Protein AF-0000000076351030 (afdb_homodimer)

Structure (mmCIF, N/CA/C/O backbone):
data_AF-0000000076351030-model_v1
#
loop_
_entity.id
_entity.type
_entity.pdbx_description
1 polymer Amidohydrolase
#
loop_
_atom_site.group_PDB
_atom_site.id
_atom_site.type_symbol
_atom_site.label_atom_id
_atom_site.label_alt_id
_atom_site.label_comp_id
_atom_site.label_asym_id
_atom_site.label_entity_id
_atom_site.label_seq_id
_atom_site.pdbx_PDB_ins_code
_atom_site.Cartn_x
_atom_site.Cartn_y
_atom_site.Cartn_z
_atom_site.occupancy
_atom_site.B_iso_or_equiv
_atom_site.auth_seq_id
_atom_site.auth_comp_id
_atom_site.auth_asym_id
_atom_site.auth_atom_id
_atom_site.pdbx_PDB_model_num
ATOM 1 N N . MET A 1 1 ? 6.602 28.047 38.594 1 34.94 1 MET A N 1
ATOM 2 C CA . MET A 1 1 ? 6.141 26.688 38.875 1 34.94 1 MET A CA 1
ATOM 3 C C . MET A 1 1 ? 5.016 26.297 37.938 1 34.94 1 MET A C 1
ATOM 5 O O . MET A 1 1 ? 3.975 26.953 37.875 1 34.94 1 MET A O 1
ATOM 9 N N . THR A 1 2 ? 5.062 25.938 36.656 1 45.25 2 THR A N 1
ATOM 10 C CA . THR A 1 2 ? 4.133 25.656 35.562 1 45.25 2 THR A CA 1
ATOM 11 C C . THR A 1 2 ? 2.947 24.844 36.062 1 45.25 2 THR A C 1
ATOM 13 O O . THR A 1 2 ? 3.123 23.875 36.812 1 45.25 2 THR A O 1
ATOM 16 N N . GLY A 1 3 ? 1.691 25.594 36.188 1 62.25 3 GLY A N 1
ATOM 17 C CA . GLY A 1 3 ? 0.326 25.453 36.656 1 62.25 3 GLY A CA 1
ATOM 18 C C . GLY A 1 3 ? -0.29 24.109 36.344 1 62.25 3 GLY A C 1
ATOM 19 O O . GLY A 1 3 ? 0.298 23.312 35.594 1 62.25 3 GLY A O 1
ATOM 20 N N . ASP A 1 4 ? -1.408 23.703 37.094 1 87.94 4 ASP A N 1
ATOM 21 C CA . ASP A 1 4 ? -2.316 22.562 37.188 1 87.94 4 ASP A CA 1
ATOM 22 C C . ASP A 1 4 ? -3.021 22.328 35.844 1 87.94 4 ASP A C 1
ATOM 24 O O . ASP A 1 4 ? -4 21.594 35.781 1 87.94 4 ASP A O 1
ATOM 28 N N . ARG A 1 5 ? -2.305 23.094 34.719 1 96.88 5 ARG A N 1
ATOM 29 C CA . ARG A 1 5 ? -2.977 22.938 33.438 1 96.88 5 ARG A CA 1
ATOM 30 C C . ARG A 1 5 ? -1.98 22.609 32.344 1 96.88 5 ARG A C 1
ATOM 32 O O . ARG A 1 5 ? -0.814 23 32.406 1 96.88 5 ARG A O 1
ATOM 39 N N . TYR A 1 6 ? -2.346 21.922 31.344 1 98.25 6 TYR A N 1
ATOM 40 C CA . TYR A 1 6 ? -1.533 21.562 30.188 1 98.25 6 TYR A CA 1
ATOM 41 C C . TYR A 1 6 ? -1.568 22.688 29.141 1 98.25 6 TYR A C 1
ATOM 43 O O . TYR A 1 6 ? -2.602 23.328 28.953 1 98.25 6 TYR A O 1
ATOM 51 N N . THR A 1 7 ? -0.427 23 28.547 1 98.62 7 THR A N 1
ATOM 52 C CA . THR A 1 7 ? -0.377 23.766 27.312 1 98.62 7 THR A CA 1
ATOM 53 C C . THR A 1 7 ? -0.643 22.875 26.109 1 98.62 7 THR A C 1
ATOM 55 O O . THR A 1 7 ? 0.191 22.031 25.766 1 98.62 7 THR A O 1
ATOM 58 N N . VAL A 1 8 ? -1.814 23.047 25.469 1 98.88 8 VAL A N 1
ATOM 59 C CA . VAL A 1 8 ? -2.197 22.172 24.359 1 98.88 8 VAL A CA 1
ATOM 60 C C . VAL A 1 8 ? -2.035 22.906 23.031 1 98.88 8 VAL A C 1
ATOM 62 O O . VAL A 1 8 ? -2.668 23.938 22.812 1 98.88 8 VAL A O 1
ATOM 65 N N . ILE A 1 9 ? -1.164 22.391 22.188 1 98.94 9 ILE A N 1
ATOM 66 C CA . ILE A 1 9 ? -0.937 22.875 20.828 1 98.94 9 ILE A CA 1
ATOM 67 C C . ILE A 1 9 ? -1.437 21.844 19.812 1 98.94 9 ILE A C 1
ATOM 69 O O . ILE A 1 9 ? -0.968 20.703 19.797 1 98.94 9 ILE A O 1
ATOM 73 N N . SER A 1 10 ? -2.398 22.203 19 1 98.94 10 SER A N 1
ATOM 74 C CA . SER A 1 10 ? -2.863 21.281 17.953 1 98.94 10 SER A CA 1
ATOM 75 C C . SER A 1 10 ? -1.88 21.219 16.797 1 98.94 10 SER A C 1
ATOM 77 O O . SER A 1 10 ? -1.692 22.219 16.078 1 98.94 10 SER A O 1
ATOM 79 N N . ALA A 1 11 ? -1.361 20.031 16.562 1 98.88 11 ALA A N 1
ATOM 80 C CA . ALA A 1 11 ? -0.391 19.859 15.484 1 98.88 11 ALA A CA 1
ATOM 81 C C . ALA A 1 11 ? -1.089 19.688 14.133 1 98.88 11 ALA A C 1
ATOM 83 O O . ALA A 1 11 ? -0.432 19.531 13.102 1 98.88 11 ALA A O 1
ATOM 84 N N . ASP A 1 12 ? -2.387 19.75 14.125 1 98.69 12 ASP A N 1
ATOM 85 C CA . ASP A 1 12 ? -3.164 19.562 12.906 1 98.69 12 ASP A CA 1
ATOM 86 C C . ASP A 1 12 ? -4.465 20.344 12.953 1 98.69 12 ASP A C 1
ATOM 88 O O . ASP A 1 12 ? -5.418 19.953 13.625 1 98.69 12 ASP A O 1
ATOM 92 N N . CYS A 1 13 ? -4.539 21.391 12.32 1 98 13 CYS A N 1
ATOM 93 C CA . CYS A 1 13 ? -5.719 22.188 11.992 1 98 13 CYS A CA 1
ATOM 94 C C . CYS A 1 13 ? -5.691 22.625 10.531 1 98 13 CYS A C 1
ATOM 96 O O . CYS A 1 13 ? -4.691 22.438 9.844 1 98 13 CYS A O 1
ATOM 98 N N . HIS A 1 14 ? -6.844 23.188 10.094 1 96.19 14 HIS A N 1
ATOM 99 C CA . HIS A 1 14 ? -6.945 23.531 8.68 1 96.19 14 HIS A CA 1
ATOM 100 C C . HIS A 1 14 ? -7.598 24.906 8.5 1 96.19 14 HIS A C 1
ATOM 102 O O . HIS A 1 14 ? -8.523 25.25 9.242 1 96.19 14 HIS A O 1
ATOM 108 N N . ALA A 1 15 ? -7.109 25.625 7.492 1 95.75 15 ALA A N 1
ATOM 109 C CA . ALA A 1 15 ? -7.672 26.938 7.18 1 95.75 15 ALA A CA 1
ATOM 110 C C . ALA A 1 15 ? -7.504 27.266 5.699 1 95.75 15 ALA A C 1
ATOM 112 O O . ALA A 1 15 ? -6.746 26.594 4.992 1 95.75 15 ALA A O 1
ATOM 113 N N . GLY A 1 16 ? -8.164 28.172 5.234 1 94 16 GLY A N 1
ATOM 114 C CA . GLY A 1 16 ? -8.141 28.766 3.906 1 94 16 GLY A CA 1
ATOM 115 C C . GLY A 1 16 ? -9.078 29.953 3.764 1 94 16 GLY A C 1
ATOM 116 O O . GLY A 1 16 ? -10.031 30.094 4.535 1 94 16 GLY A O 1
ATOM 117 N N . ALA A 1 17 ? -8.828 30.75 2.82 1 93.5 17 ALA A N 1
ATOM 118 C CA . ALA A 1 17 ? -9.641 31.953 2.609 1 93.5 17 ALA A CA 1
ATOM 119 C C . ALA A 1 17 ? -10.969 31.594 1.947 1 93.5 17 ALA A C 1
ATOM 121 O O . ALA A 1 17 ? -11.109 30.531 1.352 1 93.5 17 ALA A O 1
ATOM 122 N N . ASP A 1 18 ? -11.859 32.5 2.225 1 90.06 18 ASP A N 1
ATOM 123 C CA . ASP A 1 18 ? -13 32.438 1.315 1 90.06 18 ASP A CA 1
ATOM 124 C C . ASP A 1 18 ? -12.555 32.625 -0.134 1 90.06 18 ASP A C 1
ATOM 126 O O . ASP A 1 18 ? -11.625 33.406 -0.408 1 90.06 18 ASP A O 1
ATOM 130 N N . LEU A 1 19 ? -13.195 32 -1.014 1 88.56 19 LEU A N 1
ATOM 131 C CA . LEU A 1 19 ? -12.719 31.875 -2.387 1 88.56 19 LEU A CA 1
ATOM 132 C C . LEU A 1 19 ? -12.367 33.25 -2.971 1 88.56 19 LEU A C 1
ATOM 134 O O . LEU A 1 19 ? -11.258 33.438 -3.469 1 88.56 19 LEU A O 1
ATOM 138 N N . LEU A 1 20 ? -13.281 34.188 -2.861 1 91.5 20 LEU A N 1
ATOM 139 C CA . LEU A 1 20 ? -13.102 35.5 -3.52 1 91.5 20 LEU A CA 1
ATOM 140 C C . LEU A 1 20 ? -12.086 36.344 -2.771 1 91.5 20 LEU A C 1
ATOM 142 O O . LEU A 1 20 ? -11.547 37.312 -3.326 1 91.5 20 LEU A O 1
ATOM 146 N N . ASP A 1 21 ? -11.797 36 -1.557 1 94.44 21 ASP A N 1
ATOM 147 C CA . ASP A 1 21 ? -10.859 36.75 -0.735 1 94.44 21 ASP A CA 1
ATOM 148 C C . ASP A 1 21 ? -9.414 36.469 -1.148 1 94.44 21 ASP A C 1
ATOM 150 O O . ASP A 1 21 ? -8.492 37.156 -0.709 1 94.44 21 ASP A O 1
ATOM 154 N N . TYR A 1 22 ? -9.227 35.531 -2.076 1 96.06 22 TYR A N 1
ATOM 155 C CA . TYR A 1 22 ? -7.887 35.281 -2.596 1 96.06 22 TYR A CA 1
ATOM 156 C C . TYR A 1 22 ? -7.496 36.281 -3.652 1 96.06 22 TYR A C 1
ATOM 158 O O . TYR A 1 22 ? -6.316 36.438 -3.982 1 96.06 22 TYR A O 1
ATOM 166 N N . ARG A 1 23 ? -8.453 36.969 -4.203 1 97 23 ARG A N 1
ATOM 167 C CA . ARG A 1 23 ? -8.219 37.812 -5.355 1 97 23 ARG A CA 1
ATOM 168 C C . ARG A 1 23 ? -7.125 38.844 -5.062 1 97 23 ARG A C 1
ATOM 170 O O . ARG A 1 23 ? -6.207 39.031 -5.863 1 97 23 ARG A O 1
ATOM 177 N N . PRO A 1 24 ? -7.129 39.562 -3.938 1 97.69 24 PRO A N 1
ATOM 178 C CA . PRO A 1 24 ? -6.086 40.562 -3.676 1 97.69 24 PRO A CA 1
ATOM 179 C C . PRO A 1 24 ? -4.703 39.938 -3.52 1 97.69 24 PRO A C 1
ATOM 181 O O . PRO A 1 24 ? -3.695 40.656 -3.555 1 97.69 24 PRO A O 1
ATOM 184 N N . TYR A 1 25 ? -4.621 38.656 -3.289 1 98.06 25 TYR A N 1
ATOM 185 C CA . TYR A 1 25 ? -3.344 38 -3.092 1 98.06 25 TYR A CA 1
ATOM 186 C C . TYR A 1 25 ? -2.787 37.5 -4.414 1 98.06 25 TYR A C 1
ATOM 188 O O . TYR A 1 25 ? -1.656 37 -4.473 1 98.06 25 TYR A O 1
ATOM 196 N N . LEU A 1 26 ? -3.572 37.594 -5.453 1 97.75 26 LEU A N 1
ATOM 197 C CA . LEU A 1 26 ? -3.117 37.25 -6.797 1 97.75 26 LEU A CA 1
ATOM 198 C C . LEU A 1 26 ? -2.459 38.438 -7.465 1 97.75 26 LEU A C 1
ATOM 200 O O . LEU A 1 26 ? -2.879 39.594 -7.258 1 97.75 26 LEU A O 1
ATOM 204 N N . GLU A 1 27 ? -1.466 38.188 -8.328 1 96.31 27 GLU A N 1
ATOM 205 C CA . GLU A 1 27 ? -0.981 39.219 -9.211 1 96.31 27 GLU A CA 1
ATOM 206 C C . GLU A 1 27 ? -2.08 39.719 -10.148 1 96.31 27 GLU A C 1
ATOM 208 O O . GLU A 1 27 ? -2.898 38.938 -10.617 1 96.31 27 GLU A O 1
ATOM 213 N N . SER A 1 28 ? -1.987 40.969 -10.453 1 97 28 SER A N 1
ATOM 214 C CA . SER A 1 28 ? -3.059 41.594 -11.211 1 97 28 SER A CA 1
ATOM 215 C C . SER A 1 28 ? -3.256 40.938 -12.562 1 97 28 SER A C 1
ATOM 217 O O . SER A 1 28 ? -4.379 40.844 -13.07 1 97 28 SER A O 1
ATOM 219 N N . ARG A 1 29 ? -2.281 40.375 -13.109 1 96.62 29 ARG A N 1
ATOM 220 C CA . ARG A 1 29 ? -2.357 39.75 -14.43 1 96.62 29 ARG A CA 1
ATOM 221 C C . ARG A 1 29 ? -3.248 38.5 -14.398 1 96.62 29 ARG A C 1
ATOM 223 O O . ARG A 1 29 ? -3.707 38.031 -15.445 1 96.62 29 ARG A O 1
ATOM 230 N N . HIS A 1 30 ? -3.484 37.938 -13.18 1 97 30 HIS A N 1
ATOM 231 C CA . HIS A 1 30 ? -4.281 36.719 -13.07 1 97 30 HIS A CA 1
ATOM 232 C C . HIS A 1 30 ? -5.727 37.062 -12.703 1 97 30 HIS A C 1
ATOM 234 O O . HIS A 1 30 ? -6.562 36.156 -12.609 1 97 30 HIS A O 1
ATOM 240 N N . HIS A 1 31 ? -6.125 38.312 -12.539 1 97.5 31 HIS A N 1
ATOM 241 C CA . HIS A 1 31 ? -7.426 38.688 -11.992 1 97.5 31 HIS A CA 1
ATOM 242 C C . HIS A 1 31 ? -8.555 38.312 -12.945 1 97.5 31 HIS A C 1
ATOM 244 O O . HIS A 1 31 ? -9.57 37.75 -12.531 1 97.5 31 HIS A O 1
ATOM 250 N N . ASP A 1 32 ? -8.367 38.594 -14.234 1 97 32 ASP A N 1
ATOM 251 C CA . ASP A 1 32 ? -9.414 38.281 -15.195 1 97 32 ASP A CA 1
ATOM 252 C C . ASP A 1 32 ? -9.656 36.75 -15.258 1 97 32 ASP A C 1
ATOM 254 O O . ASP A 1 32 ? -10.805 36.312 -15.266 1 97 32 ASP A O 1
ATOM 258 N N . ALA A 1 33 ? -8.555 36.094 -15.305 1 96.06 33 ALA A N 1
ATOM 259 C CA . ALA A 1 33 ? -8.656 34.625 -15.336 1 96.06 33 ALA A CA 1
ATOM 260 C C . ALA A 1 33 ? -9.32 34.094 -14.062 1 96.06 33 ALA A C 1
ATOM 262 O O . ALA A 1 33 ? -10.125 33.156 -14.117 1 96.06 33 ALA A O 1
ATOM 263 N N . PHE A 1 34 ? -8.984 34.625 -12.961 1 96.62 34 PHE A N 1
ATOM 264 C CA . PHE A 1 34 ? -9.555 34.219 -11.68 1 96.62 34 PHE A CA 1
ATOM 265 C C . PHE A 1 34 ? -11.055 34.5 -11.648 1 96.62 34 PHE A C 1
ATOM 267 O O . PHE A 1 34 ? -11.836 33.656 -11.227 1 96.62 34 PHE A O 1
ATOM 274 N N . ASP A 1 35 ? -11.445 35.688 -12.078 1 96.12 35 ASP A N 1
ATOM 275 C CA . ASP A 1 35 ? -12.859 36.062 -12.094 1 96.12 35 ASP A CA 1
ATOM 276 C C . ASP A 1 35 ? -13.664 35.094 -12.969 1 96.12 35 ASP A C 1
ATOM 278 O O . ASP A 1 35 ? -14.758 34.688 -12.586 1 96.12 35 ASP A O 1
ATOM 282 N N . ALA A 1 36 ? -13.109 34.75 -14.055 1 95.25 36 ALA A N 1
ATOM 283 C CA . ALA A 1 36 ? -13.758 33.812 -14.953 1 95.25 36 ALA A CA 1
ATOM 284 C C . ALA A 1 36 ? -13.852 32.406 -14.32 1 95.25 36 ALA A C 1
ATOM 286 O O . ALA A 1 36 ? -14.898 31.766 -14.391 1 95.25 36 ALA A O 1
ATOM 287 N N . TRP A 1 37 ? -12.797 31.984 -13.711 1 93.62 37 TRP A N 1
ATOM 288 C CA . TRP A 1 37 ? -12.742 30.688 -13.055 1 93.62 37 TRP A CA 1
ATOM 289 C C . TRP A 1 37 ? -13.711 30.625 -11.875 1 93.62 37 TRP A C 1
ATOM 291 O O . TRP A 1 37 ? -14.469 29.656 -11.742 1 93.62 37 TRP A O 1
ATOM 301 N N . ALA A 1 38 ? -13.734 31.625 -11.055 1 91.44 38 ALA A N 1
ATOM 302 C CA . ALA A 1 38 ? -14.555 31.688 -9.852 1 91.44 38 ALA A CA 1
ATOM 303 C C . ALA A 1 38 ? -16.047 31.688 -10.211 1 91.44 38 ALA A C 1
ATOM 305 O O . ALA A 1 38 ? -16.875 31.156 -9.453 1 91.44 38 ALA A O 1
ATOM 306 N N . ALA A 1 39 ? -16.359 32.219 -11.336 1 90.12 39 ALA A N 1
ATOM 307 C CA . ALA A 1 39 ? -17.75 32.312 -11.773 1 90.12 39 ALA A CA 1
ATOM 308 C C . ALA A 1 39 ? -18.312 30.938 -12.094 1 90.12 39 ALA A C 1
ATOM 310 O O . ALA A 1 39 ? -19.531 30.703 -11.984 1 90.12 39 ALA A O 1
ATOM 311 N N . THR A 1 40 ? -17.484 30.031 -12.422 1 85.06 40 THR A N 1
ATOM 312 C CA . THR A 1 40 ? -17.938 28.719 -12.859 1 85.06 40 THR A CA 1
ATOM 313 C C . THR A 1 40 ? -17.594 27.656 -11.805 1 85.06 40 THR A C 1
ATOM 315 O O . THR A 1 40 ? -17.984 26.5 -11.945 1 85.06 40 THR A O 1
ATOM 318 N N . TYR A 1 41 ? -16.922 28.141 -10.797 1 79.31 41 TYR A N 1
ATOM 319 C CA . TYR A 1 41 ? -16.453 27.188 -9.812 1 79.31 41 TYR A CA 1
ATOM 320 C C . TYR A 1 41 ? -17.594 26.688 -8.938 1 79.31 41 TYR A C 1
ATOM 322 O O . TYR A 1 41 ? -18.375 27.469 -8.422 1 79.31 41 TYR A O 1
ATOM 330 N N . VAL A 1 42 ? -17.703 25.359 -8.852 1 72.62 42 VAL A N 1
ATOM 331 C CA . VAL A 1 42 ? -18.625 24.688 -7.938 1 72.62 42 VAL A CA 1
ATOM 332 C C . VAL A 1 42 ? -17.859 23.984 -6.836 1 72.62 42 VAL A C 1
ATOM 334 O O . VAL A 1 42 ? -17.062 23.078 -7.113 1 72.62 42 VAL A O 1
ATOM 337 N N . ASN A 1 43 ? -18.062 24.484 -5.609 1 67.75 43 ASN A N 1
ATOM 338 C CA . ASN A 1 43 ? -17.375 23.859 -4.473 1 67.75 43 ASN A CA 1
ATOM 339 C C . ASN A 1 43 ? -17.891 22.438 -4.227 1 67.75 43 ASN A C 1
ATOM 341 O O . ASN A 1 43 ? -19.062 22.234 -3.93 1 67.75 43 ASN A O 1
ATOM 345 N N . PRO A 1 44 ? -17.016 21.547 -4.289 1 64.19 44 PRO A N 1
ATOM 346 C CA . PRO A 1 44 ? -17.453 20.156 -4.141 1 64.19 44 PRO A CA 1
ATOM 347 C C . PRO A 1 44 ? -17.656 19.75 -2.68 1 64.19 44 PRO A C 1
ATOM 349 O O . PRO A 1 44 ? -18.156 18.672 -2.398 1 64.19 44 PRO A O 1
ATOM 352 N N . TYR A 1 45 ? -17.312 20.609 -1.755 1 64.88 45 TYR A N 1
ATOM 353 C CA . TYR A 1 45 ? -17.344 20.25 -0.34 1 64.88 45 TYR A CA 1
ATOM 354 C C . TYR A 1 45 ? -18.422 21.047 0.394 1 64.88 45 TYR A C 1
ATOM 356 O O . TYR A 1 45 ? -18.312 22.266 0.556 1 64.88 45 TYR A O 1
ATOM 364 N N . GLU A 1 46 ? -19.406 20.344 0.825 1 57.75 46 GLU A N 1
ATOM 365 C CA . GLU A 1 46 ? -20.594 20.922 1.454 1 57.75 46 GLU A CA 1
ATOM 366 C C . GLU A 1 46 ? -20.219 21.719 2.707 1 57.75 46 GLU A C 1
ATOM 368 O O . GLU A 1 46 ? -20.828 22.734 3.008 1 57.75 46 GLU A O 1
ATOM 373 N N . ASP A 1 47 ? -19.156 21.25 3.307 1 60.41 47 ASP A N 1
ATOM 374 C CA . ASP A 1 47 ? -18.781 21.906 4.559 1 60.41 47 ASP A CA 1
ATOM 375 C C . ASP A 1 47 ? -18.297 23.328 4.309 1 60.41 47 ASP A C 1
ATOM 377 O O . ASP A 1 47 ? -18.391 24.188 5.184 1 60.41 47 ASP A O 1
ATOM 381 N N . LEU A 1 48 ? -17.953 23.547 3.109 1 60.06 48 LEU A N 1
ATOM 382 C CA . LEU A 1 48 ? -17.469 24.891 2.785 1 60.06 48 LEU A CA 1
ATOM 383 C C . LEU A 1 48 ? -18.641 25.797 2.402 1 60.06 48 LEU A C 1
ATOM 385 O O . LEU A 1 48 ? -18.453 27 2.234 1 60.06 48 LEU A O 1
ATOM 389 N N . LEU A 1 49 ? -19.719 25.094 2.369 1 62.28 49 LEU A N 1
ATOM 390 C CA . LEU A 1 49 ? -20.906 25.875 2.051 1 62.28 49 LEU A CA 1
ATOM 391 C C . LEU A 1 49 ? -21.797 26.047 3.279 1 62.28 49 LEU A C 1
ATOM 393 O O . LEU A 1 49 ? -22.766 26.797 3.25 1 62.28 49 LEU A O 1
ATOM 397 N N . ALA A 1 50 ? -21.391 25.359 4.25 1 67.94 50 ALA A N 1
ATOM 398 C CA . ALA A 1 50 ? -22.203 25.375 5.461 1 67.94 50 ALA A CA 1
ATOM 399 C C . ALA A 1 50 ? -22.016 26.688 6.227 1 67.94 50 ALA A C 1
ATOM 401 O O . ALA A 1 50 ? -21.156 27.484 5.895 1 67.94 50 ALA A O 1
ATOM 402 N N . ASP A 1 51 ? -22.922 26.875 7.145 1 74.94 51 ASP A N 1
ATOM 403 C CA . ASP A 1 51 ? -22.906 28.047 8.016 1 74.94 51 ASP A CA 1
ATOM 404 C C . ASP A 1 51 ? -21.594 28.125 8.805 1 74.94 51 ASP A C 1
ATOM 406 O O . ASP A 1 51 ? -21.203 29.188 9.266 1 74.94 51 ASP A O 1
ATOM 410 N N . THR A 1 52 ? -20.891 27.016 8.734 1 82.81 52 THR A N 1
ATOM 411 C CA . THR A 1 52 ? -19.672 26.969 9.547 1 82.81 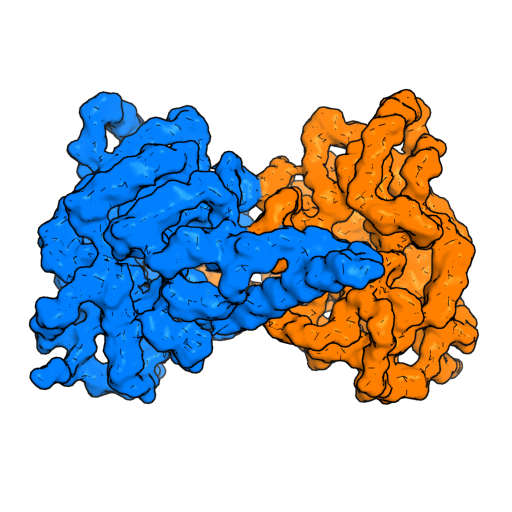52 THR A CA 1
ATOM 412 C C . THR A 1 52 ? -18.438 27.094 8.672 1 82.81 52 THR A C 1
ATOM 414 O O . THR A 1 52 ? -17.312 26.891 9.141 1 82.81 52 THR A O 1
ATOM 417 N N . ALA A 1 53 ? -18.641 27.531 7.457 1 86.5 53 ALA A N 1
ATOM 418 C CA . ALA A 1 53 ? -17.531 27.641 6.52 1 86.5 53 ALA A CA 1
ATOM 419 C C . ALA A 1 53 ? -16.5 28.656 7.008 1 86.5 53 ALA A C 1
ATOM 421 O O . ALA A 1 53 ? -15.305 28.516 6.746 1 86.5 53 ALA A O 1
ATOM 422 N N . ASP A 1 54 ? -16.953 29.672 7.773 1 91.81 54 ASP A N 1
ATOM 423 C CA . ASP A 1 54 ? -16.047 30.75 8.188 1 91.81 54 ASP A CA 1
ATOM 424 C C . ASP A 1 54 ? -15.062 30.266 9.25 1 91.81 54 ASP A C 1
ATOM 426 O O . ASP A 1 54 ? -14.094 30.953 9.562 1 91.81 54 ASP A O 1
ATOM 430 N N . ARG A 1 55 ? -15.227 29.031 9.766 1 93.5 55 ARG A N 1
ATOM 431 C CA . ARG A 1 55 ? -14.219 28.422 10.633 1 93.5 55 ARG A CA 1
ATOM 432 C C . ARG A 1 55 ? -12.875 28.312 9.922 1 93.5 55 ARG A C 1
ATOM 434 O O . ARG A 1 55 ? -11.836 28.219 10.57 1 93.5 55 ARG A O 1
ATOM 441 N N . ASN A 1 56 ? -12.922 28.438 8.641 1 93.44 56 ASN A N 1
ATOM 442 C CA . ASN A 1 56 ? -11.703 28.312 7.844 1 93.44 56 ASN A CA 1
ATOM 443 C C . ASN A 1 56 ? -10.898 29.609 7.855 1 93.44 56 ASN A C 1
ATOM 445 O O . ASN A 1 56 ? -9.672 29.594 7.691 1 93.44 56 ASN A O 1
ATOM 449 N N . TRP A 1 57 ? -11.617 30.781 8.055 1 95.06 57 TRP A N 1
ATOM 450 C CA . TRP A 1 57 ? -10.875 32.031 7.824 1 95.06 57 TRP A CA 1
ATOM 451 C C . TRP A 1 57 ? -11.188 33.062 8.898 1 95.06 57 TRP A C 1
ATOM 453 O O . TRP A 1 57 ? -10.516 34.062 9 1 95.06 57 TRP A O 1
ATOM 463 N N . ASN A 1 58 ? -12.203 32.812 9.75 1 96.06 58 ASN A N 1
ATOM 464 C CA . ASN A 1 58 ? -12.562 33.75 10.805 1 96.06 58 ASN A CA 1
ATOM 465 C C . ASN A 1 58 ? -11.672 33.594 12.031 1 96.06 58 ASN A C 1
ATOM 467 O O . ASN A 1 58 ? -11.938 32.75 12.898 1 96.06 58 ASN A O 1
ATOM 471 N N . SER A 1 59 ? -10.664 34.406 12.117 1 97.75 59 SER A N 1
ATOM 472 C CA . SER A 1 59 ? -9.609 34.281 13.117 1 97.75 59 SER A CA 1
ATOM 473 C C . SER A 1 59 ? -10.172 34.406 14.531 1 97.75 59 SER A C 1
ATOM 475 O O . SER A 1 59 ? -9.859 33.594 15.398 1 97.75 59 SER A O 1
ATOM 477 N N . ASP A 1 60 ? -11.047 35.375 14.75 1 97.75 60 ASP A N 1
ATOM 478 C CA . ASP A 1 60 ? -11.586 35.594 16.094 1 97.75 60 ASP A CA 1
ATOM 479 C C . ASP A 1 60 ? -12.43 34.406 16.547 1 97.75 60 ASP A C 1
ATOM 481 O O . ASP A 1 60 ? -12.305 33.938 17.688 1 97.75 60 ASP A O 1
ATOM 485 N N . ARG A 1 61 ? -13.227 33.969 15.672 1 96.75 61 ARG A N 1
ATOM 486 C CA . ARG A 1 61 ? -14.039 32.781 15.992 1 96.75 61 ARG A CA 1
ATOM 487 C C . ARG A 1 61 ? -13.164 31.578 16.312 1 96.75 61 ARG A C 1
ATOM 489 O O . ARG A 1 61 ? -13.406 30.875 17.297 1 96.75 61 ARG A O 1
ATOM 496 N N . ARG A 1 62 ? -12.195 31.359 15.508 1 97.19 62 ARG A N 1
ATOM 497 C CA . ARG A 1 62 ? -11.305 30.203 15.656 1 97.19 62 ARG A CA 1
ATOM 498 C C . ARG A 1 62 ? -10.57 30.25 17 1 97.19 62 ARG A C 1
ATOM 500 O O . ARG A 1 62 ? -10.5 29.25 17.703 1 97.19 62 ARG A O 1
ATOM 507 N N . ILE A 1 63 ? -10.039 31.406 17.328 1 98.25 63 ILE A N 1
ATOM 508 C CA . ILE A 1 63 ? -9.32 31.562 18.594 1 98.25 63 ILE A CA 1
ATOM 509 C C . ILE A 1 63 ? -10.258 31.25 19.766 1 98.25 63 ILE A C 1
ATOM 511 O O . ILE A 1 63 ? -9.898 30.5 20.672 1 98.25 63 ILE A O 1
ATOM 515 N N . ALA A 1 64 ? -11.484 31.766 19.688 1 98.38 64 ALA A N 1
ATOM 516 C CA . ALA A 1 64 ? -12.453 31.562 20.75 1 98.38 64 ALA A CA 1
ATOM 517 C C . ALA A 1 64 ? -12.82 30.078 20.875 1 98.38 64 ALA A C 1
ATOM 519 O O . ALA A 1 64 ? -12.867 29.531 21.984 1 98.38 64 ALA A O 1
ATOM 520 N N . GLU A 1 65 ? -13.039 29.438 19.781 1 98.19 65 GLU A N 1
ATOM 521 C CA . GLU A 1 65 ? -13.461 28.047 19.781 1 98.19 65 GLU A CA 1
ATOM 522 C C . GLU A 1 65 ? -12.32 27.125 20.203 1 98.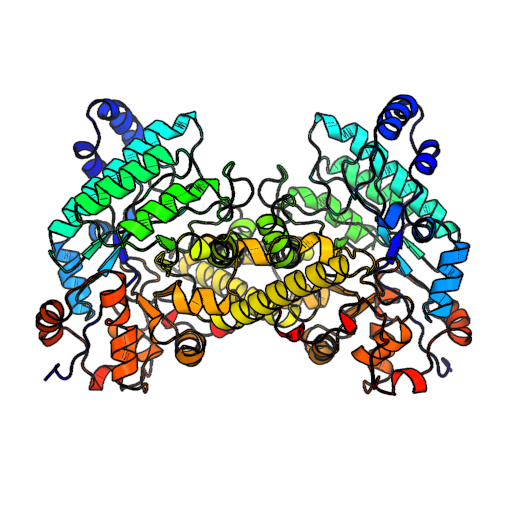19 65 GLU A C 1
ATOM 524 O O . GLU A 1 65 ? -12.539 26.156 20.938 1 98.19 65 GLU A O 1
ATOM 529 N N . LEU A 1 66 ? -11.117 27.391 19.797 1 98.62 66 LEU A N 1
ATOM 530 C CA . LEU A 1 66 ? -9.961 26.609 20.219 1 98.62 66 LEU A CA 1
ATOM 531 C C . LEU A 1 66 ? -9.711 26.766 21.719 1 98.62 66 LEU A C 1
ATOM 533 O O . LEU A 1 66 ? -9.469 25.766 22.406 1 98.62 66 LEU A O 1
ATOM 537 N N . GLU A 1 67 ? -9.859 28.016 22.219 1 98.62 67 GLU A N 1
ATOM 538 C CA . GLU A 1 67 ? -9.695 28.219 23.641 1 98.62 67 GLU A CA 1
ATOM 539 C C . GLU A 1 67 ? -10.781 27.484 24.438 1 98.62 67 GLU A C 1
ATOM 541 O O . GLU A 1 67 ? -10.5 26.906 25.484 1 98.62 67 GLU A O 1
ATOM 546 N N . ALA A 1 68 ? -11.969 27.516 23.891 1 98.44 68 ALA A N 1
ATOM 547 C CA . ALA A 1 68 ? -13.055 26.797 24.547 1 98.44 68 ALA A CA 1
ATOM 548 C C . ALA A 1 68 ? -12.742 25.297 24.656 1 98.44 68 ALA A C 1
ATOM 550 O O . ALA A 1 68 ? -13.141 24.641 25.609 1 98.44 68 ALA A O 1
ATOM 551 N N . ASP A 1 69 ? -11.984 24.766 23.688 1 98.38 69 ASP A N 1
ATOM 552 C CA . ASP A 1 69 ? -11.602 23.359 23.625 1 98.38 69 ASP A CA 1
ATOM 553 C C . ASP A 1 69 ? -10.305 23.125 24.391 1 98.38 69 ASP A C 1
ATOM 555 O O . ASP A 1 69 ? -9.812 21.984 24.469 1 98.38 69 ASP A O 1
ATOM 559 N N . GLY A 1 70 ? -9.695 24.172 24.922 1 98.56 70 GLY A N 1
ATOM 560 C CA . GLY A 1 70 ? -8.477 24.031 25.719 1 98.56 70 GLY A CA 1
ATOM 561 C C . GLY A 1 70 ? -7.215 24.094 24.891 1 98.56 70 GLY A C 1
ATOM 562 O O . GLY A 1 70 ? -6.141 23.703 25.344 1 98.56 70 GLY A O 1
ATOM 563 N N . ILE A 1 71 ? -7.297 24.547 23.641 1 98.88 71 ILE A N 1
ATOM 564 C CA . ILE A 1 71 ? -6.172 24.594 22.719 1 98.88 71 ILE A CA 1
ATOM 565 C C . ILE A 1 71 ? -5.66 26.031 22.594 1 98.88 71 ILE A C 1
ATOM 567 O O . ILE A 1 71 ? -6.441 26.969 22.406 1 98.88 71 ILE A O 1
ATOM 571 N N . VAL A 1 72 ? -4.359 26.234 22.656 1 98.88 72 VAL A N 1
ATOM 572 C CA . VAL A 1 72 ? -3.857 27.609 22.766 1 98.88 72 VAL A CA 1
ATOM 573 C C . VAL A 1 72 ? -3.139 28 21.484 1 98.88 72 VAL A C 1
ATOM 575 O O . VAL A 1 72 ? -2.9 29.172 21.234 1 98.88 72 VAL A O 1
ATOM 578 N N . ALA A 1 73 ? -2.721 27 20.703 1 98.94 73 ALA A N 1
ATOM 579 C CA . ALA A 1 73 ? -2.027 27.234 19.438 1 98.94 73 ALA A CA 1
ATOM 580 C C . ALA A 1 73 ? -2.305 26.109 18.438 1 98.94 73 ALA A C 1
ATOM 582 O O . ALA A 1 73 ? -2.783 25.047 18.812 1 98.94 73 ALA A O 1
ATOM 583 N N . GLU A 1 74 ? -2.053 26.422 17.172 1 98.88 74 GLU A N 1
ATOM 584 C CA . GLU A 1 74 ? -2.375 25.438 16.125 1 98.88 74 GLU A CA 1
ATOM 585 C C . GLU A 1 74 ? -1.367 25.5 14.984 1 98.88 74 GLU A C 1
ATOM 587 O O . GLU A 1 74 ? -0.881 26.578 14.641 1 98.88 74 GLU A O 1
ATOM 592 N N . VAL A 1 75 ? -0.988 24.328 14.508 1 98.94 75 VAL A N 1
ATOM 593 C CA . VAL A 1 75 ? -0.355 24.203 13.195 1 98.94 75 VAL A CA 1
ATOM 594 C C . VAL A 1 75 ? -1.425 24.172 12.109 1 98.94 75 VAL A C 1
ATOM 596 O O . VAL A 1 75 ? -2.369 23.375 12.18 1 98.94 75 VAL A O 1
ATOM 599 N N . VAL A 1 76 ? -1.298 25.031 11.07 1 98.56 76 VAL A N 1
ATOM 600 C CA . VAL A 1 76 ? -2.412 25.266 10.156 1 98.56 76 VAL A CA 1
ATOM 601 C C . VAL A 1 76 ? -2.074 24.75 8.766 1 98.56 76 VAL A C 1
ATOM 603 O O . VAL A 1 76 ? -1.24 25.312 8.062 1 98.56 76 VAL A O 1
ATOM 606 N N . PHE A 1 77 ? -2.717 23.656 8.383 1 97.5 77 PHE A N 1
ATOM 607 C CA . PHE A 1 77 ? -2.631 23.078 7.047 1 97.5 77 PHE A CA 1
ATOM 608 C C . PHE A 1 77 ? -3.672 23.688 6.121 1 97.5 77 PHE A C 1
ATOM 610 O O . PHE A 1 77 ? -4.68 24.234 6.586 1 97.5 77 PHE A O 1
ATOM 617 N N . PRO A 1 78 ? -3.441 23.578 4.812 1 94.25 78 PRO A N 1
ATOM 618 C CA . PRO A 1 78 ? -4.422 24.125 3.865 1 94.25 78 PRO A CA 1
ATOM 619 C C . PRO A 1 78 ? -5.73 23.328 3.859 1 94.25 78 PRO A C 1
ATOM 621 O O . PRO A 1 78 ? -5.719 22.109 4.066 1 94.25 78 PRO A O 1
ATOM 624 N N . ASN A 1 79 ? -6.824 23.953 3.572 1 88.44 79 ASN A N 1
ATOM 625 C CA . ASN A 1 79 ? -8.117 23.281 3.557 1 88.44 79 ASN A CA 1
ATOM 626 C C . ASN A 1 79 ? -8.945 23.688 2.342 1 88.44 79 ASN A C 1
ATOM 628 O O . ASN A 1 79 ? -9.539 22.828 1.677 1 88.44 79 ASN A O 1
ATOM 632 N N . THR A 1 80 ? -9.086 25.031 2.098 1 75.38 80 THR A N 1
ATOM 633 C CA . THR A 1 80 ? -9.953 25.516 1.03 1 75.38 80 THR A CA 1
ATOM 634 C C . THR A 1 80 ? -9.281 25.359 -0.33 1 75.38 80 THR A C 1
ATOM 636 O O . THR A 1 80 ? -8.148 24.875 -0.415 1 75.38 80 THR A O 1
ATOM 639 N N . ILE A 1 81 ? -9.992 25.625 -1.322 1 81.06 81 ILE A N 1
ATOM 640 C CA . ILE A 1 81 ? -9.539 25.469 -2.699 1 81.06 81 ILE A CA 1
ATOM 641 C C . ILE A 1 81 ? -8.828 26.734 -3.154 1 81.06 81 ILE A C 1
ATOM 643 O O . ILE A 1 81 ? -9.461 27.781 -3.328 1 81.06 81 ILE A O 1
ATOM 647 N N . PRO A 1 82 ? -7.5 26.609 -3.287 1 89.25 82 PRO A N 1
ATOM 648 C CA . PRO A 1 82 ? -6.824 27.781 -3.861 1 89.25 82 PRO A CA 1
ATOM 649 C C . PRO A 1 82 ? -7.289 28.094 -5.281 1 89.25 82 PRO A C 1
ATOM 651 O O . PRO A 1 82 ? -7.828 27.219 -5.965 1 89.25 82 PRO A O 1
ATOM 654 N N . PRO A 1 83 ? -7.078 29.344 -5.648 1 91.81 83 PRO A N 1
ATOM 655 C CA . PRO A 1 83 ? -7.438 29.719 -7.02 1 91.81 83 PRO A CA 1
ATOM 656 C C . PRO A 1 83 ? -6.871 28.75 -8.055 1 91.81 83 PRO A C 1
ATOM 658 O O . PRO A 1 83 ? -5.711 28.344 -7.957 1 91.81 83 PRO A O 1
ATOM 661 N N . PHE A 1 84 ? -7.766 28.328 -9 1 92.06 84 PHE A N 1
ATOM 662 C CA . PHE A 1 84 ? -7.414 27.578 -10.195 1 92.06 84 PHE A CA 1
ATOM 663 C C . PHE A 1 84 ? -7.219 26.094 -9.867 1 92.06 84 PHE A C 1
ATOM 665 O O . PHE A 1 84 ? -6.871 25.297 -10.742 1 92.06 84 PHE A O 1
ATOM 672 N N . PHE A 1 85 ? -7.426 25.688 -8.648 1 89.06 85 PHE A N 1
ATOM 673 C CA . PHE A 1 85 ? -7.348 24.281 -8.297 1 89.06 85 PHE A CA 1
ATOM 674 C C . PHE A 1 85 ? -8.664 23.578 -8.578 1 89.06 85 PHE A C 1
ATOM 676 O O . PHE A 1 85 ? -9.742 24.156 -8.391 1 89.06 85 PHE A O 1
ATOM 683 N N . PRO A 1 86 ? -8.586 22.359 -9 1 81.88 86 PRO A N 1
ATOM 684 C CA . PRO A 1 86 ? -9.812 21.609 -9.281 1 81.88 86 PRO A CA 1
ATOM 685 C C . PRO A 1 86 ? -10.477 21.062 -8.016 1 81.88 86 PRO A C 1
ATOM 687 O O . PRO A 1 86 ? -11.648 20.688 -8.039 1 81.88 86 PRO A O 1
ATOM 690 N N . SER A 1 87 ? -9.773 20.922 -7 1 78.81 87 SER A N 1
ATOM 691 C CA . SER A 1 87 ? -10.203 20.438 -5.691 1 78.81 87 SER A CA 1
ATOM 692 C C . SER A 1 87 ? -9.305 20.969 -4.582 1 78.81 87 SER A C 1
ATOM 694 O O . SER A 1 87 ? -8.43 21.812 -4.828 1 78.81 87 SER A O 1
ATOM 696 N N . ALA A 1 88 ? -9.633 20.5 -3.352 1 76.5 88 ALA A N 1
ATOM 697 C CA . ALA A 1 88 ? -8.75 20.875 -2.25 1 76.5 88 ALA A CA 1
ATOM 698 C C . ALA A 1 88 ? -7.309 20.484 -2.547 1 76.5 88 ALA A C 1
ATOM 700 O O . ALA A 1 88 ? -7.051 19.422 -3.109 1 76.5 88 ALA A O 1
ATOM 701 N N . SER A 1 89 ? -6.445 21.359 -2.203 1 73.81 89 SER A N 1
ATOM 702 C CA . SER A 1 89 ? -5.043 21.25 -2.592 1 73.81 89 SER A CA 1
ATOM 703 C C . SER A 1 89 ? -4.441 19.938 -2.127 1 73.81 89 SER A C 1
ATOM 705 O O . SER A 1 89 ? -3.609 19.344 -2.82 1 73.81 89 SER A O 1
ATOM 707 N N . LEU A 1 90 ? -4.895 19.391 -0.992 1 74.25 90 LEU A N 1
ATOM 708 C CA . LEU A 1 90 ? -4.332 18.156 -0.437 1 74.25 90 LEU A CA 1
ATOM 709 C C . LEU A 1 90 ? -4.629 16.969 -1.341 1 74.25 90 LEU A C 1
ATOM 711 O O . LEU A 1 90 ? -3.877 15.992 -1.354 1 74.25 90 LEU A O 1
ATOM 715 N N . MET A 1 91 ? -5.645 17.094 -2.17 1 76.69 91 MET A N 1
ATOM 716 C CA . MET A 1 91 ? -6.086 15.938 -2.945 1 76.69 91 MET A CA 1
ATOM 717 C C . MET A 1 91 ? -5.902 16.172 -4.438 1 76.69 91 MET A C 1
ATOM 719 O O . MET A 1 91 ? -6.082 15.266 -5.25 1 76.69 91 MET A O 1
ATOM 723 N N . ALA A 1 92 ? -5.535 17.422 -4.75 1 80.31 92 ALA A N 1
ATOM 724 C CA . ALA A 1 92 ? -5.438 17.75 -6.168 1 80.31 92 ALA A CA 1
ATOM 725 C C . ALA A 1 92 ? -4.254 17.047 -6.82 1 80.31 92 ALA A C 1
ATOM 727 O O . ALA A 1 92 ? -3.154 17.016 -6.258 1 80.31 92 ALA A O 1
ATOM 728 N N . PRO A 1 93 ? -4.465 16.469 -7.973 1 83.69 93 PRO A N 1
ATOM 729 C CA . PRO A 1 93 ? -3.332 15.883 -8.695 1 83.69 93 PRO A CA 1
ATOM 730 C C . PRO A 1 93 ? -2.334 16.938 -9.18 1 83.69 93 PRO A C 1
ATOM 732 O O . PRO A 1 93 ? -2.662 18.125 -9.234 1 83.69 93 PRO A O 1
ATOM 735 N N . ALA A 1 94 ? -1.143 16.469 -9.5 1 88.31 94 ALA A N 1
ATOM 736 C CA . ALA A 1 94 ? -0.142 17.359 -10.07 1 88.31 94 ALA A CA 1
ATOM 737 C C . ALA A 1 94 ? -0.666 18.031 -11.344 1 88.31 94 ALA A C 1
ATOM 739 O O . ALA A 1 94 ? -1.341 17.391 -12.156 1 88.31 94 ALA A O 1
ATOM 740 N N . PRO A 1 95 ? -0.402 19.297 -11.453 1 90.19 95 PRO A N 1
ATOM 741 C CA . PRO A 1 95 ? -0.873 20 -12.656 1 90.19 95 PRO A CA 1
ATOM 742 C C . PRO A 1 95 ? -0.133 19.562 -13.922 1 90.19 95 PRO A C 1
ATOM 744 O O . PRO A 1 95 ? 1.033 19.156 -13.852 1 90.19 95 PRO A O 1
ATOM 747 N N . THR A 1 96 ? -0.876 19.688 -14.984 1 88.75 96 THR A N 1
ATOM 748 C CA . THR A 1 96 ? -0.227 19.594 -16.281 1 88.75 96 THR A CA 1
ATOM 749 C C . THR A 1 96 ? 0.639 20.812 -16.562 1 88.75 96 THR A C 1
ATOM 751 O O . THR A 1 96 ? 0.615 21.781 -15.789 1 88.75 96 THR A O 1
ATOM 754 N N . ARG A 1 97 ? 1.372 20.766 -17.641 1 86.75 97 ARG A N 1
ATOM 755 C CA . ARG A 1 97 ? 2.197 21.891 -18.031 1 86.75 97 ARG A CA 1
ATOM 756 C C . ARG A 1 97 ? 1.343 23.141 -18.281 1 86.75 97 ARG A C 1
ATOM 758 O O . ARG A 1 97 ? 1.729 24.25 -17.906 1 86.75 97 ARG A O 1
ATOM 765 N N . GLU A 1 98 ? 0.157 22.922 -18.812 1 87.12 98 GLU A N 1
ATOM 766 C CA . GLU A 1 98 ? -0.743 24.016 -19.188 1 87.12 98 GLU A CA 1
ATOM 767 C C . GLU A 1 98 ? -1.36 24.656 -17.953 1 87.12 98 GLU A C 1
ATOM 769 O O . GLU A 1 98 ? -1.588 25.875 -17.922 1 87.12 98 GLU A O 1
ATOM 774 N N . GLU A 1 99 ? -1.542 23.859 -16.938 1 92.75 99 GLU A N 1
ATOM 775 C CA . GLU A 1 99 ? -2.229 24.328 -15.734 1 92.75 99 GLU A CA 1
ATOM 776 C C . GLU A 1 99 ? -1.246 24.922 -14.734 1 92.75 99 GLU A C 1
ATOM 778 O O . GLU A 1 99 ? -1.651 25.609 -13.789 1 92.75 99 GLU A O 1
ATOM 783 N N . PHE A 1 100 ? -0 24.656 -14.945 1 95.06 100 PHE A N 1
ATOM 784 C CA . PHE A 1 100 ? 1.012 24.875 -13.922 1 95.06 100 PHE A CA 1
ATOM 785 C C . PHE A 1 100 ? 1.033 26.344 -13.492 1 95.06 100 PHE A C 1
ATOM 787 O O . PHE A 1 100 ? 0.972 26.641 -12.297 1 95.06 100 PHE A O 1
ATOM 794 N N . GLU A 1 101 ? 1.057 27.234 -14.453 1 95.69 101 GLU A N 1
ATOM 795 C CA . GLU A 1 101 ? 1.24 28.641 -14.141 1 95.69 101 GLU A CA 1
ATOM 796 C C . GLU A 1 101 ? 0.081 29.188 -13.305 1 95.69 101 GLU A C 1
ATOM 798 O O . GLU A 1 101 ? 0.292 29.922 -12.336 1 95.69 101 GLU A O 1
ATOM 803 N N . GLN A 1 102 ? -1.09 28.797 -13.641 1 95.31 102 GLN A N 1
ATOM 804 C CA . GLN A 1 102 ? -2.264 29.25 -12.906 1 95.31 102 GLN A CA 1
ATOM 805 C C . GLN A 1 102 ? -2.326 28.609 -11.523 1 95.31 102 GLN A C 1
ATOM 807 O O . GLN A 1 102 ? -2.598 29.297 -10.531 1 95.31 102 GLN A O 1
ATOM 812 N N . ARG A 1 103 ? -2.062 27.359 -11.477 1 95.56 103 ARG A N 1
ATOM 813 C CA . ARG A 1 103 ? -2.057 26.656 -10.195 1 95.56 103 ARG A CA 1
ATOM 814 C C . ARG A 1 103 ? -0.982 27.219 -9.266 1 95.56 103 ARG A C 1
ATOM 816 O O . ARG A 1 103 ? -1.164 27.266 -8.047 1 95.56 103 ARG A O 1
ATOM 823 N N . TRP A 1 104 ? 0.153 27.516 -9.867 1 96.44 104 TRP A N 1
ATOM 824 C CA . TRP A 1 104 ? 1.237 28.125 -9.109 1 96.44 104 TRP A CA 1
ATOM 825 C C . TRP A 1 104 ? 0.805 29.469 -8.531 1 96.44 104 TRP A C 1
ATOM 827 O O . TRP A 1 104 ? 1.057 29.766 -7.359 1 96.44 104 TRP A O 1
ATOM 837 N N . ALA A 1 105 ? 0.13 30.266 -9.344 1 97.31 105 ALA A N 1
ATOM 838 C CA . ALA A 1 105 ? -0.362 31.562 -8.883 1 97.31 105 ALA A CA 1
ATOM 839 C C . ALA A 1 105 ? -1.351 31.391 -7.734 1 97.31 105 ALA A C 1
ATOM 841 O O . ALA A 1 105 ? -1.308 32.156 -6.758 1 97.31 105 ALA A O 1
ATOM 842 N N . GLY A 1 106 ? -2.227 30.438 -7.887 1 96.44 106 GLY A N 1
ATOM 843 C CA . GLY A 1 106 ? -3.201 30.172 -6.844 1 96.44 106 GLY A CA 1
ATOM 844 C C . GLY A 1 106 ? -2.57 29.719 -5.539 1 96.44 106 GLY A C 1
ATOM 845 O O . GLY A 1 106 ? -2.971 30.172 -4.465 1 96.44 106 GLY A O 1
ATOM 846 N N . LEU A 1 107 ? -1.645 28.891 -5.68 1 95.88 107 LEU A N 1
ATOM 847 C CA . LEU A 1 107 ? -0.938 28.375 -4.512 1 95.88 107 LEU A CA 1
ATOM 848 C C . LEU A 1 107 ? -0.19 29.5 -3.797 1 95.88 107 LEU A C 1
ATOM 850 O O . LEU A 1 107 ? -0.203 29.562 -2.566 1 95.88 107 LEU A O 1
ATOM 854 N N . ARG A 1 108 ? 0.461 30.328 -4.508 1 97.25 108 ARG A N 1
ATOM 855 C CA . ARG A 1 108 ? 1.174 31.453 -3.92 1 97.25 108 ARG A CA 1
ATOM 856 C C . ARG A 1 108 ? 0.208 32.406 -3.238 1 97.25 108 ARG A C 1
ATOM 858 O O . ARG A 1 108 ? 0.528 33 -2.197 1 97.25 108 ARG A O 1
ATOM 865 N N . ALA A 1 109 ? -0.942 32.594 -3.873 1 98 109 ALA A N 1
ATOM 866 C CA . ALA A 1 109 ? -1.969 33.438 -3.242 1 98 109 ALA A CA 1
ATOM 867 C C . ALA A 1 109 ? -2.363 32.875 -1.88 1 98 109 ALA A C 1
ATOM 869 O O . ALA A 1 109 ? -2.523 33.625 -0.915 1 98 109 ALA A O 1
ATOM 870 N N . HIS A 1 110 ? -2.523 31.578 -1.816 1 97.69 110 HIS A N 1
ATOM 871 C CA . HIS A 1 110 ? -2.854 30.953 -0.542 1 97.69 110 HIS A CA 1
ATOM 872 C C . HIS A 1 110 ? -1.742 31.172 0.481 1 97.69 110 HIS A C 1
ATOM 874 O O . HIS A 1 110 ? -2.014 31.5 1.64 1 97.69 110 HIS A O 1
ATOM 880 N N . ASN A 1 111 ? -0.474 30.953 0.08 1 98.56 111 ASN A N 1
ATOM 881 C CA . ASN A 1 111 ? 0.64 31.156 1.002 1 98.56 111 ASN A CA 1
ATOM 882 C C . ASN A 1 111 ? 0.674 32.562 1.549 1 98.56 111 ASN A C 1
ATOM 884 O O . ASN A 1 111 ? 0.921 32.781 2.738 1 98.56 111 ASN A O 1
ATOM 888 N N . ARG A 1 112 ? 0.437 33.531 0.713 1 98.5 112 ARG A N 1
ATOM 889 C CA . ARG A 1 112 ? 0.422 34.938 1.132 1 98.5 112 ARG A CA 1
ATOM 890 C C . ARG A 1 112 ? -0.725 35.188 2.102 1 98.5 112 ARG A C 1
ATOM 892 O O . ARG A 1 112 ? -0.541 35.875 3.119 1 98.5 112 ARG A O 1
ATOM 899 N N . TRP A 1 113 ? -1.851 34.656 1.765 1 98.5 113 TRP A N 1
ATOM 900 C CA . TRP A 1 113 ? -2.996 34.812 2.662 1 98.5 113 TRP A CA 1
ATOM 901 C C . TRP A 1 113 ? -2.697 34.188 4.02 1 98.5 113 TRP A C 1
ATOM 903 O O . TRP A 1 113 ? -3.004 34.75 5.062 1 98.5 113 TRP A O 1
ATOM 913 N N . LEU A 1 114 ? -2.133 32.969 4 1 98.56 114 LEU A N 1
ATOM 914 C CA . LEU A 1 114 ? -1.83 32.25 5.223 1 98.56 114 LEU A CA 1
ATOM 915 C C . LEU A 1 114 ? -0.893 33.031 6.121 1 98.56 114 LEU A C 1
ATOM 917 O O . LEU A 1 114 ? -1.036 33.031 7.344 1 98.56 114 LEU A O 1
ATOM 921 N N . ALA A 1 115 ? 0.067 33.719 5.527 1 98.75 115 ALA A N 1
ATOM 922 C CA . ALA A 1 115 ? 0.968 34.562 6.305 1 98.75 115 ALA A CA 1
ATOM 923 C C . ALA A 1 115 ? 0.195 35.656 7.055 1 98.75 115 ALA A C 1
ATOM 925 O O . ALA A 1 115 ? 0.413 35.844 8.25 1 98.75 115 ALA A O 1
ATOM 926 N N . ASP A 1 116 ? -0.714 36.281 6.355 1 98.62 116 ASP A N 1
ATOM 927 C CA . ASP A 1 116 ? -1.546 37.312 6.988 1 98.62 116 ASP A CA 1
ATOM 928 C C . ASP A 1 116 ? -2.439 36.688 8.062 1 98.62 116 ASP A C 1
ATOM 930 O O . ASP A 1 116 ? -2.619 37.281 9.133 1 98.62 116 ASP A O 1
ATOM 934 N N . PHE A 1 117 ? -2.996 35.562 7.762 1 98.44 117 PHE A N 1
ATOM 935 C CA . PHE A 1 117 ? -3.867 34.875 8.695 1 98.44 117 PHE A CA 1
ATOM 936 C C . PHE A 1 117 ? -3.121 34.531 9.984 1 98.44 117 PHE A C 1
ATOM 938 O O . PHE A 1 117 ? -3.648 34.719 11.078 1 98.44 117 PHE A O 1
ATOM 945 N N . CYS A 1 118 ? -1.913 34.031 9.867 1 98.56 118 CYS A N 1
ATOM 946 C CA . CYS A 1 118 ? -1.095 33.688 11.023 1 98.56 118 CYS A CA 1
ATOM 947 C C . CYS A 1 118 ? -0.727 34.938 11.805 1 98.56 118 CYS A C 1
ATOM 949 O O . CYS A 1 118 ? -0.714 34.938 13.039 1 98.56 118 CYS A O 1
ATOM 951 N N . ALA A 1 119 ? -0.47 36.062 11.102 1 98.12 119 ALA A N 1
ATOM 952 C CA . ALA A 1 119 ? -0.082 37.312 11.734 1 98.12 119 ALA A CA 1
ATOM 953 C C . ALA A 1 119 ? -1.229 37.906 12.562 1 98.12 119 ALA A C 1
ATOM 955 O O . ALA A 1 119 ? -1.004 38.688 13.469 1 98.12 119 ALA A O 1
ATOM 956 N N . ALA A 1 120 ? -2.432 37.469 12.297 1 98.25 120 ALA A N 1
ATOM 957 C CA . ALA A 1 120 ? -3.602 37.938 13.031 1 98.25 120 ALA A CA 1
ATOM 958 C C . ALA A 1 120 ? -3.641 37.344 14.438 1 98.25 120 ALA A C 1
ATOM 960 O O . ALA A 1 120 ? -4.371 37.844 15.305 1 98.25 120 ALA A O 1
ATOM 961 N N . ALA A 1 121 ? -2.885 36.312 14.734 1 98.12 121 ALA A N 1
ATOM 962 C CA . ALA A 1 121 ? -2.74 35.688 16.047 1 98.12 121 ALA A CA 1
ATOM 963 C C . ALA A 1 121 ? -1.276 35.375 16.359 1 98.12 121 ALA A C 1
ATOM 965 O O . ALA A 1 121 ? -0.887 34.219 16.5 1 98.12 121 ALA A O 1
ATOM 966 N N . PRO A 1 122 ? -0.536 36.469 16.547 1 96.94 122 PRO A N 1
ATOM 967 C CA . PRO A 1 122 ? 0.912 36.281 16.688 1 96.94 122 PRO A CA 1
ATOM 968 C C . PRO A 1 122 ? 1.282 35.281 17.781 1 96.94 122 PRO A C 1
ATOM 970 O O . PRO A 1 122 ? 0.774 35.375 18.906 1 96.94 122 PRO A O 1
ATOM 973 N N . GLY A 1 123 ? 2.086 34.344 17.375 1 97.75 123 GLY A N 1
ATOM 974 C CA . GLY A 1 123 ? 2.613 33.344 18.312 1 97.75 123 GLY A CA 1
ATOM 975 C C . GLY A 1 123 ? 1.696 32.156 18.516 1 97.75 123 GLY A C 1
ATOM 976 O O . GLY A 1 123 ? 2.051 31.219 19.203 1 97.75 123 GLY A O 1
ATOM 977 N N . ARG A 1 124 ? 0.553 32.156 17.859 1 98.75 124 ARG A N 1
ATOM 978 C CA . ARG A 1 124 ? -0.408 31.094 18.172 1 98.75 124 ARG A CA 1
ATOM 979 C C . ARG A 1 124 ? -0.696 30.234 16.938 1 98.75 124 ARG A C 1
ATOM 981 O O . ARG A 1 124 ? -1.479 29.281 17 1 98.75 124 ARG A O 1
ATOM 988 N N . ARG A 1 125 ? -0.057 30.609 15.797 1 98.88 125 ARG A N 1
ATOM 989 C CA . ARG A 1 125 ? -0.265 29.828 14.578 1 98.88 125 ARG A CA 1
ATOM 990 C C . ARG A 1 125 ? 1.059 29.547 13.875 1 98.88 125 ARG A C 1
ATOM 992 O O . ARG A 1 125 ? 1.916 30.438 13.781 1 98.88 125 ARG A O 1
ATOM 999 N N . ALA A 1 126 ? 1.291 28.359 13.523 1 98.88 126 ALA A N 1
ATOM 1000 C CA . ALA A 1 126 ? 2.354 27.953 12.609 1 98.88 126 ALA A CA 1
ATOM 1001 C C . ALA A 1 126 ? 1.781 27.516 11.266 1 98.88 126 ALA A C 1
ATOM 1003 O O . ALA A 1 126 ? 1.204 26.438 11.156 1 98.88 126 ALA A O 1
ATOM 1004 N N . GLY A 1 127 ? 1.929 28.359 10.242 1 98.81 127 GLY A N 1
ATOM 1005 C CA . GLY A 1 127 ? 1.346 28.078 8.945 1 98.81 127 GLY A CA 1
ATOM 1006 C C . GLY A 1 127 ? 2.191 27.156 8.094 1 98.81 127 GLY A C 1
ATOM 1007 O O . GLY A 1 127 ? 3.414 27.312 8.023 1 98.81 127 GLY A O 1
ATOM 1008 N N . VAL A 1 128 ? 1.554 26.141 7.469 1 98.69 128 VAL A N 1
ATOM 1009 C CA . VAL A 1 128 ? 2.188 25.188 6.562 1 98.69 128 VAL A CA 1
ATOM 1010 C C . VAL A 1 128 ? 1.99 25.641 5.117 1 98.69 128 VAL A C 1
ATOM 1012 O O . VAL A 1 128 ? 0.872 25.609 4.598 1 98.69 128 VAL A O 1
ATOM 1015 N N . PHE A 1 129 ? 3.074 26.062 4.512 1 98.5 129 PHE A N 1
ATOM 1016 C CA . PHE A 1 129 ? 2.969 26.609 3.166 1 98.5 129 PHE A CA 1
ATOM 1017 C C . PHE A 1 129 ? 3.068 25.516 2.119 1 98.5 129 PHE A C 1
ATOM 1019 O O . PHE A 1 129 ? 3.523 24.406 2.416 1 98.5 129 PHE A O 1
ATOM 1026 N N . GLN A 1 130 ? 2.602 25.828 0.932 1 97.25 130 GLN A N 1
ATOM 1027 C CA . GLN A 1 130 ? 2.492 24.844 -0.141 1 97.25 130 GLN A CA 1
ATOM 1028 C C . GLN A 1 130 ? 3.467 25.141 -1.273 1 97.25 130 GLN A C 1
ATOM 1030 O O . GLN A 1 130 ? 3.881 26.297 -1.445 1 97.25 130 GLN A O 1
ATOM 1035 N N . ILE A 1 131 ? 3.855 24.109 -2.018 1 97.31 131 ILE A N 1
ATOM 1036 C CA . ILE A 1 131 ? 4.641 24.219 -3.242 1 97.31 131 ILE A CA 1
ATOM 1037 C C . ILE A 1 131 ? 4.109 23.234 -4.281 1 97.31 131 ILE A C 1
ATOM 1039 O O . ILE A 1 131 ? 3.199 22.453 -3.994 1 97.31 131 ILE A O 1
ATOM 1043 N N . LEU A 1 132 ? 4.57 23.375 -5.492 1 96.06 132 LEU A N 1
ATOM 1044 C CA . LEU A 1 132 ? 4.414 22.359 -6.523 1 96.06 132 LEU A CA 1
ATOM 1045 C C . LEU A 1 132 ? 5.766 21.75 -6.895 1 96.06 132 LEU A C 1
ATOM 1047 O O . LEU A 1 132 ? 6.766 22.469 -6.98 1 96.06 132 LEU A O 1
ATOM 1051 N N . LEU A 1 133 ? 5.781 20.469 -7.086 1 96.25 133 LEU A N 1
ATOM 1052 C CA . LEU A 1 133 ? 7.031 19.75 -7.312 1 96.25 133 LEU A CA 1
ATOM 1053 C C . LEU A 1 133 ? 7.445 19.828 -8.781 1 96.25 133 LEU A C 1
ATOM 1055 O O . LEU A 1 133 ? 8.57 19.469 -9.133 1 96.25 133 LEU A O 1
ATOM 1059 N N . ASN A 1 134 ? 6.602 20.359 -9.625 1 95.38 134 ASN A N 1
ATOM 1060 C CA . ASN A 1 134 ? 6.824 20.406 -11.062 1 95.38 134 ASN A CA 1
ATOM 1061 C C . ASN A 1 134 ? 8.047 21.25 -11.414 1 95.38 134 ASN A C 1
ATOM 1063 O O . ASN A 1 134 ? 8.656 21.047 -12.469 1 95.38 134 ASN A O 1
ATOM 1067 N N . ASP A 1 135 ? 8.336 22.172 -10.68 1 96.81 135 ASP A N 1
ATOM 1068 C CA . ASP A 1 135 ? 9.469 23.078 -10.875 1 96.81 135 ASP A CA 1
ATOM 1069 C C . ASP A 1 135 ? 10.234 23.281 -9.57 1 96.81 135 ASP A C 1
ATOM 1071 O O . ASP A 1 135 ? 9.867 24.141 -8.758 1 96.81 135 ASP A O 1
ATOM 1075 N N . VAL A 1 136 ? 11.32 22.625 -9.438 1 98.06 136 VAL A N 1
ATOM 1076 C CA . VAL A 1 136 ? 12.062 22.547 -8.18 1 98.06 136 VAL A CA 1
ATOM 1077 C C . VAL A 1 136 ? 12.656 23.906 -7.84 1 98.06 136 VAL A C 1
ATOM 1079 O O . VAL A 1 136 ? 12.633 24.328 -6.684 1 98.06 136 VAL A O 1
ATOM 1082 N N . ASP A 1 137 ? 13.148 24.594 -8.828 1 98.31 137 ASP A N 1
ATOM 1083 C CA . ASP A 1 137 ? 13.734 25.906 -8.586 1 98.31 137 ASP A CA 1
ATOM 1084 C C . ASP A 1 137 ? 12.695 26.875 -8.047 1 98.31 137 ASP A C 1
ATOM 1086 O O . ASP A 1 137 ? 12.945 27.594 -7.074 1 98.31 137 ASP A O 1
ATOM 1090 N N . ARG A 1 138 ? 11.539 26.922 -8.586 1 97.94 138 ARG A N 1
ATOM 1091 C CA . ARG A 1 138 ? 10.461 27.781 -8.117 1 97.94 138 ARG A CA 1
ATOM 1092 C C . ARG A 1 138 ? 9.992 27.359 -6.727 1 97.94 138 ARG A C 1
ATOM 1094 O O . ARG A 1 138 ? 9.617 28.203 -5.91 1 97.94 138 ARG A O 1
ATOM 1101 N N . ALA A 1 139 ? 9.977 26.094 -6.559 1 98.44 139 ALA A N 1
ATOM 1102 C CA . ALA A 1 139 ? 9.609 25.594 -5.238 1 98.44 139 ALA A CA 1
ATOM 1103 C C . ALA A 1 139 ? 10.57 26.109 -4.172 1 98.44 139 ALA A C 1
ATOM 1105 O O . ALA A 1 139 ? 10.133 26.562 -3.113 1 98.44 139 ALA A O 1
ATOM 1106 N N . VAL A 1 140 ? 11.859 26.031 -4.465 1 98.81 140 VAL A N 1
ATOM 1107 C CA . VAL A 1 140 ? 12.883 26.484 -3.523 1 98.81 140 VAL A CA 1
ATOM 1108 C C . VAL A 1 140 ? 12.703 27.984 -3.258 1 98.81 140 VAL A C 1
ATOM 1110 O O . VAL A 1 140 ? 12.773 28.422 -2.109 1 98.81 140 VAL A O 1
ATOM 1113 N N . GLU A 1 141 ? 12.438 28.703 -4.301 1 98.75 141 GLU A N 1
ATOM 1114 C CA . GLU A 1 141 ? 12.203 30.141 -4.141 1 98.75 141 GLU A CA 1
ATOM 1115 C C . GLU A 1 141 ? 11 30.391 -3.236 1 98.75 141 GLU A C 1
ATOM 1117 O O . GLU A 1 141 ? 11.055 31.266 -2.361 1 98.75 141 GLU A O 1
ATOM 1122 N N . GLU A 1 142 ? 9.938 29.672 -3.412 1 98.69 142 GLU A N 1
ATOM 1123 C CA . GLU A 1 142 ? 8.719 29.859 -2.629 1 98.69 142 GLU A CA 1
ATOM 1124 C C . GLU A 1 142 ? 8.938 29.453 -1.172 1 98.69 142 GLU A C 1
ATOM 1126 O O . GLU A 1 142 ? 8.367 30.062 -0.265 1 98.69 142 GLU A O 1
ATOM 1131 N N . ILE A 1 143 ? 9.781 28.484 -0.949 1 98.88 143 ILE A N 1
ATOM 1132 C CA . ILE A 1 143 ? 10.117 28.078 0.411 1 98.88 143 ILE A CA 1
ATOM 1133 C C . ILE A 1 143 ? 10.781 29.234 1.144 1 98.88 143 ILE A C 1
ATOM 1135 O O . ILE A 1 143 ? 10.375 29.594 2.248 1 98.88 143 ILE A O 1
ATOM 1139 N N . HIS A 1 144 ? 11.758 29.828 0.494 1 98.81 144 HIS A N 1
ATOM 1140 C CA . HIS A 1 144 ? 12.453 30.953 1.104 1 98.81 144 HIS A CA 1
ATOM 1141 C C . HIS A 1 144 ? 11.492 32.125 1.355 1 98.81 144 HIS A C 1
ATOM 1143 O O . HIS A 1 144 ? 11.484 32.688 2.443 1 98.81 144 HIS A O 1
ATOM 1149 N N . ARG A 1 145 ? 10.672 32.406 0.414 1 98.69 145 ARG A N 1
ATOM 1150 C CA . ARG A 1 145 ? 9.727 33.5 0.53 1 98.69 145 ARG A CA 1
ATOM 1151 C C . ARG A 1 145 ? 8.742 33.281 1.671 1 98.69 145 ARG A C 1
ATOM 1153 O O . ARG A 1 145 ? 8.438 34.188 2.434 1 98.69 145 ARG A O 1
ATOM 1160 N N . SER A 1 146 ? 8.18 32.094 1.752 1 98.81 146 SER A N 1
ATOM 1161 C CA . SER A 1 146 ? 7.172 31.75 2.754 1 98.81 146 SER A CA 1
ATOM 1162 C C . SER A 1 146 ? 7.75 31.828 4.164 1 98.81 146 SER A C 1
ATOM 1164 O O . SER A 1 146 ? 7.113 32.344 5.078 1 98.81 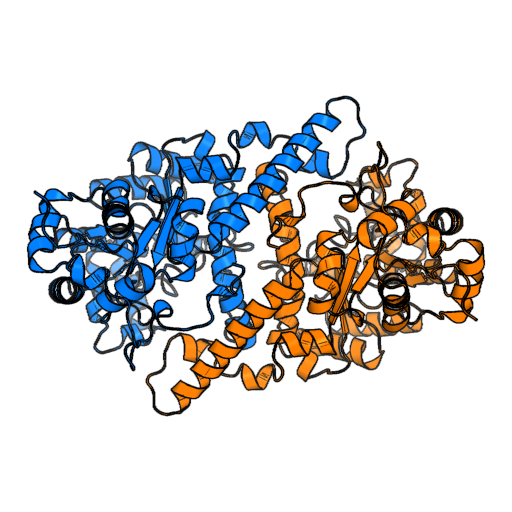146 SER A O 1
ATOM 1166 N N . VAL A 1 147 ? 8.977 31.312 4.332 1 98.69 147 VAL A N 1
ATOM 1167 C CA . VAL A 1 147 ? 9.617 31.359 5.641 1 98.69 147 VAL A CA 1
ATOM 1168 C C . VAL A 1 147 ? 9.922 32.812 6.027 1 98.69 147 VAL A C 1
ATOM 1170 O O . VAL A 1 147 ? 9.703 33.219 7.172 1 98.69 147 VAL A O 1
ATOM 1173 N N . GLU A 1 148 ? 10.391 33.625 5.07 1 98.44 148 GLU A N 1
ATOM 1174 C CA . GLU A 1 148 ? 10.648 35.031 5.312 1 98.44 148 GLU A CA 1
ATOM 1175 C C . GLU A 1 148 ? 9.367 35.781 5.703 1 98.44 148 GLU A C 1
ATOM 1177 O O . GLU A 1 148 ? 9.398 36.719 6.496 1 98.44 148 GLU A O 1
ATOM 1182 N N . ALA A 1 149 ? 8.25 35.312 5.23 1 98.5 149 ALA A N 1
ATOM 1183 C CA . ALA A 1 149 ? 6.957 35.906 5.508 1 98.5 149 ALA A CA 1
ATOM 1184 C C . ALA A 1 149 ? 6.426 35.5 6.871 1 98.5 149 ALA A C 1
ATOM 1186 O O . ALA A 1 149 ? 5.344 35.906 7.285 1 98.5 149 ALA A O 1
ATOM 1187 N N . GLY A 1 150 ? 7.098 34.594 7.555 1 98 150 GLY A N 1
ATOM 1188 C CA . GLY A 1 150 ? 6.75 34.281 8.93 1 98 150 GLY A CA 1
ATOM 1189 C C . GLY A 1 150 ? 6.035 32.938 9.055 1 98 150 GLY A C 1
ATOM 1190 O O . GLY A 1 150 ? 5.516 32.625 10.125 1 98 150 GLY A O 1
ATOM 1191 N N . LEU A 1 151 ? 5.938 32.156 8 1 98.62 151 LEU A N 1
ATOM 1192 C CA . LEU A 1 151 ? 5.297 30.859 8.07 1 98.62 151 LEU A CA 1
ATOM 1193 C C . LEU A 1 151 ? 6.262 29.812 8.617 1 98.62 151 LEU A C 1
ATOM 1195 O O . LEU A 1 151 ? 7.125 29.312 7.891 1 98.62 151 LEU A O 1
ATOM 1199 N N . THR A 1 152 ? 6.043 29.391 9.844 1 97.88 152 THR A N 1
ATOM 1200 C CA . THR A 1 152 ? 6.977 28.531 10.562 1 97.88 152 THR A CA 1
ATOM 1201 C C . THR A 1 152 ? 6.508 27.078 10.531 1 97.88 152 THR A C 1
ATOM 1203 O O . THR A 1 152 ? 7.227 26.172 10.969 1 97.88 152 THR A O 1
ATOM 1206 N N . GLY A 1 153 ? 5.289 26.828 10.016 1 98.75 153 GLY A N 1
ATOM 1207 C CA . GLY A 1 153 ? 4.746 25.484 9.984 1 98.75 153 GLY A CA 1
ATOM 1208 C C . GLY A 1 153 ? 5.473 24.578 9.016 1 98.75 153 GLY A C 1
ATOM 1209 O O . GLY A 1 153 ? 5.324 23.344 9.078 1 98.75 153 GLY A O 1
ATOM 1210 N N . GLY A 1 154 ? 6.223 25.141 8.141 1 98.56 154 GLY A N 1
ATOM 1211 C CA . GLY A 1 154 ? 7.016 24.359 7.199 1 98.56 154 GLY A CA 1
ATOM 1212 C C . GLY A 1 154 ? 6.277 24.047 5.914 1 98.56 154 GLY A C 1
ATOM 1213 O O . GLY A 1 154 ? 5.289 24.703 5.578 1 98.56 154 GLY A O 1
ATOM 1214 N N . LEU A 1 155 ? 6.84 23.094 5.18 1 98.25 155 LEU A N 1
ATOM 1215 C CA . LEU A 1 155 ? 6.398 22.734 3.836 1 98.25 155 LEU A CA 1
ATOM 1216 C C . LEU A 1 155 ? 5.301 21.672 3.887 1 98.25 155 LEU A C 1
ATOM 1218 O O . LEU A 1 155 ? 5.395 20.719 4.656 1 98.25 155 LEU A O 1
ATOM 1222 N N . MET A 1 156 ? 4.242 21.906 3.166 1 97.44 156 MET A N 1
ATOM 1223 C CA . MET A 1 156 ? 3.324 20.812 2.814 1 97.44 156 MET A CA 1
ATOM 1224 C C . MET A 1 156 ? 3.832 20.047 1.601 1 97.44 156 MET A C 1
ATOM 1226 O O . MET A 1 156 ? 3.697 20.516 0.466 1 97.44 156 MET A O 1
ATOM 1230 N N . LEU A 1 157 ? 4.348 18.875 1.816 1 97 157 LEU A N 1
ATOM 1231 C CA . LEU A 1 157 ? 4.922 18.062 0.744 1 97 157 LEU A CA 1
ATOM 1232 C C . LEU A 1 157 ? 3.83 17.359 -0.052 1 97 157 LEU A C 1
ATOM 1234 O O . LEU A 1 157 ? 3.102 16.531 0.49 1 97 157 LEU A O 1
ATOM 1238 N N . PRO A 1 158 ? 3.715 17.734 -1.327 1 93.94 158 PRO A N 1
ATOM 1239 C CA . PRO A 1 158 ? 2.771 16.969 -2.15 1 93.94 158 PRO A CA 1
ATOM 1240 C C . PRO A 1 158 ? 3.188 15.516 -2.33 1 93.94 158 PRO A C 1
ATOM 1242 O O . PRO A 1 158 ? 4.379 15.203 -2.303 1 93.94 158 PRO A O 1
ATOM 1245 N N . GLY A 1 159 ? 2.182 14.688 -2.475 1 92.94 159 GLY A N 1
ATOM 1246 C CA . GLY A 1 159 ? 2.473 13.305 -2.822 1 92.94 159 GLY A CA 1
ATOM 1247 C C . GLY A 1 159 ? 2.762 13.109 -4.297 1 92.94 159 GLY A C 1
ATOM 1248 O O . GLY A 1 159 ? 2.416 13.961 -5.121 1 92.94 159 GLY A O 1
ATOM 1249 N N . THR A 1 160 ? 3.473 12.047 -4.566 1 93.38 160 THR A N 1
ATOM 1250 C CA . THR A 1 160 ? 3.746 11.633 -5.938 1 93.38 160 THR A CA 1
ATOM 1251 C C . THR A 1 160 ? 3.354 10.172 -6.148 1 93.38 160 THR A C 1
ATOM 1253 O O . THR A 1 160 ? 4.219 9.312 -6.32 1 93.38 160 THR A O 1
ATOM 1256 N N . PRO A 1 161 ? 2.037 9.906 -6.141 1 91.94 161 PRO A N 1
ATOM 1257 C CA . PRO A 1 161 ? 1.629 8.523 -6.402 1 91.94 161 PRO A CA 1
ATOM 1258 C C . PRO A 1 161 ? 2.035 8.039 -7.793 1 91.94 161 PRO A C 1
ATOM 1260 O O . PRO A 1 161 ? 2.312 8.859 -8.68 1 91.94 161 PRO A O 1
ATOM 1263 N N . PRO A 1 162 ? 2.117 6.684 -7.957 1 90.06 162 PRO A N 1
ATOM 1264 C CA . PRO A 1 162 ? 2.373 6.184 -9.312 1 90.06 162 PRO A CA 1
ATOM 1265 C C . PRO A 1 162 ? 1.409 6.758 -10.344 1 90.06 162 PRO A C 1
ATOM 1267 O O . PRO A 1 162 ? 0.213 6.891 -10.07 1 90.06 162 PRO A O 1
ATOM 1270 N N . GLY A 1 163 ? 1.98 7.203 -11.453 1 88.06 163 GLY A N 1
ATOM 1271 C CA . GLY A 1 163 ? 1.147 7.734 -12.523 1 88.06 163 GLY A CA 1
ATOM 1272 C C . GLY A 1 163 ? 0.963 9.234 -12.445 1 88.06 163 GLY A C 1
ATOM 1273 O O . GLY A 1 163 ? 0.269 9.828 -13.273 1 88.06 163 GLY A O 1
ATOM 1274 N N . SER A 1 164 ? 1.592 9.898 -11.484 1 89.94 164 SER A N 1
ATOM 1275 C CA . SER A 1 164 ? 1.413 11.328 -11.297 1 89.94 164 SER A CA 1
ATOM 1276 C C . SER A 1 164 ? 2.137 12.125 -12.375 1 89.94 164 SER A C 1
ATOM 1278 O O . SER A 1 164 ? 1.883 13.32 -12.555 1 89.94 164 SER A O 1
ATOM 1280 N N . GLY A 1 165 ? 3.045 11.531 -13.039 1 89.5 165 GLY A N 1
ATOM 1281 C CA . GLY A 1 165 ? 3.861 12.211 -14.039 1 89.5 165 GLY A CA 1
ATOM 1282 C C . GLY A 1 165 ? 5.09 12.875 -13.445 1 89.5 165 GLY A C 1
ATOM 1283 O O . GLY A 1 165 ? 5.898 13.461 -14.172 1 89.5 165 GLY A O 1
ATOM 1284 N N . LEU A 1 166 ? 5.277 12.773 -12.141 1 93.44 166 LEU A N 1
ATOM 1285 C CA . LEU A 1 166 ? 6.422 13.336 -11.43 1 93.44 166 LEU A CA 1
ATOM 1286 C C . LEU A 1 166 ? 7.328 12.227 -10.906 1 93.44 166 LEU A C 1
ATOM 1288 O O . LEU A 1 166 ? 6.867 11.102 -10.656 1 93.44 166 LEU A O 1
ATOM 1292 N N . PRO A 1 167 ? 8.648 12.562 -10.789 1 94.12 167 PRO A N 1
ATOM 1293 C CA . PRO A 1 167 ? 9.477 11.602 -10.062 1 94.12 167 PRO A CA 1
ATOM 1294 C C . PRO A 1 167 ? 8.938 11.297 -8.664 1 94.12 167 PRO A C 1
ATOM 1296 O O . PRO A 1 167 ? 8.344 12.172 -8.023 1 94.12 167 PRO A O 1
ATOM 1299 N N . GLU A 1 168 ? 9.109 10.055 -8.258 1 95.12 168 GLU A N 1
ATOM 1300 C CA . GLU A 1 168 ? 8.688 9.719 -6.902 1 95.12 168 GLU A CA 1
ATOM 1301 C C . GLU A 1 168 ? 9.594 10.367 -5.859 1 95.12 168 GLU A C 1
ATOM 1303 O O . GLU A 1 168 ? 10.688 10.836 -6.184 1 95.12 168 GLU A O 1
ATOM 1308 N N . LEU A 1 169 ? 9.203 10.367 -4.621 1 96.81 169 LEU A N 1
ATOM 1309 C CA . LEU A 1 169 ? 9.82 11.188 -3.58 1 96.81 169 LEU A CA 1
ATOM 1310 C C . LEU A 1 169 ? 11.211 10.664 -3.232 1 96.81 169 LEU A C 1
ATOM 1312 O O . LEU A 1 169 ? 11.992 11.359 -2.574 1 96.81 169 LEU A O 1
ATOM 1316 N N . HIS A 1 170 ? 11.586 9.445 -3.674 1 96.88 170 HIS A N 1
ATOM 1317 C CA . HIS A 1 170 ? 12.93 8.938 -3.408 1 96.88 170 HIS A CA 1
ATOM 1318 C C . HIS A 1 170 ? 13.945 9.531 -4.379 1 96.88 170 HIS A C 1
ATOM 1320 O O . HIS A 1 170 ? 15.148 9.352 -4.207 1 96.88 170 HIS A O 1
ATOM 1326 N N . SER A 1 171 ? 13.508 10.25 -5.312 1 95.81 171 SER A N 1
ATOM 1327 C CA . SER A 1 171 ? 14.367 10.82 -6.348 1 95.81 171 SER A CA 1
ATOM 1328 C C . SER A 1 171 ? 15.25 11.93 -5.793 1 95.81 171 SER A C 1
ATOM 1330 O O . SER A 1 171 ? 14.797 12.742 -4.988 1 95.81 171 SER A O 1
ATOM 1332 N N . SER A 1 172 ? 16.438 12 -6.316 1 94.75 172 SER A N 1
ATOM 1333 C CA . SER A 1 172 ? 17.359 13.055 -5.914 1 94.75 172 SER A CA 1
ATOM 1334 C C . SER A 1 172 ? 17 14.383 -6.566 1 94.75 172 SER A C 1
ATOM 1336 O O . SER A 1 172 ? 17.562 15.422 -6.211 1 94.75 172 SER A O 1
ATOM 1338 N N . ALA A 1 173 ? 16.031 14.391 -7.418 1 96.44 173 ALA A N 1
ATOM 1339 C CA . ALA A 1 173 ? 15.586 15.617 -8.078 1 96.44 173 ALA A CA 1
ATOM 1340 C C . ALA A 1 173 ? 15.07 16.625 -7.066 1 96.44 173 ALA A C 1
ATOM 1342 O O . ALA A 1 173 ? 15.078 17.844 -7.324 1 96.44 173 ALA A O 1
ATOM 1343 N N . TYR A 1 174 ? 14.688 16.203 -5.91 1 98.06 174 TYR A N 1
ATOM 1344 C CA . TYR A 1 174 ? 14.039 17.062 -4.934 1 98.06 174 TYR A CA 1
ATOM 1345 C C . TYR A 1 174 ? 15.031 17.516 -3.865 1 98.06 174 TYR A C 1
ATOM 1347 O O . TYR A 1 174 ? 14.656 18.219 -2.92 1 98.06 174 TYR A O 1
ATOM 1355 N N . ASP A 1 175 ? 16.328 17.156 -4.004 1 98.25 175 ASP A N 1
ATOM 1356 C CA . ASP A 1 175 ? 17.344 17.453 -2.994 1 98.25 175 ASP A CA 1
ATOM 1357 C C . ASP A 1 175 ? 17.406 18.938 -2.682 1 98.25 175 ASP A C 1
ATOM 1359 O O . ASP A 1 175 ? 17.547 19.328 -1.523 1 98.25 175 ASP A O 1
ATOM 1363 N N . PRO A 1 176 ? 17.266 19.797 -3.734 1 98.81 176 PRO A N 1
ATOM 1364 C CA . PRO A 1 176 ? 17.297 21.234 -3.402 1 98.81 176 PRO A CA 1
ATOM 1365 C C . PRO A 1 176 ? 16.172 21.641 -2.449 1 98.81 176 PRO A C 1
ATOM 1367 O O . PRO A 1 176 ? 16.344 22.547 -1.644 1 98.81 176 PRO A O 1
ATOM 1370 N N . ILE A 1 177 ? 15.07 21 -2.535 1 98.88 177 ILE A N 1
ATOM 1371 C CA . ILE A 1 177 ? 13.938 21.281 -1.659 1 98.88 177 ILE A CA 1
ATOM 1372 C C . ILE A 1 177 ? 14.266 20.859 -0.232 1 98.88 177 ILE A C 1
ATOM 1374 O O . ILE A 1 177 ? 14.047 21.609 0.717 1 98.88 177 ILE A O 1
ATOM 1378 N N . TRP A 1 178 ? 14.867 19.625 -0.114 1 98.81 178 TRP A N 1
ATOM 1379 C CA . TRP A 1 178 ? 15.273 19.141 1.201 1 98.81 178 TRP A CA 1
ATOM 1380 C C . TRP A 1 178 ? 16.312 20.062 1.82 1 98.81 178 TRP A C 1
ATOM 1382 O O . TRP A 1 178 ? 16.219 20.406 3 1 98.81 178 TRP A O 1
ATOM 1392 N N . ALA A 1 179 ? 17.25 20.422 1.006 1 98.81 179 ALA A N 1
ATOM 1393 C CA . ALA A 1 179 ? 18.312 21.312 1.466 1 98.81 179 ALA A CA 1
ATOM 1394 C C . ALA A 1 179 ? 17.75 22.625 1.982 1 98.81 179 ALA A C 1
ATOM 1396 O O . ALA A 1 179 ? 18.156 23.109 3.045 1 98.81 179 ALA A O 1
ATOM 1397 N N . ALA A 1 180 ? 16.844 23.234 1.275 1 98.88 180 ALA A N 1
ATOM 1398 C CA . ALA A 1 180 ? 16.25 24.5 1.676 1 98.88 180 ALA A CA 1
ATOM 1399 C C . ALA A 1 180 ? 15.547 24.375 3.021 1 98.88 180 ALA A C 1
ATOM 1401 O O . ALA A 1 180 ? 15.727 25.219 3.906 1 98.88 180 ALA A O 1
ATOM 1402 N N . CYS A 1 181 ? 14.773 23.328 3.197 1 98.81 181 CYS A N 1
ATOM 1403 C CA . CYS A 1 181 ? 14.039 23.141 4.441 1 98.81 181 CYS A CA 1
ATOM 1404 C C . CYS A 1 181 ? 14.984 22.891 5.605 1 98.81 181 CYS A C 1
ATOM 1406 O O . CYS A 1 181 ? 14.797 23.453 6.691 1 98.81 181 CYS A O 1
ATOM 1408 N N . ALA A 1 182 ? 16 22.062 5.375 1 98.69 182 ALA A N 1
ATOM 1409 C CA . ALA A 1 182 ? 16.984 21.781 6.414 1 98.69 182 ALA A CA 1
ATOM 1410 C C . ALA A 1 182 ? 17.734 23.047 6.824 1 98.69 182 ALA A C 1
ATOM 1412 O O . ALA A 1 182 ? 17.875 23.328 8.016 1 98.69 182 ALA A O 1
ATOM 1413 N N . ASP A 1 183 ? 18.125 23.812 5.855 1 98.5 183 ASP A N 1
ATOM 1414 C CA . ASP A 1 183 ? 18.891 25.031 6.098 1 98.5 183 ASP A CA 1
ATOM 1415 C C . ASP A 1 183 ? 18.062 26.062 6.855 1 98.5 183 ASP A C 1
ATOM 1417 O O . ASP A 1 183 ? 18.578 26.766 7.727 1 98.5 183 ASP A O 1
ATOM 1421 N N . LEU A 1 184 ? 16.844 26.172 6.52 1 98.5 184 LEU A N 1
ATOM 1422 C CA . LEU A 1 184 ? 15.961 27.172 7.113 1 98.5 184 LEU A CA 1
ATOM 1423 C C . LEU A 1 184 ? 15.375 26.672 8.43 1 98.5 184 LEU A C 1
ATOM 1425 O O . LEU A 1 184 ? 14.75 27.438 9.164 1 98.5 184 LEU A O 1
ATOM 1429 N N . GLY A 1 185 ? 15.508 25.391 8.695 1 98.06 185 GLY A N 1
ATOM 1430 C CA . GLY A 1 185 ? 15.07 24.812 9.961 1 98.06 185 GLY A CA 1
ATOM 1431 C C . GLY A 1 185 ? 13.57 24.609 10.039 1 98.06 185 GLY A C 1
ATOM 1432 O O . GLY A 1 185 ? 12.992 24.656 11.133 1 98.06 185 GLY A O 1
ATOM 1433 N N . VAL A 1 186 ? 12.914 24.484 8.898 1 98.12 186 VAL A N 1
ATOM 1434 C CA . VAL A 1 186 ? 11.477 24.234 8.914 1 98.12 186 VAL A CA 1
ATOM 1435 C C . VAL A 1 186 ? 11.203 22.781 8.547 1 98.12 186 VAL A C 1
ATOM 1437 O O . VAL A 1 186 ? 11.938 22.188 7.758 1 98.12 186 VAL A O 1
ATOM 1440 N N . PRO A 1 187 ? 10.133 22.234 9.102 1 98.75 187 PRO A N 1
ATOM 1441 C CA . PRO A 1 187 ? 9.836 20.828 8.82 1 98.75 187 PRO A CA 1
ATOM 1442 C C . PRO A 1 187 ? 9.195 20.625 7.449 1 98.75 187 PRO A C 1
ATOM 1444 O O . PRO A 1 187 ? 8.664 21.562 6.867 1 98.75 187 PRO A O 1
ATOM 1447 N N . VAL A 1 188 ? 9.336 19.406 6.926 1 98.81 188 VAL A N 1
ATOM 1448 C CA . VAL A 1 188 ? 8.578 18.891 5.781 1 98.81 188 VAL A CA 1
ATOM 1449 C C . VAL A 1 188 ? 7.387 18.078 6.273 1 98.81 188 VAL A C 1
ATOM 1451 O O . VAL A 1 188 ? 7.555 17.016 6.887 1 98.81 188 VAL A O 1
ATOM 1454 N N . ASN A 1 189 ? 6.164 18.609 5.988 1 98.5 189 ASN A N 1
ATOM 1455 C CA . ASN A 1 189 ? 4.945 17.922 6.398 1 98.5 189 ASN A CA 1
ATOM 1456 C C . ASN A 1 189 ? 4.355 17.094 5.258 1 98.5 189 ASN A C 1
ATOM 1458 O O . ASN A 1 189 ? 4.34 17.547 4.109 1 98.5 189 ASN A O 1
ATOM 1462 N N . HIS A 1 190 ? 3.996 15.906 5.57 1 97.44 190 HIS A N 1
ATOM 1463 C CA . HIS A 1 190 ? 3.213 15.062 4.68 1 97.44 190 HIS A CA 1
ATOM 1464 C C . HIS A 1 190 ? 1.896 14.641 5.328 1 97.44 190 HIS A C 1
ATOM 1466 O O . HIS A 1 190 ? 1.891 14.07 6.418 1 97.44 190 HIS A O 1
ATOM 1472 N N . HIS A 1 191 ? 0.823 15.055 4.73 1 96.5 191 HIS A N 1
ATOM 1473 C CA . HIS A 1 191 ? -0.5 14.922 5.328 1 96.5 191 HIS A CA 1
ATOM 1474 C C . HIS A 1 191 ? -1.309 13.828 4.641 1 96.5 191 HIS A C 1
ATOM 1476 O O . HIS A 1 191 ? -1.144 13.586 3.441 1 96.5 191 HIS A O 1
ATOM 1482 N N . ALA A 1 192 ? -2.141 13.133 5.414 1 92.69 192 ALA A N 1
ATOM 1483 C CA . ALA A 1 192 ? -3.039 12.148 4.812 1 92.69 192 ALA A CA 1
ATOM 1484 C C . ALA A 1 192 ? -3.828 12.766 3.66 1 92.69 192 ALA A C 1
ATOM 1486 O O . ALA A 1 192 ? -4.188 13.945 3.705 1 92.69 192 ALA A O 1
ATOM 1487 N N . GLY A 1 193 ? -4.117 11.977 2.631 1 82.94 193 GLY A N 1
ATOM 1488 C CA . GLY A 1 193 ? -4.906 12.453 1.506 1 82.94 193 GLY A CA 1
ATOM 1489 C C . GLY A 1 193 ? -4.066 13.031 0.385 1 82.94 193 GLY A C 1
ATOM 1490 O O . GLY A 1 193 ? -4.52 13.125 -0.757 1 82.94 193 GLY A O 1
ATOM 1491 N N . SER A 1 194 ? -2.836 13.414 0.608 1 74.88 194 SER A N 1
ATOM 1492 C CA . SER A 1 194 ? -2.018 14.148 -0.349 1 74.88 194 SER A CA 1
ATOM 1493 C C . SER A 1 194 ? -1.315 13.203 -1.317 1 74.88 194 SER A C 1
ATOM 1495 O O . SER A 1 194 ? -0.758 13.641 -2.326 1 74.88 194 SER A O 1
ATOM 1497 N N . ALA A 1 195 ? -1.434 11.898 -1.112 1 84.56 195 ALA A N 1
ATOM 1498 C CA . ALA A 1 195 ? -0.509 11.047 -1.854 1 84.56 195 ALA A CA 1
ATOM 1499 C C . ALA A 1 195 ? -1.25 9.914 -2.549 1 84.56 195 ALA A C 1
ATOM 1501 O O . ALA A 1 195 ? -0.627 9.023 -3.135 1 84.56 195 ALA A O 1
ATOM 1502 N N . SER A 1 196 ? -2.506 10.023 -2.535 1 87.44 196 SER A N 1
ATOM 1503 C CA . SER A 1 196 ? -3.27 8.945 -3.148 1 87.44 196 SER A CA 1
ATOM 1504 C C . SER A 1 196 ? -3.467 9.188 -4.641 1 87.44 196 SER A C 1
ATOM 1506 O O . SER A 1 196 ? -3.48 10.336 -5.094 1 87.44 196 SER A O 1
ATOM 1508 N N . PRO A 1 197 ? -3.588 8.031 -5.363 1 86.25 197 PRO A N 1
ATOM 1509 C CA . PRO A 1 197 ? -4.16 8.211 -6.699 1 86.25 197 PRO A CA 1
ATOM 1510 C C . PRO A 1 197 ? -5.551 8.836 -6.668 1 86.25 197 PRO A C 1
ATOM 1512 O O . PRO A 1 197 ? -6.184 8.898 -5.609 1 86.25 197 PRO A O 1
ATOM 1515 N N . PRO A 1 198 ? -5.992 9.391 -7.793 1 80.38 198 PRO A N 1
ATOM 1516 C CA . PRO A 1 198 ? -7.273 10.102 -7.812 1 80.38 198 PRO A CA 1
ATOM 1517 C C . PRO A 1 198 ? -8.445 9.227 -7.367 1 80.38 198 PRO A C 1
ATOM 1519 O O . PRO A 1 198 ? -8.477 8.031 -7.684 1 80.38 198 PRO A O 1
ATOM 1522 N N . LEU A 1 199 ? -9.312 9.914 -6.684 1 78 199 LEU A N 1
ATOM 1523 C CA . LEU A 1 199 ? -10.531 9.281 -6.203 1 78 199 LEU A CA 1
ATOM 1524 C C . LEU A 1 199 ? -11.539 9.102 -7.34 1 78 199 LEU A C 1
ATOM 1526 O O . LEU A 1 199 ? -11.836 10.055 -8.062 1 78 199 LEU A O 1
ATOM 1530 N N . GLY A 1 200 ? -11.992 7.887 -7.473 1 81.31 200 GLY A N 1
ATOM 1531 C CA . GLY A 1 200 ? -13.062 7.625 -8.422 1 81.31 200 GLY A CA 1
ATOM 1532 C C . GLY A 1 200 ? -14.445 7.832 -7.836 1 81.31 200 GLY A C 1
ATOM 1533 O O . GLY A 1 200 ? -14.594 7.965 -6.621 1 81.31 200 GLY A O 1
ATOM 1534 N N . GLU A 1 201 ? -15.461 7.867 -8.633 1 83.5 201 GLU A N 1
ATOM 1535 C CA . GLU A 1 201 ? -16.812 8.203 -8.203 1 83.5 201 GLU A CA 1
ATOM 1536 C C . GLU A 1 201 ? -17.609 6.953 -7.836 1 83.5 201 GLU A C 1
ATOM 1538 O O . GLU A 1 201 ? -18.531 7.016 -7.023 1 83.5 201 GLU A O 1
ATOM 1543 N N . GLU A 1 202 ? -17.25 5.84 -8.32 1 90.38 202 GLU A N 1
ATOM 1544 C CA . GLU A 1 202 ? -17.984 4.609 -8.07 1 90.38 202 GLU A CA 1
ATOM 1545 C C . GLU A 1 202 ? -17.844 4.16 -6.621 1 90.38 202 GLU A C 1
ATOM 1547 O O . GLU A 1 202 ? -16.812 4.41 -5.992 1 90.38 202 GLU A O 1
ATOM 1552 N N . PRO A 1 203 ? -18.906 3.521 -6.086 1 91.12 203 PRO A N 1
ATOM 1553 C CA . PRO A 1 203 ? -18.844 3.053 -4.699 1 91.12 203 PRO A CA 1
ATOM 1554 C C . PRO A 1 203 ? -17.578 2.246 -4.406 1 91.12 203 PRO A C 1
ATOM 1556 O O . PRO A 1 203 ? -16.938 2.459 -3.377 1 91.12 203 PRO A O 1
ATOM 1559 N N . ALA A 1 204 ? -17.266 1.448 -5.34 1 93.94 204 ALA A N 1
ATOM 1560 C CA . ALA A 1 204 ? -16.078 0.621 -5.145 1 93.94 204 ALA A CA 1
ATOM 1561 C C . ALA A 1 204 ? -14.812 1.479 -5.066 1 93.94 204 ALA A C 1
ATOM 1563 O O . ALA A 1 204 ? -13.93 1.223 -4.246 1 93.94 204 ALA A O 1
ATOM 1564 N N . ALA A 1 205 ? -14.742 2.43 -5.93 1 93.38 205 ALA A N 1
ATOM 1565 C CA . ALA A 1 205 ? -13.578 3.311 -5.969 1 93.38 205 ALA A CA 1
ATOM 1566 C C . ALA A 1 205 ? -13.422 4.082 -4.66 1 93.38 205 ALA A C 1
ATOM 1568 O O . ALA A 1 205 ? -12.312 4.254 -4.16 1 93.38 205 ALA A O 1
ATOM 1569 N N . ARG A 1 206 ? -14.523 4.531 -4.086 1 92.31 206 ARG A N 1
ATOM 1570 C CA . ARG A 1 206 ? -14.492 5.258 -2.822 1 92.31 206 ARG A CA 1
ATOM 1571 C C . ARG A 1 206 ? -14.039 4.355 -1.681 1 92.31 206 ARG A C 1
ATOM 1573 O O . ARG A 1 206 ? -13.25 4.773 -0.829 1 92.31 206 ARG A O 1
ATOM 1580 N N . ALA A 1 207 ? -14.562 3.143 -1.703 1 94.25 207 ALA A N 1
ATOM 1581 C CA . ALA A 1 207 ? -14.156 2.184 -0.679 1 94.25 207 ALA A CA 1
ATOM 1582 C C . ALA A 1 207 ? -12.664 1.873 -0.778 1 94.25 207 ALA A C 1
ATOM 1584 O O . ALA A 1 207 ? -11.961 1.856 0.233 1 94.25 207 ALA A O 1
ATOM 1585 N N . VAL A 1 208 ? -12.18 1.63 -2.025 1 95.44 208 VAL A N 1
ATOM 1586 C CA . VAL A 1 208 ? -10.766 1.358 -2.262 1 95.44 208 VAL A CA 1
ATOM 1587 C C . VAL A 1 208 ? -9.93 2.549 -1.802 1 95.44 208 VAL A C 1
ATOM 1589 O O . VAL A 1 208 ? -8.898 2.373 -1.145 1 95.44 208 VAL A O 1
ATOM 1592 N N . PHE A 1 209 ? -10.398 3.713 -2.062 1 93.44 209 PHE A N 1
ATOM 1593 C CA . PHE A 1 209 ? -9.703 4.926 -1.643 1 93.44 209 PHE A CA 1
ATOM 1594 C C . PHE A 1 209 ? -9.578 4.98 -0.125 1 93.44 209 PHE A C 1
ATOM 1596 O O . PHE A 1 209 ? -8.508 5.266 0.404 1 93.44 209 PHE A O 1
ATOM 1603 N N . MET A 1 210 ? -10.625 4.684 0.574 1 91.81 210 MET A N 1
ATOM 1604 C CA . MET A 1 210 ? -10.633 4.742 2.033 1 91.81 210 MET A CA 1
ATOM 1605 C C . MET A 1 210 ? -9.664 3.732 2.629 1 91.81 210 MET A C 1
ATOM 1607 O O . MET A 1 210 ? -8.977 4.027 3.605 1 91.81 210 MET A O 1
ATOM 1611 N N . VAL A 1 211 ? -9.57 2.627 2.049 1 94.75 211 VAL A N 1
ATOM 1612 C CA . VAL A 1 211 ? -8.711 1.56 2.553 1 94.75 211 VAL A CA 1
ATOM 1613 C C . VAL A 1 211 ? -7.25 1.893 2.268 1 94.75 211 VAL A C 1
ATOM 1615 O O . VAL A 1 211 ? -6.371 1.617 3.09 1 94.75 211 VAL A O 1
ATOM 1618 N N . GLU A 1 212 ? -6.992 2.553 1.14 1 95.88 212 GLU A N 1
ATOM 1619 C CA . GLU A 1 212 ? -5.621 2.625 0.65 1 95.88 212 GLU A CA 1
ATOM 1620 C C . GLU A 1 212 ? -4.996 3.984 0.956 1 95.88 212 GLU A C 1
ATOM 1622 O O . GLU A 1 212 ? -3.773 4.133 0.919 1 95.88 212 GLU A O 1
ATOM 1627 N N . THR A 1 213 ? -5.789 5 1.226 1 93.31 213 THR A N 1
ATOM 1628 C CA . THR A 1 213 ? -5.316 6.379 1.267 1 93.31 213 THR A CA 1
ATOM 1629 C C . THR A 1 213 ? -4.215 6.543 2.312 1 93.31 213 THR A C 1
ATOM 1631 O O . THR A 1 213 ? -3.227 7.238 2.076 1 93.31 213 THR A O 1
ATOM 1634 N N . THR A 1 214 ? -4.348 5.91 3.451 1 93.38 214 THR A N 1
ATOM 1635 C CA . THR A 1 214 ? -3.348 6.086 4.5 1 93.38 214 THR A CA 1
ATOM 1636 C C . THR A 1 214 ? -2.035 5.414 4.105 1 93.38 214 THR A C 1
ATOM 1638 O O . THR A 1 214 ? -0.956 5.941 4.383 1 93.38 214 THR A O 1
ATOM 1641 N N . TRP A 1 215 ? -2.098 4.23 3.463 1 96.25 215 TRP A N 1
ATOM 1642 C CA . TRP A 1 215 ? -0.878 3.562 3.018 1 96.25 215 TRP A CA 1
ATOM 1643 C C . TRP A 1 215 ? -0.098 4.441 2.047 1 96.25 215 TRP A C 1
ATOM 1645 O O . TRP A 1 215 ? 1.121 4.582 2.168 1 96.25 215 TRP A O 1
ATOM 1655 N N . PHE A 1 216 ? -0.8 5.039 1.135 1 95.81 216 PHE A N 1
ATOM 1656 C CA . PHE A 1 216 ? -0.151 5.91 0.162 1 95.81 216 PHE A CA 1
ATOM 1657 C C . PHE A 1 216 ? 0.518 7.09 0.855 1 95.81 216 PHE A C 1
ATOM 1659 O O . PHE A 1 216 ? 1.583 7.543 0.43 1 95.81 216 PHE A O 1
ATOM 1666 N N . SER A 1 217 ? -0.062 7.543 1.916 1 95.56 217 SER A N 1
ATOM 1667 C CA . SER A 1 217 ? 0.517 8.656 2.656 1 95.56 217 SER A CA 1
ATOM 1668 C C . SER A 1 217 ? 1.777 8.234 3.4 1 95.56 217 SER A C 1
ATOM 1670 O O . SER A 1 217 ? 2.725 9.016 3.523 1 95.56 217 SER A O 1
ATOM 1672 N N . HIS A 1 218 ? 1.84 6.977 3.848 1 97.19 218 HIS A N 1
ATOM 1673 C CA . HIS A 1 218 ? 2.982 6.469 4.602 1 97.19 218 HIS A CA 1
ATOM 1674 C C . HIS A 1 218 ? 4.238 6.438 3.738 1 97.19 218 HIS A C 1
ATOM 1676 O O . HIS A 1 218 ? 5.355 6.465 4.262 1 97.19 218 HIS A O 1
ATOM 1682 N N . ARG A 1 219 ? 4.094 6.379 2.467 1 96.94 219 ARG A N 1
ATOM 1683 C CA . ARG A 1 219 ? 5.176 6.094 1.528 1 96.94 219 ARG A CA 1
ATOM 1684 C C . ARG A 1 219 ? 6.266 7.156 1.605 1 96.94 219 ARG A C 1
ATOM 1686 O O . ARG A 1 219 ? 7.426 6.887 1.294 1 96.94 219 ARG A O 1
ATOM 1693 N N . ALA A 1 220 ? 5.844 8.383 1.997 1 97.75 220 ALA A N 1
ATOM 1694 C CA . ALA A 1 220 ? 6.848 9.438 2.105 1 97.75 220 ALA A CA 1
ATOM 1695 C C . ALA A 1 220 ? 7.984 9.016 3.035 1 97.75 220 ALA A C 1
ATOM 1697 O O . ALA A 1 220 ? 9.148 9.352 2.795 1 97.75 220 ALA A O 1
ATOM 1698 N N . LEU A 1 221 ? 7.688 8.25 4.059 1 98.31 221 LEU A N 1
ATOM 1699 C CA . LEU A 1 221 ? 8.688 7.82 5.031 1 98.31 221 LEU A CA 1
ATOM 1700 C C . LEU A 1 221 ? 9.766 6.973 4.367 1 98.31 221 LEU A C 1
ATOM 1702 O O . LEU A 1 221 ? 10.945 7.344 4.367 1 98.31 221 LEU A O 1
ATOM 1706 N N . TRP A 1 222 ? 9.391 5.883 3.729 1 97.94 222 TRP A N 1
ATOM 1707 C CA . TRP A 1 222 ? 10.438 5 3.234 1 97.94 222 TRP A CA 1
ATOM 1708 C C . TRP A 1 222 ? 10.969 5.48 1.888 1 97.94 222 TRP A C 1
ATOM 1710 O O . TRP A 1 222 ? 12.047 5.074 1.456 1 97.94 222 TRP A O 1
ATOM 1720 N N . HIS A 1 223 ? 10.234 6.395 1.176 1 97.69 223 HIS A N 1
ATOM 1721 C CA . HIS A 1 223 ? 10.82 7.008 -0.014 1 97.69 223 HIS A CA 1
ATOM 1722 C C . HIS A 1 223 ? 11.969 7.934 0.352 1 97.69 223 HIS A C 1
ATOM 1724 O O . HIS A 1 223 ? 13.055 7.848 -0.235 1 97.69 223 HIS A O 1
ATOM 1730 N N . LEU A 1 224 ? 11.734 8.805 1.311 1 98.19 224 LEU A N 1
ATOM 1731 C CA . LEU A 1 224 ? 12.797 9.727 1.702 1 98.19 224 LEU A CA 1
ATOM 1732 C C . LEU A 1 224 ? 13.938 8.977 2.387 1 98.19 224 LEU A C 1
ATOM 1734 O O . LEU A 1 224 ? 15.109 9.297 2.168 1 98.19 224 LEU A O 1
ATOM 1738 N N . ALA A 1 225 ? 13.648 7.98 3.199 1 97.94 225 ALA A N 1
ATOM 1739 C CA . ALA A 1 225 ? 14.68 7.211 3.889 1 97.94 225 ALA A CA 1
ATOM 1740 C C . ALA A 1 225 ? 15.562 6.461 2.895 1 97.94 225 ALA A C 1
ATOM 1742 O O . ALA A 1 225 ? 16.766 6.688 2.84 1 97.94 225 ALA A O 1
ATOM 1743 N N . PHE A 1 226 ? 14.961 5.645 2.039 1 97.44 226 PHE A N 1
ATOM 1744 C CA . PHE A 1 226 ? 15.727 4.863 1.07 1 97.44 226 PHE A CA 1
ATOM 1745 C C . PHE A 1 226 ? 16.391 5.77 0.04 1 97.44 226 PHE A C 1
ATOM 1747 O O . PHE A 1 226 ? 17.453 5.453 -0.481 1 97.44 226 PHE A O 1
ATOM 1754 N N . GLY A 1 227 ? 15.758 6.914 -0.221 1 97 227 GLY A N 1
ATOM 1755 C CA . GLY A 1 227 ? 16.312 7.871 -1.164 1 97 227 GLY A CA 1
ATOM 1756 C C . GLY A 1 227 ? 17.547 8.594 -0.633 1 97 227 GLY A C 1
ATOM 1757 O O . GLY A 1 227 ? 18.219 9.305 -1.374 1 97 227 GLY A O 1
ATOM 1758 N N . GLY A 1 228 ? 17.781 8.453 0.659 1 97.38 228 GLY A N 1
ATOM 1759 C CA . GLY A 1 228 ? 19 9 1.246 1 97.38 228 GLY A CA 1
ATOM 1760 C C . GLY A 1 228 ? 18.859 10.469 1.618 1 97.38 228 GLY A C 1
ATOM 1761 O O . GLY A 1 228 ? 19.859 11.141 1.865 1 97.38 228 GLY A O 1
ATOM 1762 N N . ALA A 1 229 ? 17.688 11.016 1.606 1 97.94 229 ALA A N 1
ATOM 1763 C CA . ALA A 1 229 ? 17.484 12.43 1.917 1 97.94 229 ALA A CA 1
ATOM 1764 C C . ALA A 1 229 ? 18.078 12.789 3.277 1 97.94 229 ALA A C 1
ATOM 1766 O O . ALA A 1 229 ? 18.734 13.812 3.42 1 97.94 229 ALA A O 1
ATOM 1767 N N . PHE A 1 230 ? 17.938 11.906 4.27 1 98.12 230 PHE A N 1
ATOM 1768 C CA . PHE A 1 230 ? 18.328 12.211 5.645 1 98.12 230 PHE A CA 1
ATOM 1769 C C . PHE A 1 230 ? 19.828 12.031 5.832 1 98.12 230 PHE A C 1
ATOM 1771 O O . PHE A 1 230 ? 20.406 12.57 6.781 1 98.12 230 PHE A O 1
ATOM 1778 N N . ARG A 1 231 ? 20.406 11.211 5.012 1 97.38 231 ARG A N 1
ATOM 1779 C CA . ARG A 1 231 ? 21.875 11.125 5.008 1 97.38 231 ARG A CA 1
ATOM 1780 C C . ARG A 1 231 ? 22.484 12.406 4.441 1 97.38 231 ARG A C 1
ATOM 1782 O O . ARG A 1 231 ? 23.422 12.953 5.016 1 97.38 231 ARG A O 1
ATOM 1789 N N . ARG A 1 232 ? 21.984 12.844 3.365 1 97.62 232 ARG A N 1
ATOM 1790 C CA . ARG A 1 232 ? 22.516 14.031 2.693 1 97.62 232 ARG A CA 1
ATOM 1791 C C . ARG A 1 232 ? 22.141 15.305 3.443 1 97.62 232 ARG A C 1
ATOM 1793 O O . ARG A 1 232 ? 22.859 16.297 3.375 1 97.62 232 ARG A O 1
ATOM 1800 N N . HIS A 1 233 ? 21.016 15.32 4.168 1 98.06 233 HIS A N 1
ATOM 1801 C CA . HIS A 1 233 ? 20.516 16.453 4.957 1 98.06 233 HIS A CA 1
ATOM 1802 C C . HIS A 1 233 ? 20.125 16 6.363 1 98.06 233 HIS A C 1
ATOM 1804 O O . HIS A 1 233 ? 18.938 15.906 6.684 1 98.06 233 HIS A O 1
ATOM 1810 N N . PRO A 1 234 ? 21.016 15.836 7.273 1 97.62 234 PRO A N 1
ATOM 1811 C CA . PRO A 1 234 ? 20.781 15.219 8.578 1 97.62 234 PRO A CA 1
ATOM 1812 C C . PRO A 1 234 ? 19.859 16.047 9.469 1 97.62 234 PRO A C 1
ATOM 1814 O O . PRO A 1 234 ? 19.266 15.516 10.414 1 97.62 234 PRO A O 1
ATOM 1817 N N . ASP A 1 235 ? 19.719 17.359 9.172 1 98.12 235 ASP A N 1
ATOM 1818 C CA . ASP A 1 235 ? 18.875 18.219 10.008 1 98.12 235 ASP A CA 1
ATOM 1819 C C . ASP A 1 235 ? 17.453 18.281 9.461 1 98.12 235 ASP A C 1
ATOM 1821 O O . ASP A 1 235 ? 16.594 18.969 10.023 1 98.12 235 ASP A O 1
ATOM 1825 N N . LEU A 1 236 ? 17.203 17.594 8.32 1 98.62 236 LEU A N 1
ATOM 1826 C CA . LEU A 1 236 ? 15.859 17.562 7.742 1 98.62 236 LEU A CA 1
ATOM 1827 C C . LEU A 1 236 ? 14.883 16.859 8.664 1 98.62 236 LEU A C 1
ATOM 1829 O O . LEU A 1 236 ? 15.203 15.812 9.242 1 98.62 236 LEU A O 1
ATOM 1833 N N . ARG A 1 237 ? 13.703 17.438 8.891 1 98.81 237 ARG A N 1
ATOM 1834 C CA . ARG A 1 237 ? 12.648 16.828 9.703 1 98.81 237 ARG A CA 1
ATOM 1835 C C . ARG A 1 237 ? 11.414 16.516 8.867 1 98.81 237 ARG A C 1
ATOM 1837 O O . ARG A 1 237 ? 10.953 17.375 8.102 1 98.81 237 ARG A O 1
ATOM 1844 N N . LEU A 1 238 ? 10.938 15.281 8.984 1 98.88 238 LEU A N 1
ATOM 1845 C CA . LEU A 1 238 ? 9.719 14.844 8.328 1 98.88 238 LEU A CA 1
ATOM 1846 C C . LEU A 1 238 ? 8.594 14.6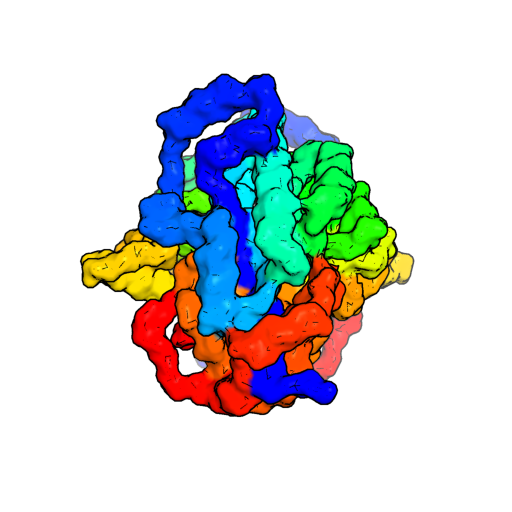33 9.344 1 98.88 238 LEU A C 1
ATOM 1848 O O . LEU A 1 238 ? 8.789 13.953 10.352 1 98.88 238 LEU A O 1
ATOM 1852 N N . VAL A 1 239 ? 7.449 15.25 9.117 1 98.88 239 VAL A N 1
ATOM 1853 C CA . VAL A 1 239 ? 6.281 15.086 9.984 1 98.88 239 VAL A CA 1
ATOM 1854 C C . VAL A 1 239 ? 5.152 14.414 9.195 1 98.88 239 VAL A C 1
ATOM 1856 O O . VAL A 1 239 ? 4.73 14.922 8.156 1 98.88 239 VAL A O 1
ATOM 1859 N N . LEU A 1 240 ? 4.707 13.281 9.656 1 98.56 240 LEU A N 1
ATOM 1860 C CA . LEU A 1 240 ? 3.596 12.555 9.055 1 98.56 240 LEU A CA 1
ATOM 1861 C C . LEU A 1 240 ? 2.303 12.812 9.82 1 98.56 240 LEU A C 1
ATOM 1863 O O . LEU A 1 240 ? 2.102 12.266 10.906 1 98.56 240 LEU A O 1
ATOM 1867 N N . THR A 1 241 ? 1.415 13.617 9.211 1 98.06 241 THR A N 1
ATOM 1868 C CA . THR A 1 241 ? 0.265 14.125 9.953 1 98.06 241 THR A CA 1
ATOM 1869 C C . THR A 1 241 ? -1.02 13.445 9.492 1 98.06 241 THR A C 1
ATOM 1871 O O . THR A 1 241 ? -1.224 13.242 8.289 1 98.06 241 THR A O 1
ATOM 1874 N N . GLU A 1 242 ? -1.882 13.086 10.445 1 97 242 GLU A N 1
ATOM 1875 C CA . GLU A 1 242 ? -3.219 12.531 10.258 1 97 242 GLU A CA 1
ATOM 1876 C C . GLU A 1 242 ? -3.168 11.211 9.5 1 97 242 GLU A C 1
ATOM 1878 O O . GLU A 1 242 ? -3.984 10.969 8.609 1 97 242 GLU A O 1
ATOM 1883 N N . GLN A 1 243 ? -2.174 10.477 9.734 1 96.06 243 GLN A N 1
ATOM 1884 C CA . GLN A 1 243 ? -2.002 9.18 9.094 1 96.06 243 GLN A CA 1
ATOM 1885 C C . GLN A 1 243 ? -2.133 8.047 10.102 1 96.06 243 GLN A C 1
ATOM 1887 O O . GLN A 1 243 ? -1.805 6.895 9.797 1 96.06 243 GLN A O 1
ATOM 1892 N N . GLY A 1 244 ? -2.57 8.414 11.297 1 95.56 244 GLY A N 1
ATOM 1893 C CA . GLY A 1 244 ? -2.461 7.457 12.391 1 95.56 244 GLY A CA 1
ATOM 1894 C C . GLY A 1 244 ? -1.039 7.277 12.883 1 95.56 244 GLY A C 1
ATOM 1895 O O . GLY A 1 244 ? -0.093 7.762 12.258 1 95.56 244 GLY A O 1
ATOM 1896 N N . SER A 1 245 ? -0.93 6.625 14.055 1 97.5 245 SER A N 1
ATOM 1897 C CA . SER A 1 245 ? 0.404 6.414 14.602 1 97.5 245 SER A CA 1
ATOM 1898 C C . SER A 1 245 ? 0.617 4.957 14.992 1 97.5 245 SER A C 1
ATOM 1900 O O . SER A 1 245 ? 1.747 4.535 15.25 1 97.5 245 SER A O 1
ATOM 1902 N N . GLY A 1 246 ? -0.455 4.18 15.031 1 96.56 246 GLY A N 1
ATOM 1903 C CA . GLY A 1 246 ? -0.38 2.795 15.469 1 96.56 246 GLY A CA 1
ATOM 1904 C C . GLY A 1 246 ? 0.439 1.92 14.531 1 96.56 246 GLY A C 1
ATOM 1905 O O . GLY A 1 246 ? 1.008 0.913 14.961 1 96.56 246 GLY A O 1
ATOM 1906 N N . TRP A 1 247 ? 0.544 2.342 13.289 1 96.81 247 TRP A N 1
ATOM 1907 C CA . TRP A 1 247 ? 1.222 1.562 12.258 1 96.81 247 TRP A CA 1
ATOM 1908 C C . TRP A 1 247 ? 2.736 1.689 12.383 1 96.81 247 TRP A C 1
ATOM 1910 O O . TRP A 1 247 ? 3.48 0.848 11.875 1 96.81 247 TRP A O 1
ATOM 1920 N N . ILE A 1 248 ? 3.279 2.662 13.047 1 98.38 248 ILE A N 1
ATOM 1921 C CA . ILE A 1 248 ? 4.66 3.119 12.938 1 98.38 248 ILE A CA 1
ATOM 1922 C C . ILE A 1 248 ? 5.605 2.039 13.461 1 98.38 248 ILE A C 1
ATOM 1924 O O . ILE A 1 248 ? 6.539 1.636 12.766 1 98.38 248 ILE A O 1
ATOM 1928 N N . PRO A 1 249 ? 5.375 1.434 14.68 1 98 249 PRO A N 1
ATOM 1929 C CA . PRO A 1 249 ? 6.344 0.444 15.156 1 98 249 PRO A CA 1
ATOM 1930 C C . PRO A 1 249 ? 6.449 -0.771 14.242 1 98 249 PRO A C 1
ATOM 1932 O O . PRO A 1 249 ? 7.555 -1.215 13.922 1 98 249 PRO A O 1
ATOM 1935 N N . GLY A 1 250 ? 5.316 -1.264 13.844 1 96.94 250 GLY A N 1
ATOM 1936 C CA . GLY A 1 250 ? 5.328 -2.424 12.969 1 96.94 250 GLY A CA 1
ATOM 1937 C C . GLY A 1 250 ? 5.98 -2.154 11.625 1 96.94 250 GLY A C 1
ATOM 1938 O O . GLY A 1 250 ? 6.754 -2.977 11.133 1 96.94 250 GLY A O 1
ATOM 1939 N N . VAL A 1 251 ? 5.73 -1.021 11.039 1 98 251 VAL A N 1
ATOM 1940 C CA . VAL A 1 251 ? 6.285 -0.671 9.742 1 98 251 VAL A CA 1
ATOM 1941 C C . VAL A 1 251 ? 7.785 -0.429 9.867 1 98 251 VAL A C 1
ATOM 1943 O O . VAL A 1 251 ? 8.562 -0.816 8.984 1 98 251 VAL A O 1
ATOM 1946 N N . LEU A 1 252 ? 8.195 0.174 10.961 1 98.31 252 LEU A N 1
ATOM 1947 C CA . LEU A 1 252 ? 9.625 0.378 11.164 1 98.31 252 LEU A CA 1
ATOM 1948 C C . LEU A 1 252 ? 10.352 -0.957 11.273 1 98.31 252 LEU A C 1
ATOM 1950 O O . LEU A 1 252 ? 11.422 -1.128 10.688 1 98.31 252 LEU A O 1
ATOM 1954 N N . ASP A 1 253 ? 9.773 -1.912 12.016 1 97.81 253 ASP A N 1
ATOM 1955 C CA . ASP A 1 253 ? 10.359 -3.244 12.094 1 97.81 253 ASP A CA 1
ATOM 1956 C C . ASP A 1 253 ? 10.5 -3.869 10.711 1 97.81 253 ASP A C 1
ATOM 1958 O O . ASP A 1 253 ? 11.539 -4.457 10.391 1 97.81 253 ASP A O 1
ATOM 1962 N N . MET A 1 254 ? 9.508 -3.762 9.914 1 97.12 254 MET A N 1
ATOM 1963 C CA . MET A 1 254 ? 9.516 -4.324 8.562 1 97.12 254 MET A CA 1
ATOM 1964 C C . MET A 1 254 ? 10.547 -3.627 7.688 1 97.12 254 MET A C 1
ATOM 1966 O O . MET A 1 254 ? 11.289 -4.285 6.953 1 97.12 254 MET A O 1
ATOM 1970 N N . LEU A 1 255 ? 10.57 -2.297 7.762 1 97.88 255 LEU A N 1
ATOM 1971 C CA . LEU A 1 255 ? 11.531 -1.548 6.961 1 97.88 255 LEU A CA 1
ATOM 1972 C C . LEU A 1 255 ? 12.961 -1.917 7.34 1 97.88 255 LEU A C 1
ATOM 1974 O O . LEU A 1 255 ? 13.828 -2.047 6.473 1 97.88 255 LEU A O 1
ATOM 1978 N N . ASP A 1 256 ? 13.203 -2.062 8.617 1 97.25 256 ASP A N 1
ATOM 1979 C CA . ASP A 1 256 ? 14.523 -2.498 9.07 1 97.25 256 ASP A CA 1
ATOM 1980 C C . ASP A 1 256 ? 14.852 -3.891 8.539 1 97.25 256 ASP A C 1
ATOM 1982 O O . ASP A 1 256 ? 15.992 -4.16 8.148 1 97.25 256 ASP A O 1
ATOM 1986 N N . TYR A 1 257 ? 13.906 -4.781 8.539 1 95.19 257 TYR A N 1
ATOM 1987 C CA . TYR A 1 257 ? 14.078 -6.129 8 1 95.19 257 TYR A CA 1
ATOM 1988 C C . TYR A 1 257 ? 14.5 -6.086 6.539 1 95.19 257 TYR A C 1
ATOM 1990 O O . TYR A 1 257 ? 15.5 -6.695 6.16 1 95.19 257 TYR A O 1
ATOM 1998 N N . TYR A 1 258 ? 13.773 -5.328 5.73 1 93.81 258 TYR A N 1
ATOM 1999 C CA . TYR A 1 258 ? 14.086 -5.254 4.305 1 93.81 258 TYR A CA 1
ATOM 2000 C C . TYR A 1 258 ? 15.438 -4.582 4.078 1 93.81 258 TYR A C 1
ATOM 2002 O O . TYR A 1 258 ? 16.234 -5.039 3.256 1 93.81 258 TYR A O 1
ATOM 2010 N N . HIS A 1 259 ? 15.641 -3.51 4.785 1 95 259 HIS A N 1
ATOM 2011 C CA . HIS A 1 259 ? 16.922 -2.83 4.676 1 95 259 HIS A CA 1
ATOM 2012 C C . HIS A 1 259 ? 18.078 -3.773 5.004 1 95 259 HIS A C 1
ATOM 2014 O O . HIS A 1 259 ? 19.031 -3.877 4.234 1 95 259 HIS A O 1
ATOM 2020 N N . GLY A 1 260 ? 18 -4.48 6.129 1 92.75 260 GLY A N 1
ATOM 2021 C CA . GLY A 1 260 ? 19.031 -5.418 6.539 1 92.75 260 GLY A CA 1
ATOM 2022 C C . GLY A 1 260 ? 19.266 -6.531 5.539 1 92.75 260 GLY A C 1
ATOM 2023 O O . GLY A 1 260 ? 20.406 -6.867 5.227 1 92.75 260 GLY A O 1
ATOM 2024 N N . ARG A 1 261 ? 18.203 -7.062 5.016 1 89.5 261 ARG A N 1
ATOM 2025 C CA . ARG A 1 261 ? 18.281 -8.156 4.055 1 89.5 261 ARG A CA 1
ATOM 2026 C C . ARG A 1 261 ? 18.938 -7.699 2.756 1 89.5 261 ARG A C 1
ATOM 2028 O O . ARG A 1 261 ? 19.797 -8.391 2.209 1 89.5 261 ARG A O 1
ATOM 2035 N N . LEU A 1 262 ? 18.547 -6.574 2.26 1 89.88 262 LEU A N 1
ATOM 2036 C CA . LEU A 1 262 ? 19.062 -6.043 1.007 1 89.88 262 LEU A CA 1
ATOM 2037 C C . LEU A 1 262 ? 20.547 -5.715 1.135 1 89.88 262 LEU A C 1
ATOM 2039 O O . LEU A 1 262 ? 21.344 -6.059 0.255 1 89.88 262 LEU A O 1
ATOM 2043 N N . VAL A 1 263 ? 20.906 -5.105 2.223 1 91.25 263 VAL A N 1
ATOM 2044 C CA . VAL A 1 263 ? 22.297 -4.734 2.453 1 91.25 263 VAL A CA 1
ATOM 2045 C C . VAL A 1 263 ? 23.156 -5.996 2.594 1 91.25 263 VAL A C 1
ATOM 2047 O O . VAL A 1 263 ? 24.234 -6.082 2.018 1 91.25 263 VAL A O 1
ATOM 2050 N N . ALA A 1 264 ? 22.656 -7.004 3.312 1 87.12 264 ALA A N 1
ATOM 2051 C CA . ALA A 1 264 ? 23.391 -8.25 3.512 1 87.12 264 ALA A CA 1
ATOM 2052 C C . ALA A 1 264 ? 23.547 -9.008 2.195 1 87.12 264 ALA A C 1
ATOM 2054 O O . ALA A 1 264 ? 24.625 -9.555 1.919 1 87.12 264 ALA A O 1
ATOM 2055 N N . ALA A 1 265 ? 22.516 -9.047 1.424 1 82.75 265 ALA A N 1
ATOM 2056 C CA . ALA A 1 265 ? 22.562 -9.75 0.147 1 82.75 265 ALA A CA 1
ATOM 2057 C C . ALA A 1 265 ? 23.562 -9.109 -0.802 1 82.75 265 ALA A C 1
ATOM 2059 O O . ALA A 1 265 ? 24.297 -9.805 -1.507 1 82.75 265 ALA A O 1
ATOM 2060 N N . ALA A 1 266 ? 23.625 -7.855 -0.841 1 83.38 266 ALA A N 1
ATOM 2061 C CA . ALA A 1 266 ? 24.547 -7.125 -1.695 1 83.38 266 ALA A CA 1
ATOM 2062 C C . ALA A 1 266 ? 26 -7.379 -1.276 1 83.38 266 ALA A C 1
ATOM 2064 O O . ALA A 1 266 ? 26.891 -7.465 -2.123 1 83.38 266 ALA A O 1
ATOM 2065 N N . ARG A 1 267 ? 26.25 -7.562 -0.067 1 80.94 267 ARG A N 1
ATOM 2066 C CA . ARG A 1 267 ? 27.594 -7.805 0.45 1 80.94 267 ARG A CA 1
ATOM 2067 C C . ARG A 1 267 ? 28.062 -9.211 0.102 1 80.94 267 ARG A C 1
ATOM 2069 O O . ARG A 1 267 ? 29.25 -9.422 -0.187 1 80.94 267 ARG A O 1
ATOM 2076 N N . ARG A 1 268 ? 27.203 -10.156 0.14 1 75.19 268 ARG A N 1
ATOM 2077 C CA . ARG A 1 268 ? 27.547 -11.539 -0.16 1 75.19 268 ARG A CA 1
ATOM 2078 C C . ARG A 1 268 ? 27.953 -11.703 -1.621 1 75.19 268 ARG A C 1
ATOM 2080 O O . ARG A 1 268 ? 28.859 -12.469 -1.937 1 75.19 268 ARG A O 1
ATOM 2087 N N . SER A 1 269 ? 27.266 -11.117 -2.508 1 67 269 SER A N 1
ATOM 2088 C CA . SER A 1 269 ? 27.594 -11.203 -3.928 1 67 269 SER A CA 1
ATOM 2089 C C . SER A 1 269 ? 28.953 -10.602 -4.219 1 67 269 SER A C 1
ATOM 2091 O O . SER A 1 269 ? 29.641 -11.031 -5.148 1 67 269 SER A O 1
ATOM 2093 N N . GLY A 1 270 ? 29.344 -9.664 -3.555 1 57.53 270 GLY A N 1
ATOM 2094 C CA . GLY A 1 270 ? 30.672 -9.086 -3.734 1 57.53 270 GLY A CA 1
ATOM 2095 C C . GLY A 1 270 ? 31.797 -10.008 -3.287 1 57.53 270 GLY A C 1
ATOM 2096 O O . GLY A 1 270 ? 32.938 -9.883 -3.754 1 57.53 270 GLY A O 1
ATOM 2097 N N . ALA A 1 271 ? 31.391 -11.016 -2.531 1 55.22 271 ALA A N 1
ATOM 2098 C CA . ALA A 1 271 ? 32.438 -11.898 -1.978 1 55.22 271 ALA A CA 1
ATOM 2099 C C . ALA A 1 271 ? 32.5 -13.203 -2.758 1 55.22 271 ALA A C 1
ATOM 2101 O O . ALA A 1 271 ? 32.781 -14.258 -2.186 1 55.22 271 ALA A O 1
ATOM 2102 N N . ASP A 1 272 ? 32.344 -13.219 -3.896 1 52.34 272 ASP A N 1
ATOM 2103 C CA . ASP A 1 272 ? 32.594 -14.367 -4.766 1 52.34 272 ASP A CA 1
ATOM 2104 C C . ASP A 1 272 ? 31.391 -15.289 -4.801 1 52.34 272 ASP A C 1
ATOM 2106 O O . ASP A 1 272 ? 31.469 -16.422 -5.289 1 52.34 272 ASP A O 1
ATOM 2110 N N . ALA A 1 273 ? 30.344 -14.984 -4.246 1 54.19 273 ALA A N 1
ATOM 2111 C CA . ALA A 1 273 ? 29.141 -15.805 -4.285 1 54.19 273 ALA A CA 1
ATOM 2112 C C . ALA A 1 273 ? 28.281 -15.453 -5.492 1 54.19 273 ALA A C 1
ATOM 2114 O O . ALA A 1 273 ? 28.375 -14.344 -6.027 1 54.19 273 ALA A O 1
ATOM 2115 N N . ALA A 1 274 ? 27.656 -16.422 -5.949 1 54.66 274 ALA A N 1
ATOM 2116 C CA . ALA A 1 274 ? 26.75 -16.25 -7.086 1 54.66 274 ALA A CA 1
ATOM 2117 C C . ALA A 1 274 ? 25.719 -15.156 -6.82 1 54.66 274 ALA A C 1
ATOM 2119 O O . ALA A 1 274 ? 25.172 -15.062 -5.719 1 54.66 274 ALA A O 1
ATOM 2120 N N . GLU A 1 275 ? 25.578 -14.18 -7.699 1 66.06 275 GLU A N 1
ATOM 2121 C CA . GLU A 1 275 ? 24.625 -13.078 -7.629 1 66.06 275 GLU A CA 1
ATOM 2122 C C . GLU A 1 275 ? 23.188 -13.594 -7.625 1 66.06 275 GLU A C 1
ATOM 2124 O O . GLU A 1 275 ? 22.828 -14.453 -8.43 1 66.06 275 GLU A O 1
ATOM 2129 N N . THR A 1 276 ? 22.5 -13.414 -6.445 1 65.44 276 THR A N 1
ATOM 2130 C CA . THR A 1 276 ? 21.078 -13.719 -6.348 1 65.44 276 THR A CA 1
ATOM 2131 C C . THR A 1 276 ? 20.234 -12.516 -6.762 1 65.44 276 THR A C 1
ATOM 2133 O O . THR A 1 276 ? 20.766 -11.414 -6.938 1 65.44 276 THR A O 1
ATOM 2136 N N . ALA A 1 277 ? 18.984 -12.727 -7.066 1 66.75 277 ALA A N 1
ATOM 2137 C CA . ALA A 1 277 ? 18.062 -11.625 -7.352 1 66.75 277 ALA A CA 1
ATOM 2138 C C . ALA A 1 277 ? 18.094 -10.594 -6.234 1 66.75 277 ALA A C 1
ATOM 2140 O O . ALA A 1 277 ? 18.156 -9.391 -6.496 1 66.75 277 ALA A O 1
ATOM 2141 N N . GLU A 1 278 ? 18.219 -11.039 -5.004 1 72.31 278 GLU A N 1
ATOM 2142 C CA . GLU A 1 278 ? 18.219 -10.133 -3.861 1 72.31 278 GLU A CA 1
ATOM 2143 C C . GLU A 1 278 ? 19.484 -9.297 -3.82 1 72.31 278 GLU A C 1
ATOM 2145 O O . GLU A 1 278 ? 19.453 -8.133 -3.43 1 72.31 278 GLU A O 1
ATOM 2150 N N . SER A 1 279 ? 20.578 -9.898 -4.207 1 75.94 279 SER A N 1
ATOM 2151 C CA . SER A 1 279 ? 21.844 -9.164 -4.211 1 75.94 279 SER A CA 1
ATOM 2152 C C . SER A 1 279 ? 21.797 -8.008 -5.207 1 75.94 279 SER A C 1
ATOM 2154 O O . SER A 1 279 ? 22.344 -6.934 -4.938 1 75.94 279 SER A O 1
ATOM 2156 N N . LYS A 1 280 ? 21.172 -8.219 -6.227 1 77.94 280 LYS A N 1
ATOM 2157 C CA . LYS A 1 280 ? 21.047 -7.176 -7.242 1 77.94 280 LYS A CA 1
ATOM 2158 C C . LYS A 1 280 ? 20.141 -6.043 -6.754 1 77.94 280 LYS A C 1
ATOM 2160 O O . LYS A 1 280 ? 20.438 -4.871 -6.992 1 77.94 280 LYS A O 1
ATOM 2165 N N . PHE A 1 281 ? 19.172 -6.352 -6.02 1 83.94 281 PHE A N 1
ATOM 2166 C CA . PHE A 1 281 ? 18.219 -5.359 -5.535 1 83.94 281 PHE A CA 1
ATOM 2167 C C . PHE A 1 281 ? 18.844 -4.484 -4.461 1 83.94 281 PHE A C 1
ATOM 2169 O O . PHE A 1 281 ? 18.5 -3.307 -4.328 1 83.94 281 PHE A O 1
ATOM 2176 N N . GLY A 1 282 ? 19.797 -5.023 -3.766 1 87.81 282 GLY A N 1
ATOM 2177 C CA . GLY A 1 282 ? 20.375 -4.301 -2.639 1 87.81 282 GLY A CA 1
ATOM 2178 C C . GLY A 1 282 ? 21.594 -3.494 -3.01 1 87.81 282 GLY A C 1
ATOM 2179 O O . GLY A 1 282 ? 22.109 -2.711 -2.201 1 87.81 282 GLY A O 1
ATOM 2180 N N . ALA A 1 283 ? 22.078 -3.678 -4.195 1 87.75 283 ALA A N 1
ATOM 2181 C CA . ALA A 1 283 ? 23.328 -3.061 -4.605 1 87.75 283 ALA A CA 1
ATOM 2182 C C . ALA A 1 283 ? 23.266 -1.541 -4.473 1 87.75 283 ALA A C 1
ATOM 2184 O O . ALA A 1 283 ? 22.359 -0.905 -5.004 1 87.75 283 ALA A O 1
ATOM 2185 N N . GLY A 1 284 ? 24.141 -0.972 -3.674 1 92 284 GLY A N 1
ATOM 2186 C CA . GLY A 1 284 ? 24.297 0.47 -3.557 1 92 284 GLY A CA 1
ATOM 2187 C C . GLY A 1 284 ? 23.422 1.073 -2.473 1 92 284 GLY A C 1
ATOM 2188 O O . GLY A 1 284 ? 23.531 2.262 -2.166 1 92 284 GLY A O 1
ATOM 2189 N N . LEU A 1 285 ? 22.578 0.317 -1.849 1 93.44 285 LEU A N 1
ATOM 2190 C CA . LEU A 1 285 ? 21.609 0.846 -0.898 1 93.44 285 LEU A CA 1
ATOM 2191 C C . LEU A 1 285 ? 22.297 1.342 0.368 1 93.44 285 LEU A C 1
ATOM 2193 O O . LEU A 1 285 ? 22 2.432 0.86 1 93.44 285 LEU A O 1
ATOM 2197 N N . ALA A 1 286 ? 23.203 0.557 0.828 1 91.44 286 ALA A N 1
ATOM 2198 C CA . ALA A 1 286 ? 23.906 0.926 2.057 1 91.44 286 ALA A CA 1
ATOM 2199 C C . ALA A 1 286 ? 24.625 2.268 1.902 1 91.44 286 ALA A C 1
ATOM 2201 O O . ALA A 1 286 ? 24.547 3.121 2.791 1 91.44 286 ALA A O 1
ATOM 2202 N N . ASP A 1 287 ? 25.219 2.432 0.822 1 92.38 287 ASP A N 1
ATOM 2203 C CA . ASP A 1 287 ? 25.953 3.67 0.564 1 92.38 287 ASP A CA 1
ATOM 2204 C C . ASP A 1 287 ? 25 4.848 0.404 1 92.38 287 ASP A C 1
ATOM 2206 O O . ASP A 1 287 ? 25.281 5.957 0.861 1 92.38 287 ASP A O 1
ATOM 2210 N N . ALA A 1 288 ? 23.906 4.645 -0.133 1 91.12 288 ALA A N 1
ATOM 2211 C CA . ALA A 1 288 ? 22.953 5.711 -0.448 1 91.12 288 ALA A CA 1
ATOM 2212 C C . ALA A 1 288 ? 22.188 6.152 0.799 1 91.12 288 ALA A C 1
ATOM 2214 O O . ALA A 1 288 ? 21.922 7.34 0.982 1 91.12 288 ALA A O 1
ATOM 2215 N N . MET A 1 289 ? 21.812 5.273 1.692 1 91.88 289 MET A N 1
ATOM 2216 C CA . MET A 1 289 ? 20.922 5.555 2.814 1 91.88 289 MET A CA 1
ATOM 2217 C C . MET A 1 289 ? 21.719 5.781 4.098 1 91.88 289 MET A C 1
ATOM 2219 O O . MET A 1 289 ? 21.359 6.633 4.914 1 91.88 289 MET A O 1
ATOM 2223 N N . GLY A 1 290 ? 22.781 5.027 4.262 1 87.06 290 GLY A N 1
ATOM 2224 C CA . GLY A 1 290 ? 23.531 5.105 5.504 1 87.06 290 GLY A CA 1
ATOM 2225 C C . GLY A 1 290 ? 22.859 4.402 6.66 1 87.06 290 GLY A C 1
ATOM 2226 O O . GLY A 1 290 ? 22.859 3.172 6.738 1 87.06 290 GLY A O 1
ATOM 2227 N N . LYS A 1 291 ? 22.094 5.266 7.512 1 89.31 291 LYS A N 1
ATOM 2228 C CA . LYS A 1 291 ? 21.406 4.746 8.688 1 89.31 291 LYS A CA 1
ATOM 2229 C C . LYS A 1 291 ? 20.188 3.906 8.289 1 89.31 291 LYS A C 1
ATOM 2231 O O . LYS A 1 291 ? 19.562 4.16 7.258 1 89.31 291 LYS A O 1
ATOM 2236 N N . GLY A 1 292 ? 19.844 2.955 9.172 1 94.38 292 GLY A N 1
ATOM 2237 C CA . GLY A 1 292 ? 18.641 2.178 8.961 1 94.38 292 GLY A CA 1
ATOM 2238 C C . GLY A 1 292 ? 17.375 2.969 9.203 1 94.38 292 GLY A C 1
ATOM 2239 O O . GLY A 1 292 ? 17.406 4.051 9.789 1 94.38 292 GLY A O 1
ATOM 2240 N N . PRO A 1 293 ? 16.266 2.449 8.812 1 97.56 293 PRO A N 1
ATOM 2241 C CA . PRO A 1 293 ? 14.984 3.158 8.883 1 97.56 293 PRO A CA 1
ATOM 2242 C C . PRO A 1 293 ? 14.609 3.568 10.305 1 97.56 293 PRO A C 1
ATOM 2244 O O . PRO A 1 293 ? 14.156 4.695 10.531 1 97.56 293 PRO A O 1
ATOM 2247 N N . SER A 1 294 ? 14.797 2.738 11.281 1 98 294 SER A N 1
ATOM 2248 C CA . SER A 1 294 ? 14.438 3.076 12.656 1 98 294 SER A CA 1
ATOM 2249 C C . SER A 1 294 ? 15.312 4.203 13.195 1 98 294 SER A C 1
ATOM 2251 O O . SER A 1 294 ? 14.844 5.043 13.969 1 98 294 SER A O 1
ATOM 2253 N N . GLU A 1 295 ? 16.547 4.176 12.836 1 97.75 295 GLU A N 1
ATOM 2254 C CA . GLU A 1 295 ? 17.438 5.27 13.234 1 97.75 295 GLU A CA 1
ATOM 2255 C C . GLU A 1 295 ? 17.016 6.578 12.578 1 97.75 295 GLU A C 1
ATOM 2257 O O . GLU A 1 295 ? 17.031 7.633 13.211 1 97.75 295 GLU A O 1
ATOM 2262 N N . VAL A 1 296 ? 16.625 6.492 11.32 1 97.94 296 VAL A N 1
ATOM 2263 C CA . VAL A 1 296 ? 16.125 7.66 10.617 1 97.94 296 VAL A CA 1
ATOM 2264 C C . VAL A 1 296 ? 14.875 8.188 11.32 1 97.94 296 VAL A C 1
ATOM 2266 O O . VAL A 1 296 ? 14.742 9.398 11.531 1 97.94 296 VAL A O 1
ATOM 2269 N N . TRP A 1 297 ? 13.992 7.281 11.672 1 98.69 297 TRP A N 1
ATOM 2270 C CA . TRP A 1 297 ? 12.797 7.695 12.398 1 98.69 297 TRP A CA 1
ATOM 2271 C C . TRP A 1 297 ? 13.164 8.43 13.688 1 98.69 297 TRP A C 1
ATOM 2273 O O . TRP A 1 297 ? 12.672 9.531 13.938 1 98.69 297 TRP A O 1
ATOM 2283 N N . ARG A 1 298 ? 14.031 7.93 14.43 1 98.12 298 ARG A N 1
ATOM 2284 C CA . ARG A 1 298 ? 14.43 8.484 15.719 1 98.12 298 ARG A CA 1
ATOM 2285 C C . ARG A 1 298 ? 15.039 9.875 15.547 1 98.12 298 ARG A C 1
ATOM 2287 O O . ARG A 1 298 ? 14.75 10.789 16.328 1 98.12 298 ARG A O 1
ATOM 2294 N N . ASP A 1 299 ? 15.773 10.023 14.516 1 98.12 299 ASP A N 1
ATOM 2295 C CA . ASP A 1 299 ? 16.594 11.227 14.414 1 98.12 299 ASP A CA 1
ATOM 2296 C C . ASP A 1 299 ? 15.875 12.32 13.625 1 98.12 299 ASP A C 1
ATOM 2298 O O . ASP A 1 299 ? 16.125 13.508 13.836 1 98.12 299 ASP A O 1
ATOM 2302 N N . ASN A 1 300 ? 14.906 11.891 12.727 1 98.69 300 ASN A N 1
ATOM 2303 C CA . ASN A 1 300 ? 14.5 12.875 11.734 1 98.69 300 ASN A CA 1
ATOM 2304 C C . ASN A 1 300 ? 12.977 12.969 11.625 1 98.69 300 ASN A C 1
ATOM 2306 O O . ASN A 1 300 ? 12.453 13.906 11.023 1 98.69 300 ASN A O 1
ATOM 2310 N N . CYS A 1 301 ? 12.234 12.07 12.219 1 98.88 301 CYS A N 1
ATOM 2311 C CA . CYS A 1 301 ? 10.82 12 11.867 1 98.88 301 CYS A CA 1
ATOM 2312 C C . CYS A 1 301 ? 9.945 12.25 13.086 1 98.88 301 CYS A C 1
ATOM 2314 O O . CYS A 1 301 ? 10.383 12.078 14.227 1 98.88 301 CYS A O 1
ATOM 2316 N N . PHE A 1 302 ? 8.719 12.711 12.867 1 98.94 302 PHE A N 1
ATOM 2317 C CA . PHE A 1 302 ? 7.684 13.008 13.844 1 98.94 302 PHE A CA 1
ATOM 2318 C C . PHE A 1 302 ? 6.305 12.633 13.305 1 98.94 302 PHE A C 1
ATOM 2320 O O . PHE A 1 302 ? 6.141 12.43 12.102 1 98.94 302 PHE A O 1
ATOM 2327 N N . VAL A 1 303 ? 5.352 12.492 14.227 1 98.81 303 VAL A N 1
ATOM 2328 C CA . VAL A 1 303 ? 3.992 12.172 13.797 1 98.81 303 VAL A CA 1
ATOM 2329 C C . VAL A 1 303 ? 3.018 13.211 14.352 1 98.81 303 VAL A C 1
ATOM 2331 O O . VAL A 1 303 ? 3.066 13.547 15.539 1 98.81 303 VAL A O 1
ATOM 2334 N N . GLY A 1 304 ? 2.293 13.875 13.414 1 98.69 304 GLY A N 1
ATOM 2335 C CA . GLY A 1 304 ? 1.083 14.578 13.805 1 98.69 304 GLY A CA 1
ATOM 2336 C C . GLY A 1 304 ? -0.098 13.656 14.039 1 98.69 304 GLY A C 1
ATOM 2337 O O . GLY A 1 304 ? -0.821 13.32 13.102 1 98.69 304 GLY A O 1
ATOM 2338 N N . ALA A 1 305 ? -0.301 13.336 15.289 1 98.19 305 ALA A N 1
ATOM 2339 C CA . ALA A 1 305 ? -1.271 12.32 15.68 1 98.19 305 ALA A CA 1
ATOM 2340 C C . ALA A 1 305 ? -2.662 12.922 15.852 1 98.19 305 ALA A C 1
ATOM 2342 O O . ALA A 1 305 ? -3.143 13.086 16.969 1 98.19 305 ALA A O 1
ATOM 2343 N N . SER A 1 306 ? -3.336 13.117 14.773 1 97.88 306 SER A N 1
ATOM 2344 C CA . SER A 1 306 ? -4.684 13.68 14.781 1 97.88 306 SER A CA 1
ATOM 2345 C C . SER A 1 306 ? -5.66 12.75 15.5 1 97.88 306 SER A C 1
ATOM 2347 O O . SER A 1 306 ? -5.742 11.562 15.18 1 97.88 306 SER A O 1
ATOM 2349 N N . PHE A 1 307 ? -6.398 13.328 16.469 1 96.88 307 PHE A N 1
ATOM 2350 C CA . PHE A 1 307 ? -7.391 12.609 17.266 1 96.88 307 PHE A CA 1
ATOM 2351 C C . PHE A 1 307 ? -6.871 11.234 17.656 1 96.88 307 PHE A C 1
ATOM 2353 O O . PHE A 1 307 ? -7.52 10.219 17.406 1 96.88 307 PHE A O 1
ATOM 2360 N N . MET A 1 308 ? -5.66 11.273 18.234 1 97.06 308 MET A N 1
ATOM 2361 C CA . MET A 1 308 ? -4.969 10.047 18.609 1 97.06 308 MET A CA 1
ATOM 2362 C C . MET A 1 308 ? -5.875 9.156 19.453 1 97.06 308 MET A C 1
ATOM 2364 O O . MET A 1 308 ? -6.574 9.641 20.359 1 97.06 308 MET A O 1
ATOM 2368 N N . ARG A 1 309 ? -5.832 7.887 19.25 1 95.38 309 ARG A N 1
ATOM 2369 C CA . ARG A 1 309 ? -6.656 6.895 19.922 1 95.38 309 ARG A CA 1
ATOM 2370 C C . ARG A 1 309 ? -5.883 6.207 21.031 1 95.38 309 ARG A C 1
ATOM 2372 O O . ARG A 1 309 ? -4.648 6.191 21.031 1 95.38 309 ARG A O 1
ATOM 2379 N N . PRO A 1 310 ? -6.672 5.605 21.922 1 94.12 310 PRO A N 1
ATOM 2380 C CA . PRO A 1 310 ? -6.027 5 23.078 1 94.12 310 PRO A CA 1
ATOM 2381 C C . PRO A 1 310 ? -5.035 3.904 22.703 1 94.12 310 PRO A C 1
ATOM 2383 O O . PRO A 1 310 ? -3.965 3.799 23.312 1 94.12 310 PRO A O 1
ATOM 2386 N N . HIS A 1 311 ? -5.383 3.09 21.75 1 94.94 311 HIS A N 1
ATOM 2387 C CA . HIS A 1 311 ? -4.488 1.997 21.391 1 94.94 311 HIS A CA 1
ATOM 2388 C C . HIS A 1 311 ? -3.201 2.523 20.766 1 94.94 311 HIS A C 1
ATOM 2390 O O . HIS A 1 311 ? -2.156 1.874 20.844 1 94.94 311 HIS A O 1
ATOM 2396 N N . GLU A 1 312 ? -3.211 3.689 20.156 1 97.19 312 GLU A N 1
ATOM 2397 C CA . GLU A 1 312 ? -2.01 4.328 19.625 1 97.19 312 GLU A CA 1
ATOM 2398 C C . GLU A 1 312 ? -1.139 4.887 20.75 1 97.19 312 GLU A C 1
ATOM 2400 O O . GLU A 1 312 ? 0.084 4.73 20.734 1 97.19 312 GLU A O 1
ATOM 2405 N N . ALA A 1 313 ? -1.809 5.523 21.688 1 97 313 ALA A N 1
ATOM 2406 C CA . ALA A 1 313 ? -1.085 6.082 22.828 1 97 313 ALA A CA 1
ATOM 2407 C C . ALA A 1 313 ? -0.351 4.988 23.594 1 97 313 ALA A C 1
ATOM 2409 O O . ALA A 1 313 ? 0.73 5.223 24.141 1 97 313 ALA A O 1
ATOM 2410 N N . ALA A 1 314 ? -0.9 3.791 23.625 1 96.69 314 ALA A N 1
ATOM 2411 C CA . ALA A 1 314 ? -0.285 2.656 24.312 1 96.69 314 ALA A CA 1
ATOM 2412 C C . ALA A 1 314 ? 1.043 2.277 23.656 1 96.69 314 ALA A C 1
ATOM 2414 O O . ALA A 1 314 ? 1.884 1.628 24.281 1 96.69 314 ALA A O 1
ATOM 2415 N N . LEU A 1 315 ? 1.293 2.744 22.438 1 97.75 315 LEU A N 1
ATOM 2416 C CA . LEU A 1 315 ? 2.506 2.404 21.703 1 97.75 315 LEU A CA 1
ATOM 2417 C C . LEU A 1 315 ? 3.512 3.551 21.75 1 97.75 315 LEU A C 1
ATOM 2419 O O . LEU A 1 315 ? 4.527 3.521 21.047 1 97.75 315 LEU A O 1
ATOM 2423 N N . ARG A 1 316 ? 3.311 4.516 22.594 1 98.25 316 ARG A N 1
ATOM 2424 C CA . ARG A 1 316 ? 4.07 5.762 22.594 1 98.25 316 ARG A CA 1
ATOM 2425 C C . ARG A 1 316 ? 5.559 5.492 22.797 1 98.25 316 ARG A C 1
ATOM 2427 O O . ARG A 1 316 ? 6.402 6.18 22.219 1 98.25 316 ARG A O 1
ATOM 2434 N N . ASP A 1 317 ? 5.902 4.473 23.531 1 98.06 317 ASP A N 1
ATOM 2435 C CA . ASP A 1 317 ? 7.309 4.168 23.766 1 98.06 317 ASP A CA 1
ATOM 2436 C C . ASP A 1 317 ? 7.984 3.645 22.5 1 98.06 317 ASP A C 1
ATOM 2438 O O . ASP A 1 317 ? 9.125 4 22.203 1 98.06 317 ASP A O 1
ATOM 2442 N N . ARG A 1 318 ? 7.258 2.855 21.781 1 97.88 318 ARG A N 1
ATOM 2443 C CA . ARG A 1 318 ? 7.809 2.281 20.562 1 97.88 318 ARG A CA 1
ATOM 2444 C C . ARG A 1 318 ? 7.852 3.318 19.438 1 97.88 318 ARG A C 1
ATOM 2446 O O . ARG A 1 318 ? 8.75 3.291 18.594 1 97.88 318 ARG A O 1
ATOM 2453 N N . ILE A 1 319 ? 6.926 4.219 19.469 1 98.56 319 ILE A N 1
ATOM 2454 C CA . ILE A 1 319 ? 6.887 5.285 18.469 1 98.56 319 ILE A CA 1
ATOM 2455 C C . ILE A 1 319 ? 7.969 6.316 18.781 1 98.56 319 ILE A C 1
ATOM 2457 O O . ILE A 1 319 ? 8.656 6.801 17.875 1 98.56 319 ILE A O 1
ATOM 2461 N N . GLY A 1 320 ? 8.211 6.613 19.969 1 98.56 320 GLY A N 1
ATOM 2462 C CA . GLY A 1 320 ? 9 7.715 20.484 1 98.56 320 GLY A CA 1
ATOM 2463 C C . GLY A 1 320 ? 8.164 8.82 21.109 1 98.56 320 GLY A C 1
ATOM 2464 O O . GLY A 1 320 ? 7.445 9.531 20.391 1 98.56 320 GLY A O 1
ATOM 2465 N N . LEU A 1 321 ? 8.312 8.945 22.344 1 97.94 321 LEU A N 1
ATOM 2466 C CA . LEU A 1 321 ? 7.523 9.914 23.094 1 97.94 321 LEU A CA 1
ATOM 2467 C C . LEU A 1 321 ? 7.746 11.328 22.562 1 97.94 321 LEU A C 1
ATOM 2469 O O . LEU A 1 321 ? 6.797 12.109 22.453 1 97.94 321 LEU A O 1
ATOM 2473 N N . ASP A 1 322 ? 8.906 11.578 22.234 1 98.44 322 ASP A N 1
ATOM 2474 C CA . ASP A 1 322 ? 9.266 12.93 21.812 1 98.44 322 ASP A CA 1
ATOM 2475 C C . ASP A 1 322 ? 8.914 13.156 20.344 1 98.44 322 ASP A C 1
ATOM 2477 O O . ASP A 1 322 ? 9.156 14.234 19.797 1 98.44 322 ASP A O 1
ATOM 2481 N N . LYS A 1 323 ? 8.297 12.117 19.719 1 98.81 323 LYS A N 1
ATOM 2482 C CA . LYS A 1 323 ? 7.969 12.203 18.297 1 98.81 323 LYS A CA 1
ATOM 2483 C C . LYS A 1 323 ? 6.48 12.461 18.094 1 98.81 323 LYS A C 1
ATOM 2485 O O . LYS A 1 323 ? 6.051 12.797 16.984 1 98.81 323 LYS A O 1
ATOM 2490 N N . ILE A 1 324 ? 5.668 12.344 19.094 1 98.88 324 ILE A N 1
ATOM 2491 C CA . ILE A 1 324 ? 4.215 12.352 18.984 1 98.88 324 ILE A CA 1
ATOM 2492 C C . ILE A 1 324 ? 3.682 13.75 19.266 1 98.88 324 ILE A C 1
ATOM 2494 O O . ILE A 1 324 ? 3.953 14.32 20.328 1 98.88 324 ILE A O 1
ATOM 2498 N N . MET A 1 325 ? 2.926 14.281 18.344 1 98.94 325 MET A N 1
ATOM 2499 C CA . MET A 1 325 ? 2.271 15.578 18.484 1 98.94 325 MET A CA 1
ATOM 2500 C C . MET A 1 325 ? 0.769 15.461 18.25 1 98.94 325 MET A C 1
ATOM 2502 O O . MET A 1 325 ? 0.331 15.18 17.141 1 98.94 325 MET A O 1
ATOM 2506 N N . TRP A 1 326 ? -0.001 15.695 19.25 1 98.81 326 TRP A N 1
ATOM 2507 C CA . TRP A 1 326 ? -1.452 15.586 19.156 1 98.81 326 TRP A CA 1
ATOM 2508 C C . TRP A 1 326 ? -2.021 16.688 18.266 1 98.81 326 TRP A C 1
ATOM 2510 O O . TRP A 1 326 ? -1.519 17.812 18.266 1 98.81 326 TRP A O 1
ATOM 2520 N N . GLY A 1 327 ? -3.096 16.359 17.531 1 98.81 327 GLY A N 1
ATOM 2521 C CA . GLY A 1 327 ? -3.811 17.328 16.719 1 98.81 327 GLY A CA 1
ATOM 2522 C C . GLY A 1 327 ? -5.316 17.156 16.781 1 98.81 327 GLY A C 1
ATOM 2523 O O . GLY A 1 327 ? -5.824 16.031 16.828 1 98.81 327 GLY A O 1
ATOM 2524 N N . SER A 1 328 ? -6.047 18.25 16.703 1 98.44 328 SER A N 1
ATOM 2525 C CA . SER A 1 328 ? -7.5 18.234 16.812 1 98.44 328 SER A CA 1
ATOM 2526 C C . SER A 1 328 ? -8.164 18.047 15.461 1 98.44 328 SER A C 1
ATOM 2528 O O . SER A 1 328 ? -9.312 17.594 15.383 1 98.44 328 SER A O 1
ATOM 2530 N N . ASP A 1 329 ? -7.5 18.5 14.398 1 96.75 329 ASP A N 1
ATOM 2531 C CA . ASP A 1 329 ? -8.008 18.453 13.031 1 96.75 329 ASP A CA 1
ATOM 2532 C C . ASP A 1 329 ? -9.141 19.469 12.836 1 96.75 329 ASP A C 1
ATOM 2534 O O . ASP A 1 329 ? -9.992 19.297 11.969 1 96.75 329 ASP A O 1
ATOM 2538 N N . TYR A 1 330 ? -9.148 20.516 13.633 1 96 330 TYR A N 1
ATOM 2539 C CA . TYR A 1 330 ? -10.094 21.609 13.461 1 96 330 TYR A CA 1
ATOM 2540 C C . TYR A 1 330 ? -9.922 22.281 12.102 1 96 330 TYR A C 1
ATOM 2542 O O . TYR A 1 330 ? -8.797 22.531 11.664 1 96 330 TYR A O 1
ATOM 2550 N N . PRO A 1 331 ? -11.023 22.531 11.414 1 93.38 331 PRO A N 1
ATOM 2551 C CA . PRO A 1 331 ? -12.422 22.453 11.844 1 93.38 331 PRO A CA 1
ATOM 2552 C C . PRO A 1 331 ? -13.148 21.266 11.242 1 93.38 331 PRO A C 1
ATOM 2554 O O . PRO A 1 331 ? -14.383 21.281 11.125 1 93.38 331 PRO A O 1
ATOM 2557 N N . HIS A 1 332 ? -12.492 20.25 10.852 1 89.94 332 HIS A N 1
ATOM 2558 C CA . HIS A 1 332 ? -13.117 19.125 10.156 1 89.94 332 HIS A CA 1
ATOM 2559 C C . HIS A 1 332 ? -14.094 18.391 11.062 1 89.94 332 HIS A C 1
ATOM 2561 O O . HIS A 1 332 ? -13.883 18.328 12.281 1 89.94 332 HIS A O 1
ATOM 2567 N N . ASP A 1 333 ? -15.078 17.766 10.461 1 84.88 333 ASP A N 1
ATOM 2568 C CA . ASP A 1 333 ? -16.078 17 11.188 1 84.88 333 ASP A CA 1
ATOM 2569 C C . ASP A 1 333 ? -15.438 15.82 11.922 1 84.88 333 ASP A C 1
ATOM 2571 O O . ASP A 1 333 ? -15.906 15.414 12.984 1 84.88 333 ASP A O 1
ATOM 2575 N N . GLU A 1 334 ? -14.453 15.312 11.297 1 87.69 334 GLU A N 1
ATOM 2576 C CA . GLU A 1 334 ? -13.797 14.164 11.914 1 87.69 334 GLU A CA 1
ATOM 2577 C C . GLU A 1 334 ? -12.859 14.602 13.039 1 87.69 334 GLU A C 1
ATOM 2579 O O . GLU A 1 334 ? -12.305 13.758 13.75 1 87.69 334 GLU A O 1
ATOM 2584 N N . GLY A 1 335 ? -12.656 15.898 13.188 1 93.56 335 GLY A N 1
ATOM 2585 C CA . GLY A 1 335 ? -11.844 16.422 14.273 1 93.56 335 GLY A CA 1
ATOM 2586 C C . GLY A 1 335 ? -12.5 16.266 15.633 1 93.56 335 GLY A C 1
ATOM 2587 O O . GLY A 1 335 ? -13.57 15.664 15.75 1 93.56 335 GLY A O 1
ATOM 2588 N N . THR A 1 336 ? -11.898 16.766 16.656 1 97.25 336 THR A N 1
ATOM 2589 C CA . THR A 1 336 ? -12.352 16.5 18.016 1 97.25 336 THR A CA 1
ATOM 2590 C C . THR A 1 336 ? -13.242 17.641 18.516 1 97.25 336 THR A C 1
ATOM 2592 O O . THR A 1 336 ? -13.883 17.531 19.562 1 97.25 336 THR A O 1
ATOM 2595 N N . TYR A 1 337 ? -13.242 18.75 17.766 1 96 337 TYR A N 1
ATOM 2596 C CA . TYR A 1 337 ? -14.125 19.828 18.188 1 96 337 TYR A CA 1
ATOM 2597 C C . TYR A 1 337 ? -15.586 19.391 18.141 1 96 337 TYR A C 1
ATOM 2599 O O . TYR A 1 337 ? -16.016 18.703 17.219 1 96 337 TYR A O 1
ATOM 2607 N N . PRO A 1 338 ? -16.391 19.781 19.078 1 97 338 PRO A N 1
ATOM 2608 C CA . PRO A 1 338 ? -16.094 20.594 20.266 1 97 338 PRO A CA 1
ATOM 2609 C C . PRO A 1 338 ? -15.742 19.75 21.5 1 97 338 PRO A C 1
ATOM 2611 O O . PRO A 1 338 ? -15.93 20.203 22.625 1 97 338 PRO A O 1
ATOM 2614 N N . TYR A 1 339 ? -15.25 18.594 21.281 1 98 339 TYR A N 1
ATOM 2615 C CA . TYR A 1 339 ? -15 17.656 22.375 1 98 339 TYR A CA 1
ATOM 2616 C C . TYR A 1 339 ? -13.516 17.328 22.484 1 98 339 TYR A C 1
ATOM 2618 O O . TYR A 1 339 ? -13.148 16.172 22.719 1 98 339 TYR A O 1
ATOM 2626 N N . SER A 1 340 ? -12.648 18.297 22.281 1 98.38 340 SER A N 1
ATOM 2627 C CA . SER A 1 340 ? -11.211 18.047 22.297 1 98.38 340 SER A CA 1
ATOM 2628 C C . SER A 1 340 ? -10.75 17.609 23.688 1 98.38 340 SER A C 1
ATOM 2630 O O . SER A 1 340 ? -9.883 16.734 23.812 1 98.38 340 SER A O 1
ATOM 2632 N N . ARG A 1 341 ? -11.312 18.203 24.75 1 97.75 341 ARG A N 1
ATOM 2633 C CA . ARG A 1 341 ? -10.953 17.812 26.109 1 97.75 341 ARG A CA 1
ATOM 2634 C C . ARG A 1 341 ? -11.305 16.344 26.359 1 97.75 341 ARG A C 1
ATOM 2636 O O . ARG A 1 341 ? -10.508 15.602 26.938 1 97.75 341 ARG A O 1
ATOM 2643 N N . GLU A 1 342 ? -12.461 15.945 25.922 1 97.75 342 GLU A N 1
ATOM 2644 C CA . GLU A 1 342 ? -12.875 14.547 26.031 1 97.75 342 GLU A CA 1
ATOM 2645 C C . GLU A 1 342 ? -11.977 13.641 25.203 1 97.75 342 GLU A C 1
ATOM 2647 O O . GLU A 1 342 ? -11.617 12.539 25.641 1 97.75 342 GLU A O 1
ATOM 2652 N N . GLY A 1 343 ? -11.648 14.141 24 1 97.75 343 GLY A N 1
ATOM 2653 C CA . GLY A 1 343 ? -10.734 13.375 23.172 1 97.75 343 GLY A CA 1
ATOM 2654 C C . GLY A 1 343 ? -9.383 13.141 23.828 1 97.75 343 GLY A C 1
ATOM 2655 O O . GLY A 1 343 ? -8.836 12.039 23.75 1 97.75 343 GLY A O 1
ATOM 2656 N N . LEU A 1 344 ? -8.867 14.156 24.469 1 98.25 344 LEU A N 1
ATOM 2657 C CA . LEU A 1 344 ? -7.594 14.039 25.172 1 98.25 344 LEU A CA 1
ATOM 2658 C C . LEU A 1 344 ? -7.707 13.047 26.328 1 98.25 344 LEU A C 1
ATOM 2660 O O . LEU A 1 344 ? -6.789 12.258 26.562 1 98.25 344 LEU A O 1
ATOM 2664 N N . ARG A 1 345 ? -8.828 13.047 27 1 97.62 345 ARG A N 1
ATOM 2665 C CA . ARG A 1 345 ? -9.039 12.117 28.094 1 97.62 345 ARG A CA 1
ATOM 2666 C C . ARG A 1 345 ? -9.078 10.672 27.609 1 97.62 345 ARG A C 1
ATOM 2668 O O . ARG A 1 345 ? -8.508 9.781 28.234 1 97.62 345 ARG A O 1
ATOM 2675 N N . VAL A 1 346 ? -9.711 10.492 26.5 1 96.19 346 VAL A N 1
ATOM 2676 C CA . VAL A 1 346 ? -9.805 9.156 25.922 1 96.19 346 VAL A CA 1
ATOM 2677 C C . VAL A 1 346 ? -8.406 8.633 25.609 1 96.19 346 VAL A C 1
ATOM 2679 O O . VAL A 1 346 ? -8.086 7.477 25.891 1 96.19 346 VAL A O 1
ATOM 2682 N N . ALA A 1 347 ? -7.578 9.469 25.125 1 95.94 347 ALA A N 1
ATOM 2683 C CA . ALA A 1 347 ? -6.285 9.047 24.594 1 95.94 347 ALA A CA 1
ATOM 2684 C C . ALA A 1 347 ? -5.242 8.945 25.703 1 95.94 347 ALA A C 1
ATOM 2686 O O . ALA A 1 347 ? -4.363 8.078 25.656 1 95.94 347 ALA A O 1
ATOM 2687 N N . TYR A 1 348 ? -5.332 9.812 26.75 1 96.94 348 TYR A N 1
ATOM 2688 C CA . TYR A 1 348 ? -4.121 10.016 27.531 1 96.94 348 TYR A CA 1
ATOM 2689 C C . TYR A 1 348 ? -4.395 9.773 29.016 1 96.94 348 TYR A C 1
ATOM 2691 O O . TYR A 1 348 ? -3.465 9.75 29.828 1 96.94 348 TYR A O 1
ATOM 2699 N N . ALA A 1 349 ? -5.645 9.57 29.406 1 96.19 349 ALA A N 1
ATOM 2700 C CA . ALA A 1 349 ? -5.953 9.422 30.828 1 96.19 349 ALA A CA 1
ATOM 2701 C C . ALA A 1 349 ? -5.094 8.328 31.469 1 96.19 349 ALA A C 1
ATOM 2703 O O . ALA A 1 349 ? -4.945 7.242 30.906 1 96.19 349 ALA A O 1
ATOM 2704 N N . GLY A 1 350 ? -4.516 8.711 32.625 1 92.5 350 GLY A N 1
ATOM 2705 C CA . GLY A 1 350 ? -3.758 7.727 33.375 1 92.5 350 GLY A CA 1
ATOM 2706 C C . GLY A 1 350 ? -2.279 7.719 33.031 1 92.5 350 GLY A C 1
ATOM 2707 O O . GLY A 1 350 ? -1.484 7.055 33.688 1 92.5 350 GLY A O 1
ATOM 2708 N N . LEU A 1 351 ? -1.868 8.422 32.062 1 96.44 351 LEU A N 1
ATOM 2709 C CA . LEU A 1 351 ? -0.457 8.492 31.703 1 96.44 351 LEU A CA 1
ATOM 2710 C C . LEU A 1 351 ? 0.277 9.508 32.562 1 96.44 351 LEU A C 1
ATOM 2712 O O . LEU A 1 351 ? -0.348 10.383 33.156 1 96.44 351 LEU A O 1
ATOM 2716 N N . PRO A 1 352 ? 1.575 9.367 32.625 1 96.62 352 PRO A N 1
ATOM 2717 C CA . PRO A 1 352 ? 2.35 10.344 33.406 1 96.62 352 PRO A CA 1
ATOM 2718 C C . PRO A 1 352 ? 2.211 11.766 32.875 1 96.62 352 PRO A C 1
ATOM 2720 O O . PRO A 1 352 ? 2.203 11.969 31.641 1 96.62 352 PRO A O 1
ATOM 2723 N N . ARG A 1 353 ? 2.105 12.688 33.781 1 96.5 353 ARG A N 1
ATOM 2724 C CA . ARG A 1 353 ? 1.853 14.094 33.469 1 96.5 353 ARG A CA 1
ATOM 2725 C C . ARG A 1 353 ? 2.883 14.625 32.469 1 96.5 353 ARG A C 1
ATOM 2727 O O . ARG A 1 353 ? 2.535 15.336 31.531 1 96.5 353 ARG A O 1
ATOM 2734 N N . ASP A 1 354 ? 4.156 14.258 32.688 1 97.19 354 ASP A N 1
ATOM 2735 C CA . ASP A 1 354 ? 5.219 14.773 31.844 1 97.19 354 ASP A CA 1
ATOM 2736 C C . ASP A 1 354 ? 5.098 14.227 30.422 1 97.19 354 ASP A C 1
ATOM 2738 O O . ASP A 1 354 ? 5.418 14.922 29.453 1 97.19 354 ASP A O 1
ATOM 2742 N N . GLU A 1 355 ? 4.664 13 30.281 1 98.12 355 GLU A N 1
ATOM 2743 C CA . GLU A 1 355 ? 4.465 12.406 28.953 1 98.12 355 GLU A CA 1
ATOM 2744 C C . GLU A 1 355 ? 3.293 13.062 28.234 1 98.12 355 GLU A C 1
ATOM 2746 O O . GLU A 1 355 ? 3.391 13.375 27.047 1 98.12 355 GLU A O 1
ATOM 2751 N N . ILE A 1 356 ? 2.238 13.289 28.984 1 98.12 356 ILE A N 1
ATOM 2752 C CA . ILE A 1 356 ? 1.084 13.969 28.391 1 98.12 356 ILE A CA 1
ATOM 2753 C C . ILE A 1 356 ? 1.484 15.359 27.922 1 98.12 356 ILE A C 1
ATOM 2755 O O . ILE A 1 356 ? 1.195 15.75 26.797 1 98.12 356 ILE A O 1
ATOM 2759 N N . ALA A 1 357 ? 2.182 16.094 28.75 1 98.25 357 ALA A N 1
ATOM 2760 C CA . ALA A 1 357 ? 2.609 17.453 28.438 1 98.25 357 ALA A CA 1
ATOM 2761 C C . ALA A 1 357 ? 3.451 17.484 27.172 1 98.25 357 ALA A C 1
ATOM 2763 O O . ALA A 1 357 ? 3.299 18.375 26.328 1 98.25 357 ALA A O 1
ATOM 2764 N N . ALA A 1 358 ? 4.293 16.484 27.016 1 98.56 358 ALA A N 1
ATOM 2765 C CA . ALA A 1 358 ? 5.129 16.391 25.828 1 98.56 358 ALA A CA 1
ATOM 2766 C C . ALA A 1 358 ? 4.281 16.156 24.578 1 98.56 358 ALA A C 1
ATOM 2768 O O . ALA A 1 358 ? 4.414 16.875 23.578 1 98.56 358 ALA A O 1
ATOM 2769 N N . MET A 1 359 ? 3.352 15.281 24.609 1 98.75 359 MET A N 1
ATOM 2770 C CA . MET A 1 359 ? 2.607 14.836 23.438 1 98.75 359 MET A CA 1
ATOM 2771 C C . MET A 1 359 ? 1.555 15.859 23.047 1 98.75 359 MET A C 1
ATOM 2773 O O . MET A 1 35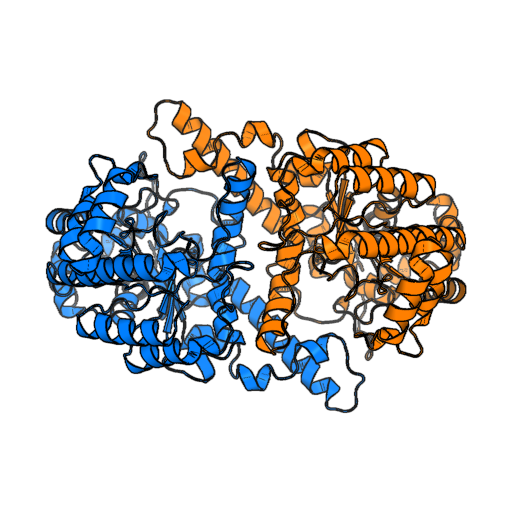9 ? 1.276 16.047 21.859 1 98.75 359 MET A O 1
ATOM 2777 N N . VAL A 1 360 ? 1.024 16.609 24.016 1 98.62 360 VAL A N 1
ATOM 2778 C CA . VAL A 1 360 ? -0.119 17.469 23.688 1 98.62 360 VAL A CA 1
ATOM 2779 C C . VAL A 1 360 ? 0.357 18.875 23.391 1 98.62 360 VAL A C 1
ATOM 2781 O O . VAL A 1 360 ? -0.409 19.703 22.875 1 98.62 360 VAL A O 1
ATOM 2784 N N . GLY A 1 361 ? 1.685 19.172 23.688 1 98.62 361 GLY A N 1
ATOM 2785 C CA . GLY A 1 361 ? 2.129 20.531 23.453 1 98.62 361 GLY A CA 1
ATOM 2786 C C . GLY A 1 361 ? 3.629 20.656 23.25 1 98.62 361 GLY A C 1
ATOM 2787 O O . GLY A 1 361 ? 4.086 21.219 22.266 1 98.62 361 GLY A O 1
ATOM 2788 N N . GLY A 1 362 ? 4.402 20.031 24.094 1 98.75 362 GLY A N 1
ATOM 2789 C CA . GLY A 1 362 ? 5.844 20.219 24.141 1 98.75 362 GLY A CA 1
ATOM 2790 C C . GLY A 1 362 ? 6.527 19.859 22.828 1 98.75 362 GLY A C 1
ATOM 2791 O O . GLY A 1 362 ? 7.363 20.609 22.328 1 98.75 362 GLY A O 1
ATOM 2792 N N . ASN A 1 363 ? 6.188 18.734 22.297 1 98.88 363 ASN A N 1
ATOM 2793 C CA . ASN A 1 363 ? 6.82 18.281 21.062 1 98.88 363 ASN A CA 1
ATOM 2794 C C . ASN A 1 363 ? 6.484 19.188 19.891 1 98.88 363 ASN A C 1
ATOM 2796 O O . ASN A 1 363 ? 7.367 19.547 19.109 1 98.88 363 ASN A O 1
ATOM 2800 N N . ALA A 1 364 ? 5.219 19.609 19.812 1 98.88 364 ALA A N 1
ATOM 2801 C CA . ALA A 1 364 ? 4.828 20.516 18.734 1 98.88 364 ALA A CA 1
ATOM 2802 C C . ALA A 1 364 ? 5.547 21.859 18.875 1 98.88 364 ALA A C 1
ATOM 2804 O O . ALA A 1 364 ? 5.953 22.453 17.875 1 98.88 364 ALA A O 1
ATOM 2805 N N . ALA A 1 365 ? 5.688 22.312 20.094 1 98.81 365 ALA A N 1
ATOM 2806 C CA . ALA A 1 365 ? 6.398 23.578 20.328 1 98.81 365 ALA A CA 1
ATOM 2807 C C . ALA A 1 365 ? 7.836 23.484 19.812 1 98.81 365 ALA A C 1
ATOM 2809 O O . ALA A 1 365 ? 8.328 24.406 19.156 1 98.81 365 ALA A O 1
ATOM 2810 N N . ARG A 1 366 ? 8.469 22.391 20.078 1 98.38 366 ARG A N 1
ATOM 2811 C CA . ARG A 1 366 ? 9.852 22.188 19.672 1 98.38 366 ARG A CA 1
ATOM 2812 C C . ARG A 1 366 ? 9.969 22.109 18.156 1 98.38 366 ARG A C 1
ATOM 2814 O O . ARG A 1 366 ? 10.836 22.75 17.562 1 98.38 366 ARG A O 1
ATOM 2821 N N . VAL A 1 367 ? 9.109 21.438 17.5 1 98.69 367 VAL A N 1
ATOM 2822 C CA . VAL A 1 367 ? 9.203 21.141 16.078 1 98.69 367 VAL A CA 1
ATOM 2823 C C . VAL A 1 367 ? 8.836 22.375 15.266 1 98.69 367 VAL A C 1
ATOM 2825 O O . VAL A 1 367 ? 9.469 22.688 14.25 1 98.69 367 VAL A O 1
ATOM 2828 N N . TYR A 1 368 ? 7.848 23.172 15.781 1 98.75 368 TYR A N 1
ATOM 2829 C CA . TYR A 1 368 ? 7.293 24.234 14.961 1 98.75 368 TYR A CA 1
ATOM 2830 C C . TYR A 1 368 ? 7.703 25.609 15.492 1 98.75 368 TYR A C 1
ATOM 2832 O O . TYR A 1 368 ? 7.371 26.641 14.898 1 98.75 368 TYR A O 1
ATOM 2840 N N . GLY A 1 369 ? 8.352 25.656 16.641 1 97.88 369 GLY A N 1
ATOM 2841 C CA . GLY A 1 369 ? 8.961 26.891 17.141 1 97.88 369 GLY A CA 1
ATOM 2842 C C . GLY A 1 369 ? 7.996 27.734 17.938 1 97.88 369 GLY A C 1
ATOM 2843 O O . GLY A 1 369 ? 8.055 28.969 17.875 1 97.88 369 GLY A O 1
ATOM 2844 N N . PHE A 1 370 ? 7.113 27.156 18.688 1 98.69 370 PHE A N 1
ATOM 2845 C CA . PHE A 1 370 ? 6.219 27.906 19.562 1 98.69 370 PHE A CA 1
ATOM 2846 C C . PHE A 1 370 ? 6.922 28.281 20.859 1 98.69 370 PHE A C 1
ATOM 2848 O O . PHE A 1 370 ? 7.766 27.516 21.359 1 98.69 370 PHE A O 1
ATOM 2855 N N . ASP A 1 371 ? 6.566 29.422 21.406 1 98.38 371 ASP A N 1
ATOM 2856 C CA . ASP A 1 371 ? 7.062 29.875 22.703 1 98.38 371 ASP A CA 1
ATOM 2857 C C . ASP A 1 371 ? 6.188 29.344 23.844 1 98.38 371 ASP A C 1
ATOM 2859 O O . ASP A 1 371 ? 5.129 29.906 24.125 1 98.38 371 ASP A O 1
ATOM 2863 N N . LEU A 1 372 ? 6.633 28.406 24.562 1 97.75 372 LEU A N 1
ATOM 2864 C CA . LEU A 1 372 ? 5.836 27.719 25.562 1 97.75 372 LEU A CA 1
ATOM 2865 C C . LEU A 1 372 ? 5.551 28.641 26.75 1 97.75 372 LEU A C 1
ATOM 2867 O O . LEU A 1 372 ? 4.512 28.5 27.406 1 97.75 372 LEU A O 1
ATOM 2871 N N . GLU A 1 373 ? 6.457 29.547 27.031 1 97.06 373 GLU A N 1
ATOM 2872 C CA . GLU A 1 373 ? 6.219 30.469 28.125 1 97.06 373 GLU A CA 1
ATOM 2873 C C . GLU A 1 373 ? 5.047 31.391 27.828 1 97.06 373 GLU A C 1
ATOM 2875 O O . GLU A 1 373 ? 4.152 31.578 28.656 1 97.06 373 GLU A O 1
ATOM 2880 N N . ARG A 1 374 ? 5.078 31.891 26.688 1 97.31 374 ARG A N 1
ATOM 2881 C CA . ARG A 1 374 ? 4.004 32.781 26.266 1 97.31 374 ARG A CA 1
ATOM 2882 C C . ARG A 1 374 ? 2.678 32.031 26.172 1 97.31 374 ARG A C 1
ATOM 2884 O O . ARG A 1 374 ? 1.646 32.531 26.641 1 97.31 374 ARG A O 1
ATOM 2891 N N . LEU A 1 375 ? 2.719 30.859 25.562 1 98.44 375 LEU A N 1
ATOM 2892 C CA . LEU A 1 375 ? 1.504 30.062 25.422 1 98.44 375 LEU A CA 1
ATOM 2893 C C . LEU A 1 375 ? 1.014 29.578 26.781 1 98.44 375 LEU A C 1
ATOM 2895 O O . LEU A 1 375 ? -0.187 29.375 26.969 1 98.44 375 LEU A O 1
ATOM 2899 N N . GLY A 1 376 ? 1.94 29.406 27.688 1 97.62 376 GLY A N 1
ATOM 2900 C CA . GLY A 1 376 ? 1.597 28.984 29.047 1 97.62 376 GLY A CA 1
ATOM 2901 C C . GLY A 1 376 ? 0.697 29.969 29.766 1 97.62 376 GLY A C 1
ATOM 2902 O O . GLY A 1 376 ? -0.151 29.578 30.562 1 97.62 376 GLY A O 1
ATOM 2903 N N . GLU A 1 377 ? 0.871 31.234 29.469 1 97.25 377 GLU A N 1
ATOM 2904 C CA . GLU A 1 377 ? 0.019 32.25 30.062 1 97.25 377 GLU A CA 1
ATOM 2905 C C . GLU A 1 377 ? -1.432 32.094 29.609 1 97.25 377 GLU A C 1
ATOM 2907 O O . GLU A 1 377 ? -2.354 32.281 30.406 1 97.25 377 GLU A O 1
ATOM 2912 N N . ILE A 1 378 ? -1.592 31.781 28.406 1 97.94 378 ILE A N 1
ATOM 2913 C CA . ILE A 1 378 ? -2.936 31.531 27.891 1 97.94 378 ILE A CA 1
ATOM 2914 C C . ILE A 1 378 ? -3.477 30.234 28.469 1 97.94 378 ILE A C 1
ATOM 2916 O O . ILE A 1 378 ? -4.633 30.156 28.891 1 97.94 378 ILE A O 1
ATOM 2920 N N . ALA A 1 379 ? -2.643 29.219 28.516 1 98.38 379 ALA A N 1
ATOM 2921 C CA . ALA A 1 379 ? -3.021 27.891 29.016 1 98.38 379 ALA A CA 1
ATOM 2922 C C . ALA A 1 379 ? -3.467 27.969 30.469 1 98.38 379 ALA A C 1
ATOM 2924 O O . ALA A 1 379 ? -4.348 27.219 30.891 1 98.38 379 ALA A O 1
ATOM 2925 N N . ALA A 1 380 ? -2.873 28.875 31.188 1 97.31 380 ALA A N 1
ATOM 2926 C CA . ALA A 1 380 ? -3.234 29.031 32.594 1 97.31 380 ALA A CA 1
ATOM 2927 C C . ALA A 1 380 ? -4.707 29.406 32.75 1 97.31 380 ALA A C 1
ATOM 2929 O O . ALA A 1 380 ? -5.316 29.156 33.781 1 97.31 380 ALA A O 1
ATOM 2930 N N . ARG A 1 381 ? -5.258 29.906 31.672 1 97.12 381 ARG A N 1
ATOM 2931 C CA . ARG A 1 381 ? -6.652 30.328 31.703 1 97.12 381 ARG A CA 1
ATOM 2932 C C . ARG A 1 381 ? -7.562 29.281 31.078 1 97.12 381 ARG A C 1
ATOM 2934 O O . ARG A 1 381 ? -8.672 29.047 31.562 1 97.12 381 ARG A O 1
ATOM 2941 N N . VAL A 1 382 ? -7.066 28.562 30.047 1 98 382 VAL A N 1
ATOM 2942 C CA . VAL A 1 382 ? -8.055 27.844 29.25 1 98 382 VAL A CA 1
ATOM 2943 C C . VAL A 1 382 ? -7.629 26.375 29.109 1 98 382 VAL A C 1
ATOM 2945 O O . VAL A 1 382 ? -8.422 25.531 28.688 1 98 382 VAL A O 1
ATOM 2948 N N . GLY A 1 383 ? -6.406 26.047 29.391 1 98.31 383 GLY A N 1
ATOM 2949 C CA . GLY A 1 383 ? -5.938 24.672 29.219 1 98.31 383 GLY A CA 1
ATOM 2950 C C . GLY A 1 383 ? -6.625 23.688 30.125 1 98.31 383 GLY A C 1
ATOM 2951 O O . GLY A 1 383 ? -7.121 24.062 31.203 1 98.31 383 GLY A O 1
ATOM 2952 N N . PRO A 1 384 ? -6.676 22.469 29.688 1 98.06 384 PRO A N 1
ATOM 2953 C CA . PRO A 1 384 ? -7.219 21.453 30.609 1 98.06 384 PRO A CA 1
ATOM 2954 C C . PRO A 1 384 ? -6.359 21.266 31.859 1 98.06 384 PRO A C 1
ATOM 2956 O O . PRO A 1 384 ? -5.129 21.344 31.781 1 98.06 384 PRO A O 1
ATOM 2959 N N . THR A 1 385 ? -7.012 20.969 32.969 1 97.12 385 THR A N 1
ATOM 2960 C CA . THR A 1 385 ? -6.273 20.719 34.188 1 97.12 385 THR A CA 1
ATOM 2961 C C . THR A 1 385 ? -5.68 19.312 34.188 1 97.12 385 THR A C 1
ATOM 2963 O O . THR A 1 385 ? -6.164 18.422 33.469 1 97.12 385 THR A O 1
ATOM 2966 N N . VAL A 1 386 ? -4.664 19.172 34.969 1 95.88 386 VAL A N 1
ATOM 2967 C CA . VAL A 1 386 ? -4.062 17.859 35.188 1 95.88 386 VAL A CA 1
ATOM 2968 C C . VAL A 1 386 ? -5.109 16.891 35.688 1 95.88 386 VAL A C 1
ATOM 2970 O O . VAL A 1 386 ? -5.191 15.742 35.219 1 95.88 386 VAL A O 1
ATOM 2973 N N . GLY A 1 387 ? -5.949 17.281 36.625 1 95.12 387 GLY A N 1
ATOM 2974 C CA . GLY A 1 387 ? -7.008 16.438 37.156 1 95.12 387 GLY A CA 1
ATOM 2975 C C . GLY A 1 387 ? -8.023 16.016 36.125 1 95.12 387 GLY A C 1
ATOM 2976 O O . GLY A 1 387 ? -8.5 14.883 36.125 1 95.12 387 GLY A O 1
ATOM 2977 N N . GLU A 1 388 ? -8.297 16.906 35.25 1 95.19 388 GLU A N 1
ATOM 2978 C CA . GLU A 1 388 ? -9.25 16.641 34.188 1 95.19 388 GLU A CA 1
ATOM 2979 C C . GLU A 1 388 ? -8.758 15.531 33.281 1 95.19 388 GLU A C 1
ATOM 2981 O O . GLU A 1 388 ? -9.5 14.594 32.969 1 95.19 388 GLU A O 1
ATOM 2986 N N . LEU A 1 389 ? -7.5 15.602 32.812 1 95.75 389 LEU A N 1
ATOM 2987 C CA . LEU A 1 389 ? -6.984 14.633 31.859 1 95.75 389 LEU A CA 1
ATOM 2988 C C . LEU A 1 389 ? -6.609 13.328 32.562 1 95.75 389 LEU A C 1
ATOM 2990 O O . LEU A 1 389 ? -6.418 12.305 31.891 1 95.75 389 LEU A O 1
ATOM 2994 N N . ASP A 1 390 ? -6.582 13.352 33.812 1 94.5 390 ASP A N 1
ATOM 2995 C CA . ASP A 1 390 ? -6.273 12.133 34.562 1 94.5 390 ASP A CA 1
ATOM 2996 C C . ASP A 1 390 ? -7.5 11.234 34.688 1 94.5 390 ASP A C 1
ATOM 2998 O O . ASP A 1 390 ? -7.375 10.047 35 1 94.5 390 ASP A O 1
ATOM 3002 N N . GLU A 1 391 ? -8.656 11.789 34.5 1 94.06 391 GLU A N 1
ATOM 3003 C CA . GLU A 1 391 ? -9.898 11.031 34.625 1 94.06 391 GLU A CA 1
ATOM 3004 C C . GLU A 1 391 ? -10.312 10.43 33.281 1 94.06 391 GLU A C 1
ATOM 3006 O O . GLU A 1 391 ? -10.617 11.156 32.344 1 94.06 391 GLU A O 1
ATOM 3011 N N . PRO A 1 392 ? -10.414 9.109 33.25 1 94.44 392 PRO A N 1
ATOM 3012 C CA . PRO A 1 392 ? -10.867 8.484 32 1 94.44 392 PRO A CA 1
ATOM 3013 C C . PRO A 1 392 ? -12.281 8.898 31.625 1 94.44 392 PRO A C 1
ATOM 3015 O O . PRO A 1 392 ? -13.133 9.109 32.5 1 94.44 392 PRO A O 1
ATOM 3018 N N . LEU A 1 393 ? -12.484 9 30.328 1 94.62 393 LEU A N 1
ATOM 3019 C CA . LEU A 1 393 ? -13.82 9.297 29.828 1 94.62 393 LEU A CA 1
ATOM 3020 C C . LEU A 1 393 ? -14.727 8.078 29.953 1 94.62 393 LEU A C 1
ATOM 3022 O O . LEU A 1 393 ? -14.391 7 29.469 1 94.62 393 LEU A O 1
ATOM 3026 N N . LYS A 1 394 ? -15.844 8.18 30.578 1 92.12 394 LYS A N 1
ATOM 3027 C CA . LYS A 1 394 ? -16.75 7.062 30.828 1 92.12 394 LYS A CA 1
ATOM 3028 C C . LYS A 1 394 ? -17.609 6.773 29.594 1 92.12 394 LYS A C 1
ATOM 3030 O O . LYS A 1 394 ? -17.781 5.617 29.203 1 92.12 394 LYS A O 1
ATOM 3035 N N . GLU A 1 395 ? -18.172 7.855 28.984 1 94.12 395 GLU A N 1
ATOM 3036 C CA . GLU A 1 395 ? -19.016 7.746 27.797 1 94.12 395 GLU A CA 1
ATOM 3037 C C . GLU A 1 395 ? -18.672 8.82 26.781 1 94.12 395 GLU A C 1
ATOM 3039 O O . GLU A 1 395 ? -18.469 9.984 27.125 1 94.12 395 GLU A O 1
ATOM 3044 N N . PRO A 1 396 ? -18.609 8.375 25.578 1 94.25 396 PRO A N 1
ATOM 3045 C CA . PRO A 1 396 ? -18.375 9.398 24.547 1 94.25 396 PRO A CA 1
ATOM 3046 C C . PRO A 1 396 ? -19.562 10.344 24.375 1 94.25 396 PRO A C 1
ATOM 3048 O O . PRO A 1 396 ? -20.719 9.945 24.609 1 94.25 396 PRO A O 1
ATOM 3051 N N . PRO A 1 397 ? -19.219 11.555 24 1 95 397 PRO A N 1
ATOM 3052 C CA . PRO A 1 397 ? -20.344 12.414 23.656 1 95 397 PRO A CA 1
ATOM 3053 C C . PRO A 1 397 ? -21.203 11.844 22.531 1 95 397 PRO A C 1
ATOM 3055 O O . PRO A 1 397 ? -20.672 11.336 21.547 1 95 397 PRO A O 1
ATOM 3058 N N . ALA A 1 398 ? -22.5 11.945 22.656 1 90.94 398 ALA A N 1
ATOM 3059 C CA . ALA A 1 398 ? -23.453 11.266 21.781 1 90.94 398 ALA A CA 1
ATOM 3060 C C . ALA A 1 398 ? -23.359 11.797 20.359 1 90.94 398 ALA A C 1
ATOM 3062 O O . ALA A 1 398 ? -23.594 11.062 19.391 1 90.94 398 ALA A O 1
ATOM 3063 N N . ASP A 1 399 ? -23.016 13.031 20.219 1 89.44 399 ASP A N 1
ATOM 3064 C CA . ASP A 1 399 ? -23.047 13.633 18.891 1 89.44 399 ASP A CA 1
ATOM 3065 C C . ASP A 1 399 ? -21.625 13.812 18.344 1 89.44 399 ASP A C 1
ATOM 3067 O O . ASP A 1 399 ? -21.422 14.539 17.359 1 89.44 399 ASP A O 1
ATOM 3071 N N . ALA A 1 400 ? -20.656 13.18 19.016 1 91.06 400 ALA A N 1
ATOM 3072 C CA . ALA A 1 400 ? -19.281 13.289 18.531 1 91.06 400 ALA A CA 1
ATOM 3073 C C . ALA A 1 400 ? -19.094 12.516 17.234 1 91.06 400 ALA A C 1
ATOM 3075 O O . ALA A 1 400 ? -19.641 11.422 17.062 1 91.06 400 ALA A O 1
ATOM 3076 N N . THR A 1 401 ? -18.281 13.039 16.312 1 86.38 401 THR A N 1
ATOM 3077 C CA . THR A 1 401 ? -18.078 12.414 15.016 1 86.38 401 THR A CA 1
ATOM 3078 C C . THR A 1 401 ? -16.641 11.93 14.867 1 86.38 401 THR A C 1
ATOM 3080 O O . THR A 1 401 ? -16.328 11.141 13.969 1 86.38 401 THR A O 1
ATOM 3083 N N . SER A 1 402 ? -15.789 12.359 15.766 1 92.06 402 SER A N 1
ATOM 3084 C CA . SER A 1 402 ? -14.375 12.008 15.672 1 92.06 402 SER A CA 1
ATOM 3085 C C . SER A 1 402 ? -14.164 10.508 15.867 1 92.06 402 SER A C 1
ATOM 3087 O O . SER A 1 402 ? -14.75 9.906 16.766 1 92.06 402 SER A O 1
ATOM 3089 N N . PRO A 1 403 ? -13.258 9.945 15.07 1 89.88 403 PRO A N 1
ATOM 3090 C CA . PRO A 1 403 ? -12.945 8.523 15.203 1 89.88 403 PRO A CA 1
ATOM 3091 C C . PRO A 1 403 ? -12.336 8.172 16.562 1 89.88 403 PRO A C 1
ATOM 3093 O O . PRO A 1 403 ? -12.289 7 16.938 1 89.88 403 PRO A O 1
ATOM 3096 N N . VAL A 1 404 ? -11.883 9.172 17.312 1 94.5 404 VAL A N 1
ATOM 3097 C CA . VAL A 1 404 ? -11.281 8.906 18.609 1 94.5 404 VAL A CA 1
ATOM 3098 C C . VAL A 1 404 ? -12.32 8.297 19.547 1 94.5 404 VAL A C 1
ATOM 3100 O O . VAL A 1 404 ? -11.984 7.547 20.469 1 94.5 404 VAL A O 1
ATOM 3103 N N . PHE A 1 405 ? -13.594 8.508 19.234 1 93.56 405 PHE A N 1
ATOM 3104 C CA . PHE A 1 405 ? -14.672 8.047 20.109 1 93.56 405 PHE A CA 1
ATOM 3105 C C . PHE A 1 405 ? -15.281 6.762 19.578 1 93.56 405 PHE A C 1
ATOM 3107 O O . PHE A 1 405 ? -16.188 6.199 20.188 1 93.56 405 PHE A O 1
ATOM 3114 N N . ALA A 1 406 ? -14.805 6.34 18.422 1 86.25 406 ALA A N 1
ATOM 3115 C CA . ALA A 1 406 ? -15.336 5.129 17.781 1 86.25 406 ALA A CA 1
ATOM 3116 C C . ALA A 1 406 ? -14.5 3.908 18.156 1 86.25 406 ALA A C 1
ATOM 3118 O O . ALA A 1 406 ? -13.273 3.998 18.266 1 86.25 406 ALA A O 1
ATOM 3119 N N . ALA A 1 407 ? -15.18 2.775 18.266 1 82.44 407 ALA A N 1
ATOM 3120 C CA . ALA A 1 407 ? -14.492 1.531 18.594 1 82.44 407 ALA A CA 1
ATOM 3121 C C . ALA A 1 407 ? -13.984 0.822 17.344 1 82.44 407 ALA A C 1
ATOM 3123 O O . ALA A 1 407 ? -14.438 1.115 16.234 1 82.44 407 ALA A O 1
ATOM 3124 N N . GLY A 1 408 ? -12.992 0.022 17.531 1 87 408 GLY A N 1
ATOM 3125 C CA . GLY A 1 408 ? -12.656 -0.952 16.5 1 87 408 GLY A CA 1
ATOM 3126 C C . GLY A 1 408 ? -11.484 -0.521 15.633 1 87 408 GLY A C 1
ATOM 3127 O O . GLY A 1 408 ? -11.008 -1.292 14.797 1 87 408 GLY A O 1
ATOM 3128 N N . GLY A 1 409 ? -10.969 0.667 15.766 1 87.75 409 GLY A N 1
ATOM 3129 C CA . GLY A 1 409 ? -9.914 1.174 14.898 1 87.75 409 GLY A CA 1
ATOM 3130 C C . GLY A 1 409 ? -8.578 0.493 15.133 1 87.75 409 GLY A C 1
ATOM 3131 O O . GLY A 1 409 ? -7.672 0.602 14.305 1 87.75 409 GLY A O 1
ATOM 3132 N N . ALA A 1 410 ? -8.492 -0.308 16.141 1 90.38 410 ALA A N 1
ATOM 3133 C CA . ALA A 1 410 ? -7.234 -0.948 16.516 1 90.38 410 ALA A CA 1
ATOM 3134 C C . ALA A 1 410 ? -6.867 -2.051 15.523 1 90.38 410 ALA A C 1
ATOM 3136 O O . ALA A 1 410 ? -5.715 -2.49 15.469 1 90.38 410 ALA A O 1
ATOM 3137 N N . VAL A 1 411 ? -7.789 -2.467 14.703 1 91.75 411 VAL A N 1
ATOM 3138 C CA . VAL A 1 411 ? -7.547 -3.578 13.789 1 91.75 411 VAL A CA 1
ATOM 3139 C C . VAL A 1 411 ? -6.84 -3.07 12.539 1 91.75 411 VAL A C 1
ATOM 3141 O O . VAL A 1 411 ? -6.383 -3.863 11.711 1 91.75 411 VAL A O 1
ATOM 3144 N N . ARG A 1 412 ? -6.715 -1.777 12.336 1 91.88 412 ARG A N 1
ATOM 3145 C CA . ARG A 1 412 ? -6.086 -1.224 11.141 1 91.88 412 ARG A CA 1
ATOM 3146 C C . ARG A 1 412 ? -4.613 -1.605 11.07 1 91.88 412 ARG A C 1
ATOM 3148 O O . ARG A 1 412 ? -3.854 -1.348 12.008 1 91.88 412 ARG A O 1
ATOM 3155 N N . VAL A 1 413 ? -4.242 -2.186 9.891 1 92.25 413 VAL A N 1
ATOM 3156 C CA . VAL A 1 413 ? -2.869 -2.635 9.68 1 92.25 413 VAL A CA 1
ATOM 3157 C C . VAL A 1 413 ? -2.01 -1.463 9.211 1 92.25 413 VAL A C 1
ATOM 3159 O O . VAL A 1 413 ? -0.807 -1.42 9.484 1 92.25 413 VAL A O 1
ATOM 3162 N N . TRP A 1 414 ? -2.596 -0.658 8.445 1 93 414 TRP A N 1
ATOM 3163 C CA . TRP A 1 414 ? -1.962 0.593 8.047 1 93 414 TRP A CA 1
ATOM 3164 C C . TRP A 1 414 ? -2.93 1.764 8.188 1 93 414 TRP A C 1
ATOM 3166 O O . TRP A 1 414 ? -4.141 1.565 8.281 1 93 414 TRP A O 1
ATOM 3176 N N . MET B 1 1 ? -6.227 -47.656 1.935 1 35 1 MET B N 1
ATOM 3177 C CA . MET B 1 1 ? -5.711 -47.031 3.152 1 35 1 MET B CA 1
ATOM 3178 C C . MET B 1 1 ? -4.582 -46.062 2.832 1 35 1 MET B C 1
ATOM 3180 O O . MET B 1 1 ? -3.58 -46.438 2.225 1 35 1 MET B O 1
ATOM 3184 N N . THR B 1 2 ? -4.652 -44.844 2.377 1 46.19 2 THR B N 1
ATOM 3185 C CA . THR B 1 2 ? -3.732 -43.781 1.932 1 46.19 2 THR B CA 1
ATOM 3186 C C . THR B 1 2 ? -2.514 -43.719 2.846 1 46.19 2 THR B C 1
ATOM 3188 O O . THR B 1 2 ? -2.648 -43.719 4.07 1 46.19 2 THR B O 1
ATOM 3191 N N . GLY B 1 3 ? -1.314 -44.344 2.314 1 63.03 3 GLY B N 1
ATOM 3192 C CA . GLY B 1 3 ? 0.041 -44.656 2.73 1 63.03 3 GLY B CA 1
ATOM 3193 C C . GLY B 1 3 ? 0.682 -43.562 3.57 1 63.03 3 GLY B C 1
ATOM 3194 O O . GLY B 1 3 ? 0.099 -42.5 3.762 1 63.03 3 GLY B O 1
ATOM 3195 N N . ASP B 1 4 ? 1.785 -43.938 4.344 1 87.94 4 ASP B N 1
ATOM 3196 C CA . ASP B 1 4 ? 2.693 -43.281 5.285 1 87.94 4 ASP B CA 1
ATOM 3197 C C . ASP B 1 4 ? 3.396 -42.094 4.633 1 87.94 4 ASP B C 1
ATOM 3199 O O . ASP B 1 4 ? 4.363 -41.562 5.18 1 87.94 4 ASP B O 1
ATOM 3203 N N . ARG B 1 5 ? 2.691 -41.688 3.352 1 96.88 5 ARG B N 1
ATOM 3204 C CA . ARG B 1 5 ? 3.361 -40.594 2.662 1 96.88 5 ARG B CA 1
ATOM 3205 C C . ARG B 1 5 ? 2.361 -39.5 2.246 1 96.88 5 ARG B C 1
ATOM 3207 O O . ARG B 1 5 ? 1.197 -39.812 1.977 1 96.88 5 ARG B O 1
ATOM 3214 N N . TYR B 1 6 ? 2.723 -38.312 2.176 1 98.25 6 TYR B N 1
ATOM 3215 C CA . TYR B 1 6 ? 1.905 -37.188 1.73 1 98.25 6 TYR B CA 1
ATOM 3216 C C . TYR B 1 6 ? 1.936 -37.031 0.212 1 98.25 6 TYR B C 1
ATOM 3218 O O . TYR B 1 6 ? 2.967 -37.281 -0.417 1 98.25 6 TYR B O 1
ATOM 3226 N N . THR B 1 7 ? 0.792 -36.781 -0.396 1 98.62 7 THR B N 1
ATOM 3227 C CA . THR B 1 7 ? 0.736 -36.281 -1.767 1 98.62 7 THR B CA 1
ATOM 3228 C C . THR B 1 7 ? 0.997 -34.781 -1.807 1 98.62 7 THR B C 1
ATOM 3230 O O . THR B 1 7 ? 0.16 -34 -1.369 1 98.62 7 THR B O 1
ATOM 3233 N N . VAL B 1 8 ? 2.166 -34.375 -2.352 1 98.88 8 VAL B N 1
ATOM 3234 C CA . VAL B 1 8 ? 2.545 -32.969 -2.348 1 98.88 8 VAL B CA 1
ATOM 3235 C C . VAL B 1 8 ? 2.369 -32.375 -3.746 1 98.88 8 VAL B C 1
ATOM 3237 O O . VAL B 1 8 ? 2.994 -32.844 -4.703 1 98.88 8 VAL B O 1
ATOM 3240 N N . ILE B 1 9 ? 1.5 -31.391 -3.867 1 98.94 9 ILE B N 1
ATOM 3241 C CA . ILE B 1 9 ? 1.264 -30.641 -5.09 1 98.94 9 ILE B CA 1
ATOM 3242 C C . ILE B 1 9 ? 1.761 -29.203 -4.906 1 98.94 9 ILE B C 1
ATOM 3244 O O . ILE B 1 9 ? 1.293 -28.484 -4.016 1 98.94 9 ILE B O 1
ATOM 3248 N N . SER B 1 10 ? 2.717 -28.781 -5.703 1 98.94 10 SER B N 1
ATOM 3249 C CA . SER B 1 10 ? 3.178 -27.406 -5.633 1 98.94 10 SER B CA 1
ATOM 3250 C C . SER B 1 10 ? 2.189 -26.453 -6.301 1 98.94 10 SER B C 1
ATOM 3252 O O . SER B 1 10 ? 1.993 -26.5 -7.516 1 98.94 10 SER B O 1
ATOM 3254 N N . ALA B 1 11 ? 1.668 -25.531 -5.512 1 98.88 11 ALA B N 1
ATOM 3255 C CA . ALA B 1 11 ? 0.692 -24.578 -6.031 1 98.88 11 ALA B CA 1
ATOM 3256 C C . ALA B 1 11 ? 1.384 -23.422 -6.738 1 98.88 11 ALA B C 1
ATOM 3258 O O . ALA B 1 11 ? 0.722 -22.5 -7.242 1 98.88 11 ALA B O 1
ATOM 3259 N N . ASP B 1 12 ? 2.68 -23.438 -6.801 1 98.69 12 ASP B N 1
ATOM 3260 C CA . ASP B 1 12 ? 3.451 -22.359 -7.414 1 98.69 12 ASP B CA 1
ATOM 3261 C C . ASP B 1 12 ? 4.75 -22.891 -8.016 1 98.69 12 ASP B C 1
ATOM 3263 O O . ASP B 1 12 ? 5.703 -23.188 -7.285 1 98.69 12 ASP B O 1
ATOM 3267 N N . CYS B 1 13 ? 4.824 -23.031 -9.219 1 98 13 CYS B N 1
ATOM 3268 C CA . CYS B 1 13 ? 6 -23.266 -10.055 1 98 13 CYS B CA 1
ATOM 3269 C C . CYS B 1 13 ? 5.965 -22.406 -11.305 1 98 13 CYS B C 1
ATOM 3271 O O . CYS B 1 13 ? 4.965 -21.75 -11.578 1 98 13 CYS B O 1
ATOM 3273 N N . HIS B 1 14 ? 7.109 -22.406 -12.008 1 96.19 14 HIS B N 1
ATOM 3274 C CA . HIS B 1 14 ? 7.203 -21.516 -13.164 1 96.19 14 HIS B CA 1
ATOM 3275 C C . HIS B 1 14 ? 7.855 -22.219 -14.352 1 96.19 14 HIS B C 1
ATOM 3277 O O . HIS B 1 14 ? 8.781 -23.016 -14.172 1 96.19 14 HIS B O 1
ATOM 3283 N N . ALA B 1 15 ? 7.367 -21.875 -15.539 1 95.81 15 ALA B N 1
ATOM 3284 C CA . ALA B 1 15 ? 7.926 -22.438 -16.766 1 95.81 15 ALA B CA 1
ATOM 3285 C C . ALA B 1 15 ? 7.746 -21.484 -17.938 1 95.81 15 ALA B C 1
ATOM 3287 O O . ALA B 1 15 ? 6.984 -20.516 -17.859 1 95.81 15 ALA B O 1
ATOM 3288 N N . GLY B 1 16 ? 8.406 -21.672 -18.938 1 94 16 GLY B N 1
ATOM 3289 C CA . GLY B 1 16 ? 8.367 -21 -20.234 1 94 16 GLY B CA 1
ATOM 3290 C C . GLY B 1 16 ? 9.305 -21.625 -21.25 1 94 16 GLY B C 1
ATOM 3291 O O . GLY B 1 16 ? 10.266 -22.297 -20.891 1 94 16 GLY B O 1
ATOM 3292 N N . ALA B 1 17 ? 9.047 -21.391 -22.469 1 93.56 17 ALA B N 1
ATOM 3293 C CA . ALA B 1 17 ? 9.859 -21.969 -23.531 1 93.56 17 ALA B CA 1
ATOM 3294 C C . ALA B 1 17 ? 11.188 -21.219 -23.672 1 93.56 17 ALA B C 1
ATOM 3296 O O . ALA B 1 17 ? 11.328 -20.094 -23.203 1 93.56 17 ALA B O 1
ATOM 3297 N N . ASP B 1 18 ? 12.078 -21.984 -24.219 1 90.06 18 ASP B N 1
ATOM 3298 C CA . ASP B 1 18 ? 13.211 -21.234 -24.734 1 90.06 18 ASP B CA 1
ATOM 3299 C C . ASP B 1 18 ? 12.766 -20.219 -25.781 1 90.06 18 ASP B C 1
ATOM 3301 O O . ASP B 1 18 ? 11.828 -20.469 -26.547 1 90.06 18 ASP B O 1
ATOM 3305 N N . LEU B 1 19 ? 13.398 -19.141 -25.844 1 88.56 19 LEU B N 1
ATOM 3306 C CA . LEU B 1 19 ? 12.922 -17.984 -26.594 1 88.56 19 LEU B CA 1
ATOM 3307 C C . LEU B 1 19 ? 12.562 -18.359 -28.016 1 88.56 19 LEU B C 1
ATOM 3309 O O . LEU B 1 19 ? 11.453 -18.094 -28.484 1 88.56 19 LEU B O 1
ATOM 3313 N N . LEU B 1 20 ? 13.469 -19.047 -28.703 1 91.5 20 LEU B N 1
ATOM 3314 C CA . LEU B 1 20 ? 13.289 -19.328 -30.125 1 91.5 20 LEU B CA 1
ATOM 3315 C C . LEU B 1 20 ? 12.273 -20.453 -30.328 1 91.5 20 LEU B C 1
ATOM 3317 O O . LEU B 1 20 ? 11.734 -20.609 -31.422 1 91.5 20 LEU B O 1
ATOM 3321 N N . ASP B 1 21 ? 11.992 -21.188 -29.297 1 94.38 21 ASP B N 1
ATOM 3322 C CA . ASP B 1 21 ? 11.055 -22.297 -29.391 1 94.38 21 ASP B CA 1
ATOM 3323 C C . ASP B 1 21 ? 9.609 -21.812 -29.422 1 94.38 21 ASP B C 1
ATOM 3325 O O . ASP B 1 21 ? 8.695 -22.594 -29.688 1 94.38 21 ASP B O 1
ATOM 3329 N N . TYR B 1 22 ? 9.422 -20.5 -29.266 1 96 22 TYR B N 1
ATOM 3330 C CA . TYR B 1 22 ? 8.078 -19.938 -29.359 1 96 22 TYR B CA 1
ATOM 3331 C C . TYR B 1 22 ? 7.684 -19.75 -30.828 1 96 22 TYR B C 1
ATOM 3333 O O . TYR B 1 22 ? 6.504 -19.578 -31.141 1 96 22 TYR B O 1
ATOM 3341 N N . ARG B 1 23 ? 8.625 -19.719 -31.703 1 96.94 23 ARG B N 1
ATOM 3342 C CA . ARG B 1 23 ? 8.391 -19.344 -33.094 1 96.94 23 ARG B CA 1
ATOM 3343 C C . ARG B 1 23 ? 7.297 -20.219 -33.719 1 96.94 23 ARG B C 1
ATOM 3345 O O . ARG B 1 23 ? 6.375 -19.703 -34.344 1 96.94 23 ARG B O 1
ATOM 3352 N N . PRO B 1 24 ? 7.301 -21.531 -33.562 1 97.69 24 PRO B N 1
ATOM 3353 C CA . PRO B 1 24 ? 6.258 -22.359 -34.188 1 97.69 24 PRO B CA 1
ATOM 3354 C C . PRO B 1 24 ? 4.875 -22.109 -33.594 1 97.69 24 PRO B C 1
ATOM 3356 O O . PRO B 1 24 ? 3.867 -22.531 -34.156 1 97.69 24 PRO B O 1
ATOM 3359 N N . TYR B 1 25 ? 4.801 -21.5 -32.469 1 98 25 TYR B N 1
ATOM 3360 C CA . TYR B 1 25 ? 3.523 -21.25 -31.797 1 98 25 TYR B CA 1
ATOM 3361 C C . TYR B 1 25 ? 2.961 -19.891 -32.219 1 98 25 TYR B C 1
ATOM 3363 O O . TYR B 1 25 ? 1.83 -19.547 -31.859 1 98 25 TYR B O 1
ATOM 3371 N N . LEU B 1 26 ? 3.746 -19.141 -32.938 1 97.75 26 LEU B N 1
ATOM 3372 C CA . LEU B 1 26 ? 3.285 -17.875 -33.5 1 97.75 26 LEU B CA 1
ATOM 3373 C C . LEU B 1 26 ? 2.621 -18.094 -34.844 1 97.75 26 LEU B C 1
ATOM 3375 O O . LEU B 1 26 ? 3.039 -18.953 -35.625 1 97.75 26 LEU B O 1
ATOM 3379 N N . GLU B 1 27 ? 1.623 -17.25 -35.156 1 96.31 27 GLU B N 1
ATOM 3380 C CA . GLU B 1 27 ? 1.132 -17.219 -36.531 1 96.31 27 GLU B CA 1
ATOM 3381 C C . GLU B 1 27 ? 2.227 -16.781 -37.5 1 96.31 27 GLU B C 1
ATOM 3383 O O . GLU B 1 27 ? 3.041 -15.914 -37.188 1 96.31 27 GLU B O 1
ATOM 3388 N N . SER B 1 28 ? 2.127 -17.312 -38.656 1 97 28 SER B N 1
ATOM 3389 C CA . SER B 1 28 ? 3.193 -17.109 -39.656 1 97 28 SER B CA 1
ATOM 3390 C C . SER B 1 28 ? 3.387 -15.625 -39.969 1 97 28 SER B C 1
ATOM 3392 O O . SER B 1 28 ? 4.508 -15.188 -40.219 1 97 28 SER B O 1
ATOM 3394 N N . ARG B 1 29 ? 2.406 -14.859 -39.844 1 96.75 29 ARG B N 1
ATOM 3395 C CA . ARG B 1 29 ? 2.477 -13.438 -40.188 1 96.75 29 ARG B CA 1
ATOM 3396 C C . ARG B 1 29 ? 3.365 -12.695 -39.188 1 96.75 29 ARG B C 1
ATOM 3398 O O . ARG B 1 29 ? 3.816 -11.578 -39.469 1 96.75 29 ARG B O 1
ATOM 3405 N N . HIS B 1 30 ? 3.609 -13.297 -38 1 97 30 HIS B N 1
ATOM 3406 C CA . HIS B 1 30 ? 4.41 -12.625 -37 1 97 30 HIS B CA 1
ATOM 3407 C C . HIS B 1 30 ? 5.859 -13.102 -37.031 1 97 30 HIS B C 1
ATOM 3409 O O . HIS B 1 30 ? 6.695 -12.617 -36.25 1 97 30 HIS B O 1
ATOM 3415 N N . HIS B 1 31 ? 6.254 -14.023 -37.906 1 97.5 31 HIS B N 1
ATOM 3416 C CA . HIS B 1 31 ? 7.555 -14.68 -37.875 1 97.5 31 HIS B CA 1
ATOM 3417 C C . HIS B 1 31 ? 8.68 -13.695 -38.156 1 97.5 31 HIS B C 1
ATOM 3419 O O . HIS B 1 31 ? 9.695 -13.672 -37.469 1 97.5 31 HIS B O 1
ATOM 3425 N N . ASP B 1 32 ? 8.484 -12.859 -39.188 1 97 32 ASP B N 1
ATOM 3426 C CA . ASP B 1 32 ? 9.531 -11.898 -39.531 1 97 32 ASP B CA 1
ATOM 3427 C C . ASP B 1 32 ? 9.773 -10.914 -38.375 1 97 32 ASP B C 1
ATOM 3429 O O . ASP B 1 32 ? 10.922 -10.625 -38.031 1 97 32 ASP B O 1
ATOM 3433 N N . ALA B 1 33 ? 8.664 -10.445 -37.875 1 96.06 33 ALA B N 1
ATOM 3434 C CA . ALA B 1 33 ? 8.773 -9.523 -36.75 1 96.06 33 ALA B CA 1
ATOM 3435 C C . ALA B 1 33 ? 9.438 -10.188 -35.562 1 96.06 33 ALA B C 1
ATOM 3437 O O . ALA B 1 33 ? 10.25 -9.57 -34.875 1 96.06 33 ALA B O 1
ATOM 3438 N N . PHE B 1 34 ? 9.109 -11.398 -35.281 1 96.62 34 PHE B N 1
ATOM 3439 C CA . PHE B 1 34 ? 9.688 -12.148 -34.188 1 96.62 34 PHE B CA 1
ATOM 3440 C C . PHE B 1 34 ? 11.188 -12.336 -34.375 1 96.62 34 PHE B C 1
ATOM 3442 O O . PHE B 1 34 ? 11.977 -12.125 -33.469 1 96.62 34 PHE B O 1
ATOM 3449 N N . ASP B 1 35 ? 11.578 -12.734 -35.594 1 96.12 35 ASP B N 1
ATOM 3450 C CA . ASP B 1 35 ? 12.992 -12.945 -35.875 1 96.12 35 ASP B CA 1
ATOM 3451 C C . ASP B 1 35 ? 13.797 -11.656 -35.688 1 96.12 35 ASP B C 1
ATOM 3453 O O . ASP B 1 35 ? 14.891 -11.688 -35.125 1 96.12 35 ASP B O 1
ATOM 3457 N N . ALA B 1 36 ? 13.227 -10.586 -36.094 1 95.25 36 ALA B N 1
ATOM 3458 C CA . ALA B 1 36 ? 13.875 -9.289 -35.906 1 95.25 36 ALA B CA 1
ATOM 3459 C C . ALA B 1 36 ? 13.977 -8.93 -34.406 1 95.25 36 ALA B C 1
ATOM 3461 O O . ALA B 1 36 ? 15.023 -8.477 -33.938 1 95.25 36 ALA B O 1
ATOM 3462 N N . TRP B 1 37 ? 12.93 -9.156 -33.719 1 93.56 37 TRP B N 1
ATOM 3463 C CA . TRP B 1 37 ? 12.875 -8.867 -32.281 1 93.56 37 TRP B CA 1
ATOM 3464 C C . TRP B 1 37 ? 13.852 -9.75 -31.5 1 93.56 37 TRP B C 1
ATOM 3466 O O . TRP B 1 37 ? 14.617 -9.258 -30.672 1 93.56 37 TRP B O 1
ATOM 3476 N N . ALA B 1 38 ? 13.883 -11.016 -31.781 1 91.38 38 ALA B N 1
ATOM 3477 C CA . ALA B 1 38 ? 14.719 -11.992 -31.094 1 91.38 38 ALA B CA 1
ATOM 3478 C C . ALA B 1 38 ? 16.203 -11.711 -31.328 1 91.38 38 ALA B C 1
ATOM 3480 O O . ALA B 1 38 ? 17.031 -11.977 -30.453 1 91.38 38 ALA B O 1
ATOM 3481 N N . ALA B 1 39 ? 16.5 -11.164 -32.438 1 90.12 39 ALA B N 1
ATOM 3482 C CA . ALA B 1 39 ? 17.891 -10.867 -32.781 1 90.12 39 ALA B CA 1
ATOM 3483 C C . ALA B 1 39 ? 18.453 -9.766 -31.906 1 90.12 39 ALA B C 1
ATOM 3485 O O . ALA B 1 39 ? 19.672 -9.711 -31.672 1 90.12 39 ALA B O 1
ATOM 3486 N N . THR B 1 40 ? 17.625 -8.945 -31.391 1 85 40 THR B N 1
ATOM 3487 C CA . THR B 1 40 ? 18.094 -7.793 -30.625 1 85 40 THR B CA 1
ATOM 3488 C C . THR B 1 40 ? 17.766 -7.961 -29.141 1 85 40 THR B C 1
ATOM 3490 O O . THR B 1 40 ? 18.156 -7.141 -28.312 1 85 40 THR B O 1
ATOM 3493 N N . TYR B 1 41 ? 17.094 -9.047 -28.906 1 79.25 41 TYR B N 1
ATOM 3494 C CA . TYR B 1 41 ? 16.609 -9.211 -27.547 1 79.25 41 TYR B CA 1
ATOM 3495 C C . TYR B 1 41 ? 17.75 -9.586 -26.609 1 79.25 41 TYR B C 1
ATOM 3497 O O . TYR B 1 41 ? 18.547 -10.484 -26.906 1 79.25 41 TYR B O 1
ATOM 3505 N N . VAL B 1 42 ? 17.875 -8.836 -25.516 1 72.5 42 VAL B N 1
ATOM 3506 C CA . VAL B 1 42 ? 18.812 -9.141 -24.438 1 72.5 42 VAL B CA 1
ATOM 3507 C C . VAL B 1 42 ? 18.031 -9.57 -23.188 1 72.5 42 VAL B C 1
ATOM 3509 O O . VAL B 1 42 ? 17.25 -8.789 -22.641 1 72.5 42 VAL B O 1
ATOM 3512 N N . ASN B 1 43 ? 18.234 -10.844 -22.828 1 67.75 43 ASN B N 1
ATOM 3513 C CA . ASN B 1 43 ? 17.562 -11.352 -21.641 1 67.75 43 ASN B CA 1
ATOM 3514 C C . ASN B 1 43 ? 18.078 -10.672 -20.375 1 67.75 43 ASN B C 1
ATOM 3516 O O . ASN B 1 43 ? 19.266 -10.781 -20.047 1 67.75 43 ASN B O 1
ATOM 3520 N N . PRO B 1 44 ? 17.203 -10.055 -19.703 1 64.19 44 PRO B N 1
ATOM 3521 C CA . PRO B 1 44 ? 17.656 -9.305 -18.516 1 64.19 44 PRO B CA 1
ATOM 3522 C C . PRO B 1 44 ? 17.859 -10.203 -17.297 1 64.19 44 PRO B C 1
ATOM 3524 O O . PRO B 1 44 ? 18.375 -9.75 -16.281 1 64.19 44 PRO B O 1
ATOM 3527 N N . TYR B 1 45 ? 17.516 -11.477 -17.391 1 65.19 45 TYR B N 1
ATOM 3528 C CA . TYR B 1 45 ? 17.562 -12.367 -16.25 1 65.19 45 TYR B CA 1
ATOM 3529 C C . TYR B 1 45 ? 18.641 -13.43 -16.406 1 65.19 45 TYR B C 1
ATOM 3531 O O . TYR B 1 45 ? 18.531 -14.312 -17.266 1 65.19 45 TYR B O 1
ATOM 3539 N N . GLU B 1 46 ? 19.625 -13.32 -15.602 1 58 46 GLU B N 1
ATOM 3540 C CA . GLU B 1 46 ? 20.812 -14.172 -15.68 1 58 46 GLU B CA 1
ATOM 3541 C C . GLU B 1 46 ? 20.438 -15.648 -15.508 1 58 46 GLU B C 1
ATOM 3543 O O . GLU B 1 46 ? 21.047 -16.516 -16.125 1 58 46 GLU B O 1
ATOM 3548 N N . ASP B 1 47 ? 19.391 -15.828 -14.773 1 61.03 47 ASP B N 1
ATOM 3549 C CA . ASP B 1 47 ? 19.031 -17.219 -14.5 1 61.03 47 ASP B CA 1
ATOM 3550 C C . ASP B 1 47 ? 18.516 -17.906 -15.766 1 61.03 47 ASP B C 1
ATOM 3552 O O . ASP B 1 47 ? 18.625 -19.125 -15.898 1 61.03 47 ASP B O 1
ATOM 3556 N N . LEU B 1 48 ? 18.156 -17.094 -16.672 1 60.78 48 LEU B N 1
ATOM 3557 C CA . LEU B 1 48 ? 17.656 -17.672 -17.922 1 60.78 48 LEU B CA 1
ATOM 3558 C C . LEU B 1 48 ? 18.812 -17.938 -18.891 1 60.78 48 LEU B C 1
ATOM 3560 O O . LEU B 1 48 ? 18.625 -18.562 -19.938 1 60.78 48 LEU B O 1
ATOM 3564 N N . LEU B 1 49 ? 19.906 -17.469 -18.375 1 63.25 49 LEU B N 1
ATOM 3565 C CA . LEU B 1 49 ? 21.094 -17.688 -19.203 1 63.25 49 LEU B CA 1
ATOM 3566 C C . LEU B 1 49 ? 22 -18.766 -18.578 1 63.25 49 LEU B C 1
ATOM 3568 O O . LEU B 1 49 ? 22.969 -19.203 -19.188 1 63.25 49 LEU B O 1
ATOM 3572 N N . ALA B 1 50 ? 21.578 -19.109 -17.438 1 68.44 50 ALA B N 1
ATOM 3573 C CA . ALA B 1 50 ? 22.406 -20.062 -16.703 1 68.44 50 ALA B CA 1
ATOM 3574 C C . ALA B 1 50 ? 22.234 -21.469 -17.25 1 68.44 50 ALA B C 1
ATOM 3576 O O . ALA B 1 50 ? 21.359 -21.719 -18.078 1 68.44 50 ALA B O 1
ATOM 3577 N N . ASP B 1 51 ? 23.141 -22.312 -16.828 1 75.88 51 ASP B N 1
ATOM 3578 C CA . ASP B 1 51 ? 23.125 -23.719 -17.219 1 75.88 51 ASP B CA 1
ATOM 3579 C C . ASP B 1 51 ? 21.828 -24.391 -16.781 1 75.88 51 ASP B C 1
ATOM 3581 O O . ASP B 1 51 ? 21.438 -25.406 -17.344 1 75.88 51 ASP B O 1
ATOM 3585 N N . THR B 1 52 ? 21.141 -23.656 -15.922 1 82.88 52 THR B N 1
ATOM 3586 C CA . THR B 1 52 ? 19.938 -24.281 -15.383 1 82.88 52 THR B CA 1
ATOM 3587 C C . THR B 1 52 ? 18.688 -23.672 -16.016 1 82.88 52 THR B C 1
ATOM 3589 O O . THR B 1 52 ? 17.578 -23.922 -15.562 1 82.88 52 THR B O 1
ATOM 3592 N N . ALA B 1 53 ? 18.891 -22.984 -17.109 1 86.69 53 ALA B N 1
ATOM 3593 C CA . ALA B 1 53 ? 17.766 -22.328 -17.766 1 86.69 53 ALA B CA 1
ATOM 3594 C C . ALA B 1 53 ? 16.734 -23.344 -18.266 1 86.69 53 ALA B C 1
ATOM 3596 O O . ALA B 1 53 ? 15.539 -23.047 -18.297 1 86.69 53 ALA B O 1
ATOM 3597 N N . ASP B 1 54 ? 17.172 -24.562 -18.578 1 91.75 54 ASP B N 1
ATOM 3598 C CA . ASP B 1 54 ? 16.281 -25.562 -19.172 1 91.75 54 ASP B CA 1
ATOM 3599 C C . ASP B 1 54 ? 15.305 -26.094 -18.125 1 91.75 54 ASP B C 1
ATOM 3601 O O . ASP B 1 54 ? 14.336 -26.781 -18.484 1 91.75 54 ASP B O 1
ATOM 3605 N N . ARG B 1 55 ? 15.477 -25.75 -16.844 1 93.69 55 ARG B N 1
ATOM 3606 C CA . ARG B 1 55 ? 14.477 -26.062 -15.828 1 93.69 55 ARG B CA 1
ATOM 3607 C C . ARG B 1 55 ? 13.125 -25.438 -16.172 1 93.69 55 ARG B C 1
ATOM 3609 O O . ARG B 1 55 ? 12.094 -25.891 -15.688 1 93.69 55 ARG B O 1
ATOM 3616 N N . ASN B 1 56 ? 13.172 -24.5 -17.047 1 93.56 56 ASN B N 1
ATOM 3617 C CA . ASN B 1 56 ? 11.945 -23.812 -17.453 1 93.56 56 ASN B CA 1
ATOM 3618 C C . ASN B 1 56 ? 11.141 -24.625 -18.453 1 93.56 56 ASN B C 1
ATOM 3620 O O . ASN B 1 56 ? 9.922 -24.484 -18.531 1 93.56 56 ASN B O 1
ATOM 3624 N N . TRP B 1 57 ? 11.852 -25.5 -19.25 1 95.12 57 TRP B N 1
ATOM 3625 C CA . TRP B 1 57 ? 11.109 -26.078 -20.359 1 95.12 57 TRP B CA 1
ATOM 3626 C C . TRP B 1 57 ? 11.43 -27.562 -20.516 1 95.12 57 TRP B C 1
ATOM 3628 O O . TRP B 1 57 ? 10.758 -28.281 -21.266 1 95.12 57 TRP B O 1
ATOM 3638 N N . ASN B 1 58 ? 12.445 -28.078 -19.797 1 96.06 58 ASN B N 1
ATOM 3639 C CA . ASN B 1 58 ? 12.812 -29.484 -19.891 1 96.06 58 ASN B CA 1
ATOM 3640 C C . ASN B 1 58 ? 11.922 -30.359 -19 1 96.06 58 ASN B C 1
ATOM 3642 O O . ASN B 1 58 ? 12.195 -30.516 -17.812 1 96.06 58 ASN B O 1
ATOM 3646 N N . SER B 1 59 ? 10.914 -30.938 -19.578 1 97.75 59 SER B N 1
ATOM 3647 C CA . SER B 1 59 ? 9.867 -31.641 -18.859 1 97.75 59 SER B CA 1
ATOM 3648 C C . SER B 1 59 ? 10.438 -32.812 -18.078 1 97.75 59 SER B C 1
ATOM 3650 O O . SER B 1 59 ? 10.125 -33 -16.891 1 97.75 59 SER B O 1
ATOM 3652 N N . ASP B 1 60 ? 11.312 -33.594 -18.688 1 97.75 60 ASP B N 1
ATOM 3653 C CA . ASP B 1 60 ? 11.859 -34.781 -18.047 1 97.75 60 ASP B CA 1
ATOM 3654 C C . ASP B 1 60 ? 12.711 -34.406 -16.828 1 97.75 60 ASP B C 1
ATOM 3656 O O . ASP B 1 60 ? 12.594 -35 -15.766 1 97.75 60 ASP B O 1
ATOM 3660 N N . ARG B 1 61 ? 13.5 -33.438 -17.031 1 96.75 61 ARG B N 1
ATOM 3661 C CA . ARG B 1 61 ? 14.32 -32.969 -15.922 1 96.75 61 ARG B CA 1
ATOM 3662 C C . ARG B 1 61 ? 13.453 -32.469 -14.773 1 96.75 61 ARG B C 1
ATOM 3664 O O . ARG B 1 61 ? 13.695 -32.812 -13.609 1 96.75 61 ARG B O 1
ATOM 3671 N N . ARG B 1 62 ? 12.484 -31.688 -15.094 1 97.12 62 ARG B N 1
ATOM 3672 C CA . ARG B 1 62 ? 11.594 -31.094 -14.102 1 97.12 62 ARG B CA 1
ATOM 3673 C C . ARG B 1 62 ? 10.867 -32.188 -13.305 1 97.12 62 ARG B C 1
ATOM 3675 O O . ARG B 1 62 ? 10.805 -32.125 -12.078 1 97.12 62 ARG B O 1
ATOM 3682 N N . ILE B 1 63 ? 10.328 -33.156 -13.992 1 98.19 63 ILE B N 1
ATOM 3683 C CA . ILE B 1 63 ? 9.617 -34.25 -13.328 1 98.19 63 ILE B CA 1
ATOM 3684 C C . ILE B 1 63 ? 10.562 -34.969 -12.359 1 98.19 63 ILE B C 1
ATOM 3686 O O . ILE B 1 63 ? 10.211 -35.219 -11.203 1 98.19 63 ILE B O 1
ATOM 3690 N N . ALA B 1 64 ? 11.789 -35.219 -12.82 1 98.38 64 ALA B N 1
ATOM 3691 C CA . ALA B 1 64 ? 12.766 -35.938 -12 1 98.38 64 ALA B CA 1
ATOM 3692 C C . ALA B 1 64 ? 13.141 -35.125 -10.766 1 98.38 64 ALA B C 1
ATOM 3694 O O . ALA B 1 64 ? 13.18 -35.656 -9.656 1 98.38 64 ALA B O 1
ATOM 3695 N N . GLU B 1 65 ? 13.352 -33.875 -10.945 1 98.19 65 GLU B N 1
ATOM 3696 C CA . GLU B 1 65 ? 13.781 -33 -9.844 1 98.19 65 GLU B CA 1
ATOM 3697 C C . GLU B 1 65 ? 12.641 -32.75 -8.859 1 98.19 65 GLU B C 1
ATOM 3699 O O . GLU B 1 65 ? 12.859 -32.719 -7.645 1 98.19 65 GLU B O 1
ATOM 3704 N N . LEU B 1 66 ? 11.43 -32.594 -9.32 1 98.62 66 LEU B N 1
ATOM 3705 C CA . LEU B 1 66 ? 10.281 -32.438 -8.438 1 98.62 66 LEU B CA 1
ATOM 3706 C C . LEU B 1 66 ? 10.039 -33.719 -7.629 1 98.62 66 LEU B C 1
ATOM 3708 O O . LEU B 1 66 ? 9.797 -33.656 -6.422 1 98.62 66 LEU B O 1
ATOM 3712 N N . GLU B 1 67 ? 10.18 -34.875 -8.305 1 98.62 67 GLU B N 1
ATOM 3713 C CA . GLU B 1 67 ? 10.023 -36.125 -7.578 1 98.62 67 GLU B CA 1
ATOM 3714 C C . GLU B 1 67 ? 11.109 -36.312 -6.516 1 98.62 67 GLU B C 1
ATOM 3716 O O . GLU B 1 67 ? 10.836 -36.781 -5.41 1 98.62 67 GLU B O 1
ATOM 3721 N N . ALA B 1 68 ? 12.305 -35.906 -6.871 1 98.44 68 ALA B N 1
ATOM 3722 C CA . ALA B 1 68 ? 13.391 -35.969 -5.895 1 98.44 68 ALA B CA 1
ATOM 3723 C C . ALA B 1 68 ? 13.078 -35.125 -4.668 1 98.44 68 ALA B C 1
ATOM 3725 O O . ALA B 1 68 ? 13.477 -35.438 -3.551 1 98.44 68 ALA B O 1
ATOM 3726 N N . ASP B 1 69 ? 12.32 -34.031 -4.844 1 98.38 69 ASP B N 1
ATOM 3727 C CA . ASP B 1 69 ? 11.938 -33.125 -3.771 1 98.38 69 ASP B CA 1
ATOM 3728 C C . ASP B 1 69 ? 10.633 -33.562 -3.105 1 98.38 69 ASP B C 1
ATOM 3730 O O . ASP B 1 69 ? 10.148 -32.906 -2.182 1 98.38 69 ASP B O 1
ATOM 3734 N N . GLY B 1 70 ? 10.031 -34.625 -3.6 1 98.56 70 GLY B N 1
ATOM 3735 C CA . GLY B 1 70 ? 8.82 -35.188 -3 1 98.56 70 GLY B CA 1
ATOM 3736 C C . GLY B 1 70 ? 7.551 -34.562 -3.559 1 98.56 70 GLY B C 1
ATOM 3737 O O . GLY B 1 70 ? 6.48 -34.688 -2.961 1 98.56 70 GLY B O 1
ATOM 3738 N N . ILE B 1 71 ? 7.629 -33.875 -4.688 1 98.88 71 ILE B N 1
ATOM 3739 C CA . ILE B 1 71 ? 6.5 -33.156 -5.293 1 98.88 71 ILE B CA 1
ATOM 3740 C C . ILE B 1 71 ? 5.984 -33.969 -6.492 1 98.88 71 ILE B C 1
ATOM 3742 O O . ILE B 1 71 ? 6.766 -34.375 -7.352 1 98.88 71 ILE B O 1
ATOM 3746 N N . VAL B 1 72 ? 4.691 -34.156 -6.602 1 98.81 72 VAL B N 1
ATOM 3747 C CA . VAL B 1 72 ? 4.188 -35.094 -7.605 1 98.81 72 VAL B CA 1
ATOM 3748 C C . VAL B 1 72 ? 3.463 -34.312 -8.703 1 98.81 72 VAL B C 1
ATOM 3750 O O . VAL B 1 72 ? 3.219 -34.875 -9.789 1 98.81 72 VAL B O 1
ATOM 3753 N N . ALA B 1 73 ? 3.043 -33.094 -8.414 1 98.88 73 ALA B N 1
ATOM 3754 C CA . ALA B 1 73 ? 2.34 -32.25 -9.375 1 98.88 73 ALA B CA 1
ATOM 3755 C C . ALA B 1 73 ? 2.613 -30.781 -9.117 1 98.88 73 ALA B C 1
ATOM 3757 O O . ALA B 1 73 ? 3.096 -30.406 -8.039 1 98.88 73 ALA B O 1
ATOM 3758 N N . GLU B 1 74 ? 2.354 -29.969 -10.133 1 98.88 74 GLU B N 1
ATOM 3759 C CA . GLU B 1 74 ? 2.674 -28.547 -10.023 1 98.88 74 GLU B CA 1
ATOM 3760 C C . GLU B 1 74 ? 1.659 -27.688 -10.773 1 98.88 74 GLU B C 1
ATOM 3762 O O . GLU B 1 74 ? 1.17 -28.094 -11.836 1 98.88 74 GLU B O 1
ATOM 3767 N N . VAL B 1 75 ? 1.278 -26.578 -10.148 1 98.94 75 VAL B N 1
ATOM 3768 C CA . VAL B 1 75 ? 0.641 -25.484 -10.859 1 98.94 75 VAL B CA 1
ATOM 3769 C C . VAL B 1 75 ? 1.706 -24.609 -11.516 1 98.94 75 VAL B C 1
ATOM 3771 O O . VAL B 1 75 ? 2.652 -24.172 -10.852 1 98.94 75 VAL B O 1
ATOM 3774 N N . VAL B 1 76 ? 1.567 -24.328 -12.828 1 98.56 76 VAL B N 1
ATOM 3775 C CA . VAL B 1 76 ? 2.678 -23.766 -13.586 1 98.56 76 VAL B CA 1
ATOM 3776 C C . VAL B 1 76 ? 2.334 -22.344 -14.031 1 98.56 76 VAL B C 1
ATOM 3778 O O . VAL B 1 76 ? 1.494 -22.141 -14.914 1 98.56 76 VAL B O 1
ATOM 3781 N N . PHE B 1 77 ? 2.979 -21.359 -13.422 1 97.5 77 PHE B N 1
ATOM 3782 C CA . PHE B 1 77 ? 2.889 -19.953 -13.797 1 97.5 77 PHE B CA 1
ATOM 3783 C C . PHE B 1 77 ? 3.924 -19.609 -14.859 1 97.5 77 PHE B C 1
ATOM 3785 O O . PHE B 1 77 ? 4.938 -20.297 -14.992 1 97.5 77 PHE B O 1
ATOM 3792 N N . PRO B 1 78 ? 3.682 -18.516 -15.586 1 94.19 78 PRO B N 1
ATOM 3793 C CA . PRO B 1 78 ? 4.656 -18.109 -16.594 1 94.19 78 PRO B CA 1
ATOM 3794 C C . PRO B 1 78 ? 5.965 -17.594 -15.984 1 94.19 78 PRO B C 1
ATOM 3796 O O . PRO B 1 78 ? 5.957 -17 -14.898 1 94.19 78 PRO B O 1
ATOM 3799 N N . ASN B 1 79 ? 7.062 -17.766 -16.641 1 88.44 79 ASN B N 1
ATOM 3800 C CA . ASN B 1 79 ? 8.359 -17.328 -16.141 1 88.44 79 ASN B CA 1
ATOM 3801 C C . ASN B 1 79 ? 9.18 -16.625 -17.219 1 88.44 79 ASN B C 1
ATOM 3803 O O . ASN B 1 79 ? 9.789 -15.586 -16.969 1 88.44 79 ASN B O 1
ATOM 3807 N N . THR B 1 80 ? 9.305 -17.266 -18.438 1 75.12 80 THR B N 1
ATOM 3808 C CA . THR B 1 80 ? 10.164 -16.719 -19.484 1 75.12 80 THR B CA 1
ATOM 3809 C C . THR B 1 80 ? 9.492 -15.555 -20.188 1 75.12 80 THR B C 1
ATOM 3811 O O . THR B 1 80 ? 8.367 -15.18 -19.844 1 75.12 80 THR B O 1
ATOM 3814 N N . ILE B 1 81 ? 10.203 -14.945 -21.016 1 80.88 81 ILE B N 1
ATOM 3815 C CA . ILE B 1 81 ? 9.75 -13.766 -21.75 1 80.88 81 ILE B CA 1
ATOM 3816 C C . ILE B 1 81 ? 9.031 -14.203 -23.016 1 80.88 81 ILE B C 1
ATOM 3818 O O . ILE B 1 81 ? 9.664 -14.703 -23.953 1 80.88 81 ILE B O 1
ATOM 3822 N N . PRO B 1 82 ? 7.711 -14.016 -23 1 89.25 82 PRO B N 1
ATOM 3823 C CA . PRO B 1 82 ? 7.031 -14.297 -24.281 1 89.25 82 PRO B CA 1
ATOM 3824 C C . PRO B 1 82 ? 7.488 -13.375 -25.406 1 89.25 82 PRO B C 1
ATOM 3826 O O . PRO B 1 82 ? 8.031 -12.297 -25.141 1 89.25 82 PRO B O 1
ATOM 3829 N N . PRO B 1 83 ? 7.273 -13.867 -26.609 1 91.75 83 PRO B N 1
ATOM 3830 C CA . PRO B 1 83 ? 7.625 -13.023 -27.75 1 91.75 83 PRO B CA 1
ATOM 3831 C C . PRO B 1 83 ? 7.059 -11.609 -27.641 1 91.75 83 PRO B C 1
ATOM 3833 O O . PRO B 1 83 ? 5.898 -11.438 -27.25 1 91.75 83 PRO B O 1
ATOM 3836 N N . PHE B 1 84 ? 7.941 -10.602 -27.891 1 92 84 PHE B N 1
ATOM 3837 C CA . PHE B 1 84 ? 7.586 -9.195 -28.047 1 92 84 PHE B CA 1
ATOM 3838 C C . PHE B 1 84 ? 7.398 -8.539 -26.688 1 92 84 PHE B C 1
ATOM 3840 O O . PHE B 1 84 ? 7.047 -7.359 -26.594 1 92 84 PHE B O 1
ATOM 3847 N N . PHE B 1 85 ? 7.602 -9.25 -25.609 1 89 85 PHE B N 1
ATOM 3848 C CA . PHE B 1 85 ? 7.527 -8.656 -24.281 1 89 85 PHE B CA 1
ATOM 3849 C C . PHE B 1 85 ? 8.844 -7.992 -23.906 1 89 85 PHE B C 1
ATOM 3851 O O . PHE B 1 85 ? 9.922 -8.492 -24.25 1 89 85 PHE B O 1
ATOM 3858 N N . PRO B 1 86 ? 8.766 -6.906 -23.203 1 81.62 86 PRO B N 1
ATOM 3859 C CA . PRO B 1 86 ? 9.992 -6.219 -22.797 1 81.62 86 PRO B CA 1
ATOM 3860 C C . PRO B 1 86 ? 10.664 -6.879 -21.594 1 81.62 86 PRO B C 1
ATOM 3862 O O . PRO B 1 86 ? 11.836 -6.613 -21.297 1 81.62 86 PRO B O 1
ATOM 3865 N N . SER B 1 87 ? 9.961 -7.586 -20.844 1 78.62 87 SER B N 1
ATOM 3866 C CA . SER B 1 87 ? 10.398 -8.312 -19.656 1 78.62 87 SER B CA 1
ATOM 3867 C C . SER B 1 87 ? 9.5 -9.508 -19.375 1 78.62 87 SER B C 1
ATOM 3869 O O . SER B 1 87 ? 8.625 -9.836 -20.188 1 78.62 87 SER B O 1
ATOM 3871 N N . ALA B 1 88 ? 9.836 -10.172 -18.25 1 76.31 88 ALA B N 1
ATOM 3872 C CA . ALA B 1 88 ? 8.953 -11.273 -17.844 1 76.31 88 ALA B CA 1
ATOM 3873 C C . ALA B 1 88 ? 7.512 -10.797 -17.719 1 76.31 88 ALA B C 1
ATOM 3875 O O . ALA B 1 88 ? 7.25 -9.695 -17.234 1 76.31 88 ALA B O 1
ATOM 3876 N N . SER B 1 89 ? 6.656 -11.617 -18.188 1 73.44 89 SER B N 1
ATOM 3877 C CA . SER B 1 89 ? 5.25 -11.25 -18.328 1 73.44 89 SER B CA 1
ATOM 3878 C C . SER B 1 89 ? 4.656 -10.797 -17 1 73.44 89 SER B C 1
ATOM 3880 O O . SER B 1 89 ? 3.822 -9.883 -16.969 1 73.44 89 SER B O 1
ATOM 3882 N N . LEU B 1 90 ? 5.113 -11.344 -15.883 1 74.25 90 LEU B N 1
ATOM 3883 C CA . LEU B 1 90 ? 4.555 -11.023 -14.57 1 74.25 90 LEU B CA 1
ATOM 3884 C C . LEU B 1 90 ? 4.852 -9.57 -14.195 1 74.25 90 LEU B C 1
ATOM 3886 O O . LEU B 1 90 ? 4.105 -8.961 -13.43 1 74.25 90 LEU B O 1
ATOM 3890 N N . MET B 1 91 ? 5.863 -8.992 -14.812 1 76.62 91 MET B N 1
ATOM 3891 C CA . MET B 1 91 ? 6.309 -7.668 -14.391 1 76.62 91 MET B CA 1
ATOM 3892 C C . MET B 1 91 ? 6.121 -6.652 -15.516 1 76.62 91 MET B C 1
ATOM 3894 O O . MET B 1 91 ? 6.305 -5.449 -15.305 1 76.62 91 MET B O 1
ATOM 3898 N N . ALA B 1 92 ? 5.742 -7.176 -16.672 1 80.31 92 ALA B N 1
ATOM 3899 C CA . ALA B 1 92 ? 5.633 -6.277 -17.812 1 80.31 92 ALA B CA 1
ATOM 3900 C C . ALA B 1 92 ? 4.449 -5.328 -17.656 1 80.31 92 ALA B C 1
ATOM 3902 O O . ALA B 1 92 ? 3.354 -5.75 -17.281 1 80.31 92 ALA B O 1
ATOM 3903 N N . PRO B 1 93 ? 4.656 -4.059 -17.922 1 83.62 93 PRO B N 1
ATOM 3904 C CA . PRO B 1 93 ? 3.521 -3.133 -17.922 1 83.62 93 PRO B CA 1
ATOM 3905 C C . PRO B 1 93 ? 2.52 -3.414 -19.031 1 83.62 93 PRO B C 1
ATOM 3907 O O . PRO B 1 93 ? 2.846 -4.109 -20 1 83.62 93 PRO B O 1
ATOM 3910 N N . ALA B 1 94 ? 1.322 -2.869 -18.859 1 88.31 94 ALA B N 1
ATOM 3911 C CA . ALA B 1 94 ? 0.317 -2.98 -19.922 1 88.31 94 ALA B CA 1
ATOM 3912 C C . ALA B 1 94 ? 0.834 -2.4 -21.234 1 88.31 94 ALA B C 1
ATOM 3914 O O . ALA B 1 94 ? 1.505 -1.366 -21.234 1 88.31 94 ALA B O 1
ATOM 3915 N N . PRO B 1 95 ? 0.571 -3.1 -22.297 1 90.12 95 PRO B N 1
ATOM 3916 C CA . PRO B 1 95 ? 1.032 -2.588 -23.594 1 90.12 95 PRO B CA 1
ATOM 3917 C C . PRO B 1 95 ? 0.285 -1.33 -24.031 1 90.12 95 PRO B C 1
ATOM 3919 O O . PRO B 1 95 ? -0.879 -1.143 -23.672 1 90.12 95 PRO B O 1
ATOM 3922 N N . THR B 1 96 ? 1.024 -0.571 -24.797 1 88.69 96 THR B N 1
ATOM 3923 C CA . THR B 1 96 ? 0.366 0.512 -25.516 1 88.69 96 THR B CA 1
ATOM 3924 C C . THR B 1 96 ? -0.502 -0.039 -26.641 1 88.69 96 THR B C 1
ATOM 3926 O O . THR B 1 96 ? -0.474 -1.238 -26.922 1 88.69 96 THR B O 1
ATOM 3929 N N . ARG B 1 97 ? -1.242 0.836 -27.266 1 86.88 97 ARG B N 1
ATOM 3930 C CA . ARG B 1 97 ? -2.072 0.442 -28.391 1 86.88 97 ARG B CA 1
ATOM 3931 C C . ARG B 1 97 ? -1.22 -0.13 -29.516 1 86.88 97 ARG B C 1
ATOM 3933 O O . ARG B 1 97 ? -1.605 -1.11 -30.156 1 86.88 97 ARG B O 1
ATOM 3940 N N . GLU B 1 98 ? -0.033 0.427 -29.688 1 87.19 98 GLU B N 1
ATOM 3941 C CA . GLU B 1 98 ? 0.864 0.044 -30.781 1 87.19 98 GLU B CA 1
ATOM 3942 C C . GLU B 1 98 ? 1.487 -1.325 -30.531 1 87.19 98 GLU B C 1
ATOM 3944 O O . GLU B 1 98 ? 1.706 -2.098 -31.469 1 87.19 98 GLU B O 1
ATOM 3949 N N . GLU B 1 99 ? 1.681 -1.63 -29.281 1 92.81 99 GLU B N 1
ATOM 3950 C CA . GLU B 1 99 ? 2.375 -2.857 -28.891 1 92.81 99 GLU B CA 1
ATOM 3951 C C . GLU B 1 99 ? 1.396 -4.02 -28.734 1 92.81 99 GLU B C 1
ATOM 3953 O O . GLU B 1 99 ? 1.806 -5.18 -28.703 1 92.81 99 GLU B O 1
ATOM 3958 N N . PHE B 1 100 ? 0.147 -3.686 -28.672 1 95.06 100 PHE B N 1
ATOM 3959 C CA . PHE B 1 100 ? -0.861 -4.629 -28.203 1 95.06 100 PHE B CA 1
ATOM 3960 C C . PHE B 1 100 ? -0.884 -5.875 -29.078 1 95.06 100 PHE B C 1
ATOM 3962 O O . PHE B 1 100 ? -0.82 -7 -28.578 1 95.06 100 PHE B O 1
ATOM 3969 N N . GLU B 1 101 ? -0.911 -5.672 -30.359 1 95.69 101 GLU B N 1
ATOM 3970 C CA . GLU B 1 101 ? -1.096 -6.797 -31.281 1 95.69 101 GLU B CA 1
ATOM 3971 C C . GLU B 1 101 ? 0.066 -7.781 -31.188 1 95.69 101 GLU B C 1
ATOM 3973 O O . GLU B 1 101 ? -0.142 -8.992 -31.156 1 95.69 101 GLU B O 1
ATOM 3978 N N . GLN B 1 102 ? 1.236 -7.27 -31.109 1 95.31 102 GLN B N 1
ATOM 3979 C CA . GLN B 1 102 ? 2.412 -8.133 -31.016 1 95.31 102 GLN B CA 1
ATOM 3980 C C . GLN B 1 102 ? 2.486 -8.812 -29.656 1 95.31 102 GLN B C 1
ATOM 3982 O O . GLN B 1 102 ? 2.768 -10.016 -29.578 1 95.31 102 GLN B O 1
ATOM 3987 N N . ARG B 1 103 ? 2.221 -8.078 -28.641 1 95.56 103 ARG B N 1
ATOM 3988 C CA . ARG B 1 103 ? 2.225 -8.656 -27.297 1 95.56 103 ARG B CA 1
ATOM 3989 C C . ARG B 1 103 ? 1.151 -9.734 -27.172 1 95.56 103 ARG B C 1
ATOM 3991 O O . ARG B 1 103 ? 1.346 -10.727 -26.453 1 95.56 103 ARG B O 1
ATOM 3998 N N . TRP B 1 104 ? 0.012 -9.438 -27.75 1 96.5 104 TRP B N 1
ATOM 3999 C CA . TRP B 1 104 ? -1.069 -10.414 -27.766 1 96.5 104 TRP B CA 1
ATOM 4000 C C . TRP B 1 104 ? -0.636 -11.703 -28.469 1 96.5 104 TRP B C 1
ATOM 4002 O O . TRP B 1 104 ? -0.879 -12.805 -27.953 1 96.5 104 TRP B O 1
ATOM 4012 N N . ALA B 1 105 ? 0.035 -11.555 -29.594 1 97.38 105 ALA B N 1
ATOM 4013 C CA . ALA B 1 105 ? 0.529 -12.719 -30.328 1 97.38 105 ALA B CA 1
ATOM 4014 C C . ALA B 1 105 ? 1.524 -13.516 -29.484 1 97.38 105 ALA B C 1
ATOM 4016 O O . ALA B 1 105 ? 1.482 -14.742 -29.469 1 97.38 105 ALA B O 1
ATOM 4017 N N . GLY B 1 106 ? 2.408 -12.805 -28.844 1 96.44 106 GLY B N 1
ATOM 4018 C CA . GLY B 1 106 ? 3.389 -13.453 -27.984 1 96.44 106 GLY B CA 1
ATOM 4019 C C . GLY B 1 106 ? 2.766 -14.195 -26.828 1 96.44 106 GLY B C 1
ATOM 4020 O O . GLY B 1 106 ? 3.174 -15.32 -26.516 1 96.44 106 GLY B O 1
ATOM 4021 N N . LEU B 1 107 ? 1.833 -13.578 -26.25 1 95.88 107 LEU B N 1
ATOM 4022 C CA . LEU B 1 107 ? 1.135 -14.18 -25.125 1 95.88 107 LEU B CA 1
ATOM 4023 C C . LEU B 1 107 ? 0.391 -15.438 -25.547 1 95.88 107 LEU B C 1
ATOM 4025 O O . LEU B 1 107 ? 0.412 -16.453 -24.844 1 95.88 107 LEU B O 1
ATOM 4029 N N . ARG B 1 108 ? -0.262 -15.391 -26.641 1 97.25 108 ARG B N 1
ATOM 4030 C CA . ARG B 1 108 ? -0.975 -16.562 -27.156 1 97.25 108 ARG B CA 1
ATOM 4031 C C . ARG B 1 108 ? -0.007 -17.688 -27.5 1 97.25 108 ARG B C 1
ATOM 4033 O O . ARG B 1 108 ? -0.322 -18.859 -27.297 1 97.25 108 ARG B O 1
ATOM 4040 N N . ALA B 1 109 ? 1.139 -17.297 -28.047 1 97.94 109 ALA B N 1
ATOM 4041 C CA . ALA B 1 109 ? 2.166 -18.297 -28.297 1 97.94 109 ALA B CA 1
ATOM 4042 C C . ALA B 1 109 ? 2.566 -19.016 -27.016 1 97.94 109 ALA B C 1
ATOM 4044 O O . ALA B 1 109 ? 2.727 -20.25 -27.016 1 97.94 109 ALA B O 1
ATOM 4045 N N . HIS B 1 110 ? 2.73 -18.281 -25.969 1 97.69 110 HIS B N 1
ATOM 4046 C CA . HIS B 1 110 ? 3.066 -18.891 -24.688 1 97.69 110 HIS B CA 1
ATOM 4047 C C . HIS B 1 110 ? 1.961 -19.828 -24.219 1 97.69 110 HIS B C 1
ATOM 4049 O O . HIS B 1 110 ? 2.238 -20.938 -23.766 1 97.69 110 HIS B O 1
ATOM 4055 N N . ASN B 1 111 ? 0.686 -19.391 -24.297 1 98.5 111 ASN B N 1
ATOM 4056 C CA . ASN B 1 111 ? -0.424 -20.234 -23.875 1 98.5 111 ASN B CA 1
ATOM 4057 C C . ASN B 1 111 ? -0.458 -21.547 -24.641 1 98.5 111 ASN B C 1
ATOM 4059 O O . ASN B 1 111 ? -0.698 -22.609 -24.078 1 98.5 111 ASN B O 1
ATOM 4063 N N . ARG B 1 112 ? -0.227 -21.469 -25.922 1 98.5 112 ARG B N 1
ATOM 4064 C CA . ARG B 1 112 ? -0.212 -22.672 -26.766 1 98.5 112 ARG B CA 1
ATOM 4065 C C . ARG B 1 112 ? 0.938 -23.594 -26.375 1 98.5 112 ARG B C 1
ATOM 4067 O O . ARG B 1 112 ? 0.757 -24.812 -26.281 1 98.5 112 ARG B O 1
ATOM 4074 N N . TRP B 1 113 ? 2.068 -23 -26.172 1 98.5 113 TRP B N 1
ATOM 4075 C CA . TRP B 1 113 ? 3.215 -23.781 -25.719 1 98.5 113 TRP B CA 1
ATOM 4076 C C . TRP B 1 113 ? 2.924 -24.469 -24.391 1 98.5 113 TRP B C 1
ATOM 4078 O O . TRP B 1 113 ? 3.238 -25.641 -24.203 1 98.5 113 TRP B O 1
ATOM 4088 N N . LEU B 1 114 ? 2.365 -23.719 -23.469 1 98.56 114 LEU B N 1
ATOM 4089 C CA . LEU B 1 114 ? 2.068 -24.219 -22.125 1 98.56 114 LEU B CA 1
ATOM 4090 C C . LEU B 1 114 ? 1.136 -25.422 -22.188 1 98.56 114 LEU B C 1
ATOM 4092 O O . LEU B 1 114 ? 1.287 -26.375 -21.422 1 98.56 114 LEU B O 1
ATOM 4096 N N . ALA B 1 115 ? 0.168 -25.359 -23.078 1 98.69 115 ALA B N 1
ATOM 4097 C CA . ALA B 1 115 ? -0.729 -26.5 -23.266 1 98.69 115 ALA B CA 1
ATOM 4098 C C . ALA B 1 115 ? 0.047 -27.766 -23.656 1 98.69 115 ALA B C 1
ATOM 4100 O O . ALA B 1 115 ? -0.164 -28.828 -23.078 1 98.69 115 ALA B O 1
ATOM 4101 N N . ASP B 1 116 ? 0.954 -27.609 -24.594 1 98.62 116 ASP B N 1
ATOM 4102 C CA . ASP B 1 116 ? 1.787 -28.734 -25.016 1 98.62 116 ASP B CA 1
ATOM 4103 C C . ASP B 1 116 ? 2.688 -29.203 -23.859 1 98.62 116 ASP B C 1
ATOM 4105 O O . ASP B 1 116 ? 2.867 -30.406 -23.672 1 98.62 116 ASP B O 1
ATOM 4109 N N . PHE B 1 117 ? 3.24 -28.266 -23.172 1 98.44 117 PHE B N 1
ATOM 4110 C CA . PHE B 1 117 ? 4.117 -28.562 -22.047 1 98.44 117 PHE B CA 1
ATOM 4111 C C . PHE B 1 117 ? 3.377 -29.359 -20.984 1 98.44 117 PHE B C 1
ATOM 4113 O O . PHE B 1 117 ? 3.906 -30.344 -20.453 1 98.44 117 PHE B O 1
ATOM 4120 N N . CYS B 1 118 ? 2.17 -28.953 -20.641 1 98.5 118 CYS B N 1
ATOM 4121 C CA . CYS B 1 118 ? 1.355 -29.672 -19.656 1 98.5 118 CYS B CA 1
ATOM 4122 C C . CYS B 1 118 ? 0.99 -31.062 -20.156 1 98.5 118 CYS B C 1
ATOM 4124 O O . CYS B 1 118 ? 0.982 -32.031 -19.391 1 98.5 118 CYS B O 1
ATOM 4126 N N . ALA B 1 119 ? 0.732 -31.188 -21.469 1 98.12 119 ALA B N 1
ATOM 4127 C CA . ALA B 1 119 ? 0.346 -32.469 -22.062 1 98.12 119 ALA B CA 1
ATOM 4128 C C . ALA B 1 119 ? 1.495 -33.469 -22.016 1 98.12 119 ALA B C 1
ATOM 4130 O O . ALA B 1 119 ? 1.275 -34.688 -22.078 1 98.12 119 ALA B O 1
ATOM 4131 N N . ALA B 1 120 ? 2.699 -33 -21.844 1 98.19 120 ALA B N 1
ATOM 4132 C CA . ALA B 1 120 ? 3.873 -33.875 -21.766 1 98.19 120 ALA B CA 1
ATOM 4133 C C . ALA B 1 120 ? 3.92 -34.594 -20.438 1 98.19 120 ALA B C 1
ATOM 4135 O O . ALA B 1 120 ? 4.656 -35.594 -20.281 1 98.19 120 ALA B O 1
ATOM 4136 N N . ALA B 1 121 ? 3.17 -34.188 -19.406 1 98.12 121 ALA B N 1
ATOM 4137 C CA . ALA B 1 121 ? 3.033 -34.844 -18.109 1 98.12 121 ALA B CA 1
ATOM 4138 C C . ALA B 1 121 ? 1.57 -34.906 -17.672 1 98.12 121 ALA B C 1
ATOM 4140 O O . ALA B 1 121 ? 1.185 -34.281 -16.672 1 98.12 121 ALA B O 1
ATOM 4141 N N . PRO B 1 122 ? 0.824 -35.719 -18.406 1 96.94 122 PRO B N 1
ATOM 4142 C CA . PRO B 1 122 ? -0.623 -35.719 -18.172 1 96.94 122 PRO B CA 1
ATOM 4143 C C . PRO B 1 122 ? -0.986 -35.969 -16.703 1 96.94 122 PRO B C 1
ATOM 4145 O O . PRO B 1 122 ? -0.471 -36.875 -16.094 1 96.94 122 PRO B O 1
ATOM 4148 N N . GLY B 1 123 ? -1.798 -35.031 -16.203 1 97.69 123 GLY B N 1
ATOM 4149 C CA . GLY B 1 123 ? -2.32 -35.156 -14.859 1 97.69 123 GLY B CA 1
ATOM 4150 C C . GLY B 1 123 ? -1.399 -34.594 -13.805 1 97.69 123 GLY B C 1
ATOM 4151 O O . GLY B 1 123 ? -1.75 -34.531 -12.625 1 97.69 123 GLY B O 1
ATOM 4152 N N . ARG B 1 124 ? -0.257 -34.062 -14.195 1 98.75 124 ARG B N 1
ATOM 4153 C CA . ARG B 1 124 ? 0.708 -33.656 -13.188 1 98.75 124 ARG B CA 1
ATOM 4154 C C . ARG B 1 124 ? 0.989 -32.156 -13.281 1 98.75 124 ARG B C 1
ATOM 4156 O O . ARG B 1 124 ? 1.774 -31.625 -12.5 1 98.75 124 ARG B O 1
ATOM 4163 N N . ARG B 1 125 ? 0.345 -31.5 -14.289 1 98.88 125 ARG B N 1
ATOM 4164 C CA . ARG B 1 125 ? 0.549 -30.047 -14.43 1 98.88 125 ARG B CA 1
ATOM 4165 C C . ARG B 1 125 ? -0.777 -29.328 -14.641 1 98.88 125 ARG B C 1
ATOM 4167 O O . ARG B 1 125 ? -1.634 -29.797 -15.391 1 98.88 125 ARG B O 1
ATOM 4174 N N . ALA B 1 126 ? -1.012 -28.328 -13.906 1 98.88 126 ALA B N 1
ATOM 4175 C CA . ALA B 1 126 ? -2.078 -27.359 -14.156 1 98.88 126 ALA B CA 1
ATOM 4176 C C . ALA B 1 126 ? -1.512 -26.031 -14.648 1 98.88 126 ALA B C 1
ATOM 4178 O O . ALA B 1 126 ? -0.938 -25.266 -13.875 1 98.88 126 ALA B O 1
ATOM 4179 N N . GLY B 1 127 ? -1.66 -25.75 -15.938 1 98.81 127 GLY B N 1
ATOM 4180 C CA . GLY B 1 127 ? -1.084 -24.562 -16.531 1 98.81 127 GLY B CA 1
ATOM 4181 C C . GLY B 1 127 ? -1.933 -23.328 -16.328 1 98.81 127 GLY B C 1
ATOM 4182 O O . GLY B 1 127 ? -3.154 -23.359 -16.484 1 98.81 127 GLY B O 1
ATOM 4183 N N . VAL B 1 128 ? -1.305 -22.203 -15.922 1 98.69 128 VAL B N 1
ATOM 4184 C CA . VAL B 1 128 ? -1.941 -20.906 -15.734 1 98.69 128 VAL B CA 1
ATOM 4185 C C . VAL B 1 128 ? -1.751 -20.047 -16.984 1 98.69 128 VAL B C 1
ATOM 4187 O O . VAL B 1 128 ? -0.635 -19.609 -17.281 1 98.69 128 VAL B O 1
ATOM 4190 N N . PHE B 1 129 ? -2.83 -19.828 -17.688 1 98.5 129 PHE B N 1
ATOM 4191 C CA . PHE B 1 129 ? -2.732 -19.109 -18.953 1 98.5 129 PHE B CA 1
ATOM 4192 C C . PHE B 1 129 ? -2.834 -17.609 -18.734 1 98.5 129 PHE B C 1
ATOM 4194 O O . PHE B 1 129 ? -3.285 -17.156 -17.688 1 98.5 129 PHE B O 1
ATOM 4201 N N . GLN B 1 130 ? -2.381 -16.875 -19.719 1 97.19 130 GLN B N 1
ATOM 4202 C CA . GLN B 1 130 ? -2.273 -15.422 -19.609 1 97.19 130 GLN B CA 1
ATOM 4203 C C . GLN B 1 130 ? -3.254 -14.727 -20.562 1 97.19 130 GLN B C 1
ATOM 4205 O O . GLN B 1 130 ? -3.672 -15.305 -21.562 1 97.19 130 GLN B O 1
ATOM 4210 N N . ILE B 1 131 ? -3.639 -13.508 -20.219 1 97.31 131 ILE B N 1
ATOM 4211 C CA . ILE B 1 131 ? -4.43 -12.609 -21.047 1 97.31 131 ILE B CA 1
ATOM 4212 C C . ILE B 1 131 ? -3.898 -11.188 -20.922 1 97.31 131 ILE B C 1
ATOM 4214 O O . ILE B 1 131 ? -2.982 -10.922 -20.141 1 97.31 131 ILE B O 1
ATOM 4218 N N . LEU B 1 132 ? -4.367 -10.32 -21.781 1 96.12 132 LEU B N 1
ATOM 4219 C CA . LEU B 1 132 ? -4.219 -8.875 -21.625 1 96.12 132 LEU B CA 1
ATOM 4220 C C . LEU B 1 132 ? -5.57 -8.219 -21.375 1 96.12 132 LEU B C 1
ATOM 4222 O O . LEU B 1 132 ? -6.57 -8.594 -21.984 1 96.12 132 LEU B O 1
ATOM 4226 N N . LEU B 1 133 ? -5.598 -7.277 -20.484 1 96.19 133 LEU B N 1
ATOM 4227 C CA . LEU B 1 133 ? -6.844 -6.66 -20.062 1 96.19 133 LEU B CA 1
ATOM 4228 C C . LEU B 1 133 ? -7.27 -5.562 -21.031 1 96.19 133 LEU B C 1
ATOM 4230 O O . LEU B 1 133 ? -8.398 -5.066 -20.953 1 96.19 133 LEU B O 1
ATOM 4234 N N . ASN B 1 134 ? -6.422 -5.219 -21.969 1 95.31 134 ASN B N 1
ATOM 4235 C CA . ASN B 1 134 ? -6.66 -4.117 -22.891 1 95.31 134 ASN B CA 1
ATOM 4236 C C . ASN B 1 134 ? -7.891 -4.363 -23.766 1 95.31 134 ASN B C 1
ATOM 4238 O O . ASN B 1 134 ? -8.508 -3.42 -24.25 1 95.31 134 ASN B O 1
ATOM 4242 N N . ASP B 1 135 ? -8.172 -5.516 -24.047 1 96.81 135 ASP B N 1
ATOM 4243 C CA . ASP B 1 135 ? -9.305 -5.93 -24.859 1 96.81 135 ASP B CA 1
ATOM 4244 C C . ASP B 1 135 ? -10.062 -7.082 -24.219 1 96.81 135 ASP B C 1
ATOM 4246 O O . ASP B 1 135 ? -9.688 -8.25 -24.375 1 96.81 135 ASP B O 1
ATOM 4250 N N . VAL B 1 136 ? -11.148 -6.781 -23.594 1 98.06 136 VAL B N 1
ATOM 4251 C CA . VAL B 1 136 ? -11.875 -7.723 -22.75 1 98.06 136 VAL B CA 1
ATOM 4252 C C . VAL B 1 136 ? -12.469 -8.836 -23.6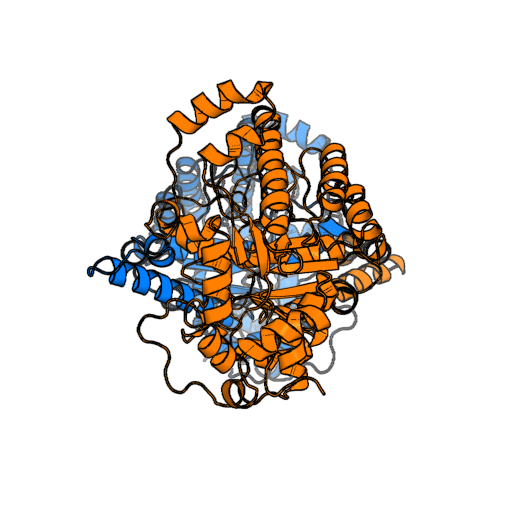09 1 98.06 136 VAL B C 1
ATOM 4254 O O . VAL B 1 136 ? -12.438 -10.008 -23.234 1 98.06 136 VAL B O 1
ATOM 4257 N N . ASP B 1 137 ? -12.969 -8.484 -24.75 1 98.31 137 ASP B N 1
ATOM 4258 C CA . ASP B 1 137 ? -13.562 -9.492 -25.641 1 98.31 137 ASP B CA 1
ATOM 4259 C C . ASP B 1 137 ? -12.516 -10.516 -26.078 1 98.31 137 ASP B C 1
ATOM 4261 O O . ASP B 1 137 ? -12.766 -11.719 -26.031 1 98.31 137 ASP B O 1
ATOM 4265 N N . ARG B 1 138 ? -11.359 -10.109 -26.453 1 97.94 138 ARG B N 1
ATOM 4266 C CA . ARG B 1 138 ? -10.281 -11.016 -26.844 1 97.94 138 ARG B CA 1
ATOM 4267 C C . ARG B 1 138 ? -9.805 -11.844 -25.656 1 97.94 138 ARG B C 1
ATOM 4269 O O . ARG B 1 138 ? -9.43 -13.008 -25.812 1 97.94 138 ARG B O 1
ATOM 4276 N N . ALA B 1 139 ? -9.789 -11.188 -24.547 1 98.44 139 ALA B N 1
ATOM 4277 C CA . ALA B 1 139 ? -9.414 -11.914 -23.328 1 98.44 139 ALA B CA 1
ATOM 4278 C C . ALA B 1 139 ? -10.367 -13.078 -23.078 1 98.44 139 ALA B C 1
ATOM 4280 O O . ALA B 1 139 ? -9.93 -14.195 -22.781 1 98.44 139 ALA B O 1
ATOM 4281 N N . VAL B 1 140 ? -11.664 -12.797 -23.188 1 98.81 140 VAL B N 1
ATOM 4282 C CA . VAL B 1 140 ? -12.68 -13.82 -22.953 1 98.81 140 VAL B CA 1
ATOM 4283 C C . VAL B 1 140 ? -12.508 -14.953 -23.969 1 98.81 140 VAL B C 1
ATOM 4285 O O . VAL B 1 140 ? -12.57 -16.125 -23.594 1 98.81 140 VAL B O 1
ATOM 4288 N N . GLU B 1 141 ? -12.25 -14.586 -25.188 1 98.75 141 GLU B N 1
ATOM 4289 C CA . GLU B 1 141 ? -12.008 -15.602 -26.203 1 98.75 141 GLU B CA 1
ATOM 4290 C C . GLU B 1 141 ? -10.805 -16.469 -25.859 1 98.75 141 GLU B C 1
ATOM 4292 O O . GLU B 1 141 ? -10.852 -17.688 -25.984 1 98.75 141 GLU B O 1
ATOM 4297 N N . GLU B 1 142 ? -9.75 -15.875 -25.406 1 98.62 142 GLU B N 1
ATOM 4298 C CA . GLU B 1 142 ? -8.523 -16.594 -25.078 1 98.62 142 GLU B CA 1
ATOM 4299 C C . GLU B 1 142 ? -8.734 -17.5 -23.859 1 98.62 142 GLU B C 1
ATOM 4301 O O . GLU B 1 142 ? -8.156 -18.578 -23.781 1 98.62 142 GLU B O 1
ATOM 4306 N N . ILE B 1 143 ? -9.562 -17.062 -22.938 1 98.88 143 ILE B N 1
ATOM 4307 C CA . ILE B 1 143 ? -9.898 -17.891 -21.781 1 98.88 143 ILE B CA 1
ATOM 4308 C C . ILE B 1 143 ? -10.562 -19.188 -22.234 1 98.88 143 ILE B C 1
ATOM 4310 O O . ILE B 1 143 ? -10.141 -20.266 -21.828 1 98.88 143 ILE B O 1
ATOM 4314 N N . HIS B 1 144 ? -11.539 -19.047 -23.094 1 98.81 144 HIS B N 1
ATOM 4315 C CA . HIS B 1 144 ? -12.234 -20.219 -23.594 1 98.81 144 HIS B CA 1
ATOM 4316 C C . HIS B 1 144 ? -11.273 -21.141 -24.359 1 98.81 144 HIS B C 1
ATOM 4318 O O . HIS B 1 144 ? -11.266 -22.344 -24.141 1 98.81 144 HIS B O 1
ATOM 4324 N N . ARG B 1 145 ? -10.453 -20.562 -25.172 1 98.69 145 ARG B N 1
ATOM 4325 C CA . ARG B 1 145 ? -9.516 -21.344 -25.969 1 98.69 145 ARG B CA 1
ATOM 4326 C C . ARG B 1 145 ? -8.523 -22.094 -25.094 1 98.69 145 ARG B C 1
ATOM 4328 O O . ARG B 1 145 ? -8.211 -23.25 -25.344 1 98.69 145 ARG B O 1
ATOM 4335 N N . SER B 1 146 ? -7.965 -21.422 -24.109 1 98.75 146 SER B N 1
ATOM 4336 C CA . SER B 1 146 ? -6.957 -22 -23.219 1 98.75 146 SER B CA 1
ATOM 4337 C C . SER B 1 146 ? -7.527 -23.156 -22.406 1 98.75 146 SER B C 1
ATOM 4339 O O . SER B 1 146 ? -6.887 -24.188 -22.25 1 98.75 146 SER B O 1
ATOM 4341 N N . VAL B 1 147 ? -8.75 -22.969 -21.906 1 98.69 147 VAL B N 1
ATOM 4342 C CA . VAL B 1 147 ? -9.391 -24.031 -21.125 1 98.69 147 VAL B CA 1
ATOM 4343 C C . VAL B 1 147 ? -9.688 -25.219 -22.016 1 98.69 147 VAL B C 1
ATOM 4345 O O . VAL B 1 147 ? -9.469 -26.375 -21.625 1 98.69 147 VAL B O 1
ATOM 4348 N N . GLU B 1 148 ? -10.164 -24.969 -23.234 1 98.38 148 GLU B N 1
ATOM 4349 C CA . GLU B 1 148 ? -10.422 -26.047 -24.203 1 98.38 148 GLU B CA 1
ATOM 4350 C C . GLU B 1 148 ? -9.141 -26.797 -24.547 1 98.38 148 GLU B C 1
ATOM 4352 O O . GLU B 1 148 ? -9.172 -28 -24.781 1 98.38 148 GLU B O 1
ATOM 4357 N N . ALA B 1 149 ? -8.023 -26.141 -24.469 1 98.5 149 ALA B N 1
ATOM 4358 C CA . ALA B 1 149 ? -6.73 -26.734 -24.781 1 98.5 149 ALA B CA 1
ATOM 4359 C C . ALA B 1 149 ? -6.191 -27.531 -23.609 1 98.5 149 ALA B C 1
ATOM 4361 O O . ALA B 1 149 ? -5.105 -28.109 -23.688 1 98.5 149 ALA B O 1
ATOM 4362 N N . GLY B 1 150 ? -6.859 -27.531 -22.484 1 97.94 150 GLY B N 1
ATOM 4363 C CA . GLY B 1 150 ? -6.508 -28.391 -21.375 1 97.94 150 GLY B CA 1
ATOM 4364 C C . GLY B 1 150 ? -5.793 -27.672 -20.25 1 97.94 150 GLY B C 1
ATOM 4365 O O . GLY B 1 150 ? -5.262 -28.312 -19.328 1 97.94 150 GLY B O 1
ATOM 4366 N N . LEU B 1 151 ? -5.695 -26.359 -20.297 1 98.62 151 LEU B N 1
ATOM 4367 C CA . LEU B 1 151 ? -5.051 -25.609 -19.234 1 98.62 151 LEU B CA 1
ATOM 4368 C C . LEU B 1 151 ? -6.008 -25.391 -18.062 1 98.62 151 LEU B C 1
ATOM 4370 O O . LEU B 1 151 ? -6.871 -24.516 -18.125 1 98.62 151 LEU B O 1
ATOM 4374 N N . THR B 1 152 ? -5.789 -26.094 -16.969 1 97.88 152 THR B N 1
ATOM 4375 C CA . THR B 1 152 ? -6.719 -26.109 -15.852 1 97.88 152 THR B CA 1
ATOM 4376 C C . THR B 1 152 ? -6.246 -25.188 -14.734 1 97.88 152 THR B C 1
ATOM 4378 O O . THR B 1 152 ? -6.961 -24.969 -13.758 1 97.88 152 THR B O 1
ATOM 4381 N N . GLY B 1 153 ? -5.027 -24.641 -14.875 1 98.75 153 GLY B N 1
ATOM 4382 C CA . GLY B 1 153 ? -4.477 -23.781 -13.844 1 98.75 153 GLY B CA 1
ATOM 4383 C C . GLY B 1 153 ? -5.207 -22.453 -13.719 1 98.75 153 GLY B C 1
ATOM 4384 O O . GLY B 1 153 ? -5.059 -21.75 -12.727 1 98.75 153 GLY B O 1
ATOM 4385 N N . GLY B 1 154 ? -5.961 -22.125 -14.719 1 98.56 154 GLY B N 1
ATOM 4386 C CA . GLY B 1 154 ? -6.758 -20.906 -14.68 1 98.56 154 GLY B CA 1
ATOM 4387 C C . GLY B 1 154 ? -6.023 -19.703 -15.234 1 98.56 154 GLY B C 1
ATOM 4388 O O . GLY B 1 154 ? -5.043 -19.844 -15.969 1 98.56 154 GLY B O 1
ATOM 4389 N N . LEU B 1 155 ? -6.582 -18.531 -14.938 1 98.19 155 LEU B N 1
ATOM 4390 C CA . LEU B 1 155 ? -6.145 -17.25 -15.492 1 98.19 155 LEU B CA 1
ATOM 4391 C C . LEU B 1 155 ? -5.047 -16.641 -14.633 1 98.19 155 LEU B C 1
ATOM 4393 O O . LEU B 1 155 ? -5.133 -16.656 -13.398 1 98.19 155 LEU B O 1
ATOM 4397 N N . MET B 1 156 ? -3.99 -16.203 -15.258 1 97.38 156 MET B N 1
ATOM 4398 C CA . MET B 1 156 ? -3.074 -15.258 -14.633 1 97.38 156 MET B CA 1
ATOM 4399 C C . MET B 1 156 ? -3.586 -13.828 -14.773 1 97.38 156 MET B C 1
ATOM 4401 O O . MET B 1 156 ? -3.459 -13.227 -15.844 1 97.38 156 MET B O 1
ATOM 4405 N N . LEU B 1 157 ? -4.102 -13.273 -13.719 1 97 157 LEU B N 1
ATOM 4406 C CA . LEU B 1 157 ? -4.684 -11.938 -13.758 1 97 157 LEU B CA 1
ATOM 4407 C C . LEU B 1 157 ? -3.594 -10.875 -13.703 1 97 157 LEU B C 1
ATOM 4409 O O . LEU B 1 157 ? -2.855 -10.781 -12.719 1 97 157 LEU B O 1
ATOM 4413 N N . PRO B 1 158 ? -3.488 -10.102 -14.781 1 93.94 158 PRO B N 1
ATOM 4414 C CA . PRO B 1 158 ? -2.547 -8.977 -14.703 1 93.94 158 PRO B CA 1
ATOM 4415 C C . PRO B 1 158 ? -2.957 -7.934 -13.672 1 93.94 158 PRO B C 1
ATOM 4417 O O . PRO B 1 158 ? -4.148 -7.766 -13.391 1 93.94 158 PRO B O 1
ATOM 4420 N N . GLY B 1 159 ? -1.964 -7.305 -13.109 1 92.94 159 GLY B N 1
ATOM 4421 C CA . GLY B 1 159 ? -2.25 -6.176 -12.242 1 92.94 159 GLY B CA 1
ATOM 4422 C C . GLY B 1 159 ? -2.547 -4.895 -13 1 92.94 159 GLY B C 1
ATOM 4423 O O . GLY B 1 159 ? -2.201 -4.773 -14.172 1 92.94 159 GLY B O 1
ATOM 4424 N N . THR B 1 160 ? -3.252 -4.031 -12.328 1 93.31 160 THR B N 1
ATOM 4425 C CA . THR B 1 160 ? -3.533 -2.699 -12.859 1 93.31 160 THR B CA 1
ATOM 4426 C C . THR B 1 160 ? -3.137 -1.627 -11.844 1 93.31 160 THR B C 1
ATOM 4428 O O . THR B 1 160 ? -4 -0.958 -11.273 1 93.31 160 THR B O 1
ATOM 4431 N N . PRO B 1 161 ? -1.822 -1.464 -11.641 1 91.94 161 PRO B N 1
ATOM 4432 C CA . PRO B 1 161 ? -1.411 -0.4 -10.719 1 91.94 161 PRO B CA 1
ATOM 4433 C C . PRO B 1 161 ? -1.83 0.988 -11.195 1 91.94 161 PRO B C 1
ATOM 4435 O O . PRO B 1 161 ? -2.117 1.176 -12.383 1 91.94 161 PRO B O 1
ATOM 4438 N N . PRO B 1 162 ? -1.904 1.963 -10.242 1 90 162 PRO B N 1
ATOM 4439 C CA . PRO B 1 162 ? -2.176 3.332 -10.68 1 90 162 PRO B CA 1
ATOM 4440 C C . PRO B 1 162 ? -1.226 3.797 -11.781 1 90 162 PRO B C 1
ATOM 4442 O O . PRO B 1 162 ? -0.026 3.512 -11.727 1 90 162 PRO B O 1
ATOM 4445 N N . GLY B 1 163 ? -1.813 4.387 -12.82 1 88 163 GLY B N 1
ATOM 4446 C CA . GLY B 1 163 ? -0.995 4.906 -13.906 1 88 163 GLY B CA 1
ATOM 4447 C C . GLY B 1 163 ? -0.809 3.918 -15.039 1 88 163 GLY B C 1
ATOM 4448 O O . GLY B 1 163 ? -0.124 4.211 -16.016 1 88 163 GLY B O 1
ATOM 4449 N N . SER B 1 164 ? -1.425 2.752 -14.953 1 89.88 164 SER B N 1
ATOM 4450 C CA . SER B 1 164 ? -1.243 1.717 -15.969 1 89.88 164 SER B CA 1
ATOM 4451 C C . SER B 1 164 ? -1.976 2.07 -17.25 1 89.88 164 SER B C 1
ATOM 4453 O O . SER B 1 164 ? -1.724 1.472 -18.297 1 89.88 164 SER B O 1
ATOM 4455 N N . GLY B 1 165 ? -2.889 2.951 -17.188 1 89.38 165 GLY B N 1
ATOM 4456 C CA . GLY B 1 165 ? -3.715 3.307 -18.328 1 89.38 165 GLY B CA 1
ATOM 4457 C C . GLY B 1 165 ? -4.938 2.424 -18.484 1 89.38 165 GLY B C 1
ATOM 4458 O O . GLY B 1 165 ? -5.75 2.627 -19.391 1 89.38 165 GLY B O 1
ATOM 4459 N N . LEU B 1 166 ? -5.117 1.46 -17.594 1 93.38 166 LEU B N 1
ATOM 4460 C CA . LEU B 1 166 ? -6.258 0.554 -17.594 1 93.38 166 LEU B CA 1
ATOM 4461 C C . LEU B 1 166 ? -7.156 0.821 -16.375 1 93.38 166 LEU B C 1
ATOM 4463 O O . LEU B 1 166 ? -6.691 1.323 -15.359 1 93.38 166 LEU B O 1
ATOM 4467 N N . PRO B 1 167 ? -8.469 0.522 -16.562 1 94.12 167 PRO B N 1
ATOM 4468 C CA . PRO B 1 167 ? -9.297 0.54 -15.359 1 94.12 167 PRO B CA 1
ATOM 4469 C C . PRO B 1 167 ? -8.742 -0.363 -14.258 1 94.12 167 PRO B C 1
ATOM 4471 O O . PRO B 1 167 ? -8.141 -1.399 -14.547 1 94.12 167 PRO B O 1
ATOM 4474 N N . GLU B 1 168 ? -8.906 0.084 -13.031 1 95.06 168 GLU B N 1
ATOM 4475 C CA . GLU B 1 168 ? -8.477 -0.768 -11.93 1 95.06 168 GLU B CA 1
ATOM 4476 C C . GLU B 1 168 ? -9.383 -1.988 -11.789 1 95.06 168 GLU B C 1
ATOM 4478 O O . GLU B 1 168 ? -10.477 -2.027 -12.352 1 95.06 168 GLU B O 1
ATOM 4483 N N . LEU B 1 169 ? -8.992 -2.957 -11.023 1 96.81 169 LEU B N 1
ATOM 4484 C CA . LEU B 1 169 ? -9.602 -4.281 -11.008 1 96.81 169 LEU B CA 1
ATOM 4485 C C . LEU B 1 169 ? -10.992 -4.234 -10.383 1 96.81 169 LEU B C 1
ATOM 4487 O O . LEU B 1 169 ? -11.766 -5.18 -10.508 1 96.81 169 LEU B O 1
ATOM 4491 N N . HIS B 1 170 ? -11.359 -3.131 -9.695 1 96.88 170 HIS B N 1
ATOM 4492 C CA . HIS B 1 170 ? -12.695 -3.027 -9.125 1 96.88 170 HIS B CA 1
ATOM 4493 C C . HIS B 1 170 ? -13.719 -2.635 -10.188 1 96.88 170 HIS B C 1
ATOM 4495 O O . HIS B 1 170 ? -14.922 -2.652 -9.93 1 96.88 170 HIS B O 1
ATOM 4501 N N . SER B 1 171 ? -13.289 -2.357 -11.336 1 95.81 171 SER B N 1
ATOM 4502 C CA . SER B 1 171 ? -14.156 -1.9 -12.422 1 95.81 171 SER B CA 1
ATOM 4503 C C . SER B 1 171 ? -15.039 -3.033 -12.938 1 95.81 171 SER B C 1
ATOM 4505 O O . SER B 1 171 ? -14.578 -4.168 -13.078 1 95.81 171 SER B O 1
ATOM 4507 N N . SER B 1 172 ? -16.234 -2.666 -13.305 1 94.81 172 SER B N 1
ATOM 4508 C CA . SER B 1 172 ? -17.156 -3.639 -13.875 1 94.81 172 SER B CA 1
ATOM 4509 C C . SER B 1 172 ? -16.812 -3.951 -15.328 1 94.81 172 SER B C 1
ATOM 4511 O O . SER B 1 172 ? -17.375 -4.875 -15.922 1 94.81 172 SER B O 1
ATOM 4513 N N . ALA B 1 173 ? -15.836 -3.285 -15.867 1 96.44 173 ALA B N 1
ATOM 4514 C CA . ALA B 1 173 ? -15.398 -3.521 -17.234 1 96.44 173 ALA B CA 1
ATOM 4515 C C . ALA B 1 173 ? -14.875 -4.945 -17.406 1 96.44 173 ALA B C 1
ATOM 4517 O O . ALA B 1 173 ? -14.891 -5.484 -18.516 1 96.44 173 ALA B O 1
ATOM 4518 N N . TYR B 1 174 ? -14.492 -5.578 -16.359 1 98.06 174 TYR B N 1
ATOM 4519 C CA . TYR B 1 174 ? -13.836 -6.883 -16.438 1 98.06 174 TYR B CA 1
ATOM 4520 C C . TYR B 1 174 ? -14.82 -8 -16.125 1 98.06 174 TYR B C 1
ATOM 4522 O O . TYR B 1 174 ? -14.445 -9.18 -16.094 1 98.06 174 TYR B O 1
ATOM 4530 N N . ASP B 1 175 ? -16.109 -7.684 -15.93 1 98.25 175 ASP B N 1
ATOM 4531 C CA . ASP B 1 175 ? -17.125 -8.656 -15.523 1 98.25 175 ASP B CA 1
ATOM 4532 C C . ASP B 1 175 ? -17.188 -9.828 -16.5 1 98.25 175 ASP B C 1
ATOM 4534 O O . ASP B 1 175 ? -17.328 -10.977 -16.094 1 98.25 175 ASP B O 1
ATOM 4538 N N . PRO B 1 176 ? -17.062 -9.523 -17.828 1 98.81 176 PRO B N 1
ATOM 4539 C CA . PRO B 1 176 ? -17.094 -10.664 -18.75 1 98.81 176 PRO B CA 1
ATOM 4540 C C . PRO B 1 176 ? -15.969 -11.664 -18.484 1 98.81 176 PRO B C 1
ATOM 4542 O O . PRO B 1 176 ? -16.141 -12.867 -18.688 1 98.81 176 PRO B O 1
ATOM 4545 N N . ILE B 1 177 ? -14.844 -11.203 -18.047 1 98.88 177 ILE B N 1
ATOM 4546 C CA . ILE B 1 177 ? -13.711 -12.062 -17.734 1 98.88 177 ILE B CA 1
ATOM 4547 C C . ILE B 1 177 ? -14.039 -12.914 -16.5 1 98.88 177 ILE B C 1
ATOM 4549 O O . ILE B 1 177 ? -13.812 -14.125 -16.516 1 98.88 177 ILE B O 1
ATOM 4553 N N . TRP B 1 178 ? -14.633 -12.242 -15.461 1 98.81 178 TRP B N 1
ATOM 4554 C CA . TRP B 1 178 ? -15.031 -12.969 -14.266 1 98.81 178 TRP B CA 1
ATOM 4555 C C . TRP B 1 178 ? -16.078 -14.031 -14.594 1 98.81 178 TRP B C 1
ATOM 4557 O O . TRP B 1 178 ? -15.977 -15.172 -14.133 1 98.81 178 TRP B O 1
ATOM 4567 N N . ALA B 1 179 ? -17.016 -13.633 -15.391 1 98.81 179 ALA B N 1
ATOM 4568 C CA . ALA B 1 179 ? -18.078 -14.539 -15.789 1 98.81 179 ALA B CA 1
ATOM 4569 C C . ALA B 1 179 ? -17.516 -15.766 -16.5 1 98.81 179 ALA B C 1
ATOM 4571 O O . ALA B 1 179 ? -17.906 -16.906 -16.219 1 98.81 179 ALA B O 1
ATOM 4572 N N . ALA B 1 180 ? -16.625 -15.586 -17.422 1 98.88 180 ALA B N 1
ATOM 4573 C CA . ALA B 1 180 ? -16.016 -16.688 -18.172 1 98.88 180 ALA B CA 1
ATOM 4574 C C . ALA B 1 180 ? -15.305 -17.656 -17.234 1 98.88 180 ALA B C 1
ATOM 4576 O O . ALA B 1 180 ? -15.484 -18.875 -17.344 1 98.88 180 ALA B O 1
ATOM 4577 N N . CYS B 1 181 ? -14.531 -17.141 -16.312 1 98.81 181 CYS B N 1
ATOM 4578 C CA . CYS B 1 181 ? -13.781 -17.984 -15.391 1 98.81 181 CYS B CA 1
ATOM 4579 C C . CYS B 1 181 ? -14.727 -18.766 -14.477 1 98.81 181 CYS B C 1
ATOM 4581 O O . CYS B 1 181 ? -14.531 -19.953 -14.234 1 98.81 181 CYS B O 1
ATOM 4583 N N . ALA B 1 182 ? -15.75 -18.062 -13.961 1 98.69 182 ALA B N 1
ATOM 4584 C CA . ALA B 1 182 ? -16.734 -18.703 -13.094 1 98.69 182 ALA B CA 1
ATOM 4585 C C . ALA B 1 182 ? -17.469 -19.812 -13.836 1 98.69 182 ALA B C 1
ATOM 4587 O O . ALA B 1 182 ? -17.609 -20.922 -13.312 1 98.69 182 ALA B O 1
ATOM 4588 N N . ASP B 1 183 ? -17.875 -19.531 -15.031 1 98.5 183 ASP B N 1
ATOM 4589 C CA . ASP B 1 183 ? -18.641 -20.484 -15.828 1 98.5 183 ASP B CA 1
ATOM 4590 C C . ASP B 1 183 ? -17.812 -21.719 -16.172 1 98.5 183 ASP B C 1
ATOM 4592 O O . ASP B 1 183 ? -18.328 -22.828 -16.172 1 98.5 183 ASP B O 1
ATOM 4596 N N . LEU B 1 184 ? -16.578 -21.516 -16.453 1 98.5 184 LEU B N 1
ATOM 4597 C CA . LEU B 1 184 ? -15.703 -22.594 -16.891 1 98.5 184 LEU B CA 1
ATOM 4598 C C . LEU B 1 184 ? -15.109 -23.312 -15.68 1 98.5 184 LEU B C 1
ATOM 4600 O O . LEU B 1 184 ? -14.477 -24.375 -15.828 1 98.5 184 LEU B O 1
ATOM 4604 N N . GLY B 1 185 ? -15.234 -22.734 -14.516 1 98.06 185 GLY B N 1
ATOM 4605 C CA . GLY B 1 185 ? -14.797 -23.375 -13.281 1 98.06 185 GLY B CA 1
ATOM 4606 C C . GLY B 1 185 ? -13.297 -23.297 -13.086 1 98.06 185 GLY B C 1
ATOM 4607 O O . GLY B 1 185 ? -12.711 -24.172 -12.438 1 98.06 185 GLY B O 1
ATOM 4608 N N . VAL B 1 186 ? -12.648 -22.312 -13.688 1 98.12 186 VAL B N 1
ATOM 4609 C CA . VAL B 1 186 ? -11.211 -22.172 -13.492 1 98.12 186 VAL B CA 1
ATOM 4610 C C . VAL B 1 186 ? -10.93 -20.984 -12.578 1 98.12 186 VAL B C 1
ATOM 4612 O O . VAL B 1 186 ? -11.672 -20 -12.594 1 98.12 186 VAL B O 1
ATOM 4615 N N . PRO B 1 187 ? -9.859 -21.078 -11.797 1 98.75 187 PRO B N 1
ATOM 4616 C CA . PRO B 1 187 ? -9.562 -19.984 -10.875 1 98.75 187 PRO B CA 1
ATOM 4617 C C . PRO B 1 187 ? -8.922 -18.781 -11.57 1 98.75 187 PRO B C 1
ATOM 4619 O O . PRO B 1 187 ? -8.398 -18.906 -12.68 1 98.75 187 PRO B O 1
ATOM 4622 N N . VAL B 1 188 ? -9.055 -17.609 -10.945 1 98.75 188 VAL B N 1
ATOM 4623 C CA . VAL B 1 188 ? -8.312 -16.391 -11.258 1 98.75 188 VAL B CA 1
ATOM 4624 C C . VAL B 1 188 ? -7.113 -16.266 -10.32 1 98.75 188 VAL B C 1
ATOM 4626 O O . VAL B 1 188 ? -7.277 -16.094 -9.109 1 98.75 188 VAL B O 1
ATOM 4629 N N . ASN B 1 189 ? -5.895 -16.375 -10.914 1 98.5 189 ASN B N 1
ATOM 4630 C CA . ASN B 1 189 ? -4.672 -16.266 -10.125 1 98.5 189 ASN B CA 1
ATOM 4631 C C . ASN B 1 189 ? -4.082 -14.859 -10.188 1 98.5 189 ASN B C 1
ATOM 4633 O O . ASN B 1 189 ? -4.07 -14.234 -11.25 1 98.5 189 ASN B O 1
ATOM 4637 N N . HIS B 1 190 ? -3.729 -14.367 -9.062 1 97.44 190 HIS B N 1
ATOM 4638 C CA . HIS B 1 190 ? -2.947 -13.141 -8.953 1 97.44 190 HIS B CA 1
ATOM 4639 C C . HIS B 1 190 ? -1.626 -13.391 -8.234 1 97.44 190 HIS B C 1
ATOM 4641 O O . HIS B 1 190 ? -1.615 -13.891 -7.105 1 97.44 190 HIS B O 1
ATOM 4647 N N . HIS B 1 191 ? -0.557 -13.18 -8.93 1 96.5 191 HIS B N 1
ATOM 4648 C CA . HIS B 1 191 ? 0.77 -13.555 -8.453 1 96.5 191 HIS B CA 1
ATOM 4649 C C . HIS B 1 191 ? 1.572 -12.336 -8.023 1 96.5 191 HIS B C 1
ATOM 4651 O O . HIS B 1 191 ? 1.39 -11.242 -8.57 1 96.5 191 HIS B O 1
ATOM 4657 N N . ALA B 1 192 ? 2.412 -12.508 -7.008 1 92.69 192 ALA B N 1
ATOM 4658 C CA . ALA B 1 192 ? 3.305 -11.422 -6.609 1 92.69 192 ALA B CA 1
ATOM 4659 C C . ALA B 1 192 ? 4.082 -10.883 -7.809 1 92.69 192 ALA B C 1
ATOM 4661 O O . ALA B 1 192 ? 4.438 -11.641 -8.719 1 92.69 192 ALA B O 1
ATOM 4662 N N . GLY B 1 193 ? 4.363 -9.594 -7.82 1 82.88 193 GLY B N 1
ATOM 4663 C CA . GLY B 1 193 ? 5.141 -8.992 -8.891 1 82.88 193 GLY B CA 1
ATOM 4664 C C . GLY B 1 193 ? 4.285 -8.469 -10.031 1 82.88 193 GLY B C 1
ATOM 4665 O O . GLY B 1 193 ? 4.723 -7.613 -10.805 1 82.88 193 GLY B O 1
ATOM 4666 N N . SER B 1 194 ? 3.066 -8.898 -10.195 1 75.12 194 SER B N 1
ATOM 4667 C CA . SER B 1 194 ? 2.234 -8.609 -11.359 1 75.12 194 SER B CA 1
ATOM 4668 C C . SER B 1 194 ? 1.544 -7.254 -11.219 1 75.12 194 SER B C 1
ATOM 4670 O O . SER B 1 194 ? 1.025 -6.711 -12.195 1 75.12 194 SER B O 1
ATOM 4672 N N . ALA B 1 195 ? 1.642 -6.629 -10.078 1 84.69 195 ALA B N 1
ATOM 4673 C CA . ALA B 1 195 ? 0.725 -5.508 -9.867 1 84.69 195 ALA B CA 1
ATOM 4674 C C . ALA B 1 195 ? 1.474 -4.262 -9.406 1 84.69 195 ALA B C 1
ATOM 4676 O O . ALA B 1 195 ? 0.856 -3.254 -9.055 1 84.69 195 ALA B O 1
ATOM 4677 N N . SER B 1 196 ? 2.727 -4.344 -9.508 1 87.69 196 SER B N 1
ATOM 4678 C CA . SER B 1 196 ? 3.498 -3.195 -9.039 1 87.69 196 SER B CA 1
ATOM 4679 C C . SER B 1 196 ? 3.693 -2.172 -10.156 1 87.69 196 SER B C 1
ATOM 4681 O O . SER B 1 196 ? 3.713 -2.529 -11.336 1 87.69 196 SER B O 1
ATOM 4683 N N . PRO B 1 197 ? 3.812 -0.885 -9.703 1 86.44 197 PRO B N 1
ATOM 4684 C CA . PRO B 1 197 ? 4.375 0.055 -10.672 1 86.44 197 PRO B CA 1
ATOM 4685 C C . PRO B 1 197 ? 5.77 -0.354 -11.148 1 86.44 197 PRO B C 1
ATOM 4687 O O . PRO B 1 197 ? 6.406 -1.214 -10.539 1 86.44 197 PRO B O 1
ATOM 4690 N N . PRO B 1 198 ? 6.203 0.181 -12.281 1 80.56 198 PRO B N 1
ATOM 4691 C CA . PRO B 1 198 ? 7.484 -0.237 -12.859 1 80.56 198 PRO B CA 1
ATOM 4692 C C . PRO B 1 198 ? 8.656 -0.029 -11.898 1 80.56 198 PRO B C 1
ATOM 4694 O O . PRO B 1 198 ? 8.688 0.961 -11.164 1 80.56 198 PRO B O 1
ATOM 4697 N N . LEU B 1 199 ? 9.523 -0.994 -12.008 1 78.06 199 LEU B N 1
ATOM 4698 C CA . LEU B 1 199 ? 10.75 -0.966 -11.219 1 78.06 199 LEU B CA 1
ATOM 4699 C C . LEU B 1 199 ? 11.742 0.039 -11.789 1 78.06 199 LEU B C 1
ATOM 4701 O O . LEU B 1 199 ? 12.023 0.022 -12.992 1 78.06 199 LEU B O 1
ATOM 4705 N N . GLY B 1 200 ? 12.219 0.894 -10.922 1 81.62 200 GLY B N 1
ATOM 4706 C CA . GLY B 1 200 ? 13.281 1.8 -11.312 1 81.62 200 GLY B CA 1
ATOM 4707 C C . GLY B 1 200 ? 14.672 1.211 -11.109 1 81.62 200 GLY B C 1
ATOM 4708 O O . GLY B 1 200 ? 14.82 0.18 -10.453 1 81.62 200 GLY B O 1
ATOM 4709 N N . GLU B 1 201 ? 15.68 1.806 -11.648 1 83.81 201 GLU B N 1
ATOM 4710 C CA . GLU B 1 201 ? 17.031 1.263 -11.648 1 83.81 201 GLU B CA 1
ATOM 4711 C C . GLU B 1 201 ? 17.828 1.748 -10.445 1 83.81 201 GLU B C 1
ATOM 4713 O O . GLU B 1 201 ? 18.766 1.074 -9.992 1 83.81 201 GLU B O 1
ATOM 4718 N N . GLU B 1 202 ? 17.469 2.816 -9.875 1 90.62 202 GLU B N 1
ATOM 4719 C CA . GLU B 1 202 ? 18.219 3.385 -8.758 1 90.62 202 GLU B CA 1
ATOM 4720 C C . GLU B 1 202 ? 18.078 2.527 -7.504 1 90.62 202 GLU B C 1
ATOM 4722 O O . GLU B 1 202 ? 17.047 1.878 -7.305 1 90.62 202 GLU B O 1
ATOM 4727 N N . PRO B 1 203 ? 19.141 2.51 -6.676 1 91.38 203 PRO B N 1
ATOM 4728 C CA . PRO B 1 203 ? 19.078 1.711 -5.449 1 91.38 203 PRO B CA 1
ATOM 4729 C C . PRO B 1 203 ? 17.828 1.979 -4.629 1 91.38 203 PRO B C 1
ATOM 4731 O O . PRO B 1 203 ? 17.188 1.038 -4.152 1 91.38 203 PRO B O 1
ATOM 4734 N N . ALA B 1 204 ? 17.5 3.211 -4.578 1 94.19 204 ALA B N 1
ATOM 4735 C CA . ALA B 1 204 ? 16.328 3.57 -3.807 1 94.19 204 ALA B CA 1
ATOM 4736 C C . ALA B 1 204 ? 15.062 2.971 -4.422 1 94.19 204 ALA B C 1
ATOM 4738 O O . ALA B 1 204 ? 14.18 2.484 -3.707 1 94.19 204 ALA B O 1
ATOM 4739 N N . ALA B 1 205 ? 14.977 3.049 -5.703 1 93.56 205 ALA B N 1
ATOM 4740 C CA . ALA B 1 205 ? 13.805 2.529 -6.41 1 93.56 205 ALA B CA 1
ATOM 4741 C C . ALA B 1 205 ? 13.664 1.025 -6.199 1 93.56 205 ALA B C 1
ATOM 4743 O O . ALA B 1 205 ? 12.555 0.523 -6.012 1 93.56 205 ALA B O 1
ATOM 4744 N N . ARG B 1 206 ? 14.766 0.307 -6.207 1 92.44 206 ARG B N 1
ATOM 4745 C CA . ARG B 1 206 ? 14.742 -1.137 -5.996 1 92.44 206 ARG B CA 1
ATOM 4746 C C . ARG B 1 206 ? 14.289 -1.475 -4.578 1 92.44 206 ARG B C 1
ATOM 4748 O O . ARG B 1 206 ? 13.508 -2.404 -4.375 1 92.44 206 ARG B O 1
ATOM 4755 N N . ALA B 1 207 ? 14.812 -0.704 -3.641 1 94.38 207 ALA B N 1
ATOM 4756 C CA . ALA B 1 207 ? 14.406 -0.913 -2.252 1 94.38 207 ALA B CA 1
ATOM 4757 C C . ALA B 1 207 ? 12.914 -0.646 -2.066 1 94.38 207 ALA B C 1
ATOM 4759 O O . ALA B 1 207 ? 12.219 -1.431 -1.425 1 94.38 207 ALA B O 1
ATOM 4760 N N . VAL B 1 208 ? 12.43 0.482 -2.641 1 95.5 208 VAL B N 1
ATOM 4761 C CA . VAL B 1 208 ? 11.016 0.832 -2.572 1 95.5 208 VAL B CA 1
ATOM 4762 C C . VAL B 1 208 ? 10.18 -0.27 -3.219 1 95.5 208 VAL B C 1
ATOM 4764 O O . VAL B 1 208 ? 9.148 -0.679 -2.672 1 95.5 208 VAL B O 1
ATOM 4767 N N . PHE B 1 209 ? 10.648 -0.784 -4.301 1 93.5 209 PHE B N 1
ATOM 4768 C CA . PHE B 1 209 ? 9.961 -1.865 -4.992 1 93.5 209 PHE B CA 1
ATOM 4769 C C . PHE B 1 209 ? 9.836 -3.09 -4.094 1 93.5 209 PHE B C 1
ATOM 4771 O O . PHE B 1 209 ? 8.766 -3.686 -3.988 1 93.5 209 PHE B O 1
ATOM 4778 N N . MET B 1 210 ? 10.883 -3.457 -3.434 1 91.88 210 MET B N 1
ATOM 4779 C CA . MET B 1 210 ? 10.898 -4.641 -2.576 1 91.88 210 MET B CA 1
ATOM 4780 C C . MET B 1 210 ? 9.922 -4.48 -1.411 1 91.88 210 MET B C 1
ATOM 4782 O O . MET B 1 210 ? 9.234 -5.434 -1.038 1 91.88 210 MET B O 1
ATOM 4786 N N . VAL B 1 211 ? 9.836 -3.342 -0.898 1 94.81 211 VAL B N 1
ATOM 4787 C CA . VAL B 1 211 ? 8.977 -3.078 0.256 1 94.81 211 VAL B CA 1
ATOM 4788 C C . VAL B 1 211 ? 7.516 -3.061 -0.179 1 94.81 211 VAL B C 1
ATOM 4790 O O . VAL B 1 211 ? 6.641 -3.541 0.546 1 94.81 211 VAL B O 1
ATOM 4793 N N . GLU B 1 212 ? 7.254 -2.58 -1.386 1 95.88 212 GLU B N 1
ATOM 4794 C CA . GLU B 1 212 ? 5.879 -2.242 -1.74 1 95.88 212 GLU B CA 1
ATOM 4795 C C . GLU B 1 212 ? 5.254 -3.324 -2.615 1 95.88 212 GLU B C 1
ATOM 4797 O O . GLU B 1 212 ? 4.027 -3.393 -2.748 1 95.88 212 GLU B O 1
ATOM 4802 N N . THR B 1 213 ? 6.043 -4.16 -3.26 1 93.44 213 THR B N 1
ATOM 4803 C CA . THR B 1 213 ? 5.566 -5.051 -4.312 1 93.44 213 THR B CA 1
ATOM 4804 C C . THR B 1 213 ? 4.477 -5.977 -3.783 1 93.44 213 THR B C 1
ATOM 4806 O O . THR B 1 213 ? 3.482 -6.23 -4.469 1 93.44 213 THR B O 1
ATOM 4809 N N . THR B 1 214 ? 4.621 -6.48 -2.578 1 93.38 214 THR B N 1
ATOM 4810 C CA . THR B 1 214 ? 3.629 -7.414 -2.055 1 93.38 214 THR B CA 1
ATOM 4811 C C . THR B 1 214 ? 2.312 -6.695 -1.766 1 93.38 214 THR B C 1
ATOM 4813 O O . THR B 1 214 ? 1.234 -7.246 -2.008 1 93.38 214 THR B O 1
ATOM 4816 N N . TRP B 1 215 ? 2.375 -5.457 -1.244 1 96.19 215 TRP B N 1
ATOM 4817 C CA . TRP B 1 215 ? 1.153 -4.699 -0.988 1 96.19 215 TRP B CA 1
ATOM 4818 C C . TRP B 1 215 ? 0.365 -4.484 -2.275 1 96.19 215 TRP B C 1
ATOM 4820 O O . TRP B 1 215 ? -0.854 -4.672 -2.303 1 96.19 215 TRP B O 1
ATOM 4830 N N . PHE B 1 216 ? 1.06 -4.137 -3.311 1 95.81 216 PHE B N 1
ATOM 4831 C CA . PHE B 1 216 ? 0.401 -3.914 -4.594 1 95.81 216 PHE B CA 1
ATOM 4832 C C . PHE B 1 216 ? -0.268 -5.191 -5.086 1 95.81 216 PHE B C 1
ATOM 4834 O O . PHE B 1 216 ? -1.338 -5.145 -5.695 1 95.81 216 PHE B O 1
ATOM 4841 N N . SER B 1 217 ? 0.32 -6.301 -4.789 1 95.56 217 SER B N 1
ATOM 4842 C CA . SER B 1 217 ? -0.259 -7.574 -5.203 1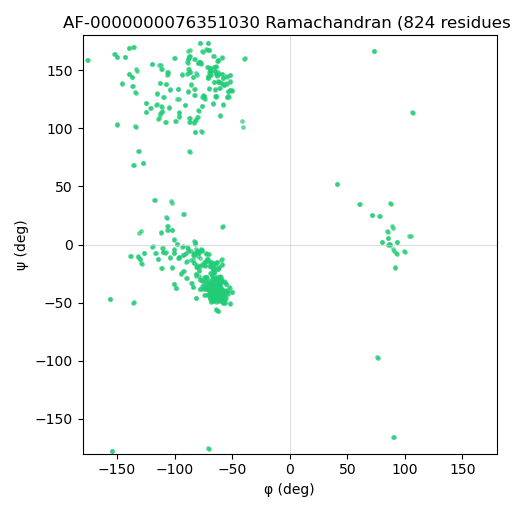 95.56 217 SER B CA 1
ATOM 4843 C C . SER B 1 217 ? -1.515 -7.898 -4.402 1 95.56 217 SER B C 1
ATOM 4845 O O . SER B 1 217 ? -2.463 -8.484 -4.934 1 95.56 217 SER B O 1
ATOM 4847 N N . HIS B 1 218 ? -1.575 -7.473 -3.135 1 97.19 218 HIS B N 1
ATOM 4848 C CA . HIS B 1 218 ? -2.715 -7.75 -2.268 1 97.19 218 HIS B CA 1
ATOM 4849 C C . HIS B 1 218 ? -3.975 -7.055 -2.775 1 97.19 218 HIS B C 1
ATOM 4851 O O . HIS B 1 218 ? -5.09 -7.48 -2.465 1 97.19 218 HIS B O 1
ATOM 4857 N N . ARG B 1 219 ? -3.836 -6.023 -3.516 1 96.88 219 ARG B N 1
ATOM 4858 C CA . ARG B 1 219 ? -4.922 -5.113 -3.867 1 96.88 219 ARG B CA 1
ATOM 4859 C C . ARG B 1 219 ? -6.012 -5.836 -4.648 1 96.88 219 ARG B C 1
ATOM 4861 O O . ARG B 1 219 ? -7.176 -5.426 -4.625 1 96.88 219 ARG B O 1
ATOM 4868 N N . ALA B 1 220 ? -5.586 -6.902 -5.367 1 97.75 220 ALA B N 1
ATOM 4869 C CA . ALA B 1 220 ? -6.59 -7.645 -6.125 1 97.75 220 ALA B CA 1
ATOM 4870 C C . ALA B 1 220 ? -7.719 -8.117 -5.215 1 97.75 220 ALA B C 1
ATOM 4872 O O . ALA B 1 220 ? -8.883 -8.148 -5.625 1 97.75 220 ALA B O 1
ATOM 4873 N N . LEU B 1 221 ? -7.418 -8.445 -3.98 1 98.31 221 LEU B N 1
ATOM 4874 C CA . LEU B 1 221 ? -8.406 -8.945 -3.037 1 98.31 221 LEU B CA 1
ATOM 4875 C C . LEU B 1 221 ? -9.492 -7.906 -2.777 1 98.31 221 LEU B C 1
ATOM 4877 O O . LEU B 1 221 ? -10.672 -8.141 -3.061 1 98.31 221 LEU B O 1
ATOM 4881 N N . TRP B 1 222 ? -9.117 -6.727 -2.322 1 97.94 222 TRP B N 1
ATOM 4882 C CA . TRP B 1 222 ? -10.164 -5.793 -1.931 1 97.94 222 TRP B CA 1
ATOM 4883 C C . TRP B 1 222 ? -10.703 -5.035 -3.141 1 97.94 222 TRP B C 1
ATOM 4885 O O . TRP B 1 222 ? -11.781 -4.449 -3.086 1 97.94 222 TRP B O 1
ATOM 4895 N N . HIS B 1 223 ? -9.977 -5.043 -4.305 1 97.69 223 HIS B N 1
ATOM 4896 C CA . HIS B 1 223 ? -10.562 -4.492 -5.523 1 97.69 223 HIS B CA 1
ATOM 4897 C C . HIS B 1 223 ? -11.719 -5.355 -6.016 1 97.69 223 HIS B C 1
ATOM 4899 O O . HIS B 1 223 ? -12.805 -4.84 -6.305 1 97.69 223 HIS B O 1
ATOM 4905 N N . LEU B 1 224 ? -11.477 -6.645 -6.102 1 98.19 224 LEU B N 1
ATOM 4906 C CA . LEU B 1 224 ? -12.539 -7.523 -6.578 1 98.19 224 LEU B CA 1
ATOM 4907 C C . LEU B 1 224 ? -13.68 -7.605 -5.566 1 98.19 224 LEU B C 1
ATOM 4909 O O . LEU B 1 224 ? -14.852 -7.633 -5.941 1 98.19 224 LEU B O 1
ATOM 4913 N N . ALA B 1 225 ? -13.375 -7.617 -4.281 1 97.88 225 ALA B N 1
ATOM 4914 C CA . ALA B 1 225 ? -14.398 -7.688 -3.244 1 97.88 225 ALA B CA 1
ATOM 4915 C C . ALA B 1 225 ? -15.289 -6.445 -3.268 1 97.88 225 ALA B C 1
ATOM 4917 O O . ALA B 1 225 ? -16.5 -6.543 -3.471 1 97.88 225 ALA B O 1
ATOM 4918 N N . PHE B 1 226 ? -14.695 -5.266 -3.152 1 97.31 226 PHE B N 1
ATOM 4919 C CA . PHE B 1 226 ? -15.453 -4.023 -3.135 1 97.31 226 PHE B CA 1
ATOM 4920 C C . PHE B 1 226 ? -16.125 -3.775 -4.484 1 97.31 226 PHE B C 1
ATOM 4922 O O . PHE B 1 226 ? -17.188 -3.17 -4.551 1 97.31 226 PHE B O 1
ATOM 4929 N N . GLY B 1 227 ? -15.5 -4.273 -5.547 1 96.94 227 GLY B N 1
ATOM 4930 C CA . GLY B 1 227 ? -16.062 -4.125 -6.879 1 96.94 227 GLY B CA 1
ATOM 4931 C C . GLY B 1 227 ? -17.281 -4.988 -7.113 1 96.94 227 GLY B C 1
ATOM 4932 O O . GLY B 1 227 ? -17.953 -4.852 -8.133 1 96.94 227 GLY B O 1
ATOM 4933 N N . GLY B 1 228 ? -17.516 -5.922 -6.203 1 97.31 228 GLY B N 1
ATOM 4934 C CA . GLY B 1 228 ? -18.734 -6.723 -6.27 1 97.31 228 GLY B CA 1
ATOM 4935 C C . GLY B 1 228 ? -18.594 -7.926 -7.188 1 97.31 228 GLY B C 1
ATOM 4936 O O . GLY B 1 228 ? -19.594 -8.539 -7.555 1 97.31 228 GLY B O 1
ATOM 4937 N N . ALA B 1 229 ? -17.438 -8.25 -7.637 1 97.94 229 ALA B N 1
ATOM 4938 C CA . ALA B 1 229 ? -17.219 -9.375 -8.555 1 97.94 229 ALA B CA 1
ATOM 4939 C C . ALA B 1 229 ? -17.812 -10.664 -7.984 1 97.94 229 ALA B C 1
ATOM 4941 O O . ALA B 1 229 ? -18.484 -11.414 -8.695 1 97.94 229 ALA B O 1
ATOM 4942 N N . PHE B 1 230 ? -17.672 -10.898 -6.676 1 98.12 230 PHE B N 1
ATOM 4943 C CA . PHE B 1 230 ? -18.047 -12.164 -6.059 1 98.12 230 PHE B CA 1
ATOM 4944 C C . PHE B 1 230 ? -19.547 -12.203 -5.797 1 98.12 230 PHE B C 1
ATOM 4946 O O . PHE B 1 230 ? -20.125 -13.281 -5.617 1 98.12 230 PHE B O 1
ATOM 4953 N N . ARG B 1 231 ? -20.141 -11.047 -5.652 1 97.38 231 ARG B N 1
ATOM 4954 C CA . ARG B 1 231 ? -21.594 -11 -5.586 1 97.38 231 ARG B CA 1
ATOM 4955 C C . ARG B 1 231 ? -22.219 -11.344 -6.934 1 97.38 231 ARG B C 1
ATOM 4957 O O . ARG B 1 231 ? -23.156 -12.141 -7.004 1 97.38 231 ARG B O 1
ATOM 4964 N N . ARG B 1 232 ? -21.703 -10.773 -7.953 1 97.62 232 ARG B N 1
ATOM 4965 C CA . ARG B 1 232 ? -22.25 -10.984 -9.297 1 97.62 232 ARG B CA 1
ATOM 4966 C C . ARG B 1 232 ? -21.875 -12.359 -9.828 1 97.62 232 ARG B C 1
ATOM 4968 O O . ARG B 1 232 ? -22.594 -12.93 -10.656 1 97.62 232 ARG B O 1
ATOM 4975 N N . HIS B 1 233 ? -20.75 -12.945 -9.406 1 98.06 233 HIS B N 1
ATOM 4976 C CA . HIS B 1 233 ? -20.25 -14.258 -9.797 1 98.06 233 HIS B CA 1
ATOM 4977 C C . HIS B 1 233 ? -19.859 -15.086 -8.578 1 98.06 233 HIS B C 1
ATOM 4979 O O . HIS B 1 233 ? -18.672 -15.273 -8.312 1 98.06 233 HIS B O 1
ATOM 4985 N N . PRO B 1 234 ? -20.75 -15.703 -7.883 1 97.62 234 PRO B N 1
ATOM 4986 C CA . PRO B 1 234 ? -20.5 -16.344 -6.586 1 97.62 234 PRO B CA 1
ATOM 4987 C C . PRO B 1 234 ? -19.578 -17.547 -6.691 1 97.62 234 PRO B C 1
ATOM 4989 O O . PRO B 1 234 ? -18.984 -17.969 -5.695 1 97.62 234 PRO B O 1
ATOM 4992 N N . ASP B 1 235 ? -19.422 -18.141 -7.898 1 98.12 235 ASP B N 1
ATOM 4993 C CA . ASP B 1 235 ? -18.594 -19.328 -8.062 1 98.12 235 ASP B CA 1
ATOM 4994 C C . ASP B 1 235 ? -17.172 -18.938 -8.461 1 98.12 235 ASP B C 1
ATOM 4996 O O . ASP B 1 235 ? -16.312 -19.797 -8.648 1 98.12 235 ASP B O 1
ATOM 5000 N N . LEU B 1 236 ? -16.922 -17.609 -8.633 1 98.62 236 LEU B N 1
ATOM 5001 C CA . LEU B 1 236 ? -15.586 -17.125 -8.977 1 98.62 236 LEU B CA 1
ATOM 5002 C C . LEU B 1 236 ? -14.594 -17.406 -7.852 1 98.62 236 LEU B C 1
ATOM 5004 O O . LEU B 1 236 ? -14.914 -17.203 -6.676 1 98.62 236 LEU B O 1
ATOM 5008 N N . ARG B 1 237 ? -13.422 -17.938 -8.164 1 98.75 237 ARG B N 1
ATOM 5009 C CA . ARG B 1 237 ? -12.367 -18.203 -7.191 1 98.75 237 ARG B CA 1
ATOM 5010 C C . ARG B 1 237 ? -11.133 -17.344 -7.473 1 98.75 237 ARG B C 1
ATOM 5012 O O . ARG B 1 237 ? -10.672 -17.266 -8.617 1 98.75 237 ARG B O 1
ATOM 5019 N N . LEU B 1 238 ? -10.656 -16.688 -6.434 1 98.88 238 LEU B N 1
ATOM 5020 C CA . LEU B 1 238 ? -9.43 -15.883 -6.5 1 98.88 238 LEU B CA 1
ATOM 5021 C C . LEU B 1 238 ? -8.305 -16.547 -5.707 1 98.88 238 LEU B C 1
ATOM 5023 O O . LEU B 1 238 ? -8.5 -16.922 -4.547 1 98.88 238 LEU B O 1
ATOM 5027 N N . VAL B 1 239 ? -7.164 -16.75 -6.336 1 98.88 239 VAL B N 1
ATOM 5028 C CA . VAL B 1 239 ? -5.992 -17.328 -5.676 1 98.88 239 VAL B CA 1
ATOM 5029 C C . VAL B 1 239 ? -4.863 -16.297 -5.645 1 98.88 239 VAL B C 1
ATOM 5031 O O . VAL B 1 239 ? -4.445 -15.789 -6.688 1 98.88 239 VAL B O 1
ATOM 5034 N N . LEU B 1 240 ? -4.418 -15.945 -4.473 1 98.56 240 LEU B N 1
ATOM 5035 C CA . LEU B 1 240 ? -3.305 -15.023 -4.285 1 98.56 240 LEU B CA 1
ATOM 5036 C C . LEU B 1 240 ? -2.008 -15.781 -4.016 1 98.56 240 LEU B C 1
ATOM 5038 O O . LEU B 1 240 ? -1.802 -16.297 -2.916 1 98.56 240 LEU B O 1
ATOM 5042 N N . THR B 1 241 ? -1.124 -15.812 -5.023 1 98.06 241 THR B N 1
ATOM 5043 C CA . THR B 1 241 ? 0.029 -16.703 -4.965 1 98.06 241 THR B CA 1
ATOM 5044 C C . THR B 1 241 ? 1.312 -15.914 -4.723 1 98.06 241 THR B C 1
ATOM 5046 O O . THR B 1 241 ? 1.511 -14.852 -5.312 1 98.06 241 THR B O 1
ATOM 5049 N N . GLU B 1 242 ? 2.176 -16.438 -3.854 1 97 242 GLU B N 1
ATOM 5050 C CA . GLU B 1 242 ? 3.512 -15.938 -3.535 1 97 242 GLU B CA 1
ATOM 5051 C C . GLU B 1 242 ? 3.459 -14.523 -2.971 1 97 242 GLU B C 1
ATOM 5053 O O . GLU B 1 242 ? 4.273 -13.672 -3.336 1 97 242 GLU B O 1
ATOM 5058 N N . GLN B 1 243 ? 2.463 -14.258 -2.246 1 96.06 243 GLN B N 1
ATOM 5059 C CA . GLN B 1 243 ? 2.291 -12.945 -1.626 1 96.06 243 GLN B CA 1
ATOM 5060 C C . GLN B 1 243 ? 2.428 -13.039 -0.108 1 96.06 243 GLN B C 1
ATOM 5062 O O . GLN B 1 243 ? 2.094 -12.086 0.606 1 96.06 243 GLN B O 1
ATOM 5067 N N . GLY B 1 244 ? 2.881 -14.203 0.338 1 95.56 244 GLY B N 1
ATOM 5068 C CA . GLY B 1 244 ? 2.779 -14.461 1.766 1 95.56 244 GLY B CA 1
ATOM 5069 C C . GLY B 1 244 ? 1.36 -14.742 2.223 1 95.56 244 GLY B C 1
ATOM 5070 O O . GLY B 1 244 ? 0.409 -14.555 1.46 1 95.56 244 GLY B O 1
ATOM 5071 N N . SER B 1 245 ? 1.253 -15.25 3.459 1 97.5 245 SER B N 1
ATOM 5072 C CA . SER B 1 245 ? -0.078 -15.555 3.971 1 97.5 245 SER B CA 1
ATOM 5073 C C . SER B 1 245 ? -0.29 -14.953 5.355 1 97.5 245 SER B C 1
ATOM 5075 O O . SER B 1 245 ? -1.419 -14.898 5.848 1 97.5 245 SER B O 1
ATOM 5077 N N . GLY B 1 246 ? 0.786 -14.492 5.992 1 96.56 246 GLY B N 1
ATOM 5078 C CA . GLY B 1 246 ? 0.712 -13.977 7.348 1 96.56 246 GLY B CA 1
ATOM 5079 C C . GLY B 1 246 ? -0.111 -12.711 7.457 1 96.56 246 GLY B C 1
ATOM 5080 O O . GLY B 1 246 ? -0.677 -12.422 8.516 1 96.56 246 GLY B O 1
ATOM 5081 N N . TRP B 1 247 ? -0.223 -11.992 6.348 1 96.81 247 TRP B N 1
ATOM 5082 C CA . TRP B 1 247 ? -0.906 -10.703 6.32 1 96.81 247 TRP B CA 1
ATOM 5083 C C . TRP B 1 247 ? -2.42 -10.891 6.301 1 96.81 247 TRP B C 1
ATOM 5085 O O . TRP B 1 247 ? -3.168 -9.969 6.648 1 96.81 247 TRP B O 1
ATOM 5095 N N . ILE B 1 248 ? -2.959 -12.016 5.957 1 98.38 248 ILE B N 1
ATOM 5096 C CA . ILE B 1 248 ? -4.34 -12.219 5.539 1 98.38 248 ILE B CA 1
ATOM 5097 C C . ILE B 1 248 ? -5.281 -11.961 6.711 1 98.38 248 ILE B C 1
ATOM 5099 O O . ILE B 1 248 ? -6.219 -11.172 6.602 1 98.38 248 ILE B O 1
ATOM 5103 N N . PRO B 1 249 ? -5.043 -12.547 7.945 1 98 249 PRO B N 1
ATOM 5104 C CA . PRO B 1 249 ? -6.008 -12.305 9.023 1 98 249 PRO B CA 1
ATOM 5105 C C . PRO B 1 249 ? -6.117 -10.836 9.406 1 98 249 PRO B C 1
ATOM 5107 O O . PRO B 1 249 ? -7.223 -10.312 9.555 1 98 249 PRO B O 1
ATOM 5110 N N . GLY B 1 250 ? -4.988 -10.211 9.539 1 96.94 250 GLY B N 1
ATOM 5111 C CA . GLY B 1 250 ? -5 -8.805 9.906 1 96.94 250 GLY B CA 1
ATOM 5112 C C . GLY B 1 250 ? -5.66 -7.918 8.867 1 96.94 250 GLY B C 1
ATOM 5113 O O . GLY B 1 250 ? -6.434 -7.023 9.211 1 96.94 250 GLY B O 1
ATOM 5114 N N . VAL B 1 251 ? -5.406 -8.172 7.613 1 98 251 VAL B N 1
ATOM 5115 C CA . VAL B 1 251 ? -5.969 -7.363 6.535 1 98 251 VAL B CA 1
ATOM 5116 C C . VAL B 1 251 ? -7.469 -7.617 6.426 1 98 251 VAL B C 1
ATOM 5118 O O . VAL B 1 251 ? -8.25 -6.691 6.184 1 98 251 VAL B O 1
ATOM 5121 N N . LEU B 1 252 ? -7.875 -8.852 6.633 1 98.31 252 LEU B N 1
ATOM 5122 C CA . LEU B 1 252 ? -9.305 -9.148 6.609 1 98.31 252 LEU B CA 1
ATOM 5123 C C . LEU B 1 252 ? -10.031 -8.398 7.719 1 98.31 252 LEU B C 1
ATOM 5125 O O . LEU B 1 252 ? -11.109 -7.84 7.496 1 98.31 252 LEU B O 1
ATOM 5129 N N . ASP B 1 253 ? -9.445 -8.383 8.93 1 97.81 253 ASP B N 1
ATOM 5130 C CA . ASP B 1 253 ? -10.039 -7.621 10.023 1 97.81 253 ASP B CA 1
ATOM 5131 C C . ASP B 1 253 ? -10.18 -6.145 9.656 1 97.81 253 ASP B C 1
ATOM 5133 O O . ASP B 1 253 ? -11.219 -5.531 9.922 1 97.81 253 ASP B O 1
ATOM 5137 N N . MET B 1 254 ? -9.18 -5.586 9.078 1 97.12 254 MET B N 1
ATOM 5138 C CA . MET B 1 254 ? -9.195 -4.184 8.68 1 97.12 254 MET B CA 1
ATOM 5139 C C . MET B 1 254 ? -10.234 -3.93 7.598 1 97.12 254 MET B C 1
ATOM 5141 O O . MET B 1 254 ? -10.977 -2.947 7.664 1 97.12 254 MET B O 1
ATOM 5145 N N . LEU B 1 255 ? -10.266 -4.812 6.602 1 97.88 255 LEU B N 1
ATOM 5146 C CA . LEU B 1 255 ? -11.227 -4.648 5.52 1 97.88 255 LEU B CA 1
ATOM 5147 C C . LEU B 1 255 ? -12.656 -4.723 6.051 1 97.88 255 LEU B C 1
ATOM 5149 O O . LEU B 1 255 ? -13.523 -3.963 5.617 1 97.88 255 LEU B O 1
ATOM 5153 N N . ASP B 1 256 ? -12.891 -5.637 6.957 1 97.25 256 ASP B N 1
ATOM 5154 C CA . ASP B 1 256 ? -14.211 -5.727 7.586 1 97.25 256 ASP B CA 1
ATOM 5155 C C . ASP B 1 256 ? -14.539 -4.445 8.352 1 97.25 256 ASP B C 1
ATOM 5157 O O . ASP B 1 256 ? -15.68 -3.977 8.328 1 97.25 256 ASP B O 1
ATOM 5161 N N . TYR B 1 257 ? -13.594 -3.887 9.047 1 95.19 257 TYR B N 1
ATOM 5162 C CA . TYR B 1 257 ? -13.758 -2.633 9.773 1 95.19 257 TYR B CA 1
ATOM 5163 C C . TYR B 1 257 ? -14.188 -1.512 8.836 1 95.19 257 TYR B C 1
ATOM 5165 O O . TYR B 1 257 ? -15.195 -0.838 9.078 1 95.19 257 TYR B O 1
ATOM 5173 N N . TYR B 1 258 ? -13.469 -1.35 7.73 1 93.75 258 TYR B N 1
ATOM 5174 C CA . TYR B 1 258 ? -13.789 -0.282 6.789 1 93.75 258 TYR B CA 1
ATOM 5175 C C . TYR B 1 258 ? -15.141 -0.522 6.129 1 93.75 258 TYR B C 1
ATOM 5177 O O . TYR B 1 258 ? -15.938 0.405 5.977 1 93.75 258 TYR B O 1
ATOM 5185 N N . HIS B 1 259 ? -15.359 -1.738 5.723 1 94.94 259 HIS B N 1
ATOM 5186 C CA . HIS B 1 259 ? -16.641 -2.076 5.129 1 94.94 259 HIS B CA 1
ATOM 5187 C C . HIS B 1 259 ? -17.797 -1.749 6.078 1 94.94 259 HIS B C 1
ATOM 5189 O O . HIS B 1 259 ? -18.75 -1.087 5.688 1 94.94 259 HIS B O 1
ATOM 5195 N N . GLY B 1 260 ? -17.703 -2.195 7.324 1 92.69 260 GLY B N 1
ATOM 5196 C CA . GLY B 1 260 ? -18.734 -1.938 8.32 1 92.69 260 GLY B CA 1
ATOM 5197 C C . GLY B 1 260 ? -18.953 -0.461 8.57 1 92.69 260 GLY B C 1
ATOM 5198 O O . GLY B 1 260 ? -20.109 -0.01 8.648 1 92.69 260 GLY B O 1
ATOM 5199 N N . ARG B 1 261 ? -17.891 0.275 8.672 1 89.44 261 ARG B N 1
ATOM 5200 C CA . ARG B 1 261 ? -17.984 1.708 8.93 1 89.44 261 ARG B CA 1
ATOM 5201 C C . ARG B 1 261 ? -18.641 2.439 7.77 1 89.44 261 ARG B C 1
ATOM 5203 O O . ARG B 1 261 ? -19.5 3.297 7.977 1 89.44 261 ARG B O 1
ATOM 5210 N N . LEU B 1 262 ? -18.25 2.139 6.574 1 89.81 262 LEU B N 1
ATOM 5211 C CA . LEU B 1 262 ? -18.781 2.791 5.383 1 89.81 262 LEU B CA 1
ATOM 5212 C C . LEU B 1 262 ? -20.266 2.48 5.211 1 89.81 262 LEU B C 1
ATOM 5214 O O . LEU B 1 262 ? -21.062 3.381 4.938 1 89.81 262 LEU B O 1
ATOM 5218 N N . VAL B 1 263 ? -20.625 1.253 5.41 1 91.25 263 VAL B N 1
ATOM 5219 C CA . VAL B 1 263 ? -22.016 0.838 5.27 1 91.25 263 VAL B CA 1
ATOM 5220 C C . VAL B 1 263 ? -22.859 1.504 6.352 1 91.25 263 VAL B C 1
ATOM 5222 O O . VAL B 1 263 ? -23.953 2.006 6.07 1 91.25 263 VAL B O 1
ATOM 5225 N N . ALA B 1 264 ? -22.359 1.564 7.582 1 87.12 264 ALA B N 1
ATOM 5226 C CA . ALA B 1 264 ? -23.078 2.18 8.688 1 87.12 264 ALA B CA 1
ATOM 5227 C C . ALA B 1 264 ? -23.25 3.68 8.461 1 87.12 264 ALA B C 1
ATOM 5229 O O . ALA B 1 264 ? -24.328 4.234 8.727 1 87.12 264 ALA B O 1
ATOM 5230 N N . ALA B 1 265 ? -22.219 4.312 8.016 1 82.69 265 ALA B N 1
ATOM 5231 C CA . ALA B 1 265 ? -22.266 5.754 7.777 1 82.69 265 ALA B CA 1
ATOM 5232 C C . ALA B 1 265 ? -23.281 6.094 6.688 1 82.69 265 ALA B C 1
ATOM 5234 O O . ALA B 1 265 ? -24.016 7.078 6.801 1 82.69 265 ALA B O 1
ATOM 5235 N N . ALA B 1 266 ? -23.344 5.348 5.676 1 83.5 266 ALA B N 1
ATOM 5236 C CA . ALA B 1 266 ? -24.281 5.559 4.578 1 83.5 266 ALA B CA 1
ATOM 5237 C C . ALA B 1 266 ? -25.719 5.383 5.047 1 83.5 266 ALA B C 1
ATOM 5239 O O . ALA B 1 266 ? -26.625 6.098 4.594 1 83.5 266 ALA B O 1
ATOM 5240 N N . ARG B 1 267 ? -25.953 4.543 5.945 1 81 267 ARG B N 1
ATOM 5241 C CA . ARG B 1 267 ? -27.297 4.281 6.465 1 81 267 ARG B CA 1
ATOM 5242 C C . ARG B 1 267 ? -27.766 5.426 7.352 1 81 267 ARG B C 1
ATOM 5244 O O . ARG B 1 267 ? -28.953 5.777 7.34 1 81 267 ARG B O 1
ATOM 5251 N N . ARG B 1 268 ? -26.906 5.984 8.109 1 75.56 268 ARG B N 1
ATOM 5252 C CA . ARG B 1 268 ? -27.25 7.082 9.008 1 75.56 268 ARG B CA 1
ATOM 5253 C C . ARG B 1 268 ? -27.672 8.32 8.227 1 75.56 268 ARG B C 1
ATOM 5255 O O . ARG B 1 268 ? -28.578 9.039 8.633 1 75.56 268 ARG B O 1
ATOM 5262 N N . SER B 1 269 ? -26.984 8.664 7.211 1 66.94 269 SER B N 1
ATOM 5263 C CA . SER B 1 269 ? -27.312 9.836 6.402 1 66.94 269 SER B CA 1
ATOM 5264 C C . SER B 1 269 ? -28.688 9.68 5.75 1 66.94 269 SER B C 1
ATOM 5266 O O . SER B 1 269 ? -29.391 10.672 5.523 1 66.94 269 SER B O 1
ATOM 5268 N N . GLY B 1 270 ? -29.062 8.586 5.426 1 57.78 270 GLY B N 1
ATOM 5269 C CA . GLY B 1 270 ? -30.391 8.367 4.867 1 57.78 270 GLY B CA 1
ATOM 5270 C C . GLY B 1 270 ? -31.5 8.578 5.871 1 57.78 270 GLY B C 1
ATOM 5271 O O . GLY B 1 270 ? -32.656 8.875 5.492 1 57.78 270 GLY B O 1
ATOM 5272 N N . ALA B 1 271 ? -31.109 8.609 7.145 1 55.28 271 ALA B N 1
ATOM 5273 C CA . ALA B 1 271 ? -32.125 8.711 8.18 1 55.28 271 ALA B CA 1
ATOM 5274 C C . ALA B 1 271 ? -32.219 10.133 8.727 1 55.28 271 ALA B C 1
ATOM 5276 O O . ALA B 1 271 ? -32.438 10.336 9.922 1 55.28 271 ALA B O 1
ATOM 5277 N N . ASP B 1 272 ? -32.062 11.031 8.023 1 52.12 272 ASP B N 1
ATOM 5278 C CA . ASP B 1 272 ? -32.312 12.422 8.391 1 52.12 272 ASP B CA 1
ATOM 5279 C C . ASP B 1 272 ? -31.109 13.039 9.078 1 52.12 272 ASP B C 1
ATOM 5281 O O . ASP B 1 272 ? -31.203 14.125 9.656 1 52.12 272 ASP B O 1
ATOM 5285 N N . ALA B 1 273 ? -30.062 12.422 9.172 1 54.03 273 ALA B N 1
ATOM 5286 C CA . ALA B 1 273 ? -28.859 12.969 9.789 1 54.03 273 ALA B CA 1
ATOM 5287 C C . ALA B 1 273 ? -28 13.695 8.758 1 54.03 273 ALA B C 1
ATOM 5289 O O . ALA B 1 273 ? -28.109 13.43 7.555 1 54.03 273 ALA B O 1
ATOM 5290 N N . ALA B 1 274 ? -27.375 14.68 9.227 1 54.28 274 ALA B N 1
ATOM 5291 C CA . ALA B 1 274 ? -26.469 15.469 8.391 1 54.28 274 ALA B CA 1
ATOM 5292 C C . ALA B 1 274 ? -25.453 14.578 7.688 1 54.28 274 ALA B C 1
ATOM 5294 O O . ALA B 1 274 ? -24.891 13.656 8.297 1 54.28 274 ALA B O 1
ATOM 5295 N N . GLU B 1 275 ? -25.297 14.648 6.375 1 66.06 275 GLU B N 1
ATOM 5296 C CA . GLU B 1 275 ? -24.344 13.914 5.547 1 66.06 275 GLU B CA 1
ATOM 5297 C C . GLU B 1 275 ? -22.906 14.234 5.949 1 66.06 275 GLU B C 1
ATOM 5299 O O . GLU B 1 275 ? -22.547 15.398 6.117 1 66.06 275 GLU B O 1
ATOM 5304 N N . THR B 1 276 ? -22.234 13.195 6.547 1 65.19 276 THR B N 1
ATOM 5305 C CA . THR B 1 276 ? -20.812 13.305 6.844 1 65.19 276 THR B CA 1
ATOM 5306 C C . THR B 1 276 ? -19.969 12.891 5.637 1 65.19 276 THR B C 1
ATOM 5308 O O . THR B 1 276 ? -20.5 12.344 4.668 1 65.19 276 THR B O 1
ATOM 5311 N N . ALA B 1 277 ? -18.719 13.266 5.617 1 66.75 277 ALA B N 1
ATOM 5312 C CA . ALA B 1 277 ? -17.812 12.812 4.574 1 66.75 277 ALA B CA 1
ATOM 5313 C C . ALA B 1 277 ? -17.828 11.289 4.453 1 66.75 277 ALA B C 1
ATOM 5315 O O . ALA B 1 277 ? -17.891 10.75 3.346 1 66.75 277 ALA B O 1
ATOM 5316 N N . GLU B 1 278 ? -17.953 10.609 5.562 1 72.19 278 GLU B N 1
ATOM 5317 C CA . GLU B 1 278 ? -17.938 9.148 5.559 1 72.19 278 GLU B CA 1
ATOM 5318 C C . GLU B 1 278 ? -19.219 8.594 4.934 1 72.19 278 GLU B C 1
ATOM 5320 O O . GLU B 1 278 ? -19.188 7.559 4.258 1 72.19 278 GLU B O 1
ATOM 5325 N N . SER B 1 279 ? -20.297 9.266 5.168 1 75.81 279 SER B N 1
ATOM 5326 C CA . SER B 1 279 ? -21.562 8.805 4.594 1 75.81 279 SER B CA 1
ATOM 5327 C C . SER B 1 279 ? -21.531 8.875 3.068 1 75.81 279 SER B C 1
ATOM 5329 O O . SER B 1 279 ? -22.062 7.992 2.395 1 75.81 279 SER B O 1
ATOM 5331 N N . LYS B 1 280 ? -20.906 9.82 2.605 1 77.94 280 LYS B N 1
ATOM 5332 C CA . LYS B 1 280 ? -20.797 9.961 1.158 1 77.94 280 LYS B CA 1
ATOM 5333 C C . LYS B 1 280 ? -19.891 8.883 0.57 1 77.94 280 LYS B C 1
ATOM 5335 O O . LYS B 1 280 ? -20.188 8.336 -0.497 1 77.94 280 LYS B O 1
ATOM 5340 N N . PHE B 1 281 ? -18.906 8.5 1.26 1 83.81 281 PHE B N 1
ATOM 5341 C CA . PHE B 1 281 ? -17.953 7.508 0.782 1 83.81 281 PHE B CA 1
ATOM 5342 C C . PHE B 1 281 ? -18.578 6.121 0.767 1 83.81 281 PHE B C 1
ATOM 5344 O O . PHE B 1 281 ? -18.234 5.285 -0.071 1 83.81 281 PHE B O 1
ATOM 5351 N N . GLY B 1 282 ? -19.531 5.91 1.629 1 87.69 282 GLY B N 1
ATOM 5352 C CA . GLY B 1 282 ? -20.109 4.578 1.765 1 87.69 282 GLY B CA 1
ATOM 5353 C C . GLY B 1 282 ? -21.328 4.363 0.907 1 87.69 282 GLY B C 1
ATOM 5354 O O . GLY B 1 282 ? -21.828 3.242 0.792 1 87.69 282 GLY B O 1
ATOM 5355 N N . ALA B 1 283 ? -21.812 5.395 0.316 1 87.56 283 ALA B N 1
ATOM 5356 C CA . ALA B 1 283 ? -23.078 5.332 -0.419 1 87.56 283 ALA B CA 1
ATOM 5357 C C . ALA B 1 283 ? -23.016 4.285 -1.527 1 87.56 283 ALA B C 1
ATOM 5359 O O . ALA B 1 283 ? -22.094 4.309 -2.359 1 87.56 283 ALA B O 1
ATOM 5360 N N . GLY B 1 284 ? -23.891 3.303 -1.475 1 91.81 284 GLY B N 1
ATOM 5361 C CA . GLY B 1 284 ? -24.047 2.314 -2.531 1 91.81 284 GLY B CA 1
ATOM 5362 C C . GLY B 1 284 ? -23.156 1.095 -2.336 1 91.81 284 GLY B C 1
ATOM 5363 O O . GLY B 1 284 ? -23.281 0.116 -3.078 1 91.81 284 GLY B O 1
ATOM 5364 N N . LEU B 1 285 ? -22.328 1.077 -1.357 1 93.31 285 LEU B N 1
ATOM 5365 C CA . LEU B 1 285 ? -21.344 0.006 -1.187 1 93.31 285 LEU B CA 1
ATOM 5366 C C . LEU B 1 285 ? -22.031 -1.297 -0.791 1 93.31 285 LEU B C 1
ATOM 5368 O O . LEU B 1 285 ? -21.734 -2.357 -1.342 1 93.31 285 LEU B O 1
ATOM 5372 N N . ALA B 1 286 ? -22.938 -1.174 0.111 1 91.31 286 ALA B N 1
ATOM 5373 C CA . ALA B 1 286 ? -23.641 -2.369 0.583 1 91.31 286 ALA B CA 1
ATOM 5374 C C . ALA B 1 286 ? -24.344 -3.08 -0.565 1 91.31 286 ALA B C 1
ATOM 5376 O O . ALA B 1 286 ? -24.281 -4.305 -0.683 1 91.31 286 ALA B O 1
ATOM 5377 N N . ASP B 1 287 ? -24.953 -2.334 -1.366 1 92.25 287 ASP B N 1
ATOM 5378 C CA . ASP B 1 287 ? -25.672 -2.898 -2.494 1 92.25 287 ASP B CA 1
ATOM 5379 C C . ASP B 1 287 ? -24.719 -3.5 -3.523 1 92.25 287 ASP B C 1
ATOM 5381 O O . ASP B 1 287 ? -25.016 -4.547 -4.109 1 92.25 287 ASP B O 1
ATOM 5385 N N . ALA B 1 288 ? -23.641 -2.949 -3.693 1 90.94 288 ALA B N 1
ATOM 5386 C CA . ALA B 1 288 ? -22.688 -3.359 -4.727 1 90.94 288 ALA B CA 1
ATOM 5387 C C . ALA B 1 288 ? -21.922 -4.609 -4.305 1 90.94 288 ALA B C 1
ATOM 5389 O O . ALA B 1 288 ? -21.656 -5.488 -5.125 1 90.94 288 ALA B O 1
ATOM 5390 N N . MET B 1 289 ? -21.547 -4.754 -3.066 1 91.75 289 MET B N 1
ATOM 5391 C CA . MET B 1 289 ? -20.656 -5.809 -2.598 1 91.75 289 MET B CA 1
ATOM 5392 C C . MET B 1 289 ? -21.438 -6.953 -1.978 1 91.75 289 MET B C 1
ATOM 5394 O O . MET B 1 289 ? -21.078 -8.117 -2.131 1 91.75 289 MET B O 1
ATOM 5398 N N . GLY B 1 290 ? -22.484 -6.621 -1.275 1 86.94 290 GLY B N 1
ATOM 5399 C CA . GLY B 1 290 ? -23.234 -7.645 -0.563 1 86.94 290 GLY B CA 1
ATOM 5400 C C . GLY B 1 290 ? -22.547 -8.117 0.704 1 86.94 290 GLY B C 1
ATOM 5401 O O . GLY B 1 290 ? -22.547 -7.41 1.716 1 86.94 290 GLY B O 1
ATOM 5402 N N . LYS B 1 291 ? -21.797 -9.328 0.548 1 89.25 291 LYS B N 1
ATOM 5403 C CA . LYS B 1 291 ? -21.094 -9.93 1.684 1 89.25 291 LYS B CA 1
ATOM 5404 C C . LYS B 1 291 ? -19.891 -9.102 2.086 1 89.25 291 LYS B C 1
ATOM 5406 O O . LYS B 1 291 ? -19.266 -8.453 1.242 1 89.25 291 LYS B O 1
ATOM 5411 N N . GLY B 1 292 ? -19.531 -9.195 3.377 1 94.44 292 GLY B N 1
ATOM 5412 C CA . GLY B 1 292 ? -18.328 -8.539 3.848 1 94.44 292 GLY B CA 1
ATOM 5413 C C . GLY B 1 292 ? -17.062 -9.227 3.379 1 94.44 292 GLY B C 1
ATOM 5414 O O . GLY B 1 292 ? -17.094 -10.359 2.898 1 94.44 292 GLY B O 1
ATOM 5415 N N . PRO B 1 293 ? -15.945 -8.594 3.541 1 97.56 293 PRO B N 1
ATOM 5416 C CA . PRO B 1 293 ? -14.672 -9.086 3.021 1 97.56 293 PRO B CA 1
ATOM 5417 C C . PRO B 1 293 ? -14.297 -10.453 3.582 1 97.56 293 PRO B C 1
ATOM 5419 O O . PRO B 1 293 ? -13.844 -11.328 2.836 1 97.56 293 PRO B O 1
ATOM 5422 N N . SER B 1 294 ? -14.469 -10.711 4.852 1 98 294 SER B N 1
ATOM 5423 C CA . SER B 1 294 ? -14.117 -12 5.438 1 98 294 SER B CA 1
ATOM 5424 C C . SER B 1 294 ? -14.992 -13.117 4.887 1 98 294 SER B C 1
ATOM 5426 O O . SER B 1 294 ? -14.523 -14.25 4.707 1 98 294 SER B O 1
ATOM 5428 N N . GLU B 1 295 ? -16.234 -12.82 4.688 1 97.69 295 GLU B N 1
ATOM 5429 C CA . GLU B 1 295 ? -17.109 -13.812 4.078 1 97.69 295 GLU B CA 1
ATOM 5430 C C . GLU B 1 295 ? -16.703 -14.109 2.641 1 97.69 295 GLU B C 1
ATOM 5432 O O . GLU B 1 295 ? -16.719 -15.258 2.211 1 97.69 295 GLU B O 1
ATOM 5437 N N . VAL B 1 296 ? -16.312 -13.078 1.929 1 97.94 296 VAL B N 1
ATOM 5438 C CA . VAL B 1 296 ? -15.812 -13.25 0.571 1 97.94 296 VAL B CA 1
ATOM 5439 C C . VAL B 1 296 ? -14.562 -14.125 0.592 1 97.94 296 VAL B C 1
ATOM 5441 O O . VAL B 1 296 ? -14.43 -15.047 -0.222 1 97.94 296 VAL B O 1
ATOM 5444 N N . TRP B 1 297 ? -13.672 -13.844 1.519 1 98.62 297 TRP B N 1
ATOM 5445 C CA . TRP B 1 297 ? -12.477 -14.664 1.64 1 98.62 297 TRP B CA 1
ATOM 5446 C C . TRP B 1 297 ? -12.844 -16.125 1.864 1 98.62 297 TRP B C 1
ATOM 5448 O O . TRP B 1 297 ? -12.352 -17.016 1.155 1 98.62 297 TRP B O 1
ATOM 5458 N N . ARG B 1 298 ? -13.703 -16.391 2.729 1 98.12 298 ARG B N 1
ATOM 5459 C CA . ARG B 1 298 ? -14.109 -17.75 3.094 1 98.12 298 ARG B CA 1
ATOM 5460 C C . ARG B 1 298 ? -14.719 -18.484 1.902 1 98.12 298 ARG B C 1
ATOM 5462 O O . ARG B 1 298 ? -14.422 -19.656 1.668 1 98.12 298 ARG B O 1
ATOM 5469 N N . ASP B 1 299 ? -15.453 -17.766 1.147 1 98.12 299 ASP B N 1
ATOM 5470 C CA . ASP B 1 299 ? -16.281 -18.438 0.145 1 98.12 299 ASP B CA 1
ATOM 5471 C C . ASP B 1 299 ? -15.562 -18.5 -1.202 1 98.12 299 ASP B C 1
ATOM 5473 O O . ASP B 1 299 ? -15.812 -19.391 -2.004 1 98.12 299 ASP B O 1
ATOM 5477 N N . ASN B 1 300 ? -14.594 -17.516 -1.43 1 98.69 300 ASN B N 1
ATOM 5478 C CA . ASN B 1 300 ? -14.188 -17.359 -2.822 1 98.69 300 ASN B CA 1
ATOM 5479 C C . ASN B 1 300 ? -12.672 -17.328 -2.967 1 98.69 300 ASN B C 1
ATOM 5481 O O . ASN B 1 300 ? -12.148 -17.438 -4.078 1 98.69 300 ASN B O 1
ATOM 5485 N N . CYS B 1 301 ? -11.922 -17.234 -1.896 1 98.88 301 CYS B N 1
ATOM 5486 C CA . CYS B 1 301 ? -10.508 -16.906 -2.07 1 98.88 301 CYS B CA 1
ATOM 5487 C C . CYS B 1 301 ? -9.625 -18.016 -1.518 1 98.88 301 CYS B C 1
ATOM 5489 O O . CYS B 1 301 ? -10.062 -18.812 -0.677 1 98.88 301 CYS B O 1
ATOM 5491 N N . PHE B 1 302 ? -8.406 -18.125 -2.014 1 98.94 302 PHE B N 1
ATOM 5492 C CA . PHE B 1 302 ? -7.367 -19.078 -1.645 1 98.94 302 PHE B CA 1
ATOM 5493 C C . PHE B 1 302 ? -5.992 -18.422 -1.691 1 98.94 302 PHE B C 1
ATOM 5495 O O . PHE B 1 302 ? -5.832 -17.344 -2.275 1 98.94 302 PHE B O 1
ATOM 5502 N N . VAL B 1 303 ? -5.031 -19.047 -1.013 1 98.81 303 VAL B N 1
ATOM 5503 C CA . VAL B 1 303 ? -3.676 -18.516 -1.034 1 98.81 303 VAL B CA 1
ATOM 5504 C C . VAL B 1 303 ? -2.701 -19.578 -1.508 1 98.81 303 VAL B C 1
ATOM 5506 O O . VAL B 1 303 ? -2.742 -20.719 -1.032 1 98.81 303 VAL B O 1
ATOM 5509 N N . GLY B 1 304 ? -1.984 -19.25 -2.617 1 98.69 304 GLY B N 1
ATOM 5510 C CA . GLY B 1 304 ? -0.773 -20 -2.93 1 98.69 304 GLY B CA 1
ATOM 5511 C C . GLY B 1 304 ? 0.409 -19.609 -2.066 1 98.69 304 GLY B C 1
ATOM 5512 O O . GLY B 1 304 ? 1.126 -18.656 -2.385 1 98.69 304 GLY B O 1
ATOM 5513 N N . ALA B 1 305 ? 0.619 -20.391 -1.04 1 98.25 305 ALA B N 1
ATOM 5514 C CA . ALA B 1 305 ? 1.595 -20.062 -0.004 1 98.25 305 ALA B CA 1
ATOM 5515 C C . ALA B 1 305 ? 2.984 -20.562 -0.38 1 98.25 305 ALA B C 1
ATOM 5517 O O . ALA B 1 305 ? 3.465 -21.562 0.176 1 98.25 305 ALA B O 1
ATOM 5518 N N . SER B 1 306 ? 3.652 -19.844 -1.21 1 97.88 306 SER B N 1
ATOM 5519 C CA . SER B 1 306 ? 5 -20.203 -1.646 1 97.88 306 SER B CA 1
ATOM 5520 C C . SER B 1 306 ? 5.98 -20.188 -0.477 1 97.88 306 SER B C 1
ATOM 5522 O O . SER B 1 306 ? 6.062 -19.203 0.26 1 97.88 306 SER B O 1
ATOM 5524 N N . PHE B 1 307 ? 6.715 -21.297 -0.327 1 96.94 307 PHE B N 1
ATOM 5525 C CA . PHE B 1 307 ? 7.711 -21.484 0.725 1 96.94 307 PHE B CA 1
ATOM 5526 C C . PHE B 1 307 ? 7.195 -20.938 2.053 1 96.94 307 PHE B C 1
ATOM 5528 O O . PHE B 1 307 ? 7.848 -20.109 2.684 1 96.94 307 PHE B O 1
ATOM 5535 N N . MET B 1 308 ? 5.984 -21.422 2.379 1 97.12 308 MET B N 1
ATOM 5536 C CA . MET B 1 308 ? 5.297 -20.953 3.584 1 97.12 308 MET B CA 1
ATOM 5537 C C . MET B 1 308 ? 6.207 -21.062 4.801 1 97.12 308 MET B C 1
ATOM 5539 O O . MET B 1 308 ? 6.902 -22.062 4.977 1 97.12 308 MET B O 1
ATOM 5543 N N . ARG B 1 309 ? 6.172 -20.094 5.664 1 95.5 309 ARG B N 1
ATOM 5544 C CA . ARG B 1 309 ? 7.004 -20 6.859 1 95.5 309 ARG B CA 1
ATOM 5545 C C . ARG B 1 309 ? 6.234 -20.453 8.102 1 95.5 309 ARG B C 1
ATOM 5547 O O . ARG B 1 309 ? 5.004 -20.438 8.109 1 95.5 309 ARG B O 1
ATOM 5554 N N . PRO B 1 310 ? 7.023 -20.781 9.102 1 94.25 310 PRO B N 1
ATOM 5555 C CA . PRO B 1 310 ? 6.383 -21.328 10.305 1 94.25 310 PRO B CA 1
ATOM 5556 C C . PRO B 1 310 ? 5.395 -20.344 10.938 1 94.25 310 PRO B C 1
ATOM 5558 O O . PRO B 1 310 ? 4.324 -20.75 11.391 1 94.25 310 PRO B O 1
ATOM 5561 N N . HIS B 1 311 ? 5.75 -19.094 10.992 1 95 311 HIS B N 1
ATOM 5562 C CA . HIS B 1 311 ? 4.859 -18.125 11.625 1 95 311 HIS B CA 1
ATOM 5563 C C . HIS B 1 311 ? 3.566 -17.969 10.836 1 95 311 HIS B C 1
ATOM 5565 O O . HIS B 1 311 ? 2.523 -17.625 11.398 1 95 311 HIS B O 1
ATOM 5571 N N . GLU B 1 312 ? 3.572 -18.219 9.547 1 97.19 312 GLU B N 1
ATOM 5572 C CA . GLU B 1 312 ? 2.367 -18.188 8.719 1 97.19 312 GLU B CA 1
ATOM 5573 C C . GLU B 1 312 ? 1.499 -19.422 8.969 1 97.19 312 GLU B C 1
ATOM 5575 O O . GLU B 1 312 ? 0.277 -19.312 9.094 1 97.19 312 GLU B O 1
ATOM 5580 N N . ALA B 1 313 ? 2.17 -20.547 9.047 1 97.06 313 ALA B N 1
ATOM 5581 C CA . ALA B 1 313 ? 1.449 -21.797 9.32 1 97.06 313 ALA B CA 1
ATOM 5582 C C . ALA B 1 313 ? 0.722 -21.719 10.664 1 97.06 313 ALA B C 1
ATOM 5584 O O . ALA B 1 313 ? -0.358 -22.297 10.82 1 97.06 313 ALA B O 1
ATOM 5585 N N . ALA B 1 314 ? 1.271 -21 11.625 1 96.62 314 ALA B N 1
ATOM 5586 C CA . ALA B 1 314 ? 0.665 -20.844 12.938 1 96.62 314 ALA B CA 1
ATOM 5587 C C . ALA B 1 314 ? -0.665 -20.094 12.844 1 96.62 314 ALA B C 1
ATOM 5589 O O . ALA B 1 314 ? -1.498 -20.188 13.75 1 96.62 314 ALA B O 1
ATOM 5590 N N . LEU B 1 315 ? -0.921 -19.422 11.719 1 97.75 315 LEU B N 1
ATOM 5591 C CA . LEU B 1 315 ? -2.137 -18.641 11.531 1 97.75 315 LEU B CA 1
ATOM 5592 C C . LEU B 1 315 ? -3.143 -19.391 10.664 1 97.75 315 LEU B C 1
ATOM 5594 O O . LEU B 1 315 ? -4.16 -18.828 10.258 1 97.75 315 LEU B O 1
ATOM 5598 N N . ARG B 1 316 ? -2.938 -20.656 10.422 1 98.31 316 ARG B N 1
ATOM 5599 C CA . ARG B 1 316 ? -3.699 -21.438 9.453 1 98.31 316 ARG B CA 1
ATOM 5600 C C . ARG B 1 316 ? -5.188 -21.422 9.789 1 98.31 316 ARG B C 1
ATOM 5602 O O . ARG B 1 316 ? -6.035 -21.406 8.898 1 98.31 316 ARG B O 1
ATOM 5609 N N . ASP B 1 317 ? -5.52 -21.359 11.047 1 98 317 ASP B N 1
ATOM 5610 C CA . ASP B 1 317 ? -6.922 -21.375 11.445 1 98 317 ASP B CA 1
ATOM 5611 C C . ASP B 1 317 ? -7.605 -20.062 11.078 1 98 317 ASP B C 1
ATOM 5613 O O . ASP B 1 317 ? -8.75 -20.047 10.625 1 98 317 ASP B O 1
ATOM 5617 N N . ARG B 1 318 ? -6.887 -19.016 11.234 1 97.88 318 ARG B N 1
ATOM 5618 C CA . ARG B 1 318 ? -7.441 -17.688 10.93 1 97.88 318 ARG B CA 1
ATOM 5619 C C . ARG B 1 318 ? -7.492 -17.453 9.422 1 97.88 318 ARG B C 1
ATOM 5621 O O . ARG B 1 318 ? -8.391 -16.781 8.93 1 97.88 318 ARG B O 1
ATOM 5628 N N . ILE B 1 319 ? -6.562 -18.031 8.734 1 98.56 319 ILE B N 1
ATOM 5629 C CA . ILE B 1 319 ? -6.527 -17.922 7.277 1 98.56 319 ILE B CA 1
ATOM 5630 C C . ILE B 1 319 ? -7.609 -18.812 6.664 1 98.56 319 ILE B C 1
ATOM 5632 O O . ILE B 1 319 ? -8.297 -18.391 5.723 1 98.56 319 ILE B O 1
ATOM 5636 N N . GLY B 1 320 ? -7.848 -19.906 7.18 1 98.56 320 GLY B N 1
ATOM 5637 C CA . GLY B 1 320 ? -8.641 -21 6.629 1 98.56 320 GLY B CA 1
ATOM 5638 C C . GLY B 1 320 ? -7.797 -22.156 6.148 1 98.56 320 GLY B C 1
ATOM 5639 O O . GLY B 1 320 ? -7.074 -22.047 5.16 1 98.56 320 GLY B O 1
ATOM 5640 N N . LEU B 1 321 ? -7.949 -23.234 6.82 1 97.88 321 LEU B N 1
ATOM 5641 C CA . LEU B 1 321 ? -7.152 -24.406 6.52 1 97.88 321 LEU B CA 1
ATOM 5642 C C . LEU B 1 321 ? -7.379 -24.875 5.082 1 97.88 321 LEU B C 1
ATOM 5644 O O . LEU B 1 321 ? -6.434 -25.266 4.398 1 97.88 321 LEU B O 1
ATOM 5648 N N . ASP B 1 322 ? -8.539 -24.766 4.688 1 98.44 322 ASP B N 1
ATOM 5649 C CA . ASP B 1 322 ? -8.906 -25.281 3.369 1 98.44 322 ASP B CA 1
ATOM 5650 C C . ASP B 1 322 ? -8.562 -24.266 2.277 1 98.44 322 ASP B C 1
ATOM 5652 O O . ASP B 1 322 ? -8.805 -24.516 1.095 1 98.44 322 ASP B O 1
ATOM 5656 N N . LYS B 1 323 ? -7.941 -23.125 2.707 1 98.81 323 LYS B N 1
ATOM 5657 C CA . LYS B 1 323 ? -7.625 -22.062 1.757 1 98.81 323 LYS B CA 1
ATOM 5658 C C . LYS B 1 323 ? -6.137 -22.047 1.419 1 98.81 323 LYS B C 1
ATOM 5660 O O . LYS B 1 323 ? -5.715 -21.391 0.468 1 98.81 323 LYS B O 1
ATOM 5665 N N . ILE B 1 324 ? -5.324 -22.781 2.127 1 98.88 324 ILE B N 1
ATOM 5666 C CA . ILE B 1 324 ? -3.871 -22.688 2.045 1 98.88 324 ILE B CA 1
ATOM 5667 C C . ILE B 1 324 ? -3.338 -23.781 1.121 1 98.88 324 ILE B C 1
ATOM 5669 O O . ILE B 1 324 ? -3.605 -24.969 1.33 1 98.88 324 ILE B O 1
ATOM 5673 N N . MET B 1 325 ? -2.594 -23.391 0.128 1 98.94 325 MET B N 1
ATOM 5674 C CA . MET B 1 325 ? -1.943 -24.297 -0.807 1 98.94 325 MET B CA 1
ATOM 5675 C C . MET B 1 325 ? -0.442 -24.047 -0.867 1 98.94 325 MET B C 1
ATOM 5677 O O . MET B 1 325 ? -0.009 -22.984 -1.34 1 98.94 325 MET B O 1
ATOM 5681 N N . TRP B 1 326 ? 0.333 -24.969 -0.435 1 98.81 326 TRP B N 1
ATOM 5682 C CA . TRP B 1 326 ? 1.784 -24.812 -0.416 1 98.81 326 TRP B CA 1
ATOM 5683 C C . TRP B 1 326 ? 2.348 -24.797 -1.833 1 98.81 326 TRP B C 1
ATOM 5685 O O . TRP B 1 326 ? 1.844 -25.5 -2.715 1 98.81 326 TRP B O 1
ATOM 5695 N N . GLY B 1 327 ? 3.416 -24.016 -2.033 1 98.81 327 GLY B N 1
ATOM 5696 C CA . GLY B 1 327 ? 4.125 -23.984 -3.301 1 98.81 327 GLY B CA 1
ATOM 5697 C C . GLY B 1 327 ? 5.633 -23.922 -3.141 1 98.81 327 GLY B C 1
ATOM 5698 O O . GLY B 1 327 ? 6.145 -23.266 -2.229 1 98.81 327 GLY B O 1
ATOM 5699 N N . SER B 1 328 ? 6.363 -24.531 -4.055 1 98.44 328 SER B N 1
ATOM 5700 C CA . SER B 1 328 ? 7.82 -24.609 -3.977 1 98.44 328 SER B CA 1
ATOM 5701 C C . SER B 1 328 ? 8.484 -23.422 -4.668 1 98.44 328 SER B C 1
ATOM 5703 O O . SER B 1 328 ? 9.633 -23.078 -4.371 1 98.44 328 SER B O 1
ATOM 5705 N N . ASP B 1 329 ? 7.801 -22.875 -5.676 1 96.75 329 ASP B N 1
ATOM 5706 C CA . ASP B 1 329 ? 8.305 -21.781 -6.492 1 96.75 329 ASP B CA 1
ATOM 5707 C C . ASP B 1 329 ? 9.438 -22.25 -7.41 1 96.75 329 ASP B C 1
ATOM 5709 O O . ASP B 1 329 ? 10.289 -21.453 -7.816 1 96.75 329 ASP B O 1
ATOM 5713 N N . TYR B 1 330 ? 9.453 -23.516 -7.734 1 96 330 TYR B N 1
ATOM 5714 C CA . TYR B 1 330 ? 10.398 -24.062 -8.703 1 96 330 TYR B CA 1
ATOM 5715 C C . TYR B 1 330 ? 10.219 -23.406 -10.07 1 96 330 TYR B C 1
ATOM 5717 O O . TYR B 1 330 ? 9.094 -23.219 -10.531 1 96 330 TYR B O 1
ATOM 5725 N N . PRO B 1 331 ? 11.305 -23.031 -10.703 1 93.5 331 PRO B N 1
ATOM 5726 C CA . PRO B 1 331 ? 12.711 -23.312 -10.383 1 93.5 331 PRO B CA 1
ATOM 5727 C C . PRO B 1 331 ? 13.438 -22.094 -9.82 1 93.5 331 PRO B C 1
ATOM 5729 O O . PRO B 1 331 ? 14.664 -22.016 -9.906 1 93.5 331 PRO B O 1
ATOM 5732 N N . HIS B 1 332 ? 12.773 -21.172 -9.273 1 90 332 HIS B N 1
ATOM 5733 C CA . HIS B 1 332 ? 13.398 -19.922 -8.828 1 90 332 HIS B CA 1
ATOM 5734 C C . HIS B 1 332 ? 14.375 -20.172 -7.688 1 90 332 HIS B C 1
ATOM 5736 O O . HIS B 1 332 ? 14.172 -21.094 -6.879 1 90 332 HIS B O 1
ATOM 5742 N N . ASP B 1 333 ? 15.359 -19.312 -7.582 1 84.88 333 ASP B N 1
ATOM 5743 C CA . ASP B 1 333 ? 16.375 -19.406 -6.527 1 84.88 333 ASP B CA 1
ATOM 5744 C C . ASP B 1 333 ? 15.734 -19.25 -5.148 1 84.88 333 ASP B C 1
ATOM 5746 O O . ASP B 1 333 ? 16.203 -19.828 -4.168 1 84.88 333 ASP B O 1
ATOM 5750 N N . GLU B 1 334 ? 14.742 -18.453 -5.129 1 87.75 334 GLU B N 1
ATOM 5751 C CA . GLU B 1 334 ? 14.102 -18.219 -3.84 1 87.75 334 GLU B CA 1
ATOM 5752 C C . GLU B 1 334 ? 13.164 -19.375 -3.477 1 87.75 334 GLU B C 1
ATOM 5754 O O . GLU B 1 334 ? 12.617 -19.406 -2.373 1 87.75 334 GLU B O 1
ATOM 5759 N N . GLY B 1 335 ? 12.961 -20.297 -4.402 1 93.62 335 GLY B N 1
ATOM 5760 C CA . GLY B 1 335 ? 12.148 -21.469 -4.121 1 93.62 335 GLY B CA 1
ATOM 5761 C C . GLY B 1 335 ? 12.82 -22.438 -3.168 1 93.62 335 GLY B C 1
ATOM 5762 O O . GLY B 1 335 ? 13.891 -22.156 -2.633 1 93.62 335 GLY B O 1
ATOM 5763 N N . THR B 1 336 ? 12.219 -23.562 -2.92 1 97.31 336 THR B N 1
ATOM 5764 C CA . THR B 1 336 ? 12.68 -24.469 -1.882 1 97.31 336 THR B CA 1
ATOM 5765 C C . THR B 1 336 ? 13.57 -25.562 -2.477 1 97.31 336 THR B C 1
ATOM 5767 O O . THR B 1 336 ? 14.219 -26.312 -1.743 1 97.31 336 THR B O 1
ATOM 5770 N N . TYR B 1 337 ? 13.57 -25.656 -3.801 1 96.06 337 TYR B N 1
ATOM 5771 C CA . TYR B 1 337 ? 14.453 -26.641 -4.402 1 96.06 337 TYR B CA 1
ATOM 5772 C C . TYR B 1 337 ? 15.914 -26.344 -4.09 1 96.06 337 TYR B C 1
ATOM 5774 O O . TYR B 1 337 ? 16.328 -25.188 -4.125 1 96.06 337 TYR B O 1
ATOM 5782 N N . PRO B 1 338 ? 16.719 -27.312 -3.807 1 97 338 PRO B N 1
ATOM 5783 C CA . PRO B 1 338 ? 16.422 -28.75 -3.711 1 97 338 PRO B CA 1
ATOM 5784 C C . PRO B 1 338 ? 16.078 -29.188 -2.289 1 97 338 PRO B C 1
ATOM 5786 O O . PRO B 1 338 ? 16.266 -30.359 -1.936 1 97 338 PRO B O 1
ATOM 5789 N N . TYR B 1 339 ? 15.594 -28.297 -1.515 1 98 339 TYR B N 1
ATOM 5790 C CA . TYR B 1 339 ? 15.352 -28.578 -0.104 1 98 339 TYR B CA 1
ATOM 5791 C C . TYR B 1 339 ? 13.867 -28.469 0.229 1 98 339 TYR B C 1
ATOM 5793 O O . TYR B 1 339 ? 13.5 -27.938 1.285 1 98 339 TYR B O 1
ATOM 5801 N N . SER B 1 340 ? 12.984 -28.906 -0.651 1 98.38 340 SER B N 1
ATOM 5802 C CA . SER B 1 340 ? 11.547 -28.781 -0.434 1 98.38 340 SER B CA 1
ATOM 5803 C C . SER B 1 340 ? 11.094 -29.594 0.768 1 98.38 340 SER B C 1
ATOM 5805 O O . SER B 1 340 ? 10.234 -29.156 1.536 1 98.38 340 SER B O 1
ATOM 5807 N N . ARG B 1 341 ? 11.672 -30.797 0.955 1 97.75 341 ARG B N 1
ATOM 5808 C CA . ARG B 1 341 ? 11.32 -31.625 2.105 1 97.75 341 ARG B CA 1
ATOM 5809 C C . ARG B 1 341 ? 11.68 -30.922 3.412 1 97.75 341 ARG B C 1
ATOM 5811 O O . ARG B 1 341 ? 10.883 -30.906 4.352 1 97.75 341 ARG B O 1
ATOM 5818 N N . GLU B 1 342 ? 12.836 -30.328 3.461 1 97.75 342 GLU B N 1
ATOM 5819 C CA . GLU B 1 342 ? 13.25 -29.547 4.621 1 97.75 342 GLU B CA 1
ATOM 5820 C C . GLU B 1 342 ? 12.344 -28.328 4.82 1 97.75 342 GLU B C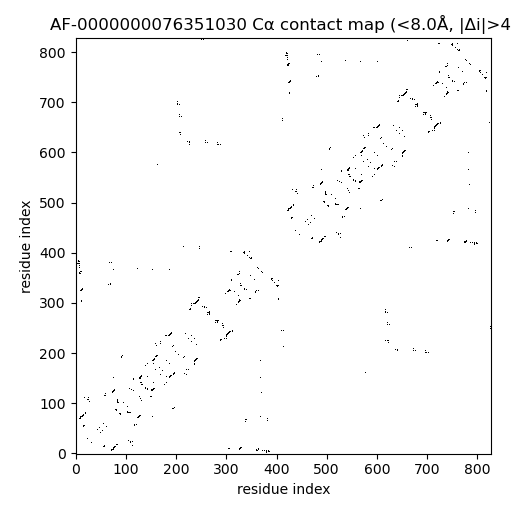 1
ATOM 5822 O O . GLU B 1 342 ? 11.992 -27.984 5.953 1 97.75 342 GLU B O 1
ATOM 5827 N N . GLY B 1 343 ? 12 -27.688 3.689 1 97.75 343 GLY B N 1
ATOM 5828 C CA . GLY B 1 343 ? 11.086 -26.562 3.779 1 97.75 343 GLY B CA 1
ATOM 5829 C C . GLY B 1 343 ? 9.734 -26.938 4.371 1 97.75 343 GLY B C 1
ATOM 5830 O O . GLY B 1 343 ? 9.188 -26.203 5.191 1 97.75 343 GLY B O 1
ATOM 5831 N N . LEU B 1 344 ? 9.227 -28.078 3.982 1 98.25 344 LEU B N 1
ATOM 5832 C CA . LEU B 1 344 ? 7.957 -28.562 4.52 1 98.25 344 LEU B CA 1
ATOM 5833 C C . LEU B 1 344 ? 8.078 -28.844 6.012 1 98.25 344 LEU B C 1
ATOM 5835 O O . LEU B 1 344 ? 7.16 -28.547 6.777 1 98.25 344 LEU B O 1
ATOM 5839 N N . ARG B 1 345 ? 9.203 -29.375 6.422 1 97.62 345 ARG B N 1
ATOM 5840 C CA . ARG B 1 345 ? 9.422 -29.656 7.836 1 97.62 345 ARG B CA 1
ATOM 5841 C C . ARG B 1 345 ? 9.453 -28.375 8.656 1 97.62 345 ARG B C 1
ATOM 5843 O O . ARG B 1 345 ? 8.883 -28.312 9.742 1 97.62 345 ARG B O 1
ATOM 5850 N N . VAL B 1 346 ? 10.078 -27.406 8.117 1 96.19 346 VAL B N 1
ATOM 5851 C CA . VAL B 1 346 ? 10.172 -26.109 8.805 1 96.19 346 VAL B CA 1
ATOM 5852 C C . VAL B 1 346 ? 8.773 -25.547 9.023 1 96.19 346 VAL B C 1
ATOM 5854 O O . VAL B 1 346 ? 8.461 -25.047 10.109 1 96.19 346 VAL B O 1
ATOM 5857 N N . ALA B 1 347 ? 7.941 -25.688 8.078 1 95.94 347 ALA B N 1
ATOM 5858 C CA . ALA B 1 347 ? 6.648 -25.016 8.078 1 95.94 347 ALA B CA 1
ATOM 5859 C C . ALA B 1 347 ? 5.609 -25.828 8.852 1 95.94 347 ALA B C 1
ATOM 5861 O O . ALA B 1 347 ? 4.738 -25.25 9.516 1 95.94 347 ALA B O 1
ATOM 5862 N N . TYR B 1 348 ? 5.711 -27.172 8.812 1 97 348 TYR B N 1
ATOM 5863 C CA . TYR B 1 348 ? 4.504 -27.922 9.148 1 97 348 TYR B CA 1
ATOM 5864 C C . TYR B 1 348 ? 4.781 -28.938 10.258 1 97 348 TYR B C 1
ATOM 5866 O O . TYR B 1 348 ? 3.854 -29.547 10.781 1 97 348 TYR B O 1
ATOM 5874 N N . ALA B 1 349 ? 6.043 -29.109 10.656 1 96.25 349 ALA B N 1
ATOM 5875 C CA . ALA B 1 349 ? 6.355 -30.125 11.648 1 96.25 349 ALA B CA 1
ATOM 5876 C C . ALA B 1 349 ? 5.5 -29.953 12.898 1 96.25 349 ALA B C 1
ATOM 5878 O O . ALA B 1 349 ? 5.348 -28.844 13.406 1 96.25 349 ALA B O 1
ATOM 5879 N N . GLY B 1 350 ? 4.914 -31.094 13.312 1 92.69 350 GLY B N 1
ATOM 5880 C CA . GLY B 1 350 ? 4.16 -31.078 14.555 1 92.69 350 GLY B CA 1
ATOM 5881 C C . GLY B 1 350 ? 2.682 -30.812 14.352 1 92.69 350 GLY B C 1
ATOM 5882 O O . GLY B 1 350 ? 1.893 -30.922 15.289 1 92.69 350 GLY B O 1
ATOM 5883 N N . LEU B 1 351 ? 2.266 -30.484 13.211 1 96.5 351 LEU B N 1
ATOM 5884 C CA . LEU B 1 351 ? 0.852 -30.25 12.938 1 96.5 351 LEU B CA 1
ATOM 5885 C C . LEU B 1 351 ? 0.12 -31.562 12.68 1 96.5 351 LEU B C 1
ATOM 5887 O O . LEU B 1 351 ? 0.747 -32.562 12.367 1 96.5 351 LEU B O 1
ATOM 5891 N N . PRO B 1 352 ? -1.176 -31.531 12.836 1 96.62 352 PRO B N 1
ATOM 5892 C CA . PRO B 1 352 ? -1.948 -32.75 12.547 1 96.62 352 PRO B CA 1
ATOM 5893 C C . PRO B 1 352 ? -1.812 -33.219 11.102 1 96.62 352 PRO B C 1
ATOM 5895 O O . PRO B 1 352 ? -1.811 -32.375 10.188 1 96.62 352 PRO B O 1
ATOM 5898 N N . ARG B 1 353 ? -1.706 -34.5 10.945 1 96.5 353 ARG B N 1
ATOM 5899 C CA . ARG B 1 353 ? -1.458 -35.125 9.648 1 96.5 353 ARG B CA 1
ATOM 5900 C C . ARG B 1 353 ? -2.492 -34.688 8.617 1 96.5 353 ARG B C 1
ATOM 5902 O O . ARG B 1 353 ? -2.15 -34.375 7.473 1 96.5 353 ARG B O 1
ATOM 5909 N N . ASP B 1 354 ? -3.76 -34.625 9.055 1 97.19 354 ASP B N 1
ATOM 5910 C CA . ASP B 1 354 ? -4.828 -34.281 8.125 1 97.19 354 ASP B CA 1
ATOM 5911 C C . ASP B 1 354 ? -4.715 -32.812 7.668 1 97.19 354 ASP B C 1
ATOM 5913 O O . ASP B 1 354 ? -5.035 -32.5 6.523 1 97.19 354 ASP B O 1
ATOM 5917 N N . GLU B 1 355 ? -4.281 -31.953 8.539 1 98.12 355 GLU B N 1
ATOM 5918 C CA . GLU B 1 355 ? -4.086 -30.547 8.18 1 98.12 355 GLU B CA 1
ATOM 5919 C C . GLU B 1 355 ? -2.92 -30.391 7.211 1 98.12 355 GLU B C 1
ATOM 5921 O O . GLU B 1 355 ? -3.023 -29.656 6.23 1 98.12 355 GLU B O 1
ATOM 5926 N N . ILE B 1 356 ? -1.856 -31.109 7.5 1 98.12 356 ILE B N 1
ATOM 5927 C CA . ILE B 1 356 ? -0.707 -31.062 6.605 1 98.12 356 ILE B CA 1
ATOM 5928 C C . ILE B 1 356 ? -1.109 -31.562 5.219 1 98.12 356 ILE B C 1
ATOM 5930 O O . ILE B 1 356 ? -0.823 -30.922 4.211 1 98.12 356 ILE B O 1
ATOM 5934 N N . ALA B 1 357 ? -1.804 -32.688 5.168 1 98.25 357 ALA B N 1
ATOM 5935 C CA . ALA B 1 357 ? -2.232 -33.281 3.904 1 98.25 357 ALA B CA 1
ATOM 5936 C C . ALA B 1 357 ? -3.08 -32.281 3.096 1 98.25 357 ALA B C 1
ATOM 5938 O O . ALA B 1 357 ? -2.932 -32.188 1.876 1 98.25 357 ALA B O 1
ATOM 5939 N N . ALA B 1 358 ? -3.928 -31.547 3.787 1 98.56 358 ALA B N 1
ATOM 5940 C CA . ALA B 1 358 ? -4.766 -30.562 3.115 1 98.56 358 ALA B CA 1
ATOM 5941 C C . ALA B 1 358 ? -3.924 -29.438 2.527 1 98.56 358 ALA B C 1
ATOM 5943 O O . ALA B 1 358 ? -4.062 -29.094 1.351 1 98.56 358 ALA B O 1
ATOM 5944 N N . MET B 1 359 ? -2.992 -28.922 3.232 1 98.75 359 MET B N 1
ATOM 5945 C CA . MET B 1 359 ? -2.25 -27.719 2.854 1 98.75 359 MET B CA 1
ATOM 5946 C C . MET B 1 359 ? -1.201 -28.047 1.794 1 98.75 359 MET B C 1
ATOM 5948 O O . MET B 1 359 ? -0.932 -27.234 0.912 1 98.75 359 MET B O 1
ATOM 5952 N N . VAL B 1 360 ? -0.661 -29.281 1.807 1 98.62 360 VAL B N 1
ATOM 5953 C CA . VAL B 1 360 ? 0.479 -29.547 0.936 1 98.62 360 VAL B CA 1
ATOM 5954 C C . VAL B 1 360 ? -0.003 -30.188 -0.365 1 98.62 360 VAL B C 1
ATOM 5956 O O . VAL B 1 360 ? 0.758 -30.297 -1.33 1 98.62 360 VAL B O 1
ATOM 5959 N N . GLY B 1 361 ? -1.334 -30.609 -0.395 1 98.62 361 GLY B N 1
ATOM 5960 C CA . GLY B 1 361 ? -1.781 -31.266 -1.611 1 98.62 361 GLY B CA 1
ATOM 5961 C C . GLY B 1 361 ? -3.281 -31.188 -1.817 1 98.62 361 GLY B C 1
ATOM 5962 O O . GLY B 1 361 ? -3.746 -30.766 -2.879 1 98.62 361 GLY B O 1
ATOM 5963 N N . GLY B 1 362 ? -4.043 -31.469 -0.805 1 98.75 362 GLY B N 1
ATOM 5964 C CA . GLY B 1 362 ? -5.484 -31.609 -0.917 1 98.75 362 GLY B CA 1
ATOM 5965 C C . GLY B 1 362 ? -6.176 -30.359 -1.439 1 98.75 362 GLY B C 1
ATOM 5966 O O . GLY B 1 362 ? -7.016 -30.453 -2.338 1 98.75 362 GLY B O 1
ATOM 5967 N N . ASN B 1 363 ? -5.844 -29.25 -0.893 1 98.88 363 ASN B N 1
ATOM 5968 C CA . ASN B 1 363 ? -6.484 -28 -1.299 1 98.88 363 ASN B CA 1
ATOM 5969 C C . ASN B 1 363 ? -6.16 -27.656 -2.75 1 98.88 363 ASN B C 1
ATOM 5971 O O . ASN B 1 363 ? -7.047 -27.266 -3.512 1 98.88 363 ASN B O 1
ATOM 5975 N N . ALA B 1 364 ? -4.891 -27.844 -3.123 1 98.88 364 ALA B N 1
ATOM 5976 C CA . ALA B 1 364 ? -4.508 -27.562 -4.508 1 98.88 364 ALA B CA 1
ATOM 5977 C C . ALA B 1 364 ? -5.227 -28.5 -5.473 1 98.88 364 ALA B C 1
ATOM 5979 O O . ALA B 1 364 ? -5.641 -28.094 -6.555 1 98.88 364 ALA B O 1
ATOM 5980 N N . ALA B 1 365 ? -5.363 -29.75 -5.078 1 98.81 365 ALA B N 1
ATOM 5981 C CA . ALA B 1 365 ? -6.074 -30.703 -5.922 1 98.81 365 ALA B CA 1
ATOM 5982 C C . ALA B 1 365 ? -7.516 -30.266 -6.16 1 98.81 365 ALA B C 1
ATOM 5984 O O . ALA B 1 365 ? -8.016 -30.328 -7.289 1 98.81 365 ALA B O 1
ATOM 5985 N N . ARG B 1 366 ? -8.141 -29.797 -5.133 1 98.38 366 ARG B N 1
ATOM 5986 C CA . ARG B 1 366 ? -9.531 -29.344 -5.227 1 98.38 366 ARG B CA 1
ATOM 5987 C C . ARG B 1 366 ? -9.648 -28.109 -6.102 1 98.38 366 ARG B C 1
ATOM 5989 O O . ARG B 1 366 ? -10.523 -28.047 -6.973 1 98.38 366 ARG B O 1
ATOM 5996 N N . VAL B 1 367 ? -8.805 -27.172 -5.977 1 98.69 367 VAL B N 1
ATOM 5997 C CA . VAL B 1 367 ? -8.906 -25.875 -6.633 1 98.69 367 VAL B CA 1
ATOM 5998 C C . VAL B 1 367 ? -8.539 -26.016 -8.109 1 98.69 367 VAL B C 1
ATOM 6000 O O . VAL B 1 367 ? -9.18 -25.406 -8.969 1 98.69 367 VAL B O 1
ATOM 6003 N N . TYR B 1 368 ? -7.543 -26.891 -8.414 1 98.75 368 TYR B N 1
ATOM 6004 C CA . TYR B 1 368 ? -7 -26.906 -9.766 1 98.75 368 TYR B CA 1
ATOM 6005 C C . TYR B 1 368 ? -7.406 -28.188 -10.5 1 98.75 368 TYR B C 1
ATOM 6007 O O . TYR B 1 368 ? -7.086 -28.344 -11.68 1 98.75 368 TYR B O 1
ATOM 6015 N N . GLY B 1 369 ? -8.047 -29.125 -9.82 1 97.88 369 GLY B N 1
ATOM 6016 C CA . GLY B 1 369 ? -8.656 -30.266 -10.469 1 97.88 369 GLY B CA 1
ATOM 6017 C C . GLY B 1 369 ? -7.695 -31.422 -10.648 1 97.88 369 GLY B C 1
ATOM 6018 O O . GLY B 1 369 ? -7.75 -32.125 -11.656 1 97.88 369 GLY B O 1
ATOM 6019 N N . PHE B 1 370 ? -6.797 -31.641 -9.742 1 98.62 370 PHE B N 1
ATOM 6020 C CA . PHE B 1 370 ? -5.902 -32.781 -9.789 1 98.62 370 PHE B CA 1
ATOM 6021 C C . PHE B 1 370 ? -6.598 -34.031 -9.266 1 98.62 370 PHE B C 1
ATOM 6023 O O . PHE B 1 370 ? -7.434 -33.969 -8.367 1 98.62 370 PHE B O 1
ATOM 6030 N N . ASP B 1 371 ? -6.254 -35.188 -9.844 1 98.31 371 ASP B N 1
ATOM 6031 C CA . ASP B 1 371 ? -6.742 -36.469 -9.391 1 98.31 371 ASP B CA 1
ATOM 6032 C C . ASP B 1 371 ? -5.863 -37.031 -8.273 1 98.31 371 ASP B C 1
ATOM 6034 O O . ASP B 1 371 ? -4.801 -37.594 -8.539 1 98.31 371 ASP B O 1
ATOM 6038 N N . LEU B 1 372 ? -6.301 -37 -7.086 1 97.81 372 LEU B N 1
ATOM 6039 C CA . LEU B 1 372 ? -5.5 -37.375 -5.922 1 97.81 372 LEU B CA 1
ATOM 6040 C C . LEU B 1 372 ? -5.207 -38.875 -5.914 1 97.81 372 LEU B C 1
ATOM 6042 O O . LEU B 1 372 ? -4.164 -39.312 -5.414 1 97.81 372 LEU B O 1
ATOM 6046 N N . GLU B 1 373 ? -6.105 -39.656 -6.441 1 97.06 373 GLU B N 1
ATOM 6047 C CA . GLU B 1 373 ? -5.867 -41.094 -6.492 1 97.06 373 GLU B CA 1
ATOM 6048 C C . GLU B 1 373 ? -4.695 -41.438 -7.414 1 97.06 373 GLU B C 1
ATOM 6050 O O . GLU B 1 373 ? -3.799 -42.188 -7.035 1 97.06 373 GLU B O 1
ATOM 6055 N N . ARG B 1 374 ? -4.734 -40.844 -8.516 1 97.25 374 ARG B N 1
ATOM 6056 C CA . ARG B 1 374 ? -3.66 -41.062 -9.477 1 97.25 374 ARG B CA 1
ATOM 6057 C C . ARG B 1 374 ? -2.336 -40.531 -8.953 1 97.25 374 ARG B C 1
ATOM 6059 O O . ARG B 1 374 ? -1.303 -41.188 -9.055 1 97.25 374 ARG B O 1
ATOM 6066 N N . LEU B 1 375 ? -2.381 -39.312 -8.398 1 98.44 375 LEU B N 1
ATOM 6067 C CA . LEU B 1 375 ? -1.166 -38.719 -7.871 1 98.44 375 LEU B CA 1
ATOM 6068 C C . LEU B 1 375 ? -0.667 -39.469 -6.645 1 98.44 375 LEU B C 1
ATOM 6070 O O . LEU B 1 375 ? 0.535 -39.5 -6.371 1 98.44 375 LEU B O 1
ATOM 6074 N N . GLY B 1 376 ? -1.595 -40.094 -5.941 1 97.62 376 GLY B N 1
ATOM 6075 C CA . GLY B 1 376 ? -1.244 -40.906 -4.781 1 97.62 376 GLY B CA 1
ATOM 6076 C C . GLY B 1 376 ? -0.34 -42.062 -5.113 1 97.62 376 GLY B C 1
ATOM 6077 O O . GLY B 1 376 ? 0.515 -42.438 -4.309 1 97.62 376 GLY B O 1
ATOM 6078 N N . GLU B 1 377 ? -0.505 -42.625 -6.293 1 97.25 377 GLU B N 1
ATOM 6079 C CA . GLU B 1 377 ? 0.35 -43.719 -6.73 1 97.25 377 GLU B CA 1
ATOM 6080 C C . GLU B 1 377 ? 1.798 -43.25 -6.887 1 97.25 377 GLU B C 1
ATOM 6082 O O . GLU B 1 377 ? 2.727 -44 -6.535 1 97.25 377 GLU B O 1
ATOM 6087 N N . ILE B 1 378 ? 1.941 -42.094 -7.383 1 97.94 378 ILE B N 1
ATOM 6088 C CA . ILE B 1 378 ? 3.281 -41.531 -7.516 1 97.94 378 ILE B CA 1
ATOM 6089 C C . ILE B 1 378 ? 3.826 -41.188 -6.137 1 97.94 378 ILE B C 1
ATOM 6091 O O . ILE B 1 378 ? 4.984 -41.469 -5.824 1 97.94 378 ILE B O 1
ATOM 6095 N N . ALA B 1 379 ? 2.994 -40.594 -5.312 1 98.38 379 ALA B N 1
ATOM 6096 C CA . ALA B 1 379 ? 3.377 -40.156 -3.969 1 98.38 379 ALA B CA 1
ATOM 6097 C C . ALA B 1 379 ? 3.83 -41.344 -3.123 1 98.38 379 ALA B C 1
ATOM 6099 O O . ALA B 1 379 ? 4.715 -41.219 -2.275 1 98.38 379 ALA B O 1
ATOM 6100 N N . ALA B 1 380 ? 3.25 -42.5 -3.373 1 97.31 380 ALA B N 1
ATOM 6101 C CA . ALA B 1 380 ? 3.619 -43.688 -2.633 1 97.31 380 ALA B CA 1
ATOM 6102 C C . ALA B 1 380 ? 5.09 -44.031 -2.844 1 97.31 380 ALA B C 1
ATOM 6104 O O . ALA B 1 380 ? 5.703 -44.688 -2.006 1 97.31 380 ALA B O 1
ATOM 6105 N N . ARG B 1 381 ? 5.633 -43.5 -3.902 1 97.12 381 ARG B N 1
ATOM 6106 C CA . ARG B 1 381 ? 7.023 -43.781 -4.227 1 97.12 381 ARG B CA 1
ATOM 6107 C C . ARG B 1 381 ? 7.934 -42.625 -3.799 1 97.12 381 ARG B C 1
ATOM 6109 O O . ARG B 1 381 ? 9.047 -42.875 -3.312 1 97.12 381 ARG B O 1
ATOM 6116 N N . VAL B 1 382 ? 7.438 -41.406 -3.875 1 98 382 VAL B N 1
ATOM 6117 C CA . VAL B 1 382 ? 8.422 -40.312 -3.805 1 98 382 VAL B CA 1
ATOM 6118 C C . VAL B 1 382 ? 8 -39.312 -2.742 1 98 382 VAL B C 1
ATOM 6120 O O . VAL B 1 382 ? 8.797 -38.438 -2.344 1 98 382 VAL B O 1
ATOM 6123 N N . GLY B 1 383 ? 6.77 -39.312 -2.291 1 98.31 383 GLY B N 1
ATOM 6124 C CA . GLY B 1 383 ? 6.305 -38.344 -1.336 1 98.31 383 GLY B CA 1
ATOM 6125 C C . GLY B 1 383 ? 6.996 -38.438 0.011 1 98.31 383 GLY B C 1
ATOM 6126 O O . GLY B 1 383 ? 7.5 -39.5 0.379 1 98.31 383 GLY B O 1
ATOM 6127 N N . PRO B 1 384 ? 7.043 -37.312 0.694 1 98.06 384 PRO B N 1
ATOM 6128 C CA . PRO B 1 384 ? 7.59 -37.406 2.051 1 98.06 384 PRO B CA 1
ATOM 6129 C C . PRO B 1 384 ? 6.734 -38.281 2.975 1 98.06 384 PRO B C 1
ATOM 6131 O O . PRO B 1 384 ? 5.504 -38.281 2.875 1 98.06 384 PRO B O 1
ATOM 6134 N N . THR B 1 385 ? 7.391 -38.969 3.895 1 97.12 385 THR B N 1
ATOM 6135 C CA . THR B 1 385 ? 6.66 -39.781 4.859 1 97.12 385 THR B CA 1
ATOM 6136 C C . THR B 1 385 ? 6.074 -38.906 5.969 1 97.12 385 THR B C 1
ATOM 6138 O O . THR B 1 385 ? 6.555 -37.812 6.215 1 97.12 385 THR B O 1
ATOM 6141 N N . VAL B 1 386 ? 5.062 -39.438 6.574 1 95.94 386 VAL B N 1
ATOM 6142 C CA . VAL B 1 386 ? 4.465 -38.781 7.727 1 95.94 386 VAL B CA 1
ATOM 6143 C C . VAL B 1 386 ? 5.523 -38.562 8.812 1 95.94 386 VAL B C 1
ATOM 6145 O O . VAL B 1 386 ? 5.609 -37.5 9.414 1 95.94 386 VAL B O 1
ATOM 6148 N N . GLY B 1 387 ? 6.359 -39.562 9.086 1 95.19 387 GLY B N 1
ATOM 6149 C CA . GLY B 1 387 ? 7.426 -39.438 10.07 1 95.19 387 GLY B CA 1
ATOM 6150 C C . GLY B 1 387 ? 8.438 -38.375 9.734 1 95.19 387 GLY B C 1
ATOM 6151 O O . GLY B 1 387 ? 8.914 -37.656 10.625 1 95.19 387 GLY B O 1
ATOM 6152 N N . GLU B 1 388 ? 8.703 -38.25 8.492 1 95.25 388 GLU B N 1
ATOM 6153 C CA . GLU B 1 388 ? 9.656 -37.25 8.031 1 95.25 388 GLU B CA 1
ATOM 6154 C C . GLU B 1 388 ? 9.156 -35.844 8.336 1 95.25 388 GLU B C 1
ATOM 6156 O O . GLU B 1 388 ? 9.898 -35 8.883 1 95.25 388 GLU B O 1
ATOM 6161 N N . LEU B 1 389 ? 7.895 -35.531 8.023 1 95.81 389 LEU B N 1
ATOM 6162 C CA . LEU B 1 389 ? 7.375 -34.156 8.188 1 95.81 389 LEU B CA 1
ATOM 6163 C C . LEU B 1 389 ? 7.008 -33.906 9.641 1 95.81 389 LEU B C 1
ATOM 6165 O O . LEU B 1 389 ? 6.812 -32.75 10.031 1 95.81 389 LEU B O 1
ATOM 6169 N N . ASP B 1 390 ? 7 -34.906 10.43 1 94.56 390 ASP B N 1
ATOM 6170 C CA . ASP B 1 390 ? 6.695 -34.75 11.844 1 94.56 390 ASP B CA 1
ATOM 6171 C C . ASP B 1 390 ? 7.922 -34.281 12.617 1 94.56 390 ASP B C 1
ATOM 6173 O O . ASP B 1 390 ? 7.801 -33.75 13.734 1 94.56 390 ASP B O 1
ATOM 6177 N N . GLU B 1 391 ? 9.07 -34.469 12.047 1 94 391 GLU B N 1
ATOM 6178 C CA . GLU B 1 391 ? 10.312 -34.094 12.711 1 94 391 GLU B CA 1
ATOM 6179 C C . GLU B 1 391 ? 10.727 -32.656 12.359 1 94 391 GLU B C 1
ATOM 6181 O O . GLU B 1 391 ? 11.023 -32.375 11.203 1 94 391 GLU B O 1
ATOM 6186 N N . PRO B 1 392 ? 10.828 -31.844 13.383 1 94.44 392 PRO B N 1
ATOM 6187 C CA . PRO B 1 392 ? 11.273 -30.469 13.102 1 94.44 392 PRO B CA 1
ATOM 6188 C C . PRO B 1 392 ? 12.688 -30.422 12.531 1 94.44 392 PRO B C 1
ATOM 6190 O O . PRO B 1 392 ? 13.539 -31.234 12.906 1 94.44 392 PRO B O 1
ATOM 6193 N N . LEU B 1 393 ? 12.883 -29.469 11.641 1 94.56 393 LEU B N 1
ATOM 6194 C CA . LEU B 1 393 ? 14.219 -29.266 11.094 1 94.56 393 LEU B CA 1
ATOM 6195 C C . LEU B 1 393 ? 15.133 -28.594 12.117 1 94.56 393 LEU B C 1
ATOM 6197 O O . LEU B 1 393 ? 14.797 -27.547 12.664 1 94.56 393 LEU B O 1
ATOM 6201 N N . LYS B 1 394 ? 16.25 -29.141 12.422 1 92.19 394 LYS B N 1
ATOM 6202 C CA . LYS B 1 394 ? 17.156 -28.641 13.445 1 92.19 394 LYS B CA 1
ATOM 6203 C C . LYS B 1 394 ? 18 -27.5 12.906 1 92.19 394 LYS B C 1
ATOM 6205 O O . LYS B 1 394 ? 18.188 -26.469 13.57 1 92.19 394 LYS B O 1
ATOM 6210 N N . GLU B 1 395 ? 18.562 -27.688 11.672 1 94.12 395 GLU B N 1
ATOM 6211 C CA . GLU B 1 395 ? 19.406 -26.688 11.023 1 94.12 395 GLU B CA 1
ATOM 6212 C C . GLU B 1 395 ? 19.047 -26.547 9.539 1 94.12 395 GLU B C 1
ATOM 6214 O O . GLU B 1 395 ? 18.859 -27.547 8.852 1 94.12 395 GLU B O 1
ATOM 6219 N N . PRO B 1 396 ? 18.984 -25.328 9.148 1 94.25 396 PRO B N 1
ATOM 6220 C CA . PRO B 1 396 ? 18.75 -25.156 7.719 1 94.25 396 PRO B CA 1
ATOM 6221 C C . PRO B 1 396 ? 19.938 -25.609 6.867 1 94.25 396 PRO B C 1
ATOM 6223 O O . PRO B 1 396 ? 21.078 -25.547 7.316 1 94.25 396 PRO B O 1
ATOM 6226 N N . PRO B 1 397 ? 19.578 -26.062 5.688 1 95 397 PRO B N 1
ATOM 6227 C CA . PRO B 1 397 ? 20.703 -26.328 4.797 1 95 397 PRO B CA 1
ATOM 6228 C C . PRO B 1 397 ? 21.562 -25.094 4.543 1 95 397 PRO B C 1
ATOM 6230 O O . PRO B 1 397 ? 21.031 -24 4.336 1 95 397 PRO B O 1
ATOM 6233 N N . ALA B 1 398 ? 22.859 -25.234 4.523 1 91 398 ALA B N 1
ATOM 6234 C CA . ALA B 1 398 ? 23.812 -24.125 4.508 1 91 398 ALA B CA 1
ATOM 6235 C C . ALA B 1 398 ? 23.703 -23.328 3.211 1 91 398 ALA B C 1
ATOM 6237 O O . ALA B 1 398 ? 23.938 -22.125 3.195 1 91 398 ALA B O 1
ATOM 6238 N N . ASP B 1 399 ? 23.344 -24 2.17 1 89.5 399 ASP B N 1
ATOM 6239 C CA . ASP B 1 399 ? 23.375 -23.328 0.874 1 89.5 399 ASP B CA 1
ATOM 6240 C C . ASP B 1 399 ? 21.953 -23.016 0.398 1 89.5 399 ASP B C 1
ATOM 6242 O O . ASP B 1 399 ? 21.75 -22.688 -0.773 1 89.5 399 ASP B O 1
ATOM 6246 N N . ALA B 1 400 ? 20.984 -23.156 1.316 1 91.12 400 ALA B N 1
ATOM 6247 C CA . ALA B 1 400 ? 19.609 -22.859 0.936 1 91.12 400 ALA B CA 1
ATOM 6248 C C . ALA B 1 400 ? 19.406 -21.359 0.737 1 91.12 400 ALA B C 1
ATOM 6250 O O . ALA B 1 400 ? 19.953 -20.547 1.491 1 91.12 400 ALA B O 1
ATOM 6251 N N . THR B 1 401 ? 18.594 -20.969 -0.24 1 86.5 401 THR B N 1
ATOM 6252 C CA . THR B 1 401 ? 18.391 -19.547 -0.555 1 86.5 401 THR B CA 1
ATOM 6253 C C . THR B 1 401 ? 16.953 -19.141 -0.266 1 86.5 401 THR B C 1
ATOM 6255 O O . THR B 1 401 ? 16.641 -17.953 -0.195 1 86.5 401 THR B O 1
ATOM 6258 N N . SER B 1 402 ? 16.094 -20.125 -0.044 1 92.19 402 SER B N 1
ATOM 6259 C CA . SER B 1 402 ? 14.688 -19.828 0.183 1 92.19 402 SER B CA 1
ATOM 6260 C C . SER B 1 402 ? 14.484 -19.047 1.479 1 92.19 402 SER B C 1
ATOM 6262 O O . SER B 1 402 ? 15.078 -19.391 2.508 1 92.19 402 SER B O 1
ATOM 6264 N N . PRO B 1 403 ? 13.578 -18.078 1.425 1 89.94 403 PRO B N 1
ATOM 6265 C CA . PRO B 1 403 ? 13.273 -17.297 2.627 1 89.94 403 PRO B CA 1
ATOM 6266 C C . PRO B 1 403 ? 12.672 -18.141 3.744 1 89.94 403 PRO B C 1
ATOM 6268 O O . PRO B 1 403 ? 12.625 -17.703 4.898 1 89.94 403 PRO B O 1
ATOM 6271 N N . VAL B 1 404 ? 12.219 -19.359 3.436 1 94.62 404 VAL B N 1
ATOM 6272 C CA . VAL B 1 404 ? 11.625 -20.219 4.457 1 94.62 404 VAL B CA 1
ATOM 6273 C C . VAL B 1 404 ? 12.672 -20.578 5.508 1 94.62 404 VAL B C 1
ATOM 6275 O O . VAL B 1 404 ? 12.344 -20.828 6.664 1 94.62 404 VAL B O 1
ATOM 6278 N N . PHE B 1 405 ? 13.938 -20.453 5.148 1 93.62 405 PHE B N 1
ATOM 6279 C CA . PHE B 1 405 ? 15.023 -20.844 6.039 1 93.62 405 PHE B CA 1
ATOM 6280 C C . PHE B 1 405 ? 15.633 -19.641 6.723 1 93.62 405 PHE B C 1
ATOM 6282 O O . PHE B 1 405 ? 16.547 -19.766 7.535 1 93.62 405 PHE B O 1
ATOM 6289 N N . ALA B 1 406 ? 15.148 -18.469 6.328 1 86.38 406 ALA B N 1
ATOM 6290 C CA . ALA B 1 406 ? 15.672 -17.219 6.891 1 86.38 406 ALA B CA 1
ATOM 6291 C C . ALA B 1 406 ? 14.844 -16.766 8.086 1 86.38 406 ALA B C 1
ATOM 6293 O O . ALA B 1 406 ? 13.617 -16.906 8.086 1 86.38 406 ALA B O 1
ATOM 6294 N N . ALA B 1 407 ? 15.523 -16.141 9.031 1 82.56 407 ALA B N 1
ATOM 6295 C CA . ALA B 1 407 ? 14.836 -15.633 10.219 1 82.56 407 ALA B CA 1
ATOM 6296 C C . ALA B 1 407 ? 14.328 -14.211 10 1 82.56 407 ALA B C 1
ATOM 6298 O O . ALA B 1 407 ? 14.773 -13.516 9.078 1 82.56 407 ALA B O 1
ATOM 6299 N N . GLY B 1 408 ? 13.344 -13.844 10.75 1 87.06 408 GLY B N 1
ATOM 6300 C CA . GLY B 1 408 ? 13 -12.438 10.883 1 87.06 408 GLY B CA 1
ATOM 6301 C C . GLY B 1 408 ? 11.828 -12.031 10.008 1 87.06 408 GLY B C 1
ATOM 6302 O O . GLY B 1 408 ? 11.352 -10.898 10.102 1 87.06 408 GLY B O 1
ATOM 6303 N N . GLY B 1 409 ? 11.312 -12.875 9.156 1 88.06 409 GLY B N 1
ATOM 6304 C CA . GLY B 1 409 ? 10.25 -12.508 8.234 1 88.06 409 GLY B CA 1
ATOM 6305 C C . GLY B 1 409 ? 8.914 -12.273 8.922 1 88.06 409 GLY B C 1
ATOM 6306 O O . GLY B 1 409 ? 8.008 -11.688 8.328 1 88.06 409 GLY B O 1
ATOM 6307 N N . ALA B 1 410 ? 8.836 -12.57 10.172 1 90.62 410 ALA B N 1
ATOM 6308 C CA . ALA B 1 410 ? 7.586 -12.477 10.914 1 90.62 410 ALA B CA 1
ATOM 6309 C C . ALA B 1 410 ? 7.211 -11.023 11.172 1 90.62 410 ALA B C 1
ATOM 6311 O O . ALA B 1 410 ? 6.062 -10.711 11.492 1 90.62 410 ALA B O 1
ATOM 6312 N N . VAL B 1 411 ? 8.133 -10.109 10.984 1 92 411 VAL B N 1
ATOM 6313 C CA . VAL B 1 411 ? 7.887 -8.703 11.297 1 92 411 VAL B CA 1
ATOM 6314 C C . VAL B 1 411 ? 7.172 -8.031 10.125 1 92 411 VAL B C 1
ATOM 6316 O O . VAL B 1 411 ? 6.715 -6.895 10.234 1 92 411 VAL B O 1
ATOM 6319 N N . ARG B 1 412 ? 7.043 -8.688 8.984 1 91.94 412 ARG B N 1
ATOM 6320 C CA . ARG B 1 412 ? 6.41 -8.094 7.812 1 91.94 412 ARG B CA 1
ATOM 6321 C C . ARG B 1 412 ? 4.934 -7.805 8.078 1 91.94 412 ARG B C 1
ATOM 6323 O O . ARG B 1 412 ? 4.18 -8.695 8.461 1 91.94 412 ARG B O 1
ATOM 6330 N N . VAL B 1 413 ? 4.559 -6.516 7.797 1 92.31 413 VAL B N 1
ATOM 6331 C CA . VAL B 1 413 ? 3.188 -6.07 8.016 1 92.31 413 VAL B CA 1
ATOM 6332 C C . VAL B 1 413 ? 2.326 -6.434 6.809 1 92.31 413 VAL B C 1
ATOM 6334 O O . VAL B 1 413 ? 1.125 -6.676 6.945 1 92.31 413 VAL B O 1
ATOM 6337 N N . TRP B 1 414 ? 2.904 -6.332 5.703 1 93.06 414 TRP B N 1
ATOM 6338 C CA . TRP B 1 414 ? 2.27 -6.797 4.473 1 93.06 414 TRP B CA 1
ATOM 6339 C C . TRP B 1 414 ? 3.242 -7.621 3.639 1 93.06 414 TRP B C 1
ATOM 6341 O O . TRP B 1 414 ? 4.457 -7.562 3.85 1 93.06 414 TRP B O 1
#

Sequence (828 aa):
MTGDRYTVISADCHAGADLLDYRPYLESRHHDAFDAWAATYVNPYEDLLADTADRNWNSDRRIAELEADGIVAEVVFPNTIPPFFPSASLMAPAPTREEFEQRWAGLRAHNRWLADFCAAAPGRRAGVFQILLNDVDRAVEEIHRSVEAGLTGGLMLPGTPPGSGLPELHSSAYDPIWAACADLGVPVNHHAGSASPPLGEEPAARAVFMVETTWFSHRALWHLAFGGAFRRHPDLRLVLTEQGSGWIPGVLDMLDYYHGRLVAAARRSGADAAETAESKFGAGLADAMGKGPSEVWRDNCFVGASFMRPHEAALRDRIGLDKIMWGSDYPHDEGTYPYSREGLRVAYAGLPRDEIAAMVGGNAARVYGFDLERLGEIAARVGPTVGELDEPLKEPPADATSPVFAAGGAVRVWMTGDRYTVISADCHAGADLLDYRPYLESRHHDAFDAWAATYVNPYEDLLADTADRNWNSDRRIAELEADGIVAEVVFPNTIPPFFPSASLMAPAPTREEFEQRWAGLRAHNRWLADFCAAAPGRRAGVFQILLNDVDRAVEEIHRSVEAGLTGGLMLPGTPPGSGLPELHSSAYDPIWAACADLGVPVNHHAGSASPPLGEEPAARAVFMVETTWFSHRALWHLAFGGAFRRHPDLRLVLTEQGSGWIPGVLDMLDYYHGRLVAAARRSGADAAETAESKFGAGLADAMGKGPSEVWRDNCFVGASFMRPHEAALRDRIGLDKIMWGSDYPHDEGTYPYSREGLRVAYAGLPRDEIAAMVGGNAARVYGFDLERLGEIAARVGPTVGELDEPLKEPPADATSPVFAAGGAVRVW

Foldseek 3Di:
DQDLFFAFEAAAAEAFDDAVVLQVLFDPVCNVVQVVCVVPDDAPDVCCVDPCVCLRQVLVVVCVLCLQQQHLAYEYEYDAAFGLFNYGQLQGFADDPVSVVRVQRRQSSRLLSQLVSCVVPDLRYAYAGEDHPPDLVVRLVSQVVSVVSPRLQYYADAADEPPSPDDHLLDCSNLSVQVSCLVSQHAYEQEFNRHDDHQDDDPVSNVVCVQCRLVRSCVNLVSCQQSQSCVVRVSYAYEYEPSAQLQPLVVLVVQQVLLVQLCVLLVVVVVVDDRDPSNVVSPCRCVRRVDGSVVCQVRHYAYSHFLHAQSNLVCCVSNDLLRAAYHQHPPDLQGCPPNSLLSLLRHCAQHDPVSSSNRRPVSSCVNRVRDCVVSSVSSNPRGHGNVSSNDHDPADDPPRNHCNRPPDPSVRND/DQDLFFAFEAAAAEAFDDAVVLQVLFDPVCNVVQVVCVVPDDAPDVCCVDPCVCCRQVLVVVCVLCLQQQHLAYEYEYDAAFGLFNYGQLQGFADDPVSVVRVQRRQSSRLLSQLVSCVVPDLRYAYAGEDHPPDLVVRLVSQVVSVVSPRLQYYADAADEPPSPDDHLLDCSNLSVQVSCLVSQHAYEQEFNRHDDHQDDDPVSNVVCVQCRLVRSCVNLVSCQQSQSCVVRVSYAYEYEPSAQLQPLVVLVVQQVLLVQLCVLLVVVVVVDDRDPSNVVSHCRCVRRVDGSLVCQVRHYAYSHFLHAQSNLVCCVSNPLLRAAYHQHPPDLQGCPPNSLLSLLRHCAQHDPVSSSNRRHVSSCVNRVRDCVVSSVSSNPRGHGNVSSNDHDPADDPPRNHCNRPPDPSVRND

Radius of gyration: 28.44 Å; Cα contacts (8 Å, |Δi|>4): 1699; chains: 2; bounding box: 65×89×79 Å

Solvent-accessible surface area (backbone atoms only — not comparable to full-atom values): 42093 Å² total; per-residue (Å²): 130,92,64,71,34,38,48,28,30,24,46,30,25,36,29,34,61,57,70,78,68,40,55,85,51,39,60,74,89,48,46,66,60,46,55,58,50,59,73,69,58,73,81,88,50,65,64,67,69,38,96,62,31,52,58,30,58,38,62,69,59,40,54,52,54,33,34,75,36,19,32,62,29,35,27,35,35,77,51,42,52,39,54,78,48,93,39,38,63,56,60,45,74,71,66,51,83,86,44,35,65,52,36,50,47,14,44,50,12,46,42,54,48,42,32,55,57,31,62,74,41,73,81,31,45,21,30,34,36,70,63,56,80,90,42,54,70,62,30,41,51,49,50,54,51,43,45,75,57,65,29,40,37,16,38,42,49,73,46,48,29,64,64,53,86,54,77,45,74,33,46,71,80,51,45,64,50,51,48,51,31,30,74,70,64,29,32,40,30,38,44,46,50,25,15,42,68,83,79,49,86,49,34,31,38,32,48,50,41,67,71,44,27,42,52,41,34,52,43,59,57,59,25,31,46,46,36,11,51,51,59,80,34,65,73,34,35,42,31,40,25,54,52,62,61,65,38,49,47,49,49,36,50,25,46,36,47,50,51,51,50,24,41,51,33,26,54,46,36,74,66,78,39,78,77,46,77,55,16,64,41,12,44,62,34,52,78,47,18,64,67,52,52,53,57,44,40,74,70,26,41,35,34,22,26,39,48,47,33,45,74,34,49,74,41,32,78,70,64,32,56,79,28,34,16,32,11,38,34,38,74,44,68,62,12,26,69,88,42,35,57,58,42,48,9,55,28,45,35,71,54,58,67,70,59,50,41,28,24,35,15,48,30,41,25,68,65,42,67,48,55,63,72,65,46,38,62,53,13,70,74,38,21,50,35,53,72,58,38,47,42,66,64,88,68,70,65,89,85,63,62,21,63,53,71,50,82,73,68,80,45,48,70,95,129,90,61,70,35,38,48,29,30,25,46,30,24,36,29,33,61,56,71,77,69,38,55,85,50,38,60,74,87,48,47,66,59,46,53,58,49,60,72,70,58,73,81,87,48,64,63,68,69,38,95,62,31,51,57,30,56,38,61,69,59,41,54,53,54,33,33,74,36,19,32,64,30,36,26,34,36,77,52,41,52,38,53,78,48,94,39,38,62,55,59,42,73,71,69,51,83,86,45,35,66,52,35,50,46,15,45,50,13,44,41,55,47,43,32,55,57,30,60,75,40,73,81,31,44,21,31,35,35,70,63,56,82,89,41,54,69,61,30,39,52,49,50,55,52,43,45,74,58,65,30,42,35,16,40,43,50,72,45,48,29,65,62,52,85,55,78,45,74,34,44,72,80,51,44,64,49,51,48,50,32,30,74,70,64,29,32,39,29,37,45,45,50,26,15,41,67,82,80,50,87,48,34,32,38,31,49,49,42,67,71,43,26,42,52,41,35,52,44,59,56,59,26,31,45,45,35,10,49,50,60,80,33,63,72,33,35,41,32,40,26,55,52,62,62,64,38,49,48,49,48,35,48,25,47,35,49,52,50,51,50,24,41,50,32,27,53,45,33,74,66,77,40,80,76,46,76,55,17,64,42,13,43,62,34,52,78,48,17,64,68,52,52,52,56,44,41,73,71,25,42,35,32,20,24,40,49,47,33,41,75,33,50,75,40,32,77,70,64,33,57,78,27,34,15,31,11,38,34,37,75,44,70,60,11,27,71,88,40,35,57,58,42,48,9,56,29,45,35,72,56,56,68,71,59,50,41,29,24,34,14,49,31,39,26,66,64,43,67,46,56,62,70,66,44,38,62,54,14,70,74,40,21,50,36,54,70,58,37,48,42,65,63,88,69,69,65,89,84,63,62,21,64,53,71,50,83,73,68,78,45,48,70,95

Organism: Streptomyces venezuelae (NCBI:txid54571)

Secondary structure (DSSP, 8-state):
---SB---EEEEEEE---GGGGGGGS-GGGHHHHHHHHHH-----GGGTSTTGGGGT-HHHHHHHHHHTT--EEEEEE-S--TT-SS-TTTPPPPPHHHHHHHHHHHHHHHHHHHHHHHTSTTSEEEEEE--TT-HHHHHHHHHHHHHTT--SEEE-----TTSSS--TTSGGGHHHHHHHHHHT--EEEETTSSSPPPPSSHHHHHHHHHHHHHHHHHHHHHHHHTTHHHH-TT--EEEESS-STTHHHHHHHHHHHHHHHHHHHHHHHTTS---HHHHHHTTHHHHH-S-HHHHHHHHEEEEEET--HHHHTTHHHH-GGGEEEE--BTSTTS-TT-HHHHHHHHHTTS-HHHHHIIIIIHHHHHHT--HHHHHHHHHHHSPBHHHHHSPPSS--TT---GGG-S-GGG---/---SB---EEEEEEE---GGGGGGGS-GGGHHHHHHHHHH-----GGGTSTTGGGGT-HHHHHHHHHHTT--EEEEEE-S--TT-SS-TTTPPPPPHHHHHHHHHHHHHHHHHHHHHHHTSTTSEEEEEE--TT-HHHHHHHHHHHHHTT--SEEE-----TTSSS--TTSGGGHHHHHHHHHHT--EEEETTTTSPPPPSSHHHHHHHHHHHHHHHHHHHHHHHHTTHHHH-TT--EEEESS-STTHHHHHHHHHHHHHHHHHHHHHHHTTS---HHHHHHTTHHHHH-S-HHHHHHHHEEEEEET--HHHHTTHHHH-GGGEEEE--BTSTTS-TT-HHHHHHHHHTTS-HHHHHIIIIIHHHHHHT--HHHHHHHHHHHSPBHHHHHSPPSS--TT---GGG-S-GGG---

InterPro domains:
  IPR006680 Amidohydrolase-related [PF04909] (47-370)
  IPR032465 2-amino-3-carboxymuconate-6-semialdehyde decarboxylase [PTHR21240] (36-371)
  IPR032466 Metal-dependent hydrolase [SSF51556] (6-371)

Nearest PDB structures (foldseek):
  6omr-assembly1_B  TM=8.197E-01  e=6.686E-18  Streptomyces platensis
  8sma-assembly2_J  TM=7.277E-01  e=3.124E-15  Litorilinea aerophila
  8sm8-assembly2_J  TM=7.446E-01  e=3.183E-13  Afipia carboxidovorans OM5
  6m1w-assembly1_A  TM=7.754E-01  e=9.116E-11  Rhodococcus wratislaviensis
  2f6k-assembly1_A  TM=7.641E-01  e=1.850E-07  Lactiplantibacillus plantarum WCFS1

pLDDT: mean 92.94, std 9.47, range [34.94, 98.94]